Protein AF-0000000074479321 (afdb_homodimer)

Sequence (1054 aa):
MSKILKTPRFKGSGRSRSGCTNCKRRKKKCDEIKPICTGCYRRNLECKYLELERFESADKEDLTALISGVSSKELLGDDCSLLIGSWLDSDLSYMFPLHLETDIDEAVSQMELQVELQVDTLIRFPRDITRRDYKYLKYWVVEILPELSMLPSPTVANYYSNIYLRMALTEPAVLYCLICWGCRAKRGHSLDYQIRSEEYEALMSVIRDELTKMQADLTKKNFFSCFVCYMALVTMEISFGDTRMWSRYFNACFHMANKMPGCLKYLTNECYTEGWVLSQNFAYFDILASQTNENGTFYSISDYIDILSANNSDVAQLQSDPMQGCIRPMILLIGKIVSLLVEYNALKVSSDYLNPNCDRYSIVAEMLEKANNLDNEICFCKPDFTFLNNLTKEELEYHLTLFEAMQISTQLYLRQVIKNLPAVVPEVELLSMNLKEDMHVLIESQRFRKSLAFPMLQLGLCVSSAQDRKEVKEFFERLIKMCGYLSSYQSIWILIQKVWDLNSNGQVYVDWFRISKQMEWKLNLARMSKILKTPRFKGSGRSRSGCTNCKRRKKKCDEIKPICTGCYRRNLECKYLELERFESADKEDLTALISGVSSKELLGDDCSLLIGSWLDSDLSYMFPLHLETDIDEAVSQMELQVELQVDTLIRFPRDITRRDYKYLKYWVVEILPELSMLPSPTVANYYSNIYLRMALTEPAVLYCLICWGCRAKRGHSLDYQIRSEEYEALMSVIRDELTKMQADLTKKNFFSCFVCYMALVTMEISFGDTRMWSRYFNACFHMANKMPGCLKYLTNECYTEGWVLSQNFAYFDILASQTNENGTFYSISDYIDILSANNSDVAQLQSDPMQGCIRPMILLIGKIVSLLVEYNALKVSSDYLNPNCDRYSIVAEMLEKANNLDNEICFCKPDFTFLNNLTKEELEYHLTLFEAMQISTQLYLRQVIKNLPAVVPEVELLSMNLKEDMHVLIESQRFRKSLAFPMLQLGLCVSSAQDRKEVKEFFERLIKMCGYLSSYQSIWILIQKVWDLNSNGQVYVDWFRISKQMEWKLNLAR

Nearest PDB structures (foldseek):
  8fbj-assembly1_A  TM=2.030E-01  e=9.544E-01  synthetic construct
  6e9t-assembly1_B  TM=2.577E-01  e=6.392E+00  synthetic construct
  5v54-assembly1_A  TM=1.382E-01  e=5.863E+00  Homo sapiens
  8fbj-assembly1_A  TM=1.975E-01  e=9.518E-01  synthetic construct
  6e9t-assembly1_B  TM=2.576E-01  e=6.289E+00  synthetic construct

Secondary structure (DSSP, 8-state):
---------------BTTS-HHHHHTT--B---SSS-HHHHHTT-----GGGGGG-------TT-EEEEEEHHHHH-TTHHHHHHHHHHSGGGTTS---EE--HHHHHHHHHS--------EEEEEEEEEHHHHHHHHHIIIIIHHHH--SPSPGGG-HHIIIIIHHHTT-HHHHHHHHHHHHHHHHHTSGGGGS--HHHHHHHHHHHHHHHHHHHS--HHHHHHHHHHHHHHHHHHHHTT-SSHHHHHHHHHHHHHHTSTTTTHHHHHH-HHHHHHHHHHHHHHHHTBTTHHHH--SS-HHHHHHHH-SSS-HHHHH---TTTGGGHHHHHHHHHHHHHHHHHHHHHHHHHHS-HHHHHHHHHHHHHHHHHHHHHHHHT----GGGTTT--HHHHHHHHHHHHHHHHHHHHHHHHHTT---TTSHHHHHHHHHHHHHHHHHTT-TTTGGG-HHHHHHHHHT--SHHHHHHHHHHHHHHHHHH-TTSHHHHHHHHHHHHHHH-TTS-S---HHHHHHHTT---BTT-/---------------BTTS-HHHHHTTPPB---SSS-HHHHHTT-----GGGGGS-------TT-EEEEEEHHHHH-TTHHHHHHHHHHSGGGTTS---EE--HHHHHHHHHS-------PEEEEEEEEEHHHHHHHHHIIIIIHHHH--SPSPGGG-HHIIIIIHHHTT-HHHHHHHHHHHHHHHHHTSGGGGS--HHHHHHHHHHHHHHHHHHHS--HHHHHHHHHHHHHHHHHHHHTT-SSHHHHHHHHHHHHHHTSTTTTHHHHHHSHHHHHHHHHHHHHHHHTBTTHHHH--SS-HHHHHHHH-SSS-HHHHH---TTTGGGHHHHHHHHHHHHHHHHHHHHHHHHHHS-HHHHHHHHHHHHHHHHHHHHHHHHT----GGGTTT--HHHHHHHHHHHHHHHHHHHHHHHHHTT---TTSHHHHHHHHHHHHHHHHHTT-TTTGGG-HHHHHHHHHT--SHHHHHHHHHHHHHHHHHH-TTSHHHHHHHHHHHHHHH-TTS-S---HHHHHHHTT---BTT-

Solvent-accessible surface area (backbone atoms only — not comparable to full-atom values): 55881 Å² total; per-residue (Å²): 128,81,74,74,75,73,70,77,71,78,70,70,86,69,52,38,76,81,33,28,52,54,32,45,73,64,74,40,64,19,68,61,39,53,65,51,22,71,69,27,58,76,66,74,45,86,41,40,52,68,66,71,46,60,80,49,60,79,64,89,65,65,54,78,41,74,39,54,57,43,49,33,44,77,65,59,36,92,56,29,48,61,46,49,52,53,43,62,71,34,81,54,28,80,76,49,58,76,53,69,48,65,61,59,73,61,49,57,61,40,64,72,48,85,62,91,67,75,69,70,31,36,37,38,44,61,52,71,34,31,46,48,48,48,52,17,36,42,43,26,55,69,62,46,52,61,56,56,22,64,57,69,83,59,71,74,62,30,53,57,52,61,46,53,52,51,44,20,39,48,30,56,47,35,30,42,48,44,22,43,47,14,42,44,57,69,52,45,72,42,88,60,51,86,52,72,43,72,64,53,52,51,44,48,50,53,35,51,54,44,47,53,58,30,64,74,52,69,43,74,60,36,44,54,50,46,46,51,36,28,51,50,49,25,52,48,32,29,53,48,34,41,36,56,64,27,58,54,37,46,49,52,41,50,56,54,33,57,73,41,74,73,24,70,50,36,38,38,73,75,30,53,72,67,18,44,28,51,48,38,49,51,50,49,49,40,53,38,23,52,61,18,65,70,72,29,51,94,61,54,66,70,57,48,45,65,62,66,41,57,83,73,40,82,53,43,64,71,52,63,41,25,70,46,53,38,37,44,58,54,53,52,50,48,38,50,50,32,48,50,43,32,53,51,52,54,49,52,58,50,30,72,66,63,58,58,67,70,47,41,51,55,51,52,51,49,51,52,51,52,49,52,52,51,49,51,52,53,73,67,56,65,66,46,60,75,75,53,76,86,48,52,73,70,55,41,50,52,51,50,42,50,35,48,31,46,42,45,28,48,51,50,46,48,36,38,74,70,42,48,51,24,14,59,22,54,72,41,37,52,48,37,54,54,38,50,57,38,46,65,56,42,65,71,32,79,63,49,49,57,64,39,38,47,38,48,50,43,44,55,65,27,46,36,50,71,67,53,46,51,51,50,50,49,53,50,52,49,46,27,42,65,68,32,77,50,17,30,57,46,58,51,48,55,51,40,51,53,50,42,68,78,28,69,68,10,50,42,61,72,65,62,63,60,54,35,50,74,70,67,42,45,49,48,35,61,45,131,80,75,75,74,70,70,78,71,77,72,70,86,70,52,39,77,79,32,28,53,54,31,45,74,66,74,39,64,19,70,61,40,57,65,50,21,68,70,27,58,77,65,74,46,84,40,42,52,67,67,74,48,58,80,49,58,81,64,88,66,63,52,75,41,74,39,53,56,44,48,33,45,76,64,60,35,91,57,30,51,62,48,51,52,51,44,62,70,35,81,54,27,81,75,49,58,75,53,70,48,65,61,58,72,62,49,59,59,38,61,72,49,82,60,89,66,76,69,71,31,37,37,37,44,62,52,70,37,31,46,48,49,48,52,19,36,44,43,25,56,69,61,46,50,60,56,56,23,66,56,69,84,61,72,75,62,29,53,57,51,63,44,54,51,51,44,20,40,47,31,56,47,36,32,44,49,44,22,43,48,16,42,45,56,69,50,48,76,40,86,65,45,88,51,74,42,71,62,54,53,50,44,48,49,52,35,51,51,45,48,52,58,30,64,75,53,68,42,76,62,34,43,54,48,46,46,53,37,29,51,50,48,26,51,48,30,28,53,48,33,42,36,56,64,29,57,55,36,46,50,51,42,50,56,54,33,57,74,41,75,73,25,69,51,35,38,38,72,76,31,53,72,65,18,43,31,51,47,38,49,51,50,49,48,41,54,38,22,51,62,18,66,70,70,29,52,94,62,55,67,69,59,48,45,65,63,65,41,54,86,74,40,82,56,43,58,72,51,64,41,24,69,46,54,38,37,43,57,52,52,52,50,49,37,50,50,33,50,49,42,34,52,51,52,53,49,51,59,50,30,72,65,64,59,58,67,72,48,42,51,55,50,52,52,51,50,50,51,52,49,52,52,50,49,52,51,53,74,68,57,66,66,46,59,76,73,52,77,85,48,53,72,71,54,42,50,53,53,51,42,49,36,49,31,46,42,46,29,48,52,50,46,47,36,39,74,69,41,48,51,25,16,60,23,53,72,42,36,53,48,37,53,53,39,50,57,37,46,64,57,42,65,72,33,78,62,48,48,54,63,37,37,48,41,49,49,44,45,55,64,26,46,37,51,70,67,52,46,52,51,50,50,49,52,50,54,50,47,26,43,66,69,33,78,49,18,30,59,46,59,50,48,54,50,40,51,54,49,41,69,77,28,68,69,10,51,43,63,73,66,61,63,61,53,34,48,75,69,66,43,46,48,47,34,62,45

InterPro domains:
  IPR001138 Zn(2)Cys(6) fungal-type DNA-binding domain [PF00172] (19-51)
  IPR001138 Zn(2)Cys(6) fungal-type DNA-binding domain [PS00463] (19-47)
  IPR001138 Zn(2)Cys(6) fungal-type DNA-binding domain [PS50048] (19-49)
  IPR001138 Zn(2)Cys(6) fungal-type DNA-binding domain [SM00066] (14-58)
  IPR001138 Zn(2)Cys(6) fungal-type DNA-binding domain [cd00067] (15-49)
  IPR021858 Fungal transcription factor [PF11951] (136-526)
  IPR036864 Zn(2)-C6 fungal-type DNA-binding domain superfamily [G3DSA:4.10.240.10] (12-74)
  IPR036864 Zn(2)-C6 fungal-type DNA-binding domain superfamily [SSF57701] (14-53)

Foldseek 3Di:
DPDPPPDPDPPPLPQDCQAFPVCVVVSHGFSNQPPATPVCVVVVHRTHRPPVCVVVPVPPDDQQDWDFWDWQCVQQNDCSQVLVVLLCVFPCCVLFPWDKAQPPVVVVVVVVVPPPDPGTIITGALDIDGNLLVVLLSQCNPPVQLLLFLFDDDPSQRCCSNQLVSNLRRDVLSVLLSSLLSVCVVVVLGVVSVDCDPVSVVSVVVNVVLLVVLLVPPDVSSLSSLLSSLLSVLVSCQQLQHFPVSVVSLVVNQVSQCVDVPRLCSLCVSGNLSSLQSSLSNLLQQLQKLCLLAVNGPDDLVVVCVSLPCPPDPNSLVHYNSLCAFQSVLSSLSSVLSVLLNVLVVQVVVCVPDPPDPSVVVSLVVSVVVLVVSLVCLVPPGTSCSRLPPDDPLSNVLVVLVNLLSSLLSNLVSCCRRVVAWLVDVVLVVSLVSNLVSLVVNLPDSSCLLQCQSSLLSSLRNHFDPVSNVSSVVSLVSSCSSSHVSGSSVVSVVLSVVSCVVPVRRHGRDDSSVVCVVVVGIHGRRD/DPDPPPDPDPPPLPQDCQAFPVCVVVSHGFSNQPPATPVCVVVVHRTHRPPVCVVVPVPPDDQQDWDFKDWQCVQQNDCSQVLVVLLCVFPCCVLFPWDKAQPPVVVVVVVVVPPPDPRTIIGGALDIDGNLLSVLLSQLNPPVQLLLFLFDDDPSQRCCCNQLVSNLRRDVLSVLLSSLLSVCVVCVLPVCVVPCDPVSVVSVVVNVVLLVVLLVPPDVSSLSSLLSSLLSVLVSCQQLQHFPVSVVSLVVNQVSQCVDVPRLCSLCVSGNLSSLQSSLSNLLQQLQKLCLLAVNGPDDLVVVCVSLPCPPDPSSLVHYNSLCAFQSVLSSLSSVLSVLLNVLVVQVVVCVPDPPDPSVVVSLVVSVVVLVVSLVCLVPPGTSCSRLPPDDPLSNVLVVLVNLLSSLLSNLVSCCRRVVAWLVDVVLVVSLVSNLVSLVVNLPDSSCLLQCLSSLLSSLRNHFDPVSNVSSVVSLVSSCSSSHVSGSSVVSVVLSVVSCVVPVRRHGRDDSSVVCVVVVGIHGRRD

pLDDT: mean 83.27, std 17.85, range [22.06, 98.81]

Organism: Cyberlindnera jadinii (strain ATCC 18201 / CBS 1600 / BCRC 20928 / JCM 3617 / NBRC 0987 / NRRL Y-1542) (NCBI:txid983966)

Radius of gyration: 40.5 Å; Cα contacts (8 Å, |Δi|>4): 1443; chains: 2; bounding box: 79×137×90 Å

Structure (mmCIF, N/CA/C/O backbone):
data_AF-0000000074479321-model_v1
#
loop_
_entity.id
_entity.type
_entity.pdbx_description
1 polymer 'Zn(2)-C6 fungal-type domain-containing protein'
#
loop_
_atom_site.group_PDB
_atom_site.id
_atom_site.type_symbol
_atom_site.label_atom_id
_atom_site.label_alt_id
_atom_site.label_comp_id
_atom_site.label_asym_id
_atom_site.label_entity_id
_atom_site.label_seq_id
_atom_site.pdbx_PDB_ins_code
_atom_site.Cartn_x
_atom_site.Cartn_y
_atom_site.Cartn_z
_atom_site.occupancy
_atom_site.B_iso_or_equiv
_atom_site.auth_seq_id
_atom_site.auth_comp_id
_atom_site.auth_asym_id
_atom_site.auth_atom_id
_atom_site.pdbx_PDB_model_num
ATOM 1 N N . MET A 1 1 ? 38.156 16.578 -14.242 1 22.06 1 MET A N 1
ATOM 2 C CA . MET A 1 1 ? 38.5 15.977 -12.953 1 22.06 1 MET A CA 1
ATOM 3 C C . MET A 1 1 ? 38.156 16.922 -11.812 1 22.06 1 MET A C 1
ATOM 5 O O . MET A 1 1 ? 38.969 17.719 -11.383 1 22.06 1 MET A O 1
ATOM 9 N N . SER A 1 2 ? 37.094 17.562 -11.914 1 23.38 2 SER A N 1
ATOM 10 C CA . SER A 1 2 ? 36.875 18.75 -11.109 1 23.38 2 SER A CA 1
ATOM 11 C C . SER A 1 2 ? 36.906 18.438 -9.617 1 23.38 2 SER A C 1
ATOM 13 O O . SER A 1 2 ? 36.312 17.422 -9.195 1 23.38 2 SER A O 1
ATOM 15 N N . LYS A 1 3 ? 37.938 18.906 -8.953 1 26.03 3 LYS A N 1
ATOM 16 C CA . LYS A 1 3 ? 38.375 18.625 -7.586 1 26.03 3 LYS A CA 1
ATOM 17 C C . LYS A 1 3 ? 37.219 18.75 -6.605 1 26.03 3 LYS A C 1
ATOM 19 O O . LYS A 1 3 ? 36.406 19.656 -6.727 1 26.03 3 LYS A O 1
ATOM 24 N N . ILE A 1 4 ? 37 17.672 -5.945 1 25.2 4 ILE A N 1
ATOM 25 C CA . ILE A 1 4 ? 36.031 17.312 -4.93 1 25.2 4 ILE A CA 1
ATOM 26 C C . ILE A 1 4 ? 36.031 18.359 -3.809 1 25.2 4 ILE A C 1
ATOM 28 O O . ILE A 1 4 ? 37.031 18.531 -3.125 1 25.2 4 ILE A O 1
ATOM 32 N N . LEU A 1 5 ? 35.469 19.484 -4.113 1 26.95 5 LEU A N 1
ATOM 33 C CA . LEU A 1 5 ? 35.562 20.516 -3.086 1 26.95 5 LEU A CA 1
ATOM 34 C C . LEU A 1 5 ? 35.25 19.938 -1.71 1 26.95 5 LEU A C 1
ATOM 36 O O . LEU A 1 5 ? 34.188 19.312 -1.52 1 26.95 5 LEU A O 1
ATOM 40 N N . LYS A 1 6 ? 36.281 19.594 -1.015 1 29.56 6 LYS A N 1
ATOM 41 C CA . LYS A 1 6 ? 36.375 19.047 0.336 1 29.56 6 LYS A CA 1
ATOM 42 C C . LYS A 1 6 ? 35.375 19.734 1.279 1 29.56 6 LYS A C 1
ATOM 44 O O . LYS A 1 6 ? 35.312 20.969 1.322 1 29.56 6 LYS A O 1
ATOM 49 N N . THR A 1 7 ? 34.406 19.016 1.487 1 26.55 7 THR A N 1
ATOM 50 C CA . THR A 1 7 ? 33.281 19.406 2.33 1 26.55 7 THR A CA 1
ATOM 51 C C . THR A 1 7 ? 33.781 20 3.645 1 26.55 7 THR A C 1
ATOM 53 O O . THR A 1 7 ? 34.625 19.422 4.328 1 26.55 7 THR A O 1
ATOM 56 N N . PRO A 1 8 ? 33.781 21.266 3.738 1 28.19 8 PRO A N 1
ATOM 57 C CA . PRO A 1 8 ? 34.406 21.844 4.922 1 28.19 8 PRO A CA 1
ATOM 58 C C . PRO A 1 8 ? 34.031 21.125 6.215 1 28.19 8 PRO A C 1
ATOM 60 O O . PRO A 1 8 ? 32.938 20.578 6.316 1 28.19 8 PRO A O 1
ATOM 63 N N . ARG A 1 9 ? 34.875 20.547 6.906 1 29.72 9 ARG A N 1
ATOM 64 C CA . ARG A 1 9 ? 34.906 19.938 8.227 1 29.72 9 ARG A CA 1
ATOM 65 C C . ARG A 1 9 ? 34.125 20.766 9.242 1 29.72 9 ARG A C 1
ATOM 67 O O . ARG A 1 9 ? 34.281 21.984 9.289 1 29.72 9 ARG A O 1
ATOM 74 N N . PHE A 1 10 ? 33.031 20.234 9.508 1 29.61 10 PHE A N 1
ATOM 75 C CA . PHE A 1 10 ? 32.188 20.781 10.555 1 29.61 10 PHE A CA 1
ATOM 76 C C . PHE A 1 10 ? 33 21.234 11.75 1 29.61 10 PHE A C 1
ATOM 78 O O . PHE A 1 10 ? 33.75 20.453 12.328 1 29.61 10 PHE A O 1
ATOM 85 N N . LYS A 1 11 ? 33.344 22.391 11.711 1 33.5 11 LYS A N 1
ATOM 86 C CA . LYS A 1 11 ? 34.094 22.953 12.836 1 33.5 11 LYS A CA 1
ATOM 87 C C . LYS A 1 11 ? 33.5 22.516 14.172 1 33.5 11 LYS A C 1
ATOM 89 O O . LYS A 1 11 ? 32.281 22.266 14.258 1 33.5 11 LYS A O 1
ATOM 94 N N . GLY A 1 12 ? 34.281 21.984 15.086 1 36.22 12 GLY A N 1
ATOM 95 C CA . GLY A 1 12 ? 34.062 21.641 16.484 1 36.22 12 GLY A CA 1
ATOM 96 C C . GLY A 1 12 ? 33.031 22.531 17.172 1 36.22 12 GLY A C 1
ATOM 97 O O . GLY A 1 12 ? 32.75 23.641 16.703 1 36.22 12 GLY A O 1
ATOM 98 N N . SER A 1 13 ? 31.953 21.906 17.719 1 41.22 13 SER A N 1
ATOM 99 C CA . SER A 1 13 ? 31.016 22.562 18.625 1 41.22 13 SER A CA 1
ATOM 100 C C . SER A 1 13 ? 31.688 23.688 19.406 1 41.22 13 SER A C 1
ATOM 102 O O . SER A 1 13 ? 32.625 23.438 20.156 1 41.22 13 SER A O 1
ATOM 104 N N . GLY A 1 14 ? 32.031 24.688 18.844 1 46.97 14 GLY A N 1
ATOM 105 C CA . GLY A 1 14 ? 32.781 25.75 19.469 1 46.97 14 GLY A CA 1
ATOM 106 C C . GLY A 1 14 ? 32.125 26.25 20.75 1 46.97 14 GLY A C 1
ATOM 107 O O . GLY A 1 14 ? 31.047 26.844 20.734 1 46.97 14 GLY A O 1
ATOM 108 N N . ARG A 1 15 ? 32.156 25.672 21.906 1 61.44 15 ARG A N 1
ATOM 109 C CA . ARG A 1 15 ? 31.859 26.156 23.25 1 61.44 15 ARG A CA 1
ATOM 110 C C . ARG A 1 15 ? 32.5 27.516 23.484 1 61.44 15 ARG A C 1
ATOM 112 O O . ARG A 1 15 ? 33.625 27.766 23.016 1 61.44 15 ARG A O 1
ATOM 119 N N . SER A 1 16 ? 31.656 28.453 23.703 1 63.94 16 SER A N 1
ATOM 120 C CA . SER A 1 16 ? 32.156 29.797 23.922 1 63.94 16 SER A CA 1
ATOM 121 C C . SER A 1 16 ? 32.125 30.172 25.391 1 63.94 16 SER A C 1
ATOM 123 O O . SER A 1 16 ? 31.375 29.578 26.172 1 63.94 16 SER A O 1
ATOM 125 N N . ARG A 1 17 ? 32.875 31.156 25.938 1 66.62 17 ARG A N 1
ATOM 126 C CA . ARG A 1 17 ? 32.938 31.656 27.312 1 66.62 17 ARG A CA 1
ATOM 127 C C . ARG A 1 17 ? 31.828 32.656 27.578 1 66.62 17 ARG A C 1
ATOM 129 O O . ARG A 1 17 ? 31.625 33.062 28.719 1 66.62 17 ARG A O 1
ATOM 136 N N . SER A 1 18 ? 31.078 33.031 26.531 1 61 18 SER A N 1
ATOM 137 C CA . SER A 1 18 ? 30.078 34.094 26.641 1 61 18 SER A CA 1
ATOM 138 C C . SER A 1 18 ? 28.672 33.5 26.703 1 61 18 SER A C 1
ATOM 140 O O . SER A 1 18 ? 27.688 34.156 26.391 1 61 18 SER A O 1
ATOM 142 N N . GLY A 1 19 ? 28.406 32.344 27.094 1 61.62 19 GLY A N 1
ATOM 143 C CA . GLY A 1 19 ? 27.141 31.625 27.094 1 61.62 19 GLY A CA 1
ATOM 144 C C . GLY A 1 19 ? 26.234 32.031 28.234 1 61.62 19 GLY A C 1
ATOM 145 O O . GLY A 1 19 ? 26.266 33.188 28.703 1 61.62 19 GLY A O 1
ATOM 146 N N . CYS A 1 20 ? 25.438 31.062 28.859 1 66.69 20 CYS A N 1
ATOM 147 C CA . CYS A 1 20 ? 24.438 31.344 29.891 1 66.69 20 CYS A CA 1
ATOM 148 C C . CYS A 1 20 ? 25.125 31.688 31.219 1 66.69 20 CYS A C 1
ATOM 150 O O . CYS A 1 20 ? 26.297 31.375 31.422 1 66.69 20 CYS A O 1
ATOM 152 N N . THR A 1 21 ? 24.406 32.5 32.125 1 70.81 21 THR A N 1
ATOM 153 C CA . THR A 1 21 ? 24.953 32.938 33.375 1 70.81 21 THR A CA 1
ATOM 154 C C . THR A 1 21 ? 25.484 31.766 34.219 1 70.81 21 THR A C 1
ATOM 156 O O . THR A 1 21 ? 26.5 31.891 34.875 1 70.81 21 THR A O 1
ATOM 159 N N . ASN A 1 22 ? 24.922 30.641 34 1 72.75 22 ASN A N 1
ATOM 160 C CA . ASN A 1 22 ? 25.344 29.5 34.812 1 72.75 22 ASN A CA 1
ATOM 161 C C . ASN A 1 22 ? 26.641 28.891 34.281 1 72.75 22 ASN A C 1
ATOM 163 O O . ASN A 1 22 ? 27.516 28.531 35.094 1 72.75 22 ASN A O 1
ATOM 167 N N . CYS A 1 23 ? 26.766 28.812 33.094 1 71.38 23 CYS A N 1
ATOM 168 C CA . CYS A 1 23 ? 28.016 28.312 32.562 1 71.38 23 CYS A CA 1
ATOM 169 C C . CYS A 1 23 ? 29.156 29.281 32.812 1 71.38 23 CYS A C 1
ATOM 171 O O . CYS A 1 23 ? 30.281 28.859 33.125 1 71.38 23 CYS A O 1
ATOM 173 N N . LYS A 1 24 ? 28.859 30.531 32.844 1 71.62 24 LYS A N 1
ATOM 174 C CA . LYS A 1 24 ? 29.844 31.547 33.156 1 71.62 24 LYS A CA 1
ATOM 175 C C . LYS A 1 24 ? 30.281 31.438 34.625 1 71.62 24 LYS A C 1
ATOM 177 O O . LYS A 1 24 ? 31.469 31.547 34.938 1 71.62 24 LYS A O 1
ATOM 182 N N . ARG A 1 25 ? 29.391 31.266 35.438 1 70.38 25 ARG A N 1
ATOM 183 C CA . ARG A 1 25 ? 29.703 31.141 36.844 1 70.38 25 ARG A CA 1
ATOM 184 C C . ARG A 1 25 ? 30.562 29.906 37.125 1 70.38 25 ARG A C 1
ATOM 186 O O . ARG A 1 25 ? 31.438 29.938 37.969 1 70.38 25 ARG A O 1
ATOM 193 N N . ARG A 1 26 ? 30.422 29 36.344 1 73.69 26 ARG A N 1
ATOM 194 C CA . ARG A 1 26 ? 31.156 27.75 36.531 1 73.69 26 ARG A CA 1
ATOM 195 C C . ARG A 1 26 ? 32.438 27.703 35.719 1 73.69 26 ARG A C 1
ATOM 197 O O . ARG A 1 26 ? 33.156 26.719 35.719 1 73.69 26 ARG A O 1
ATOM 204 N N . LYS A 1 27 ? 32.688 28.812 35.062 1 68.88 27 LYS A N 1
ATOM 205 C CA . LYS A 1 27 ? 33.875 28.984 34.219 1 68.88 27 LYS A CA 1
ATOM 206 C C . LYS A 1 27 ? 34 27.844 33.219 1 68.88 27 LYS A C 1
ATOM 208 O O . LYS A 1 27 ? 35.094 27.344 33 1 68.88 27 LYS A O 1
ATOM 213 N N . LYS A 1 28 ? 32.844 27.266 32.812 1 71.69 28 LYS A N 1
ATOM 214 C CA . LYS A 1 28 ? 32.844 26.234 31.781 1 71.69 28 LYS A CA 1
ATOM 215 C C . LYS A 1 28 ? 32.344 26.812 30.438 1 71.69 28 LYS A C 1
ATOM 217 O O . LYS A 1 28 ? 31.562 27.766 30.422 1 71.69 28 LYS A O 1
ATOM 222 N N . LYS A 1 29 ? 32.812 26.359 29.391 1 72.81 29 LYS A N 1
ATOM 223 C CA . LYS A 1 29 ? 32.344 26.766 28.062 1 72.81 29 LYS A CA 1
ATOM 224 C C . LYS A 1 29 ? 30.938 26.266 27.781 1 72.81 29 LYS A C 1
ATOM 226 O O . LYS A 1 29 ? 30.625 25.109 28.062 1 72.81 29 LYS A O 1
ATOM 231 N N . CYS A 1 30 ? 29.984 27.203 27.484 1 68.31 30 CYS A N 1
ATOM 232 C CA . CYS A 1 30 ? 28.578 26.938 27.203 1 68.31 30 CYS A CA 1
ATOM 233 C C . CYS A 1 30 ? 28.391 26.531 25.75 1 68.31 30 CYS A C 1
ATOM 235 O O . CYS A 1 30 ? 29.062 27.031 24.859 1 68.31 30 CYS A O 1
ATOM 237 N N . ASP A 1 31 ? 27.75 25.594 25.547 1 69.81 31 ASP A N 1
ATOM 238 C CA . ASP A 1 31 ? 27.5 25.172 24.172 1 69.81 31 ASP A CA 1
ATOM 239 C C . ASP A 1 31 ? 26.516 26.125 23.484 1 69.81 31 ASP A C 1
ATOM 241 O O . ASP A 1 31 ? 26.188 25.953 22.312 1 69.81 31 ASP A O 1
ATOM 245 N N . GLU A 1 32 ? 26.031 27.25 24.125 1 62.84 32 GLU A N 1
ATOM 246 C CA . GLU A 1 32 ? 25.203 28.375 23.719 1 62.84 32 GLU A CA 1
ATOM 247 C C . GLU A 1 32 ? 23.906 27.906 23.062 1 62.84 32 GLU A C 1
ATOM 249 O O . GLU A 1 32 ? 23.328 28.625 22.25 1 62.84 32 GLU A O 1
ATOM 254 N N . ILE A 1 33 ? 23.609 26.766 23.531 1 63.31 33 ILE A N 1
ATOM 255 C CA . ILE A 1 33 ? 22.297 26.281 23.094 1 63.31 33 ILE A CA 1
ATOM 256 C C . ILE A 1 33 ? 21.203 26.969 23.906 1 63.31 33 ILE A C 1
ATOM 258 O O . ILE A 1 33 ? 21.25 26.984 25.141 1 63.31 33 ILE A O 1
ATOM 262 N N . LYS A 1 34 ? 20.375 27.953 23.312 1 60.75 34 LYS A N 1
ATOM 263 C CA . LYS A 1 34 ? 19.281 28.672 23.953 1 60.75 34 LYS A CA 1
ATOM 264 C C . LYS A 1 34 ? 17.953 27.938 23.75 1 60.75 34 LYS A C 1
ATOM 266 O O . LYS A 1 34 ? 17.797 27.188 22.781 1 60.75 34 LYS A O 1
ATOM 271 N N . PRO A 1 35 ? 17.062 28.094 24.906 1 54.5 35 PRO A N 1
ATOM 272 C CA . PRO A 1 35 ? 17.203 28.922 26.094 1 54.5 35 PRO A CA 1
ATOM 273 C C . PRO A 1 35 ? 18 28.234 27.203 1 54.5 35 PRO A C 1
ATOM 275 O O . PRO A 1 35 ? 18.453 28.891 28.141 1 54.5 35 PRO A O 1
ATOM 278 N N . ILE A 1 36 ? 18.125 27 27.156 1 64.5 36 ILE A N 1
ATOM 279 C CA . ILE A 1 36 ? 18.875 26.328 28.203 1 64.5 36 ILE A CA 1
ATOM 280 C C . ILE A 1 36 ? 20.047 25.562 27.594 1 64.5 36 ILE A C 1
ATOM 282 O O . ILE A 1 36 ? 19.859 24.75 26.688 1 64.5 36 ILE A O 1
ATOM 286 N N . CYS A 1 37 ? 21.125 25.875 28.016 1 63.94 37 CYS A N 1
ATOM 287 C CA . CYS A 1 37 ? 22.312 25.188 27.5 1 63.94 37 CYS A CA 1
ATOM 288 C C . CYS A 1 37 ? 22.391 23.766 28.047 1 63.94 37 CYS A C 1
ATOM 290 O O . CYS A 1 37 ? 21.75 23.438 29.047 1 63.94 37 CYS A O 1
ATOM 292 N N . THR A 1 38 ? 23.078 22.844 27.391 1 68.44 38 THR A N 1
ATOM 293 C CA . THR A 1 38 ? 23.203 21.438 27.797 1 68.44 38 THR A CA 1
ATOM 294 C C . THR A 1 38 ? 23.656 21.344 29.25 1 68.44 38 THR A C 1
ATOM 296 O O . THR A 1 38 ? 23.219 20.453 29.984 1 68.44 38 THR A O 1
ATOM 299 N N . GLY A 1 39 ? 24.469 22.281 29.688 1 66.31 39 GLY A N 1
ATOM 300 C CA . GLY A 1 39 ? 24.984 22.312 31.047 1 66.31 39 GLY A CA 1
ATOM 301 C C . GLY A 1 39 ? 23.938 22.625 32.094 1 66.31 39 GLY A C 1
ATOM 302 O O . GLY A 1 39 ? 23.844 21.938 33.094 1 66.31 39 GLY A O 1
ATOM 303 N N . CYS A 1 40 ? 23.234 23.594 31.734 1 63.81 40 CYS A N 1
ATOM 304 C CA . CYS A 1 40 ? 22.156 23.984 32.625 1 63.81 40 CYS A CA 1
ATOM 305 C C . CYS A 1 40 ? 21.047 22.938 32.625 1 63.81 40 CYS A C 1
ATOM 307 O O . CYS A 1 40 ? 20.469 22.641 33.656 1 63.81 40 CYS A O 1
ATOM 309 N N . TYR A 1 41 ? 20.766 22.266 31.578 1 65.62 41 TYR A N 1
ATOM 310 C CA . TYR A 1 41 ? 19.75 21.234 31.391 1 65.62 41 TYR A CA 1
ATOM 311 C C . TYR A 1 41 ? 20.062 20 32.188 1 65.62 41 TYR A C 1
ATOM 313 O O . TYR A 1 41 ? 19.203 19.469 32.906 1 65.62 41 TYR A O 1
ATOM 321 N N . ARG A 1 42 ? 21.266 19.562 32.219 1 62.94 42 ARG A N 1
ATOM 322 C CA . ARG A 1 42 ? 21.703 18.375 32.938 1 62.94 42 ARG A CA 1
ATOM 323 C C . ARG A 1 42 ? 21.672 18.594 34.438 1 62.94 42 ARG A C 1
ATOM 325 O O . ARG A 1 42 ? 21.422 17.656 35.188 1 62.94 42 ARG A O 1
ATOM 332 N N . ARG A 1 43 ? 21.875 19.844 34.844 1 65.12 43 ARG A N 1
ATOM 333 C CA . ARG A 1 43 ? 22 20.156 36.25 1 65.12 43 ARG A CA 1
ATOM 334 C C . ARG A 1 43 ? 20.719 20.781 36.812 1 65.12 43 ARG A C 1
ATOM 336 O O . ARG A 1 43 ? 20.688 21.234 37.938 1 65.12 43 ARG A O 1
ATOM 343 N N . ASN A 1 44 ? 19.734 20.766 36 1 55.44 44 ASN A N 1
ATOM 344 C CA . ASN A 1 44 ? 18.422 21.281 36.375 1 55.44 44 ASN A CA 1
ATOM 345 C C . ASN A 1 44 ? 18.516 22.719 36.906 1 55.44 44 ASN A C 1
ATOM 347 O O . ASN A 1 44 ? 17.953 23.016 37.969 1 55.44 44 ASN A O 1
ATOM 351 N N . LEU A 1 45 ? 19.375 23.562 36.281 1 61.84 45 LEU A N 1
ATOM 352 C CA . LEU A 1 45 ? 19.562 24.953 36.656 1 61.84 45 LEU A CA 1
ATOM 353 C C . LEU A 1 45 ? 18.828 25.875 35.688 1 61.84 45 LEU A C 1
ATOM 355 O O . LEU A 1 45 ? 18.609 25.531 34.531 1 61.84 45 LEU A O 1
ATOM 359 N N . GLU A 1 46 ? 18.297 26.984 36.219 1 58.34 46 GLU A N 1
ATOM 360 C CA . GLU A 1 46 ? 17.766 28.078 35.406 1 58.34 46 GLU A CA 1
ATOM 361 C C . GLU A 1 46 ? 18.844 28.672 34.5 1 58.34 46 GLU A C 1
ATOM 363 O O . GLU A 1 46 ? 19.844 29.188 35 1 58.34 46 GLU A O 1
ATOM 368 N N . CYS A 1 47 ? 18.703 28.531 33.094 1 61.22 47 CYS A N 1
ATOM 369 C CA . CYS A 1 47 ? 19.703 29 32.125 1 61.22 47 CYS A CA 1
ATOM 370 C C . CYS A 1 47 ? 19.422 30.453 31.734 1 61.22 47 CYS A C 1
ATOM 372 O O . CYS A 1 47 ? 18.359 30.766 31.172 1 61.22 47 CYS A O 1
ATOM 374 N N . LYS A 1 48 ? 20.047 31.422 32.25 1 58.69 48 LYS A N 1
ATOM 375 C CA . LYS A 1 48 ? 19.906 32.844 31.969 1 58.69 48 LYS A CA 1
ATOM 376 C C . LYS A 1 48 ? 21.016 33.344 31.047 1 58.69 48 LYS A C 1
ATOM 378 O O . LYS A 1 48 ? 22.188 33.062 31.297 1 58.69 48 LYS A O 1
ATOM 383 N N . TYR A 1 49 ? 20.562 33.688 29.859 1 57.03 49 TYR A N 1
ATOM 384 C CA . TYR A 1 49 ? 21.562 34.312 29.016 1 57.03 49 TYR A CA 1
ATOM 385 C C . TYR A 1 49 ? 21.562 35.812 29.234 1 57.03 49 TYR A C 1
ATOM 387 O O . TYR A 1 49 ? 20.516 36.438 29.5 1 57.03 49 TYR A O 1
ATOM 395 N N . LEU A 1 50 ? 22.5 36.5 29.547 1 47.47 50 LEU A N 1
ATOM 396 C CA . LEU A 1 50 ? 22.641 37.906 29.859 1 47.47 50 LEU A CA 1
ATOM 397 C C . LEU A 1 50 ? 21.984 38.781 28.781 1 47.47 50 LEU A C 1
ATOM 399 O O . LEU A 1 50 ? 21.625 39.938 29.031 1 47.47 50 LEU A O 1
ATOM 403 N N . GLU A 1 51 ? 21.75 38.375 27.578 1 43.66 51 GLU A N 1
ATOM 404 C CA . GLU A 1 51 ? 21.281 39.406 26.656 1 43.66 51 GLU A CA 1
ATOM 405 C C . GLU A 1 51 ? 19.828 39.781 26.938 1 43.66 51 GLU A C 1
ATOM 407 O O . GLU A 1 51 ? 19.406 40.906 26.656 1 43.66 51 GLU A O 1
ATOM 412 N N . LEU A 1 52 ? 18.984 38.969 27.281 1 40.34 52 LEU A N 1
ATOM 413 C CA . LEU A 1 52 ? 17.609 39.375 27.562 1 40.34 52 LEU A CA 1
ATOM 414 C C . LEU A 1 52 ? 17.562 40.375 28.688 1 40.34 52 LEU A C 1
ATOM 416 O O . LEU A 1 52 ? 16.5 40.938 28.984 1 40.34 52 LEU A O 1
ATOM 420 N N . GLU A 1 53 ? 18.484 40.438 29.469 1 39.03 53 GLU A N 1
ATOM 421 C CA . GLU A 1 53 ? 18.562 41.5 30.484 1 39.03 53 GLU A CA 1
ATOM 422 C C . GLU A 1 53 ? 18.656 42.875 29.844 1 39.03 53 GLU A C 1
ATOM 424 O O . GLU A 1 53 ? 18.594 43.875 30.547 1 39.03 53 GLU A O 1
ATOM 429 N N . ARG A 1 54 ? 19 42.844 28.656 1 40.38 54 ARG A N 1
ATOM 430 C CA . ARG A 1 54 ? 19.125 44.156 28.078 1 40.38 54 ARG A CA 1
ATOM 431 C C . ARG A 1 54 ? 17.797 44.906 28.141 1 40.38 54 ARG A C 1
ATOM 433 O O . ARG A 1 54 ? 17.766 46.125 28.047 1 40.38 54 ARG A O 1
ATOM 440 N N . PHE A 1 55 ? 16.734 44.125 27.922 1 39.75 55 PHE A N 1
ATOM 441 C CA . PHE A 1 55 ? 15.531 44.938 28.062 1 39.75 55 PHE A CA 1
ATOM 442 C C . PHE A 1 55 ? 15.367 45.406 29.5 1 39.75 55 PHE A C 1
ATOM 444 O O . PHE A 1 55 ? 14.477 46.219 29.781 1 39.75 55 PHE A O 1
ATOM 451 N N . GLU A 1 56 ? 16 44.656 30.406 1 40.16 56 GLU A N 1
ATOM 452 C CA . GLU A 1 56 ? 15.93 45.188 31.766 1 40.16 56 GLU A CA 1
ATOM 453 C C . GLU A 1 56 ? 16.891 46.344 31.969 1 40.16 56 GLU A C 1
ATOM 455 O O . GLU A 1 56 ? 18.062 46.156 32.312 1 40.16 56 GLU A O 1
ATOM 460 N N . SER A 1 57 ? 17.125 47.125 31.078 1 37.72 57 SER A N 1
ATOM 461 C CA . SER A 1 57 ? 17.812 48.25 31.703 1 37.72 57 SER A CA 1
ATOM 462 C C . SER A 1 57 ? 17.359 48.469 33.125 1 37.72 57 SER A C 1
ATOM 464 O O . SER A 1 57 ? 16.156 48.5 33.406 1 37.72 57 SER A O 1
ATOM 466 N N . ALA A 1 58 ? 18.047 48.031 34.156 1 41.03 58 ALA A N 1
ATOM 467 C CA . ALA A 1 58 ? 17.984 48.375 35.562 1 41.03 58 ALA A CA 1
ATOM 468 C C . ALA A 1 58 ? 17.344 49.75 35.75 1 41.03 58 ALA A C 1
ATOM 470 O O . ALA A 1 58 ? 17.562 50.406 36.781 1 41.03 58 ALA A O 1
ATOM 471 N N . ASP A 1 59 ? 17 50.438 34.75 1 42.69 59 ASP A N 1
ATOM 472 C CA . ASP A 1 59 ? 16.594 51.781 35.156 1 42.69 59 ASP A CA 1
ATOM 473 C C . ASP A 1 59 ? 15.477 51.719 36.219 1 42.69 59 ASP A C 1
ATOM 475 O O . ASP A 1 59 ? 14.602 50.875 36.156 1 42.69 59 ASP A O 1
ATOM 479 N N . LYS A 1 60 ? 15.578 52.219 37.312 1 55.53 60 LYS A N 1
ATOM 480 C CA . LYS A 1 60 ? 14.781 52.688 38.438 1 55.53 60 LYS A CA 1
ATOM 481 C C . LYS A 1 60 ? 13.383 53.094 38 1 55.53 60 LYS A C 1
ATOM 483 O O . LYS A 1 60 ? 12.75 53.969 38.594 1 55.53 60 LYS A O 1
ATOM 488 N N . GLU A 1 61 ? 12.906 52.562 36.781 1 64 61 GLU A N 1
ATOM 489 C CA . GLU A 1 61 ? 11.625 53.062 36.281 1 64 61 GLU A CA 1
ATOM 490 C C . GLU A 1 61 ? 10.469 52.406 37.031 1 64 61 GLU A C 1
ATOM 492 O O . GLU A 1 61 ? 10.547 51.25 37.438 1 64 61 GLU A O 1
ATOM 497 N N . ASP A 1 62 ? 9.586 53.031 37.375 1 79.12 62 ASP A N 1
ATOM 498 C CA . ASP A 1 62 ? 8.344 52.625 38.031 1 79.12 62 ASP A CA 1
ATOM 499 C C . ASP A 1 62 ? 7.484 51.781 37.062 1 79.12 62 ASP A C 1
ATOM 501 O O . ASP A 1 62 ? 6.746 52.344 36.25 1 79.12 62 ASP A O 1
ATOM 505 N N . LEU A 1 63 ? 7.523 50.406 37.094 1 85.56 63 LEU A N 1
ATOM 506 C CA . LEU A 1 63 ? 6.809 49.469 36.219 1 85.56 63 LEU A CA 1
ATOM 507 C C . LEU A 1 63 ? 5.301 49.594 36.406 1 85.56 63 LEU A C 1
ATOM 509 O O . LEU A 1 63 ? 4.523 49.125 35.562 1 85.56 63 LEU A O 1
ATOM 513 N N . THR A 1 64 ? 4.922 50.25 37.406 1 87.38 64 THR A N 1
ATOM 514 C CA . THR A 1 64 ? 3.496 50.375 37.719 1 87.38 64 THR A CA 1
ATOM 515 C C . THR A 1 64 ? 2.93 51.688 37.188 1 87.38 64 THR A C 1
ATOM 517 O O . THR A 1 64 ? 1.714 51.875 37.219 1 87.38 64 THR A O 1
ATOM 520 N N . ALA A 1 65 ? 3.822 52.438 36.562 1 91.69 65 ALA A N 1
ATOM 521 C CA . ALA A 1 65 ? 3.369 53.719 36.031 1 91.69 65 ALA A CA 1
ATOM 522 C C . ALA A 1 65 ? 2.471 53.5 34.812 1 91.69 65 ALA A C 1
ATOM 524 O O . ALA A 1 65 ? 2.725 52.625 34 1 91.69 65 ALA A O 1
ATOM 525 N N . LEU A 1 66 ? 1.414 54.344 34.719 1 93.56 66 LEU A N 1
ATOM 526 C CA . LEU A 1 66 ? 0.47 54.25 33.594 1 93.56 66 LEU A CA 1
ATOM 527 C C . LEU A 1 66 ? 0.936 55.062 32.406 1 93.56 66 LEU A C 1
ATOM 529 O O . LEU A 1 66 ? 1.458 56.188 32.594 1 93.56 66 LEU A O 1
ATOM 533 N N . ILE A 1 67 ? 0.821 54.469 31.281 1 92.81 67 ILE A N 1
ATOM 534 C CA . ILE A 1 67 ? 1.13 55.156 30.047 1 92.81 67 ILE A CA 1
ATOM 535 C C . ILE A 1 67 ? -0.102 55.188 29.141 1 92.81 67 ILE A C 1
ATOM 537 O O . ILE A 1 67 ? -0.806 54.188 29.016 1 92.81 67 ILE A O 1
ATOM 541 N N . SER A 1 68 ? -0.336 56.312 28.562 1 93 68 SER A N 1
ATOM 542 C CA . SER A 1 68 ? -1.523 56.5 27.734 1 93 68 SER A CA 1
ATOM 543 C C . SER A 1 68 ? -1.187 56.375 26.25 1 93 68 SER A C 1
ATOM 545 O O . SER A 1 68 ? -2.08 56.188 25.422 1 93 68 SER A O 1
ATOM 547 N N . GLY A 1 69 ? 0.116 56.469 25.922 1 91.88 69 GLY A N 1
ATOM 548 C CA . GLY A 1 69 ? 0.548 56.375 24.547 1 91.88 69 GLY A CA 1
ATOM 549 C C . GLY A 1 69 ? 2.049 56.219 24.391 1 91.88 69 GLY A C 1
ATOM 550 O O . GLY A 1 69 ? 2.787 56.312 25.375 1 91.88 69 GLY A O 1
ATOM 551 N N . VAL A 1 70 ? 2.393 55.906 23.188 1 91.12 70 VAL A N 1
ATOM 552 C CA . VAL A 1 70 ? 3.811 55.688 22.922 1 91.12 70 VAL A CA 1
ATOM 553 C C . VAL A 1 70 ? 4.148 56.188 21.516 1 91.12 70 VAL A C 1
ATOM 555 O O . VAL A 1 70 ? 3.27 56.312 20.656 1 91.12 70 VAL A O 1
ATOM 558 N N . SER A 1 71 ? 5.395 56.469 21.406 1 90.75 71 SER A N 1
ATOM 559 C CA . SER A 1 71 ? 5.871 56.875 20.094 1 90.75 71 SER A CA 1
ATOM 560 C C . SER A 1 71 ? 5.832 55.719 19.109 1 90.75 71 SER A C 1
ATOM 562 O O . SER A 1 71 ? 6.148 54.562 19.453 1 90.75 71 SER A O 1
ATOM 564 N N . SER A 1 72 ? 5.418 56 17.891 1 89.44 72 SER A N 1
ATOM 565 C CA . SER A 1 72 ? 5.328 54.969 16.859 1 89.44 72 SER A CA 1
ATOM 566 C C . SER A 1 72 ? 6.691 54.344 16.578 1 89.44 72 SER A C 1
ATOM 568 O O . SER A 1 72 ? 6.793 53.156 16.344 1 89.44 72 SER A O 1
ATOM 570 N N . LYS A 1 73 ? 7.695 55.094 16.625 1 88.06 73 LYS A N 1
ATOM 571 C CA . LYS A 1 73 ? 9.047 54.594 16.359 1 88.06 73 LYS A CA 1
ATOM 572 C C . LYS A 1 73 ? 9.508 53.656 17.469 1 88.06 73 LYS A C 1
ATOM 574 O O . LYS A 1 73 ? 10.211 52.656 17.219 1 88.06 73 LYS A O 1
ATOM 579 N N . GLU A 1 74 ? 9.062 53.938 18.641 1 89.62 74 GLU A N 1
ATOM 580 C CA . GLU A 1 74 ? 9.445 53.125 19.781 1 89.62 74 GLU A CA 1
ATOM 581 C C . GLU A 1 74 ? 8.773 51.75 19.703 1 89.62 74 GLU A C 1
ATOM 583 O O . GLU A 1 74 ? 9.398 50.719 20.016 1 89.62 74 GLU A O 1
ATOM 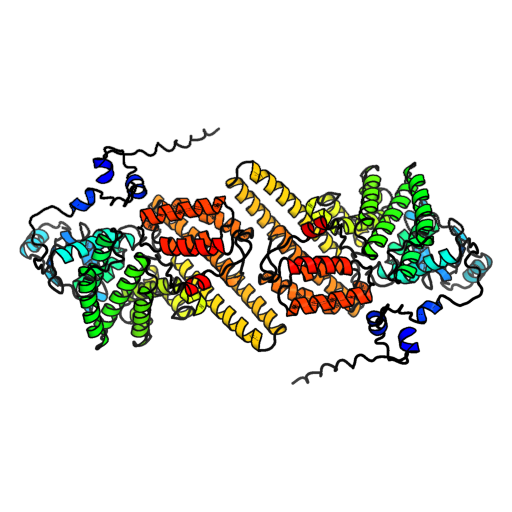588 N N . LEU A 1 75 ? 7.535 51.75 19.312 1 89.94 75 LEU A N 1
ATOM 589 C CA . LEU A 1 75 ? 6.77 50.5 19.312 1 89.94 75 LEU A CA 1
ATOM 590 C C . LEU A 1 75 ? 7.051 49.688 18.047 1 89.94 75 LEU A C 1
ATOM 592 O O . LEU A 1 75 ? 7.211 48.469 18.109 1 89.94 75 LEU A O 1
ATOM 596 N N . LEU A 1 76 ? 7.105 50.375 16.906 1 87.75 76 LEU A N 1
ATOM 597 C CA . LEU A 1 76 ? 7.07 49.688 15.625 1 87.75 76 LEU A CA 1
ATOM 598 C C . LEU A 1 76 ? 8.445 49.656 14.969 1 87.75 76 LEU A C 1
ATOM 600 O O . LEU A 1 76 ? 8.688 48.906 14.023 1 87.75 76 LEU A O 1
ATOM 604 N N . GLY A 1 77 ? 9.305 50.469 15.406 1 83.06 77 GLY A N 1
ATOM 605 C CA . GLY A 1 77 ? 10.625 50.531 14.797 1 83.06 77 GLY A CA 1
ATOM 606 C C . GLY A 1 77 ? 10.672 51.469 13.594 1 83.06 77 GLY A C 1
ATOM 607 O O . GLY A 1 77 ? 9.852 52.375 13.469 1 83.06 77 GLY A O 1
ATOM 608 N N . ASP A 1 78 ? 11.594 51.219 12.672 1 76.81 78 ASP A N 1
ATOM 609 C CA . ASP A 1 78 ? 11.93 52.125 11.602 1 76.81 78 ASP A CA 1
ATOM 610 C C . ASP A 1 78 ? 10.875 52.125 10.5 1 76.81 78 ASP A C 1
ATOM 612 O O . ASP A 1 78 ? 10.688 53.125 9.797 1 76.81 78 ASP A O 1
ATOM 616 N N . ASP A 1 79 ? 10.164 51.125 10.406 1 77.62 79 ASP A N 1
ATOM 617 C CA . ASP A 1 79 ? 9.172 51 9.352 1 77.62 79 ASP A CA 1
ATOM 618 C C . ASP A 1 79 ? 7.801 51.469 9.812 1 77.62 79 ASP A C 1
ATOM 620 O O . ASP A 1 79 ? 6.773 51.125 9.227 1 77.62 79 ASP A O 1
ATOM 624 N N . CYS A 1 80 ? 7.758 52.219 10.766 1 83.44 80 CYS A N 1
ATOM 625 C CA . CYS A 1 80 ? 6.504 52.594 11.406 1 83.44 80 CYS A CA 1
ATOM 626 C C . CYS A 1 80 ? 5.633 53.406 10.461 1 83.44 80 CYS A C 1
ATOM 628 O O . CYS A 1 80 ? 4.414 53.25 10.43 1 83.44 80 CYS A O 1
ATOM 630 N N . SER A 1 81 ? 6.23 54.25 9.617 1 80.81 81 SER A N 1
ATOM 631 C CA . SER A 1 81 ? 5.441 55.062 8.719 1 80.81 81 SER A CA 1
ATOM 632 C C . SER A 1 81 ? 4.723 54.25 7.664 1 80.81 81 SER A C 1
ATOM 634 O O . SER A 1 81 ? 3.562 54.5 7.344 1 80.81 81 SER A O 1
ATOM 636 N N . LEU A 1 82 ? 5.426 53.344 7.25 1 81.06 82 LEU A N 1
ATOM 637 C CA . LEU A 1 82 ? 4.84 52.438 6.246 1 81.06 82 LEU A CA 1
ATOM 638 C C . LEU A 1 82 ? 3.699 51.625 6.84 1 81.06 82 LEU A C 1
ATOM 640 O O . LEU A 1 82 ? 2.664 51.438 6.199 1 81.06 82 LEU A O 1
ATOM 644 N N . LEU A 1 83 ? 3.895 51.188 8.031 1 84.31 83 LEU A N 1
ATOM 645 C CA . LEU A 1 83 ? 2.887 50.375 8.703 1 84.31 83 LEU A CA 1
ATOM 646 C C . LEU A 1 83 ? 1.645 51.188 9.023 1 84.31 83 LEU A C 1
ATOM 648 O O . LEU A 1 83 ? 0.52 50.75 8.789 1 84.31 83 LEU A O 1
ATOM 652 N N . ILE A 1 84 ? 1.894 52.312 9.477 1 85.12 84 ILE A N 1
ATOM 653 C CA . ILE A 1 84 ? 0.777 53.156 9.828 1 85.12 84 ILE A CA 1
ATOM 654 C C . ILE A 1 84 ? -0.001 53.562 8.57 1 85.12 84 ILE A C 1
ATOM 656 O O . ILE A 1 84 ? -1.233 53.594 8.594 1 85.12 84 ILE A O 1
ATOM 660 N N . GLY A 1 85 ? 0.72 53.844 7.48 1 82.38 85 GLY A N 1
ATOM 661 C CA . GLY A 1 85 ? 0.057 54.094 6.211 1 82.38 85 GLY A CA 1
ATOM 662 C C . GLY A 1 85 ? -0.843 52.969 5.766 1 82.38 85 GLY A C 1
ATOM 663 O O . GLY A 1 85 ? -1.973 53.188 5.328 1 82.38 85 GLY A O 1
ATOM 664 N N . SER A 1 86 ? -0.345 51.812 5.945 1 82.94 86 SER A N 1
ATOM 665 C CA . SER A 1 86 ? -1.122 50.625 5.574 1 82.94 86 SER A CA 1
ATOM 666 C C . SER A 1 86 ? -2.344 50.469 6.469 1 82.94 86 SER A C 1
ATOM 668 O O . SER A 1 86 ? -3.396 50.031 6.02 1 82.94 86 SER A O 1
ATOM 670 N N . TRP A 1 87 ? -2.18 50.812 7.73 1 86.81 87 TRP A N 1
ATOM 671 C CA . TRP A 1 87 ? -3.273 50.719 8.695 1 86.81 87 TRP A CA 1
ATOM 672 C C . TRP A 1 87 ? -4.395 51.688 8.336 1 86.81 87 TRP A C 1
ATOM 674 O O . TRP A 1 87 ? -5.574 51.375 8.5 1 86.81 87 TRP A O 1
ATOM 684 N N . LEU A 1 88 ? -3.996 52.75 7.832 1 85.88 88 LEU A N 1
ATOM 685 C CA . LEU A 1 88 ? -4.977 53.781 7.508 1 85.88 88 LEU A CA 1
ATOM 686 C C . LEU A 1 88 ? -5.734 53.406 6.234 1 85.88 88 LEU A C 1
ATOM 688 O O . LEU A 1 88 ? -6.895 53.812 6.066 1 85.88 88 LEU A O 1
ATOM 692 N N . ASP A 1 89 ? -5.129 52.719 5.418 1 80.56 89 ASP A N 1
ATOM 693 C CA . ASP A 1 89 ? -5.742 52.312 4.148 1 80.56 89 ASP A CA 1
ATOM 694 C C . ASP A 1 89 ? -6.586 51.062 4.316 1 80.56 89 ASP A C 1
ATOM 696 O O . ASP A 1 89 ? -7.312 50.656 3.398 1 80.56 89 ASP A O 1
ATOM 700 N N . SER A 1 90 ? -6.562 50.531 5.445 1 83.25 90 SER A N 1
ATOM 701 C CA . SER A 1 90 ? -7.25 49.281 5.711 1 83.25 90 SER A CA 1
ATOM 702 C C . SER A 1 90 ? -8.758 49.5 5.805 1 83.25 90 SER A C 1
ATOM 704 O O . SER A 1 90 ? -9.219 50.562 6.199 1 83.25 90 SER A O 1
ATOM 706 N N . ASP A 1 91 ? -9.461 48.469 5.426 1 81.81 91 ASP A N 1
ATOM 707 C CA . ASP A 1 91 ? -10.922 48.5 5.543 1 81.81 91 ASP A CA 1
ATOM 708 C C . ASP A 1 91 ? -11.352 48.562 7.008 1 81.81 91 ASP A C 1
ATOM 710 O O . ASP A 1 91 ? -12.477 48.938 7.312 1 81.81 91 ASP A O 1
ATOM 714 N N . LEU A 1 92 ? -10.43 48.219 7.875 1 88 92 LEU A N 1
ATOM 715 C CA . LEU A 1 92 ? -10.727 48.219 9.305 1 88 92 LEU A CA 1
ATOM 716 C C . LEU A 1 92 ? -10.719 49.625 9.867 1 88 92 LEU A C 1
ATOM 718 O O . LEU A 1 92 ? -11.211 49.875 10.977 1 88 92 LEU A O 1
ATOM 722 N N . SER A 1 93 ? -10.164 50.531 9.172 1 87.5 93 SER A N 1
ATOM 723 C CA . SER A 1 93 ? -9.953 51.875 9.68 1 87.5 93 SER A CA 1
ATOM 724 C C . SER A 1 93 ? -11.273 52.562 10.047 1 87.5 93 SER A C 1
ATOM 726 O O . SER A 1 93 ? -11.336 53.344 10.984 1 87.5 93 SER A O 1
ATOM 728 N N . TYR A 1 94 ? -12.305 52.219 9.344 1 85.19 94 TYR A N 1
ATOM 729 C CA . TYR A 1 94 ? -13.602 52.812 9.625 1 85.19 94 TYR A CA 1
ATOM 730 C C . TYR A 1 94 ? -14.18 52.281 10.93 1 85.19 94 TYR A C 1
ATOM 732 O O . TYR A 1 94 ? -14.797 53.031 11.695 1 85.19 94 TYR A O 1
ATOM 740 N N . MET A 1 95 ? -13.922 51.062 11.188 1 88.94 95 MET A N 1
ATOM 741 C CA . MET A 1 95 ? -14.484 50.406 12.367 1 88.94 95 MET A CA 1
ATOM 742 C C . MET A 1 95 ? -13.602 50.656 13.586 1 88.94 95 MET A C 1
ATOM 744 O O . MET A 1 95 ? -14.109 50.719 14.711 1 88.94 95 MET A O 1
ATOM 748 N N . PHE A 1 96 ? -12.352 50.781 13.273 1 92.12 96 PHE A N 1
ATOM 749 C CA . PHE A 1 96 ? -11.375 50.906 14.344 1 92.12 96 PHE A CA 1
ATOM 750 C C . PHE A 1 96 ? -10.445 52.094 14.078 1 92.12 96 PHE A C 1
ATOM 752 O O . PHE A 1 96 ? -9.266 51.906 13.75 1 92.12 96 PHE A O 1
ATOM 759 N N . PRO A 1 97 ? -10.906 53.25 14.328 1 90.31 97 PRO A N 1
ATOM 760 C CA . PRO A 1 97 ? -10.078 54.406 14.047 1 90.31 97 PRO A CA 1
ATOM 761 C C . PRO A 1 97 ? -8.898 54.531 15.008 1 90.31 97 PRO A C 1
ATOM 763 O O . PRO A 1 97 ? -9.07 54.375 16.219 1 90.31 97 PRO A O 1
ATOM 766 N N . LEU A 1 98 ? -7.789 54.844 14.414 1 89.12 98 LEU A N 1
ATOM 767 C CA . LEU A 1 98 ? -6.586 55.031 15.219 1 89.12 98 LEU A CA 1
ATOM 768 C C . LEU A 1 98 ? -6.535 56.469 15.773 1 89.12 98 LEU A C 1
ATOM 770 O O . LEU A 1 98 ? -6.953 57.406 15.102 1 89.12 98 LEU A O 1
ATOM 774 N N . HIS A 1 99 ? -6.055 56.531 16.984 1 87.31 99 HIS A N 1
ATOM 775 C CA . HIS A 1 99 ? -5.824 57.844 17.594 1 87.31 99 HIS A CA 1
ATOM 776 C C . HIS A 1 99 ? -4.352 58.25 17.516 1 87.31 99 HIS A C 1
ATOM 778 O O . HIS A 1 99 ? -3.557 57.844 18.359 1 87.31 99 HIS A O 1
ATOM 784 N N . LEU A 1 100 ? -4.105 59.062 16.484 1 85.31 100 LEU A N 1
ATOM 785 C CA . LEU A 1 100 ? -2.732 59.469 16.234 1 85.31 100 LEU A CA 1
ATOM 786 C C . LEU A 1 100 ? -2.57 60.969 16.531 1 85.31 100 LEU A C 1
ATOM 788 O O . LEU A 1 100 ? -3.447 61.781 16.203 1 85.31 100 LEU A O 1
ATOM 792 N N . GLU A 1 101 ? -1.689 61.375 17.328 1 79.38 101 GLU A N 1
ATOM 793 C CA . GLU A 1 101 ? -1.38 62.781 17.609 1 79.38 101 GLU A CA 1
ATOM 794 C C . GLU A 1 101 ? -0.044 63.188 16.984 1 79.38 101 GLU A C 1
ATOM 796 O O . GLU A 1 101 ? 0.965 62.5 17.188 1 79.38 101 GLU A O 1
ATOM 801 N N . THR A 1 102 ? -0.141 63.812 15.867 1 66.56 102 THR A N 1
ATOM 802 C CA . THR A 1 102 ? 1.083 64.312 15.258 1 66.56 102 THR A CA 1
ATOM 803 C C . THR A 1 102 ? 1.505 65.625 15.914 1 66.56 102 THR A C 1
ATOM 805 O O . THR A 1 102 ? 0.659 66.438 16.281 1 66.56 102 THR A O 1
ATOM 808 N N . ASP A 1 103 ? 2.574 65.75 16.484 1 51.47 103 ASP A N 1
ATOM 809 C CA . ASP A 1 103 ? 3.064 67.062 16.891 1 51.47 103 ASP A CA 1
ATOM 810 C C . ASP A 1 103 ? 3.086 68 15.703 1 51.47 103 ASP A C 1
ATOM 812 O O . ASP A 1 103 ? 3.773 67.75 14.711 1 51.47 103 ASP A O 1
ATOM 816 N N . ILE A 1 104 ? 2.148 68.812 15.492 1 48.94 104 ILE A N 1
ATOM 817 C CA . ILE A 1 104 ? 1.963 69.812 14.453 1 48.94 104 ILE A CA 1
ATOM 818 C C . ILE A 1 104 ? 3.279 70.562 14.211 1 48.94 104 ILE A C 1
ATOM 820 O O . ILE A 1 104 ? 3.615 70.875 13.062 1 48.94 104 ILE A O 1
ATOM 824 N N . ASP A 1 105 ? 3.973 71 15.195 1 47.25 105 ASP A N 1
ATOM 825 C CA . ASP A 1 105 ? 5.18 71.812 15.008 1 47.25 105 ASP A CA 1
ATOM 826 C C . ASP A 1 105 ? 6.23 71 14.211 1 47.25 105 ASP A C 1
ATOM 828 O O . ASP A 1 105 ? 6.891 71.562 13.336 1 47.25 105 ASP A O 1
ATOM 832 N N . GLU A 1 106 ? 6.355 69.812 14.391 1 47.19 106 GLU A N 1
ATOM 833 C CA . GLU A 1 106 ? 7.336 69 13.664 1 47.19 106 GLU A CA 1
ATOM 834 C C . GLU A 1 106 ? 6.824 68.625 12.281 1 47.19 106 GLU A C 1
ATOM 836 O O . GLU A 1 106 ? 7.602 68.562 11.328 1 47.19 106 GLU A O 1
ATOM 841 N N . ALA A 1 107 ? 5.543 68.5 12.039 1 46.78 107 ALA A N 1
ATOM 842 C CA . ALA A 1 107 ? 4.938 68.188 10.734 1 46.78 107 ALA A CA 1
ATOM 843 C C . ALA A 1 107 ? 5.047 69.438 9.805 1 46.78 107 ALA A C 1
ATOM 845 O O . ALA A 1 107 ? 5.363 69.25 8.625 1 46.78 107 ALA A O 1
ATOM 846 N N . VAL A 1 108 ? 4.652 70.625 10.289 1 48.16 108 VAL A N 1
ATOM 847 C CA . VAL A 1 108 ? 4.789 71.812 9.523 1 48.16 108 VAL A CA 1
ATOM 848 C C . VAL A 1 108 ? 6.258 72.062 9.172 1 48.16 108 VAL A C 1
ATOM 850 O O . VAL A 1 108 ? 6.582 72.438 8.039 1 48.16 108 VAL A O 1
ATOM 853 N N . SER A 1 109 ? 7.176 71.938 10.094 1 45.56 109 SER A N 1
ATOM 854 C CA . SER A 1 109 ? 8.586 72.125 9.766 1 45.56 109 SER A CA 1
ATOM 855 C C . SER A 1 109 ? 9.062 71.125 8.734 1 45.56 109 SER A C 1
ATOM 857 O O . SER A 1 109 ? 9.891 71.438 7.879 1 45.56 109 SER A O 1
ATOM 859 N N . GLN A 1 110 ? 8.594 70 8.75 1 44.38 110 GLN A N 1
ATOM 860 C CA . GLN A 1 110 ? 9 68.875 7.852 1 44.38 110 GLN A CA 1
ATOM 861 C C . GLN A 1 110 ? 8.234 69 6.531 1 44.38 110 GLN A C 1
ATOM 863 O O . GLN A 1 110 ? 8.711 68.5 5.508 1 44.38 110 GLN A O 1
ATOM 868 N N . MET A 1 111 ? 7.039 69.312 6.422 1 43.5 111 MET A N 1
ATOM 869 C CA . MET A 1 111 ? 6.391 69.625 5.148 1 43.5 111 MET A CA 1
ATOM 870 C C . MET A 1 111 ? 7.199 70.688 4.352 1 43.5 111 MET A C 1
ATOM 872 O O . MET A 1 111 ? 7.168 70.688 3.119 1 43.5 111 MET A O 1
ATOM 876 N N . GLU A 1 112 ? 7.629 71.688 4.922 1 44.53 112 GLU A N 1
ATOM 877 C CA . GLU A 1 112 ? 8.461 72.625 4.148 1 44.53 112 GLU A CA 1
ATOM 878 C C . GLU A 1 112 ? 9.672 71.875 3.561 1 44.53 112 GLU A C 1
ATOM 880 O O . GLU A 1 112 ? 10.219 72.312 2.547 1 44.53 112 GLU A O 1
ATOM 885 N N . LEU A 1 113 ? 10.375 71 4.32 1 40.47 113 LEU A N 1
ATOM 886 C CA . LEU A 1 113 ? 11.539 70.312 3.756 1 40.47 113 LEU A CA 1
ATOM 887 C C . LEU A 1 113 ? 11.125 69.062 3.033 1 40.47 113 LEU A C 1
ATOM 889 O O . LEU A 1 113 ? 10.289 68.25 3.533 1 40.47 113 LEU A O 1
ATOM 893 N N . GLN A 1 114 ? 10.648 68.938 1.751 1 39.97 114 GLN A N 1
ATOM 894 C CA . GLN A 1 114 ? 10.305 67.938 0.744 1 39.97 114 GLN A CA 1
ATOM 895 C C . GLN A 1 114 ? 10.656 66.5 1.219 1 39.97 114 GLN A C 1
ATOM 897 O O . GLN A 1 114 ? 10.727 65.562 0.416 1 39.97 114 GLN A O 1
ATOM 902 N N . VAL A 1 115 ? 11.422 66.25 2.314 1 38.19 115 VAL A N 1
ATOM 903 C CA . VAL A 1 115 ? 11.984 64.938 2.604 1 38.19 115 VAL A CA 1
ATOM 904 C C . VAL A 1 115 ? 10.875 63.969 3.051 1 38.19 115 VAL A C 1
ATOM 906 O O . VAL A 1 115 ? 9.969 64.375 3.779 1 38.19 115 VAL A O 1
ATOM 909 N N . GLU A 1 116 ? 10.531 62.875 2.41 1 42.81 116 GLU A N 1
ATOM 910 C CA . GLU A 1 116 ? 9.75 61.688 2.74 1 42.81 116 GLU A CA 1
ATOM 911 C C . GLU A 1 116 ? 9.898 61.344 4.215 1 42.81 116 GLU A C 1
ATOM 913 O O . GLU A 1 116 ? 10.82 60.625 4.598 1 42.81 116 GLU A O 1
ATOM 918 N N . LEU A 1 117 ? 10.039 62.219 5.223 1 44.19 117 LEU A N 1
ATOM 919 C CA . LEU A 1 117 ? 10.438 62.031 6.613 1 44.19 117 LEU A CA 1
ATOM 920 C C . LEU A 1 117 ? 9.5 61.062 7.332 1 44.19 117 LEU A C 1
ATOM 922 O O . LEU A 1 117 ? 8.289 61.094 7.117 1 44.19 117 LEU A O 1
ATOM 926 N N . GLN A 1 118 ? 9.906 59.938 7.855 1 54.66 118 GLN A N 1
ATOM 927 C CA . GLN A 1 118 ? 9.367 58.969 8.797 1 54.66 118 GLN A CA 1
ATOM 928 C C . GLN A 1 118 ? 8.789 59.656 10.031 1 54.66 118 GLN A C 1
ATOM 930 O O . GLN A 1 118 ? 9.539 60.125 10.883 1 54.66 118 GLN A O 1
ATOM 935 N N . VAL A 1 119 ? 7.695 60.406 10.055 1 60.25 119 VAL A N 1
ATOM 936 C CA . VAL A 1 119 ? 7.035 61.156 11.117 1 60.25 119 VAL A CA 1
ATOM 937 C C . VAL A 1 119 ? 6.742 60.25 12.297 1 60.25 119 VAL A C 1
ATOM 939 O O . VAL A 1 119 ? 6.066 59.219 12.133 1 60.25 119 VAL A O 1
ATOM 942 N N . ASP A 1 120 ? 7.527 60.406 13.328 1 73.31 120 ASP A N 1
ATOM 943 C CA . ASP A 1 120 ? 7.223 59.781 14.602 1 73.31 120 ASP A CA 1
ATOM 944 C C . ASP A 1 120 ? 5.922 60.312 15.195 1 73.31 120 ASP A C 1
ATOM 946 O O . ASP A 1 120 ? 5.809 61.5 15.469 1 73.31 120 ASP A O 1
ATOM 950 N N . THR A 1 121 ? 4.898 59.531 15.148 1 84.06 121 THR A N 1
ATOM 951 C CA . THR A 1 121 ? 3.572 59.906 15.648 1 84.06 121 THR A CA 1
ATOM 952 C C . THR A 1 121 ? 3.295 59.219 16.984 1 84.06 121 THR A C 1
ATOM 954 O O . THR A 1 121 ? 3.834 58.156 17.266 1 84.06 121 THR A O 1
ATOM 957 N N . LEU A 1 122 ? 2.633 60 17.797 1 89.56 122 LEU A N 1
ATOM 958 C CA . LEU A 1 122 ? 2.223 59.438 19.078 1 89.56 122 LEU A CA 1
ATOM 959 C C . LEU A 1 122 ? 0.958 58.594 18.922 1 89.56 122 LEU A C 1
ATOM 961 O O . LEU A 1 122 ? -0.057 59.094 18.422 1 89.56 122 LEU A O 1
ATOM 965 N N . ILE A 1 123 ? 1.111 57.344 19.312 1 90.69 123 ILE A N 1
ATOM 966 C CA . ILE A 1 123 ? -0.029 56.438 19.266 1 90.69 123 ILE A CA 1
ATOM 967 C C . ILE A 1 123 ? -0.669 56.312 20.656 1 90.69 123 ILE A C 1
ATOM 969 O O . ILE A 1 123 ? -0.007 55.938 21.625 1 90.69 123 ILE A O 1
ATOM 973 N N . ARG A 1 124 ? -1.887 56.625 20.719 1 93.25 124 ARG A N 1
ATOM 974 C CA . ARG A 1 124 ? -2.602 56.531 21.984 1 93.25 124 ARG A CA 1
ATOM 975 C C . ARG A 1 124 ? -3.234 55.125 22.156 1 93.25 124 ARG A C 1
ATOM 977 O O . ARG A 1 124 ? -3.781 54.594 21.203 1 93.25 124 ARG A O 1
ATOM 984 N N . PHE A 1 125 ? -3.17 54.625 23.359 1 94.38 125 PHE A N 1
ATOM 985 C CA . PHE A 1 125 ? -3.791 53.344 23.656 1 94.38 125 PHE A CA 1
ATOM 986 C C . PHE A 1 125 ? -5.273 53.5 23.969 1 94.38 125 PHE A C 1
ATOM 988 O O . PHE A 1 125 ? -5.703 54.594 24.391 1 94.38 125 PHE A O 1
ATOM 995 N N . PRO A 1 126 ? -6.047 52.5 23.719 1 93.81 126 PRO A N 1
ATOM 996 C CA . PRO A 1 126 ? -7.469 52.594 24.047 1 93.81 126 PRO A CA 1
ATOM 997 C C . PRO A 1 126 ? -7.723 52.656 25.562 1 93.81 126 PRO A C 1
ATOM 999 O O . PRO A 1 126 ? -8.781 53.125 26 1 93.81 126 PRO A O 1
ATOM 1002 N N . ARG A 1 127 ? -6.781 52.094 26.266 1 92.81 127 ARG A N 1
ATOM 1003 C CA . ARG A 1 127 ? -6.77 52.156 27.734 1 92.81 127 ARG A CA 1
ATOM 1004 C C . ARG A 1 127 ? -5.352 52.344 28.266 1 92.81 127 ARG A C 1
ATOM 1006 O O . ARG A 1 127 ? -4.398 51.781 27.703 1 92.81 127 ARG A O 1
ATOM 1013 N N . ASP A 1 128 ? -5.297 53.062 29.312 1 94.75 128 ASP A N 1
ATOM 1014 C CA . ASP A 1 128 ? -3.977 53.188 29.938 1 94.75 128 ASP A CA 1
ATOM 1015 C C . ASP A 1 128 ? -3.441 51.844 30.406 1 94.75 128 ASP A C 1
ATOM 1017 O O . ASP A 1 128 ? -4.188 51.031 30.969 1 94.75 128 ASP A O 1
ATOM 1021 N N . ILE A 1 129 ? -2.217 51.719 30.078 1 94.44 129 ILE A N 1
ATOM 1022 C CA . ILE A 1 129 ? -1.6 50.469 30.5 1 94.44 129 ILE A CA 1
ATOM 1023 C C . ILE A 1 129 ? -0.345 50.75 31.312 1 94.44 129 ILE A C 1
ATOM 1025 O O . ILE A 1 129 ? 0.181 51.875 31.281 1 94.44 129 ILE A O 1
ATOM 1029 N N . THR A 1 130 ? 0.058 49.781 32.031 1 94.31 130 THR A N 1
ATOM 1030 C CA . THR A 1 130 ? 1.262 49.938 32.844 1 94.31 130 THR A CA 1
ATOM 1031 C C . THR A 1 130 ? 2.514 49.812 31.969 1 94.31 130 THR A C 1
ATOM 1033 O O . THR A 1 130 ? 2.465 49.25 30.891 1 94.31 130 THR A O 1
ATOM 1036 N N . ARG A 1 131 ? 3.572 50.344 32.469 1 93.62 131 ARG A N 1
ATOM 1037 C CA . ARG A 1 131 ? 4.848 50.188 31.75 1 93.62 131 ARG A CA 1
ATOM 1038 C C . ARG A 1 131 ? 5.227 48.719 31.609 1 93.62 131 ARG A C 1
ATOM 1040 O O . ARG A 1 131 ? 5.84 48.344 30.625 1 93.62 131 ARG A O 1
ATOM 1047 N N . ARG A 1 132 ? 4.824 48 32.562 1 91.75 132 ARG A N 1
ATOM 1048 C CA . ARG A 1 132 ? 5.035 46.562 32.469 1 91.75 132 ARG A CA 1
ATOM 1049 C C . ARG A 1 132 ? 4.262 45.969 31.297 1 91.75 132 ARG A C 1
ATOM 1051 O O . ARG A 1 132 ? 4.812 45.188 30.516 1 91.75 132 ARG A O 1
ATOM 1058 N N . ASP A 1 133 ? 3.053 46.312 31.266 1 94.56 133 ASP A N 1
ATOM 1059 C CA . ASP A 1 133 ? 2.217 45.844 30.156 1 94.56 133 ASP A CA 1
ATOM 1060 C C . ASP A 1 133 ? 2.805 46.25 28.812 1 94.56 133 ASP A C 1
ATOM 1062 O O . ASP A 1 133 ? 2.773 45.469 27.859 1 94.56 133 ASP A O 1
ATOM 1066 N N . TYR A 1 134 ? 3.326 47.375 28.797 1 95 134 TYR A N 1
ATOM 1067 C CA . TYR A 1 134 ? 3.926 47.875 27.562 1 95 134 TYR A CA 1
ATOM 1068 C C . TYR A 1 134 ? 5.137 47.031 27.172 1 95 134 TYR A C 1
ATOM 1070 O O . TYR A 1 134 ? 5.352 46.75 25.984 1 95 134 TYR A O 1
ATOM 1078 N N . LYS A 1 135 ? 5.883 46.656 28.109 1 93.25 135 LYS A N 1
ATOM 1079 C CA . LYS A 1 135 ? 7.039 45.812 27.828 1 93.25 135 LYS A CA 1
ATOM 1080 C C . LYS A 1 135 ? 6.609 44.469 27.234 1 93.25 135 LYS A C 1
ATOM 1082 O O . LYS A 1 135 ? 7.281 43.938 26.344 1 93.25 135 LYS A O 1
ATOM 1087 N N . TYR A 1 136 ? 5.516 44 27.75 1 93.81 136 TYR A N 1
ATOM 1088 C CA . TYR A 1 136 ? 4.984 42.75 27.203 1 93.81 136 TYR A CA 1
ATOM 1089 C C . TYR A 1 136 ? 4.492 42.938 25.766 1 93.81 136 TYR A C 1
ATOM 1091 O O . TYR A 1 136 ? 4.727 42.094 24.891 1 93.81 136 TYR A O 1
ATOM 1099 N N . LEU A 1 137 ? 3.811 44.031 25.547 1 95.94 137 LEU A N 1
ATOM 1100 C CA . LEU A 1 137 ? 3.352 44.344 24.203 1 95.94 137 LEU A CA 1
ATOM 1101 C C . LEU A 1 137 ? 4.531 44.5 23.25 1 95.94 137 LEU A C 1
ATOM 1103 O O . LEU A 1 137 ? 4.5 43.969 22.125 1 95.94 137 LEU A O 1
ATOM 1107 N N . LYS A 1 138 ? 5.512 45.156 23.672 1 94.12 138 LYS A N 1
ATOM 1108 C CA . LYS A 1 138 ? 6.707 45.344 22.859 1 94.12 138 LYS A CA 1
ATOM 1109 C C . LYS A 1 138 ? 7.387 44.031 22.562 1 94.12 138 LYS A C 1
ATOM 1111 O O . LYS A 1 138 ? 7.871 43.812 21.438 1 94.12 138 LYS A O 1
ATOM 1116 N N . TYR A 1 139 ? 7.395 43.188 23.516 1 91.69 139 TYR A N 1
ATOM 1117 C CA . TYR A 1 139 ? 7.953 41.875 23.297 1 91.69 139 TYR A CA 1
ATOM 1118 C C . TYR A 1 139 ? 7.176 41.125 22.219 1 91.69 139 TYR A C 1
ATOM 1120 O O . TYR A 1 139 ? 7.77 40.438 21.375 1 91.69 139 TYR A O 1
ATOM 1128 N N . TRP A 1 140 ? 5.91 41.188 22.297 1 94 140 TRP A N 1
ATOM 1129 C CA . TRP A 1 140 ? 5.086 40.531 21.266 1 94 140 TRP A CA 1
ATOM 1130 C C . TRP A 1 140 ? 5.406 41.094 19.891 1 94 140 TRP A C 1
ATOM 1132 O O . TRP A 1 140 ? 5.5 40.344 18.906 1 94 140 TRP A O 1
ATOM 1142 N N . VAL A 1 141 ? 5.637 42.375 19.75 1 92.81 141 VAL A N 1
ATOM 1143 C CA . VAL A 1 141 ? 5.852 43.062 18.469 1 92.81 141 VAL A CA 1
ATOM 1144 C C . VAL A 1 141 ? 7.23 42.719 17.922 1 92.81 141 VAL A C 1
ATOM 1146 O O . VAL A 1 141 ? 7.387 42.469 16.719 1 92.81 141 VAL A O 1
ATOM 1149 N N . VAL A 1 142 ? 8.156 42.531 18.781 1 89.38 142 VAL A N 1
ATOM 1150 C CA . VAL A 1 142 ? 9.539 42.438 18.328 1 89.38 142 VAL A CA 1
ATOM 1151 C C . VAL A 1 142 ? 9.914 40.969 18.172 1 89.38 142 VAL A C 1
ATOM 1153 O O . VAL A 1 142 ? 10.633 40.594 17.25 1 89.38 142 VAL A O 1
ATOM 1156 N N . GLU A 1 143 ? 9.367 40.156 19.047 1 86.81 143 GLU A N 1
ATOM 1157 C CA . GLU A 1 143 ? 9.852 38.781 19.078 1 86.81 143 GLU A CA 1
ATOM 1158 C C . GLU A 1 143 ? 8.828 37.812 18.5 1 86.81 143 GLU A C 1
ATOM 1160 O O . GLU A 1 143 ? 9.188 36.844 17.828 1 86.81 143 GLU A O 1
ATOM 1165 N N . ILE A 1 144 ? 7.574 38 18.719 1 88.94 144 ILE A N 1
ATOM 1166 C CA . ILE A 1 144 ? 6.559 37 18.375 1 88.94 144 ILE A CA 1
ATOM 1167 C C . ILE A 1 144 ? 6.02 37.312 16.969 1 88.94 144 ILE A C 1
ATOM 1169 O O . ILE A 1 144 ? 5.922 36.406 16.141 1 88.94 144 ILE A O 1
ATOM 1173 N N . LEU A 1 145 ? 5.715 38.531 16.719 1 89.75 145 LEU A N 1
ATOM 1174 C CA . LEU A 1 145 ? 5.062 38.938 15.477 1 89.75 145 LEU A CA 1
ATOM 1175 C C . LEU A 1 145 ? 5.879 38.5 14.258 1 89.75 145 LEU A C 1
ATOM 1177 O O . LEU A 1 145 ? 5.332 37.938 13.312 1 89.75 145 LEU A O 1
ATOM 1181 N N . PRO A 1 146 ? 7.184 38.656 14.273 1 83.81 146 PRO A N 1
ATOM 1182 C CA . PRO A 1 146 ? 7.949 38.219 13.094 1 83.81 146 PRO A CA 1
ATOM 1183 C C . PRO A 1 146 ? 7.934 36.719 12.883 1 83.81 146 PRO A C 1
ATOM 1185 O O . PRO A 1 146 ? 8.055 36.25 11.742 1 83.81 146 PRO A O 1
ATOM 1188 N N . GLU A 1 147 ? 7.715 36.031 13.914 1 83 147 GLU A N 1
ATOM 1189 C CA . GLU A 1 147 ? 7.738 34.562 13.828 1 83 147 GLU A CA 1
ATOM 1190 C C . GLU A 1 147 ? 6.398 34.031 13.344 1 83 147 GLU A C 1
ATOM 1192 O O . GLU A 1 147 ? 6.312 32.875 12.914 1 83 147 GLU A O 1
ATOM 1197 N N . LEU A 1 148 ? 5.426 34.812 13.406 1 87.12 148 LEU A N 1
ATOM 1198 C CA . LEU A 1 148 ? 4.098 34.375 13.008 1 87.12 148 LEU A CA 1
ATOM 1199 C C . LEU A 1 148 ? 3.969 34.344 11.492 1 87.12 148 LEU A C 1
ATOM 1201 O O . LEU A 1 148 ? 3.111 33.625 10.953 1 87.12 148 LEU A O 1
ATOM 1205 N N . SER A 1 149 ? 4.82 35.062 10.828 1 83.56 149 SER A N 1
ATOM 1206 C CA . SER A 1 149 ? 4.758 35.125 9.367 1 83.56 149 SER A CA 1
ATOM 1207 C C . SER A 1 149 ? 5.953 34.438 8.734 1 83.56 149 SER A C 1
ATOM 1209 O O . SER A 1 149 ? 7.098 34.656 9.141 1 83.56 149 SER A O 1
ATOM 1211 N N . MET A 1 150 ? 5.645 33.594 7.789 1 79.5 150 MET A N 1
ATOM 1212 C CA . MET A 1 150 ? 6.715 32.969 7.035 1 79.5 150 MET A CA 1
ATOM 1213 C C . MET A 1 150 ? 7.246 33.875 5.941 1 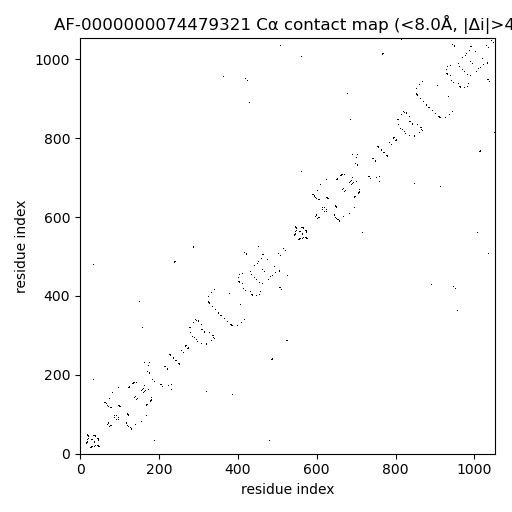79.5 150 MET A C 1
ATOM 1215 O O . MET A 1 150 ? 8.289 33.625 5.348 1 79.5 150 MET A O 1
ATOM 1219 N N . LEU A 1 151 ? 6.469 34.875 5.699 1 74.12 151 LEU A N 1
ATOM 1220 C CA . LEU A 1 151 ? 6.848 35.781 4.617 1 74.12 151 LEU A CA 1
ATOM 1221 C C . LEU A 1 151 ? 7.848 36.812 5.105 1 74.12 151 LEU A C 1
ATOM 1223 O O . LEU A 1 151 ? 7.789 37.25 6.258 1 74.12 151 LEU A O 1
ATOM 1227 N N . PRO A 1 152 ? 8.906 36.844 4.121 1 62.72 152 PRO A N 1
ATOM 1228 C CA . PRO A 1 152 ? 9.922 37.812 4.531 1 62.72 152 PRO A CA 1
ATOM 1229 C C . PRO A 1 152 ? 9.344 39.188 4.785 1 62.72 152 PRO A C 1
ATOM 1231 O O . PRO A 1 152 ? 8.234 39.5 4.34 1 62.72 152 PRO A O 1
ATOM 1234 N N . SER A 1 153 ? 10.188 40.062 5.32 1 55.97 153 SER A N 1
ATOM 1235 C CA . SER A 1 153 ? 9.984 41.5 5.512 1 55.97 153 SER A CA 1
ATOM 1236 C C . SER A 1 153 ? 9.859 42.219 4.176 1 55.97 153 SER A C 1
ATOM 1238 O O . SER A 1 153 ? 10.461 41.812 3.182 1 55.97 153 SER A O 1
ATOM 1240 N N . PRO A 1 154 ? 8.727 43.281 3.713 1 55.25 154 PRO A N 1
ATOM 1241 C CA . PRO A 1 154 ? 8.359 44.25 4.734 1 55.25 154 PRO A CA 1
ATOM 1242 C C . PRO A 1 154 ? 7.195 43.812 5.605 1 55.25 154 PRO A C 1
ATOM 1244 O O . PRO A 1 154 ? 6.422 42.938 5.203 1 55.25 154 PRO A O 1
ATOM 1247 N N . THR A 1 155 ? 7.344 44.281 6.773 1 55.09 155 THR A N 1
ATOM 1248 C CA . THR A 1 155 ? 6.379 44.188 7.867 1 55.09 155 THR A CA 1
ATOM 1249 C C . THR A 1 155 ? 4.953 44.344 7.348 1 55.09 155 THR A C 1
ATOM 1251 O O . THR A 1 155 ? 4.012 43.812 7.934 1 55.09 155 THR A O 1
ATOM 1254 N N . VAL A 1 156 ? 4.949 44.812 6.062 1 53.31 156 VAL A N 1
ATOM 1255 C CA . VAL A 1 156 ? 3.623 45.156 5.551 1 53.31 156 VAL A CA 1
ATOM 1256 C C . VAL A 1 156 ? 2.916 43.875 5.07 1 53.31 156 VAL A C 1
ATOM 1258 O O . VAL A 1 156 ? 1.687 43.781 5.117 1 53.31 156 VAL A O 1
ATOM 1261 N N . ALA A 1 157 ? 3.666 42.906 4.848 1 62.22 157 ALA A N 1
ATOM 1262 C CA . ALA A 1 157 ? 3.082 41.688 4.324 1 62.22 157 ALA A CA 1
ATOM 1263 C C . ALA A 1 157 ? 2.637 40.75 5.453 1 62.22 157 ALA A C 1
ATOM 1265 O O . ALA A 1 157 ? 1.941 39.781 5.219 1 62.22 157 ALA A O 1
ATOM 1266 N N . ASN A 1 158 ? 2.916 41.188 6.629 1 75.06 158 ASN A N 1
ATOM 1267 C CA . ASN A 1 158 ? 2.49 40.438 7.797 1 75.06 158 ASN A CA 1
ATOM 1268 C C . ASN A 1 158 ? 1.109 40.875 8.281 1 75.06 158 ASN A C 1
ATOM 1270 O O . ASN A 1 158 ? 0.988 41.844 9.031 1 75.06 158 ASN A O 1
ATOM 1274 N N . TYR A 1 159 ? 0.199 40.219 7.926 1 76.31 159 TYR A N 1
ATOM 1275 C CA . TYR A 1 159 ? -1.176 40.656 8.172 1 76.31 159 TYR A CA 1
ATOM 1276 C C . TYR A 1 159 ? -1.5 40.594 9.664 1 76.31 159 TYR A C 1
ATOM 1278 O O . TYR A 1 159 ? -2.492 41.156 10.109 1 76.31 159 TYR A O 1
ATOM 1286 N N . TYR A 1 160 ? -0.66 40.062 10.453 1 83.81 160 TYR A N 1
ATOM 1287 C CA . TYR A 1 160 ? -0.894 40.062 11.891 1 83.81 160 TYR A CA 1
ATOM 1288 C C . TYR A 1 160 ? -0.583 41.438 12.477 1 83.81 160 TYR A C 1
ATOM 1290 O O . TYR A 1 160 ? -1.186 41.844 13.469 1 83.81 160 TYR A O 1
ATOM 1298 N N . SER A 1 161 ? 0.303 42.062 11.766 1 86.62 161 SER A N 1
ATOM 1299 C CA . SER A 1 161 ? 0.542 43.438 12.141 1 86.62 161 SER A CA 1
ATOM 1300 C C . SER A 1 161 ? -0.611 44.344 11.703 1 86.62 161 SER A C 1
ATOM 1302 O O . SER A 1 161 ? -1.027 45.219 12.445 1 86.62 161 SER A O 1
ATOM 1304 N N . ASN A 1 162 ? -1.123 43.969 10.625 1 84.81 162 ASN A N 1
ATOM 1305 C CA . ASN A 1 162 ? -2.148 44.844 10.023 1 84.81 162 ASN A CA 1
ATOM 1306 C C . ASN A 1 162 ? -3.516 44.594 10.656 1 84.81 162 ASN A C 1
ATOM 1308 O O . ASN A 1 162 ? -4.402 45.438 10.57 1 84.81 162 ASN A O 1
ATOM 1312 N N . ILE A 1 163 ? -3.613 43.469 11.273 1 90.88 163 ILE A N 1
ATOM 1313 C CA . ILE A 1 163 ? -4.926 43.156 11.828 1 90.88 163 ILE A CA 1
ATOM 1314 C C . ILE A 1 163 ? -4.855 43.156 13.352 1 90.88 163 ILE A C 1
ATOM 1316 O O . ILE A 1 163 ? -5.457 44 14.016 1 90.88 163 ILE A O 1
ATOM 1320 N N . TYR A 1 164 ? -3.99 42.344 13.906 1 93 164 TYR A N 1
ATOM 1321 C CA . TYR A 1 164 ? -3.971 42.125 15.352 1 93 164 TYR A CA 1
ATOM 1322 C C . TYR A 1 164 ? -3.402 43.375 16.062 1 93 164 TYR A C 1
ATOM 1324 O O . TYR A 1 164 ? -4.008 43.875 17 1 93 164 TYR A O 1
ATOM 1332 N N . LEU A 1 165 ? -2.285 43.781 15.547 1 92.69 165 LEU A N 1
ATOM 1333 C CA . LEU A 1 165 ? -1.643 44.906 16.219 1 92.69 165 LEU A CA 1
ATOM 1334 C C . LEU A 1 165 ? -2.451 46.188 16.016 1 92.69 165 LEU A C 1
ATOM 1336 O O . LEU A 1 165 ? -2.643 46.969 16.953 1 92.69 165 LEU A O 1
ATOM 1340 N N . ARG A 1 166 ? -2.857 46.375 14.883 1 91.88 166 ARG A N 1
ATOM 1341 C CA . ARG A 1 166 ? -3.662 47.562 14.594 1 91.88 166 ARG A CA 1
ATOM 1342 C C . ARG A 1 166 ? -4.906 47.625 15.477 1 91.88 166 ARG A C 1
ATOM 1344 O O . ARG A 1 166 ? -5.211 48.656 16.062 1 91.88 166 ARG A O 1
ATOM 1351 N N . MET A 1 167 ? -5.594 46.562 15.539 1 94.81 167 MET A N 1
ATOM 1352 C CA . MET A 1 167 ? -6.816 46.5 16.344 1 94.81 167 MET A CA 1
ATOM 1353 C C . MET A 1 167 ? -6.504 46.625 17.828 1 94.81 167 MET A C 1
ATOM 1355 O O . MET A 1 167 ? -7.312 47.188 18.594 1 94.81 167 MET A O 1
ATOM 1359 N N . ALA A 1 168 ? -5.344 46.125 18.219 1 95.81 168 ALA A N 1
ATOM 1360 C CA . ALA A 1 168 ? -4.938 46.219 19.625 1 95.81 168 ALA A CA 1
ATOM 1361 C C . ALA A 1 168 ? -4.793 47.656 20.062 1 95.81 168 ALA A C 1
ATOM 1363 O O . ALA A 1 168 ? -4.969 47.969 21.25 1 95.81 168 ALA A O 1
ATOM 1364 N N . LEU A 1 169 ? -4.527 48.5 19.156 1 94.25 169 LEU A N 1
ATOM 1365 C CA . LEU A 1 169 ? -4.297 49.906 19.469 1 94.25 169 LEU A CA 1
ATOM 1366 C C . LEU A 1 169 ? -5.613 50.656 19.578 1 94.25 169 LEU A C 1
ATOM 1368 O O . LEU A 1 169 ? -5.637 51.812 19.984 1 94.25 169 LEU A O 1
ATOM 1372 N N . THR A 1 170 ? -6.723 50.031 19.281 1 94.25 170 THR A N 1
ATOM 1373 C CA . THR A 1 170 ? -8.023 50.688 19.344 1 94.25 170 THR A CA 1
ATOM 1374 C C . THR A 1 170 ? -8.977 49.906 20.25 1 94.25 170 THR A C 1
ATOM 1376 O O . THR A 1 170 ? -9.953 50.469 20.75 1 94.25 170 THR A O 1
ATOM 1379 N N . GLU A 1 171 ? -8.719 48.688 20.422 1 95 171 GLU A N 1
ATOM 1380 C CA . GLU A 1 171 ? -9.617 47.812 21.188 1 95 171 GLU A CA 1
ATOM 1381 C C . GLU A 1 171 ? -8.906 47.219 22.406 1 95 171 GLU A C 1
ATOM 1383 O O . GLU A 1 171 ? -8.023 46.375 22.25 1 95 171 GLU A O 1
ATOM 1388 N N . PRO A 1 172 ? -9.406 47.5 23.594 1 95.06 172 PRO A N 1
ATOM 1389 C CA . PRO A 1 172 ? -8.727 47.031 24.797 1 95.06 172 PRO A CA 1
ATOM 1390 C C . PRO A 1 172 ? -8.625 45.5 24.875 1 95.06 172 PRO A C 1
ATOM 1392 O O . PRO A 1 172 ? -7.602 44.969 25.312 1 95.06 172 PRO A O 1
ATOM 1395 N N . ALA A 1 173 ? -9.641 44.844 24.453 1 95.88 173 ALA A N 1
ATOM 1396 C CA . ALA A 1 173 ? -9.625 43.406 24.547 1 95.88 173 ALA A CA 1
ATOM 1397 C C . ALA A 1 173 ? -8.469 42.812 23.734 1 95.88 173 ALA A C 1
ATOM 1399 O O . ALA A 1 173 ? -7.754 41.938 24.219 1 95.88 173 ALA A O 1
ATOM 1400 N N . VAL A 1 174 ? -8.312 43.281 22.531 1 97.44 174 VAL A N 1
ATOM 1401 C CA . VAL A 1 174 ? -7.246 42.781 21.656 1 97.44 174 VAL A CA 1
ATOM 1402 C C . VAL A 1 174 ? -5.887 43.188 22.234 1 97.44 174 VAL A C 1
ATOM 1404 O O . VAL A 1 174 ? -4.938 42.406 22.188 1 97.44 174 VAL A O 1
ATOM 1407 N N . LEU A 1 175 ? -5.848 44.375 22.734 1 97.38 175 LEU A N 1
ATOM 1408 C CA . LEU A 1 175 ? -4.617 44.875 23.359 1 97.38 175 LEU A CA 1
ATOM 1409 C C . LEU A 1 175 ? -4.176 43.906 24.484 1 97.38 175 LEU A C 1
ATOM 1411 O O . LEU A 1 175 ? -3.018 43.5 24.516 1 97.38 175 LEU A O 1
ATOM 1415 N N . TYR A 1 176 ? -5.062 43.594 25.312 1 97.12 176 TYR A N 1
ATOM 1416 C CA . TYR A 1 176 ? -4.727 42.75 26.453 1 97.12 176 TYR A CA 1
ATOM 1417 C C . TYR A 1 176 ? -4.398 41.344 26 1 97.12 176 TYR A C 1
ATOM 1419 O O . TYR A 1 176 ? -3.594 40.656 26.641 1 97.12 176 TYR A O 1
ATOM 1427 N N . CYS A 1 177 ? -4.977 40.844 24.922 1 97.31 177 CYS A N 1
ATOM 1428 C CA . CYS A 1 177 ? -4.605 39.562 24.375 1 97.31 177 CYS A CA 1
ATOM 1429 C C . CYS A 1 177 ? -3.137 39.531 23.969 1 97.31 177 CYS A C 1
ATOM 1431 O O . CYS A 1 177 ? -2.416 38.594 24.281 1 97.31 177 CYS A O 1
ATOM 1433 N N . LEU A 1 178 ? -2.723 40.531 23.281 1 97.19 178 LEU A N 1
ATOM 1434 C CA . LEU A 1 178 ? -1.337 40.594 22.828 1 97.19 178 LEU A CA 1
ATOM 1435 C C . LEU A 1 178 ? -0.384 40.781 24 1 97.19 178 LEU A C 1
ATOM 1437 O O . LEU A 1 178 ? 0.703 40.188 24.016 1 97.19 178 LEU A O 1
ATOM 1441 N N . ILE A 1 179 ? -0.822 41.562 24.953 1 96.44 179 ILE A N 1
ATOM 1442 C CA . ILE A 1 179 ? -0.024 41.75 26.172 1 96.44 179 ILE A CA 1
ATOM 1443 C C . ILE A 1 179 ? 0.099 40.406 26.906 1 96.44 179 ILE A C 1
ATOM 1445 O O . ILE A 1 179 ? 1.188 40.031 27.344 1 96.44 179 ILE A O 1
ATOM 1449 N N . CYS A 1 180 ? -0.987 39.75 26.984 1 94.56 180 CYS A N 1
ATOM 1450 C CA . CYS A 1 180 ? -1 38.438 27.641 1 94.56 180 CYS A CA 1
ATOM 1451 C C . CYS A 1 180 ? -0.07 37.469 26.922 1 94.56 180 CYS A C 1
ATOM 1453 O O . CYS A 1 180 ? 0.671 36.719 27.562 1 94.56 180 CYS A O 1
ATOM 1455 N N . TRP A 1 181 ? -0.142 37.469 25.641 1 93.5 181 TRP A N 1
ATOM 1456 C CA . TRP A 1 181 ? 0.736 36.656 24.828 1 93.5 181 TRP A CA 1
ATOM 1457 C C . TRP A 1 181 ? 2.199 37 25.078 1 93.5 181 TRP A C 1
ATOM 1459 O O . TRP A 1 181 ? 3.033 36.094 25.266 1 93.5 181 TRP A O 1
ATOM 1469 N N . GLY A 1 182 ? 2.508 38.219 25.094 1 91.81 182 GLY A N 1
ATOM 1470 C CA . GLY A 1 182 ? 3.859 38.656 25.406 1 91.81 182 GLY A CA 1
ATOM 1471 C C . GLY A 1 182 ? 4.32 38.281 26.797 1 91.81 182 GLY A C 1
ATOM 1472 O O . GLY A 1 182 ? 5.473 37.875 26.984 1 91.81 182 GLY A O 1
ATOM 1473 N N . CYS A 1 183 ? 3.412 38.406 27.672 1 90.56 183 CYS A N 1
ATOM 1474 C CA . CYS A 1 183 ? 3.703 38.031 29.047 1 90.56 183 CYS A CA 1
ATOM 1475 C C . CYS A 1 183 ? 4.047 36.531 29.156 1 90.56 183 CYS A C 1
ATOM 1477 O O . CYS A 1 183 ? 5.07 36.188 29.734 1 90.56 183 CYS A O 1
ATOM 1479 N N . ARG A 1 184 ? 3.225 35.812 28.578 1 86.19 184 ARG A N 1
ATOM 1480 C CA . ARG A 1 184 ? 3.432 34.375 28.609 1 86.19 184 ARG A CA 1
ATOM 1481 C C . ARG A 1 184 ? 4.734 33.969 27.938 1 86.19 184 ARG A C 1
ATOM 1483 O O . ARG A 1 184 ? 5.453 33.094 28.406 1 86.19 184 ARG A O 1
ATOM 1490 N N . ALA A 1 185 ? 5.004 34.562 26.828 1 85.88 185 ALA A N 1
ATOM 1491 C CA . ALA A 1 185 ? 6.211 34.25 26.062 1 85.88 185 ALA A CA 1
ATOM 1492 C C . ALA A 1 185 ? 7.465 34.688 26.828 1 85.88 185 ALA A C 1
ATOM 1494 O O . ALA A 1 185 ? 8.477 33.969 26.812 1 85.88 185 ALA A O 1
ATOM 1495 N N . LYS A 1 186 ? 7.352 35.781 27.312 1 81.62 186 LYS A N 1
ATOM 1496 C CA . LYS A 1 186 ? 8.508 36.312 28.016 1 81.62 186 LYS A CA 1
ATOM 1497 C C . LYS A 1 186 ? 8.781 35.5 29.297 1 81.62 186 LYS A C 1
ATOM 1499 O O . LYS A 1 186 ? 9.938 35.25 29.641 1 81.62 186 LYS A O 1
ATOM 1504 N N . ARG A 1 187 ? 7.664 35.188 29.906 1 71.06 187 ARG A N 1
ATOM 1505 C CA . ARG A 1 187 ? 7.824 34.438 31.156 1 71.06 187 ARG A CA 1
ATOM 1506 C C . ARG A 1 187 ? 8.023 32.938 30.875 1 71.06 187 ARG A C 1
ATOM 1508 O O . ARG A 1 187 ? 8.594 32.219 31.688 1 71.06 187 ARG A O 1
ATOM 1515 N N . GLY A 1 188 ? 7 32.281 30.016 1 60.5 188 GLY A N 1
ATOM 1516 C CA . GLY A 1 188 ? 6.996 30.859 29.672 1 60.5 188 GLY A CA 1
ATOM 1517 C C . GLY A 1 188 ? 8.367 30.328 29.297 1 60.5 188 GLY A C 1
ATOM 1518 O O . GLY A 1 188 ? 8.547 29.125 29.125 1 60.5 188 GLY A O 1
ATOM 1519 N N . HIS A 1 189 ? 9.148 31.203 28.797 1 50.31 189 HIS A N 1
ATOM 1520 C CA . HIS A 1 189 ? 10.461 30.609 28.594 1 50.31 189 HIS A CA 1
ATOM 1521 C C . HIS A 1 189 ? 10.922 29.859 29.828 1 50.31 189 HIS A C 1
ATOM 1523 O O . HIS A 1 189 ? 11.836 29.031 29.766 1 50.31 189 HIS A O 1
ATOM 1529 N N . SER A 1 190 ? 10.266 30.219 30.984 1 41.09 190 SER A N 1
ATOM 1530 C CA . SER A 1 190 ? 10.695 29.547 32.219 1 41.09 190 SER A CA 1
ATOM 1531 C C . SER A 1 190 ? 9.797 28.344 32.5 1 41.09 190 SER A C 1
ATOM 1533 O O . SER A 1 190 ? 8.617 28.328 32.125 1 41.09 190 SER A O 1
ATOM 1535 N N . LEU A 1 191 ? 10.188 27.062 32.375 1 44.56 191 LEU A N 1
ATOM 1536 C CA . LEU A 1 191 ? 9.641 25.719 32.594 1 44.56 191 LEU A CA 1
ATOM 1537 C C . LEU A 1 191 ? 8.398 25.766 33.469 1 44.56 191 LEU A C 1
ATOM 1539 O O . LEU A 1 191 ? 7.695 24.766 33.594 1 44.56 191 LEU A O 1
ATOM 1543 N N . ASP A 1 192 ? 8.266 26.766 34.312 1 39.12 192 ASP A N 1
ATOM 1544 C CA . ASP A 1 192 ? 7.27 26.812 35.375 1 39.12 192 ASP A CA 1
ATOM 1545 C C . ASP A 1 192 ? 5.883 27.141 34.812 1 39.12 192 ASP A C 1
ATOM 1547 O O . ASP A 1 192 ? 5.008 27.594 35.562 1 39.12 192 ASP A O 1
ATOM 1551 N N . TYR A 1 193 ? 5.707 27.266 33.688 1 45.06 193 TYR A N 1
ATOM 1552 C CA . TYR A 1 193 ? 4.539 27.766 32.969 1 45.06 193 TYR A CA 1
ATOM 1553 C C . TYR A 1 193 ? 3.271 27.062 33.438 1 45.06 193 TYR A C 1
ATOM 1555 O O . TYR A 1 193 ? 2.164 27.453 33.031 1 45.06 193 TYR A O 1
ATOM 1563 N N . GLN A 1 194 ? 3.461 25.734 33.781 1 45.97 194 GLN A N 1
ATOM 1564 C CA . GLN A 1 194 ? 2.209 25.25 34.375 1 45.97 194 GLN A CA 1
ATOM 1565 C C . GLN A 1 194 ? 1.667 26.25 35.375 1 45.97 194 GLN A C 1
ATOM 1567 O O . GLN A 1 194 ? 0.499 26.188 35.781 1 45.97 194 GLN A O 1
ATOM 1572 N N . ILE A 1 195 ? 2.605 27.141 35.875 1 45.5 195 ILE A N 1
ATOM 1573 C CA . ILE A 1 195 ? 2.104 27.922 37 1 45.5 195 ILE A CA 1
ATOM 1574 C C . ILE A 1 195 ? 1.573 29.266 36.5 1 45.5 195 ILE A C 1
ATOM 1576 O O . ILE A 1 195 ? 2.348 30.125 36.094 1 45.5 195 ILE A O 1
ATOM 1580 N N . ARG A 1 196 ? 0.428 29.234 35.938 1 56.75 196 ARG A N 1
ATOM 1581 C CA . ARG A 1 196 ? -0.31 30.469 35.688 1 56.75 196 ARG A CA 1
ATOM 1582 C C . ARG A 1 196 ? 0.014 31.531 36.719 1 56.75 196 ARG A C 1
ATOM 1584 O O . ARG A 1 196 ? -0.258 31.328 37.906 1 56.75 196 ARG A O 1
ATOM 1591 N N . SER A 1 197 ? 0.907 32.406 36.25 1 69.5 197 SER A N 1
ATOM 1592 C CA . SER A 1 197 ? 1.275 33.5 37.156 1 69.5 197 SER A CA 1
ATOM 1593 C C . SER A 1 197 ? 0.07 34.375 37.5 1 69.5 197 SER A C 1
ATOM 1595 O O . SER A 1 197 ? -0.931 34.375 36.781 1 69.5 197 SER A O 1
ATOM 1597 N N . GLU A 1 198 ? 0.123 34.844 38.594 1 78.56 198 GLU A N 1
ATOM 1598 C CA . GLU A 1 198 ? -0.925 35.75 39.031 1 78.56 198 GLU A CA 1
ATOM 1599 C C . GLU A 1 198 ? -1.151 36.844 37.969 1 78.56 198 GLU A C 1
ATOM 1601 O O . GLU A 1 198 ? -2.289 37.281 37.75 1 78.56 198 GLU A O 1
ATOM 1606 N N . GLU A 1 199 ? -0.077 37.156 37.344 1 83.19 199 GLU A N 1
ATOM 1607 C CA . GLU A 1 199 ? -0.177 38.219 36.312 1 83.19 199 GLU A CA 1
ATOM 1608 C C . GLU A 1 199 ? -0.942 37.719 35.094 1 83.19 199 GLU A C 1
ATOM 1610 O O . GLU A 1 199 ? -1.781 38.438 34.562 1 83.19 199 GLU A O 1
ATOM 1615 N N . TYR A 1 200 ? -0.62 36.594 34.719 1 86.62 200 TYR A N 1
ATOM 1616 C CA . TYR A 1 200 ? -1.31 36 33.594 1 86.62 200 TYR A CA 1
ATOM 1617 C C . TYR A 1 200 ? -2.805 35.875 33.875 1 86.62 200 TYR A C 1
ATOM 1619 O O . TYR A 1 200 ? -3.627 36.219 33 1 86.62 200 TYR A O 1
ATOM 1627 N N . GLU A 1 201 ? -3.111 35.469 35.062 1 87.94 201 GLU A N 1
ATOM 1628 C CA . GLU A 1 201 ? -4.516 35.281 35.406 1 87.94 201 GLU A CA 1
ATOM 1629 C C . GLU A 1 201 ? -5.246 36.625 35.5 1 87.94 201 GLU A C 1
ATOM 1631 O O . GLU A 1 201 ? -6.434 36.688 35.156 1 87.94 201 GLU A O 1
ATOM 1636 N N . ALA A 1 202 ? -4.531 37.531 35.875 1 89.88 202 ALA A N 1
ATOM 1637 C CA . ALA A 1 202 ? -5.133 38.875 35.938 1 89.88 202 ALA A CA 1
ATOM 1638 C C . ALA A 1 202 ? -5.438 39.406 34.562 1 89.88 202 ALA A C 1
ATOM 1640 O O . ALA A 1 202 ? -6.504 39.969 34.312 1 89.88 202 ALA A O 1
ATOM 1641 N N . LEU A 1 203 ? -4.504 39.219 33.719 1 92.75 203 LEU A N 1
ATOM 1642 C CA . LEU A 1 203 ? -4.703 39.656 32.344 1 92.75 203 LEU A CA 1
ATOM 1643 C C . LEU A 1 203 ? -5.832 38.875 31.672 1 92.75 203 LEU A C 1
ATOM 1645 O O . LEU A 1 203 ? -6.68 39.469 31 1 92.75 203 LEU A O 1
ATOM 1649 N N . MET A 1 204 ? -5.887 37.594 31.953 1 93.19 204 MET A N 1
ATOM 1650 C CA . MET A 1 204 ? -6.91 36.75 31.359 1 93.19 204 MET A CA 1
ATOM 1651 C C . MET A 1 204 ? -8.297 37.125 31.891 1 93.19 204 MET A C 1
ATOM 1653 O O . MET A 1 204 ? -9.281 37.031 31.156 1 93.19 204 MET A O 1
ATOM 1657 N N . SER A 1 205 ? -8.328 37.5 33.062 1 94.12 205 SER A N 1
ATOM 1658 C CA . SER A 1 205 ? -9.594 37.938 33.656 1 94.12 205 SER A CA 1
ATOM 1659 C C . SER A 1 205 ? -10.133 39.188 32.938 1 94.12 205 SER A C 1
ATOM 1661 O O . SER A 1 205 ? -11.328 39.281 32.656 1 94.12 205 SER A O 1
ATOM 1663 N N . VAL A 1 206 ? -9.25 40.094 32.656 1 94.81 206 VAL A N 1
ATOM 1664 C CA . VAL A 1 206 ? -9.641 41.312 31.953 1 94.81 206 VAL A CA 1
ATOM 1665 C C . VAL A 1 206 ? -10.172 40.938 30.562 1 94.81 206 VAL A C 1
ATOM 1667 O O . VAL A 1 206 ? -11.188 41.469 30.125 1 94.81 206 VAL A O 1
ATOM 1670 N N . ILE A 1 207 ? -9.508 40.031 29.906 1 96.31 207 ILE A N 1
ATOM 1671 C CA . ILE A 1 207 ? -9.891 39.594 28.578 1 96.31 207 ILE A CA 1
ATOM 1672 C C . ILE A 1 207 ? -11.273 38.938 28.625 1 96.31 207 ILE A C 1
ATOM 1674 O O . ILE A 1 207 ? -12.141 39.25 27.797 1 96.31 207 ILE A O 1
ATOM 1678 N N . ARG A 1 208 ? -11.461 38.125 29.594 1 95.25 208 ARG A N 1
ATOM 1679 C CA . ARG A 1 208 ? -12.734 37.406 29.719 1 95.25 208 ARG A CA 1
ATOM 1680 C C . ARG A 1 208 ? -13.883 38.406 29.969 1 95.25 208 ARG A C 1
ATOM 1682 O O . ARG A 1 208 ? -14.969 38.25 29.406 1 95.25 208 ARG A O 1
ATOM 1689 N N . ASP A 1 209 ? -13.617 39.344 30.766 1 95.5 209 ASP A N 1
ATOM 1690 C CA . ASP A 1 209 ? -14.633 40.344 31.062 1 95.5 209 ASP A CA 1
ATOM 1691 C C . ASP A 1 209 ? -15 41.125 29.812 1 95.5 209 ASP A C 1
ATOM 1693 O O . ASP A 1 209 ? -16.172 41.375 29.547 1 95.5 209 ASP A O 1
ATOM 1697 N N . GLU A 1 210 ? -13.984 41.531 29.125 1 95.12 210 GLU A N 1
ATOM 1698 C CA . GLU A 1 210 ? -14.219 42.281 27.906 1 95.12 210 GLU A CA 1
ATOM 1699 C C . GLU A 1 210 ? -14.961 41.469 26.859 1 95.12 210 GLU A C 1
ATOM 1701 O O . GLU A 1 210 ? -15.852 41.969 26.172 1 95.12 210 GLU A O 1
ATOM 1706 N N . LEU A 1 211 ? -14.57 40.219 26.703 1 95.88 211 LEU A N 1
ATOM 1707 C CA . LEU A 1 211 ? -15.203 39.344 25.734 1 95.88 211 LEU A CA 1
ATOM 1708 C C . LEU A 1 211 ? -16.672 39.125 26.078 1 95.88 211 LEU A C 1
ATOM 1710 O O . LEU A 1 211 ? -17.531 39.094 25.188 1 95.88 211 LEU A O 1
ATOM 1714 N N . THR A 1 212 ? -16.953 38.969 27.328 1 94.62 212 THR A N 1
ATOM 1715 C CA . THR A 1 212 ? -18.328 38.781 27.766 1 94.62 212 THR A CA 1
ATOM 1716 C C . THR A 1 212 ? -19.188 40 27.438 1 94.62 212 THR A C 1
ATOM 1718 O O . THR A 1 212 ? -20.312 39.844 26.969 1 94.62 212 THR A O 1
ATOM 1721 N N . LYS A 1 213 ? -18.625 41.094 27.641 1 94.44 213 LYS A N 1
ATOM 1722 C CA . LYS A 1 213 ? -19.344 42.344 27.344 1 94.44 213 LYS A CA 1
ATOM 1723 C C . LYS A 1 213 ? -19.625 42.469 25.844 1 94.44 213 LYS A C 1
ATOM 1725 O O . LYS A 1 213 ? -20.734 42.844 25.453 1 94.44 213 LYS A O 1
ATOM 1730 N N . MET A 1 214 ? -18.688 42.156 25.078 1 94.31 214 MET A N 1
ATOM 1731 C CA . MET A 1 214 ? -18.812 42.312 23.625 1 94.31 214 MET A CA 1
ATOM 1732 C C . MET A 1 214 ? -19.766 41.25 23.062 1 94.31 214 MET A C 1
ATOM 1734 O O . MET A 1 214 ? -20.516 41.531 22.109 1 94.31 214 MET A O 1
ATOM 1738 N N . GLN A 1 215 ? -19.781 40.125 23.594 1 92.5 215 GLN A N 1
ATOM 1739 C CA . GLN A 1 215 ? -20.625 39.031 23.109 1 92.5 215 GLN A CA 1
ATOM 1740 C C . GLN A 1 215 ? -22.094 39.312 23.438 1 92.5 215 GLN A C 1
ATOM 1742 O O . GLN A 1 215 ? -23 38.812 22.75 1 92.5 215 GLN A O 1
ATOM 1747 N N . ALA A 1 216 ? -22.297 40.031 24.516 1 91.81 216 ALA A N 1
ATOM 1748 C CA . ALA A 1 216 ? -23.672 40.375 24.891 1 91.81 216 ALA A CA 1
ATOM 1749 C C . ALA A 1 216 ? -24.312 41.281 23.828 1 91.81 216 ALA A C 1
ATOM 1751 O O . ALA A 1 216 ? -25.516 41.219 23.625 1 91.81 216 ALA A O 1
ATOM 1752 N N . ASP A 1 217 ? -23.562 42.125 23.188 1 92.38 217 ASP A N 1
ATOM 1753 C CA . ASP A 1 217 ? -23.984 42.969 22.094 1 92.38 217 ASP A CA 1
ATOM 1754 C C . ASP A 1 217 ? -23.078 42.812 20.875 1 92.38 217 ASP A C 1
ATOM 1756 O O . ASP A 1 217 ? -22.125 43.562 20.688 1 92.38 217 ASP A O 1
ATOM 1760 N N . LEU A 1 218 ? -23.484 41.969 19.969 1 92.88 218 LEU A N 1
ATOM 1761 C CA . LEU A 1 218 ? -22.609 41.594 18.859 1 92.88 218 LEU A CA 1
ATOM 1762 C C . LEU A 1 218 ? -22.812 42.5 17.656 1 92.88 218 LEU A C 1
ATOM 1764 O O . LEU A 1 218 ? -23.25 42.031 16.609 1 92.88 218 LEU A O 1
ATOM 1768 N N . THR A 1 219 ? -22.359 43.719 17.875 1 94.06 219 THR A N 1
ATOM 1769 C CA . THR A 1 219 ? -22.266 44.625 16.719 1 94.06 219 THR A CA 1
ATOM 1770 C C . THR A 1 219 ? -21.156 44.188 15.781 1 94.06 219 THR A C 1
ATOM 1772 O O . THR A 1 219 ? -20.359 43.312 16.125 1 94.06 219 THR A O 1
ATOM 1775 N N . LYS A 1 220 ? -21.141 44.75 14.648 1 93.94 220 LYS A N 1
ATOM 1776 C CA . LYS A 1 220 ? -20.078 44.438 13.68 1 93.94 220 LYS A CA 1
ATOM 1777 C C . LYS A 1 220 ? -18.703 44.625 14.305 1 93.94 220 LYS A C 1
ATOM 1779 O O . LYS A 1 220 ? -17.844 43.75 14.172 1 93.94 220 LYS A O 1
ATOM 1784 N N . LYS A 1 221 ? -18.5 45.688 14.945 1 94.38 221 LYS A N 1
ATOM 1785 C CA . LYS A 1 221 ? -17.234 46 15.594 1 94.38 221 LYS A CA 1
ATOM 1786 C C . LYS A 1 221 ? -16.891 44.969 16.672 1 94.38 221 LYS A C 1
ATOM 1788 O O . LYS A 1 221 ? -15.766 44.469 16.719 1 94.38 221 LYS A O 1
ATOM 1793 N N . ASN A 1 222 ? -17.891 44.688 17.484 1 96.06 222 ASN A N 1
ATOM 1794 C CA . ASN A 1 222 ? -17.672 43.719 18.578 1 96.06 222 ASN A CA 1
ATOM 1795 C C . ASN A 1 222 ? -17.391 42.344 18.062 1 96.06 222 ASN A C 1
ATOM 1797 O O . ASN A 1 222 ? -16.594 41.594 18.641 1 96.06 222 ASN A O 1
ATOM 1801 N N . PHE A 1 223 ? -18.031 42 16.953 1 96.62 223 PHE A N 1
ATOM 1802 C CA . PHE A 1 223 ? -17.797 40.688 16.359 1 96.62 223 PHE A CA 1
ATOM 1803 C C . PHE A 1 223 ? -16.344 40.531 15.922 1 96.62 223 PHE A C 1
ATOM 1805 O O . PHE A 1 223 ? -15.688 39.531 16.25 1 96.62 223 PHE A O 1
ATOM 1812 N N . PHE A 1 224 ? -15.859 41.5 15.195 1 96.44 224 PHE A N 1
ATOM 1813 C CA . PHE A 1 224 ? -14.484 41.438 14.703 1 96.44 224 PHE A CA 1
ATOM 1814 C C . PHE A 1 224 ? -13.5 41.438 15.867 1 96.44 224 PHE A C 1
ATOM 1816 O O . PHE A 1 224 ? -12.508 40.688 15.836 1 96.44 224 PHE A O 1
ATOM 1823 N N . SER A 1 225 ? -13.758 42.219 16.875 1 96.44 225 SER A N 1
ATOM 1824 C CA . SER A 1 225 ? -12.883 42.25 18.031 1 96.44 225 SER A CA 1
ATOM 1825 C C . SER A 1 225 ? -12.852 40.906 18.75 1 96.44 225 SER A C 1
ATOM 1827 O O . SER A 1 225 ? -11.781 40.406 19.094 1 96.44 225 SER A O 1
ATOM 1829 N N . CYS A 1 226 ? -14.023 40.344 18.906 1 97.44 226 CYS A N 1
ATOM 1830 C CA . CYS A 1 226 ? -14.109 39.062 19.562 1 97.44 226 CYS A CA 1
ATOM 1831 C C . CYS A 1 226 ? -13.414 37.969 18.734 1 97.44 226 CYS A C 1
ATOM 1833 O O . CYS A 1 226 ? -12.703 37.125 19.281 1 97.44 226 CYS A O 1
ATOM 1835 N N . PHE A 1 227 ? -13.664 38 17.453 1 97.62 227 PHE A N 1
ATOM 1836 C CA . PHE A 1 227 ? -13.07 37 16.562 1 97.62 227 PHE A CA 1
ATOM 1837 C C . PHE A 1 227 ? -11.547 37.062 16.656 1 97.62 227 PHE A C 1
ATOM 1839 O O . PHE A 1 227 ? -10.906 36 16.797 1 97.62 227 PHE A O 1
ATOM 1846 N N . VAL A 1 228 ? -10.992 38.188 16.562 1 97.25 228 VAL A N 1
ATOM 1847 C CA . VAL A 1 228 ? -9.547 38.375 16.594 1 97.25 228 VAL A CA 1
ATOM 1848 C C . VAL A 1 228 ? -9.008 37.969 17.953 1 97.25 228 VAL A C 1
ATOM 1850 O O . VAL A 1 228 ? -7.941 37.344 18.047 1 97.25 228 VAL A O 1
ATOM 1853 N N . CYS A 1 229 ? -9.711 38.281 19 1 97.69 229 CYS A N 1
ATOM 1854 C CA . CYS A 1 229 ? -9.297 37.875 20.344 1 97.69 229 CYS A CA 1
ATOM 1855 C C . CYS A 1 229 ? -9.242 36.375 20.453 1 97.69 229 CYS A C 1
ATOM 1857 O O . CYS A 1 229 ? -8.25 35.812 20.938 1 97.69 229 CYS A O 1
ATOM 1859 N N . TYR A 1 230 ? -10.289 35.719 20 1 97.94 230 TYR A N 1
ATOM 1860 C CA . TYR A 1 230 ? -10.328 34.25 20.062 1 97.94 230 TYR A CA 1
ATOM 1861 C C . TYR A 1 230 ? -9.203 33.656 19.25 1 97.94 230 TYR A C 1
ATOM 1863 O O . TYR A 1 230 ? -8.5 32.75 19.719 1 97.94 230 TYR A O 1
ATOM 1871 N N . MET A 1 231 ? -9.016 34.125 18.078 1 97 231 MET A N 1
ATOM 1872 C CA . MET A 1 231 ? -7.977 33.562 17.219 1 97 231 MET A CA 1
ATOM 1873 C C . MET A 1 231 ? -6.59 33.812 17.797 1 97 231 MET A C 1
ATOM 1875 O O . MET A 1 231 ? -5.691 33 17.656 1 97 231 MET A O 1
ATOM 1879 N N . ALA A 1 232 ? -6.387 34.969 18.391 1 96.56 232 ALA A N 1
ATOM 1880 C CA . ALA A 1 232 ? -5.121 35.281 19.062 1 96.56 232 ALA A CA 1
ATOM 1881 C C . ALA A 1 232 ? -4.875 34.281 20.219 1 96.56 232 ALA A C 1
ATOM 1883 O O . ALA A 1 232 ? -3.762 33.781 20.375 1 96.56 232 ALA A O 1
ATOM 1884 N N . LEU A 1 233 ? -5.902 34.062 20.953 1 96.31 233 LEU A N 1
ATOM 1885 C CA . LEU A 1 233 ? -5.785 33.125 22.078 1 96.31 233 LEU A CA 1
ATOM 1886 C C . LEU A 1 233 ? -5.531 31.719 21.594 1 96.31 233 LEU A C 1
ATOM 1888 O O . LEU A 1 233 ? -4.723 30.984 22.172 1 96.31 233 LEU A O 1
ATOM 1892 N N . VAL A 1 234 ? -6.234 31.344 20.562 1 96.62 234 VAL A N 1
ATOM 1893 C CA . VAL A 1 234 ? -6.039 30.031 19.969 1 96.62 234 VAL A CA 1
ATOM 1894 C C . VAL A 1 234 ? -4.59 29.875 19.516 1 96.62 234 VAL A C 1
ATOM 1896 O O . VAL A 1 234 ? -3.928 28.891 19.859 1 96.62 234 VAL A O 1
ATOM 1899 N N . THR A 1 235 ? -4.102 30.828 18.797 1 94.75 235 THR A N 1
ATOM 1900 C CA . THR A 1 235 ? -2.74 30.766 18.281 1 94.75 235 THR A CA 1
ATOM 1901 C C . THR A 1 235 ? -1.725 30.75 19.422 1 94.75 235 THR A C 1
ATOM 1903 O O . THR A 1 235 ? -0.732 30.016 19.359 1 94.75 235 THR A O 1
ATOM 1906 N N . MET A 1 236 ? -1.995 31.562 20.391 1 92.81 236 MET A N 1
ATOM 1907 C CA . MET A 1 236 ? -1.105 31.609 21.547 1 92.81 236 MET A CA 1
ATOM 1908 C C . MET A 1 236 ? -1.045 30.266 22.25 1 92.81 236 MET A C 1
ATOM 1910 O O . MET A 1 236 ? 0.041 29.734 22.484 1 92.81 236 MET A O 1
ATOM 1914 N N . GLU A 1 237 ? -2.205 29.703 22.547 1 92.62 237 GLU A N 1
ATOM 1915 C CA . GLU A 1 237 ? -2.26 28.438 23.266 1 92.62 237 GLU A CA 1
ATOM 1916 C C . GLU A 1 237 ? -1.571 27.328 22.469 1 92.62 237 GLU A C 1
ATOM 1918 O O . GLU A 1 237 ? -0.806 26.531 23.031 1 92.62 237 GLU A O 1
ATOM 1923 N N . ILE A 1 238 ? -1.776 27.297 21.219 1 92.81 238 ILE A N 1
ATOM 1924 C CA . ILE A 1 238 ? -1.186 26.266 20.359 1 92.81 238 ILE A CA 1
ATOM 1925 C C . ILE A 1 238 ? 0.331 26.453 20.328 1 92.81 238 ILE A C 1
ATOM 1927 O O . ILE A 1 238 ? 1.077 25.469 20.344 1 92.81 238 ILE A O 1
ATOM 1931 N N . SER A 1 239 ? 0.773 27.656 20.266 1 89.75 239 SER A N 1
ATOM 1932 C CA . SER A 1 239 ? 2.203 27.938 20.203 1 89.75 239 SER A CA 1
ATOM 1933 C C . SER A 1 239 ? 2.918 27.422 21.453 1 89.75 239 SER A C 1
ATOM 1935 O O . SER A 1 239 ? 4.109 27.109 21.406 1 89.75 239 SER A O 1
ATOM 1937 N N . PHE A 1 240 ? 2.137 27.344 22.484 1 87.69 240 PHE A N 1
ATOM 1938 C CA . PHE A 1 240 ? 2.744 26.875 23.719 1 87.69 240 PHE A CA 1
ATOM 1939 C C . PHE A 1 240 ? 2.379 25.422 24 1 87.69 240 PHE A C 1
ATOM 1941 O O . PHE A 1 240 ? 2.451 24.953 25.141 1 87.69 240 PHE A O 1
ATOM 1948 N N . GLY A 1 241 ? 1.878 24.719 23.062 1 88.38 241 GLY A N 1
ATOM 1949 C CA . GLY A 1 241 ? 1.678 23.281 23.125 1 88.38 241 GLY A CA 1
ATOM 1950 C C . GLY A 1 241 ? 0.445 22.891 23.906 1 88.38 241 GLY A C 1
ATOM 1951 O O . GLY A 1 241 ? 0.353 21.766 24.406 1 88.38 241 GLY A O 1
ATOM 1952 N N . ASP A 1 242 ? -0.41 23.75 24.047 1 89.5 242 ASP A N 1
ATOM 1953 C CA . ASP A 1 242 ? -1.644 23.438 24.75 1 89.5 242 ASP A CA 1
ATOM 1954 C C . ASP A 1 242 ? -2.457 22.391 24 1 89.5 242 ASP A C 1
ATOM 1956 O O . ASP A 1 242 ? -2.508 22.406 22.766 1 89.5 242 ASP A O 1
ATOM 1960 N N . THR A 1 243 ? -3.123 21.531 24.797 1 91.75 243 THR A N 1
ATOM 1961 C CA . THR A 1 243 ? -3.898 20.469 24.172 1 91.75 243 THR A CA 1
ATOM 1962 C C . THR A 1 243 ? -5.355 20.531 24.625 1 91.75 243 THR A C 1
ATOM 1964 O O . THR A 1 243 ? -6.125 19.594 24.359 1 91.75 243 THR A O 1
ATOM 1967 N N . ARG A 1 244 ? -5.746 21.578 25.297 1 90.5 244 ARG A N 1
ATOM 1968 C CA . ARG A 1 244 ? -7.113 21.609 25.797 1 90.5 244 ARG A CA 1
ATOM 1969 C C . ARG A 1 244 ? -7.758 22.969 25.578 1 90.5 244 ARG A C 1
ATOM 1971 O O . ARG A 1 244 ? -8.773 23.078 24.875 1 90.5 244 ARG A O 1
ATOM 1978 N N . MET A 1 245 ? -7.113 24.016 26.031 1 91.5 245 MET A N 1
ATOM 1979 C CA . MET A 1 245 ? -7.727 25.328 26.109 1 91.5 245 MET A CA 1
ATOM 1980 C C . MET A 1 245 ? -7.922 25.922 24.719 1 91.5 245 MET A C 1
ATOM 1982 O O . MET A 1 245 ? -8.883 26.641 24.469 1 91.5 245 MET A O 1
ATOM 1986 N N . TRP A 1 246 ? -7.012 25.641 23.844 1 95.75 246 TRP A N 1
ATOM 1987 C CA . TRP A 1 246 ? -7.137 26.219 22.516 1 95.75 246 TRP A CA 1
ATOM 1988 C C . TRP A 1 246 ? -8.461 25.828 21.859 1 95.75 246 TRP A C 1
ATOM 1990 O O . TRP A 1 246 ? -9.102 26.625 21.188 1 95.75 246 TRP A O 1
ATOM 2000 N N . SER A 1 247 ? -8.852 24.562 22.109 1 95.75 247 SER A N 1
ATOM 2001 C CA . SER A 1 247 ? -10.07 24.047 21.484 1 95.75 247 SER A CA 1
ATOM 2002 C C . SER A 1 247 ? -11.312 24.734 22.062 1 95.75 247 SER A C 1
ATOM 2004 O O . SER A 1 247 ? -12.297 24.938 21.344 1 95.75 247 SER A O 1
ATOM 2006 N N . ARG A 1 248 ? -11.258 25.062 23.281 1 95.56 248 ARG A N 1
ATOM 2007 C CA . ARG A 1 248 ? -12.367 25.781 23.891 1 95.56 248 ARG A CA 1
ATOM 2008 C C . ARG A 1 248 ? -12.555 27.156 23.266 1 95.56 248 ARG A C 1
ATOM 2010 O O . ARG A 1 248 ? -13.68 27.547 22.938 1 95.56 248 ARG A O 1
ATOM 2017 N N . TYR A 1 249 ? -11.461 27.844 23.125 1 97.25 249 TYR A N 1
ATOM 2018 C CA . TYR A 1 249 ? -11.516 29.156 22.5 1 97.25 249 TYR A CA 1
ATOM 2019 C C . TYR A 1 249 ? -11.953 29.047 21.047 1 97.25 249 TYR A C 1
ATOM 2021 O O . TYR A 1 249 ? -12.719 29.891 20.562 1 97.25 249 TYR A O 1
ATOM 2029 N N . PHE A 1 250 ? -11.461 28.062 20.422 1 97.94 250 PHE A N 1
ATOM 2030 C CA . PHE A 1 250 ? -11.789 27.859 19.016 1 97.94 250 PHE A CA 1
ATOM 2031 C C . PHE A 1 250 ? -13.273 27.562 18.844 1 97.94 250 PHE A C 1
ATOM 2033 O O . PHE A 1 250 ? -13.914 28.094 17.922 1 97.94 250 PHE A O 1
ATOM 2040 N N . ASN A 1 251 ? -13.773 26.75 19.688 1 96.88 251 ASN A N 1
ATOM 2041 C CA . ASN A 1 251 ? -15.195 26.438 19.672 1 96.88 251 ASN A CA 1
ATOM 2042 C C . ASN A 1 251 ? -16.047 27.672 19.953 1 96.88 251 ASN A C 1
ATOM 2044 O O . ASN A 1 251 ? -17.094 27.859 19.328 1 96.88 251 ASN A O 1
ATOM 2048 N N . ALA A 1 252 ? -15.586 28.422 20.875 1 96.88 252 ALA A N 1
ATOM 2049 C CA . ALA A 1 252 ? -16.297 29.672 21.172 1 96.88 252 ALA A CA 1
ATOM 2050 C C . ALA A 1 252 ? -16.328 30.594 19.938 1 96.88 252 ALA A C 1
ATOM 2052 O O . ALA A 1 252 ? -17.359 31.203 19.656 1 96.88 252 ALA A O 1
ATOM 2053 N N . CYS A 1 253 ? -15.211 30.641 19.281 1 97.81 253 CYS A N 1
ATOM 2054 C CA . CYS A 1 253 ? -15.117 31.438 18.078 1 97.81 253 CYS A CA 1
ATOM 2055 C C . CYS A 1 253 ? -16.094 30.922 17.016 1 97.81 253 CYS A C 1
ATOM 2057 O O . CYS A 1 253 ? -16.797 31.719 16.391 1 97.81 253 CYS A O 1
ATOM 2059 N N . PHE A 1 254 ? -16.156 29.703 16.828 1 97.19 254 PHE A N 1
ATOM 2060 C CA . PHE A 1 254 ? -17.031 29.062 15.859 1 97.19 254 PHE A CA 1
ATOM 2061 C C . PHE A 1 254 ? -18.5 29.344 16.172 1 97.19 254 PHE A C 1
ATOM 2063 O O . PHE A 1 254 ? -19.266 29.719 15.281 1 97.19 254 PHE A O 1
ATOM 2070 N N . HIS A 1 255 ? -18.844 29.141 17.422 1 96.81 255 HIS A N 1
ATOM 2071 C CA . HIS A 1 255 ? -20.219 29.375 17.828 1 96.81 255 HIS A CA 1
ATOM 2072 C C . HIS A 1 255 ? -20.625 30.828 17.625 1 96.81 255 HIS A C 1
ATOM 2074 O O . HIS A 1 255 ? -21.75 31.109 17.203 1 96.81 255 HIS A O 1
ATOM 2080 N N . MET A 1 256 ? -19.734 31.641 17.906 1 96.62 256 MET A N 1
ATOM 2081 C CA . MET A 1 256 ? -20 33.062 17.719 1 96.62 256 MET A CA 1
ATOM 2082 C C . MET A 1 256 ? -20.188 33.375 16.234 1 96.62 256 MET A C 1
ATOM 2084 O O . MET A 1 256 ? -21.109 34.125 15.875 1 96.62 256 MET A O 1
ATOM 2088 N N . ALA A 1 257 ? -19.312 32.875 15.422 1 96.75 257 ALA A N 1
ATOM 2089 C CA . ALA A 1 257 ? -19.406 33.125 13.984 1 96.75 257 ALA A CA 1
ATOM 2090 C C . ALA A 1 257 ? -20.734 32.625 13.422 1 96.75 257 ALA A C 1
ATOM 2092 O O . ALA A 1 257 ? -21.297 33.219 12.516 1 96.75 257 ALA A O 1
ATOM 2093 N N . ASN A 1 258 ? -21.203 31.625 13.977 1 96.06 258 ASN A N 1
ATOM 2094 C CA . ASN A 1 258 ? -22.422 31 13.469 1 96.06 258 ASN A CA 1
ATOM 2095 C C . ASN A 1 258 ? -23.656 31.812 13.852 1 96.06 258 ASN A C 1
ATOM 2097 O O . ASN A 1 258 ? -24.75 31.578 13.305 1 96.06 258 ASN A O 1
ATOM 2101 N N . LYS A 1 259 ? -23.578 32.656 14.758 1 94.75 259 LYS A N 1
ATOM 2102 C CA . LYS A 1 259 ? -24.688 33.531 15.125 1 94.75 259 LYS A CA 1
ATOM 2103 C C . LYS A 1 259 ? -24.891 34.656 14.102 1 94.75 259 LYS A C 1
ATOM 2105 O O . LYS A 1 259 ? -25.938 35.312 14.07 1 94.75 259 LYS A O 1
ATOM 2110 N N . MET A 1 260 ? -23.906 34.906 13.336 1 95.88 260 MET A N 1
ATOM 2111 C CA . MET A 1 260 ? -23.969 36 12.359 1 95.88 260 MET A CA 1
ATOM 2112 C C . MET A 1 260 ? -24.531 35.531 11.031 1 95.88 260 MET A C 1
ATOM 2114 O O . MET A 1 260 ? -24.438 34.344 10.703 1 95.88 260 MET A O 1
ATOM 2118 N N . PRO A 1 261 ? -25.062 36.406 10.258 1 93.81 261 PRO A N 1
ATOM 2119 C CA . PRO A 1 261 ? -25.562 36 8.945 1 93.81 261 PRO A CA 1
ATOM 2120 C C . PRO A 1 261 ? -24.453 35.5 8.023 1 93.81 261 PRO A C 1
ATOM 2122 O O . PRO A 1 261 ? -23.453 36.188 7.828 1 93.81 261 PRO A O 1
ATOM 2125 N N . GLY A 1 262 ? -24.625 34.281 7.496 1 92.88 262 GLY A N 1
ATOM 2126 C CA . GLY A 1 262 ? -23.641 33.688 6.598 1 92.88 262 GLY A CA 1
ATOM 2127 C C . GLY A 1 262 ? -22.516 33 7.324 1 92.88 262 GLY A C 1
ATOM 2128 O O . GLY A 1 262 ? -21.562 32.531 6.691 1 92.88 262 GLY A O 1
ATOM 2129 N N . CYS A 1 263 ? -22.516 33.062 8.633 1 94.62 263 CYS A N 1
ATOM 2130 C CA . CYS A 1 263 ? -21.547 32.375 9.469 1 94.62 263 CYS A CA 1
ATOM 2131 C C . CYS A 1 263 ? -20.141 32.906 9.25 1 94.62 263 CYS A C 1
ATOM 2133 O O . CYS A 1 263 ? -19.922 34.125 9.352 1 94.62 263 CYS A O 1
ATOM 2135 N N . LEU A 1 264 ? -19.219 32.094 8.773 1 94.12 264 LEU A N 1
ATOM 2136 C CA . LEU A 1 264 ? -17.844 32.5 8.594 1 94.12 264 LEU A CA 1
ATOM 2137 C C . LEU A 1 264 ? -17.719 33.531 7.473 1 94.12 264 LEU A C 1
ATOM 2139 O O . LEU A 1 264 ? -16.828 34.375 7.492 1 94.12 264 LEU A O 1
ATOM 2143 N N . LYS A 1 265 ? -18.625 33.5 6.582 1 91.44 265 LYS A N 1
ATOM 2144 C CA . LYS A 1 265 ? -18.594 34.406 5.426 1 91.44 265 LYS A CA 1
ATOM 2145 C C . LYS A 1 265 ? -18.922 35.844 5.832 1 91.44 265 LYS A C 1
ATOM 2147 O O . LYS A 1 265 ? -18.703 36.781 5.062 1 91.44 265 LYS A O 1
ATOM 2152 N N . TYR A 1 266 ? -19.453 35.969 7.02 1 94.62 266 TYR A N 1
ATOM 2153 C CA . TYR A 1 266 ? -19.688 37.312 7.543 1 94.62 266 TYR A CA 1
ATOM 2154 C C . TYR A 1 266 ? -18.406 38.156 7.531 1 94.62 266 TYR A C 1
ATOM 2156 O O . TYR A 1 266 ? -18.438 39.344 7.277 1 94.62 266 TYR A O 1
ATOM 2164 N N . LEU A 1 267 ? -17.297 37.531 7.777 1 93.31 267 LEU A N 1
ATOM 2165 C CA . LEU A 1 267 ? -16 38.188 7.793 1 93.31 267 LEU A CA 1
ATOM 2166 C C . LEU A 1 267 ? -15.703 38.812 6.434 1 93.31 267 LEU A C 1
ATOM 2168 O O . LEU A 1 267 ? -15.375 40 6.348 1 93.31 267 LEU A O 1
ATOM 2172 N N . THR A 1 268 ? -15.891 38.062 5.426 1 88.44 268 THR A N 1
ATOM 2173 C CA . THR A 1 268 ? -15.539 38.531 4.082 1 88.44 268 THR A CA 1
ATOM 2174 C C . THR A 1 268 ? -16.594 39.469 3.547 1 88.44 268 THR A C 1
ATOM 2176 O O . THR A 1 268 ? -16.281 40.375 2.764 1 88.44 268 THR A O 1
ATOM 2179 N N . ASN A 1 269 ? -17.75 39.344 3.975 1 89.31 269 ASN A N 1
ATOM 2180 C CA . ASN A 1 269 ? -18.844 40.219 3.518 1 89.31 269 ASN A CA 1
ATOM 2181 C C . ASN A 1 269 ? -18.703 41.625 4.094 1 89.31 269 ASN A C 1
ATOM 2183 O O . ASN A 1 269 ? -19.016 42.594 3.42 1 89.31 269 ASN A O 1
ATOM 2187 N N . GLU A 1 270 ? -18.25 41.719 5.305 1 89.62 270 GLU A N 1
ATOM 2188 C CA . GLU A 1 270 ? -18.203 43 5.996 1 89.62 270 GLU A CA 1
ATOM 2189 C C . GLU A 1 270 ? -16.859 43.688 5.766 1 89.62 270 GLU A C 1
ATOM 2191 O O . GLU A 1 270 ? -16.812 44.938 5.711 1 89.62 270 GLU A O 1
ATOM 2196 N N . CYS A 1 271 ? -15.82 42.938 5.848 1 87.56 271 CYS A N 1
ATOM 2197 C CA . CYS A 1 271 ? -14.477 43.406 5.586 1 87.56 271 CYS A CA 1
ATOM 2198 C C . CYS A 1 271 ? -13.734 42.5 4.629 1 87.56 271 CYS A C 1
ATOM 2200 O O . CYS A 1 271 ? -13.219 41.438 5.043 1 87.56 271 CYS A O 1
ATOM 2202 N N . TYR A 1 272 ? -13.516 43.031 3.572 1 81.31 272 TYR A N 1
ATOM 2203 C CA . TYR A 1 272 ? -13.133 42.094 2.504 1 81.31 272 TYR A CA 1
ATOM 2204 C C . TYR A 1 272 ? -11.711 41.594 2.715 1 81.31 272 TYR A C 1
ATOM 2206 O O . TYR A 1 272 ? -11.508 40.375 2.914 1 81.31 272 TYR A O 1
ATOM 2214 N N . THR A 1 273 ? -10.664 42.406 2.723 1 81.5 273 THR A N 1
ATOM 2215 C CA . THR A 1 273 ? -9.273 41.969 2.766 1 81.5 273 THR A CA 1
ATOM 2216 C C . THR A 1 273 ? -8.953 41.312 4.105 1 81.5 273 THR A C 1
ATOM 2218 O O . THR A 1 273 ? -8.445 40.188 4.148 1 81.5 273 THR A O 1
ATOM 2221 N N . GLU A 1 274 ? -9.273 42 5.129 1 87.25 274 GLU A N 1
ATOM 2222 C CA . GLU A 1 274 ? -8.969 41.469 6.457 1 87.25 274 GLU A CA 1
ATOM 2223 C C . GLU A 1 274 ? -9.852 40.281 6.805 1 87.25 274 GLU A C 1
ATOM 2225 O O . GLU A 1 274 ? -9.406 39.344 7.48 1 87.25 274 GLU A O 1
ATOM 2230 N N . GLY A 1 275 ? -11.078 40.344 6.293 1 89.12 275 GLY A N 1
ATOM 2231 C CA . GLY A 1 275 ? -11.977 39.219 6.52 1 89.12 275 GLY A CA 1
ATOM 2232 C C . GLY A 1 275 ? -11.516 37.938 5.852 1 89.12 275 GLY A C 1
ATOM 2233 O O . GLY A 1 275 ? -11.68 36.875 6.41 1 89.12 275 GLY A O 1
ATOM 2234 N N . TRP A 1 276 ? -10.969 38.156 4.738 1 88.06 276 TRP A N 1
ATOM 2235 C CA . TRP A 1 276 ? -10.453 37 4 1 88.06 276 TRP A CA 1
ATOM 2236 C C . TRP A 1 276 ? -9.273 36.375 4.734 1 88.06 276 TRP A C 1
ATOM 2238 O O . TRP A 1 276 ? -9.203 35.125 4.867 1 88.06 276 TRP A O 1
ATOM 2248 N N . VAL A 1 277 ? -8.398 37.125 5.23 1 88.44 277 VAL A N 1
ATOM 2249 C CA . VAL A 1 277 ? -7.227 36.625 5.949 1 88.44 277 VAL A CA 1
ATOM 2250 C C . VAL A 1 277 ? -7.66 35.906 7.227 1 88.44 277 VAL A C 1
ATOM 2252 O O . VAL A 1 277 ? -7.133 34.844 7.555 1 88.44 277 VAL A O 1
ATOM 2255 N N . LEU A 1 278 ? -8.609 36.5 7.859 1 92.88 278 LEU A N 1
ATOM 2256 C CA . LEU A 1 278 ? -9.102 35.938 9.102 1 92.88 278 LEU A CA 1
ATOM 2257 C C . LEU A 1 278 ? -9.805 34.594 8.836 1 92.88 278 LEU A C 1
ATOM 2259 O O . LEU A 1 278 ? -9.664 33.656 9.617 1 92.88 278 LEU A O 1
ATOM 2263 N N . SER A 1 279 ? -10.562 34.562 7.75 1 93.62 279 SER A N 1
ATOM 2264 C CA . SER A 1 279 ? -11.242 33.344 7.395 1 93.62 279 SER A CA 1
ATOM 2265 C C . SER A 1 279 ? -10.242 32.25 7.039 1 93.62 279 SER A C 1
ATOM 2267 O O . SER A 1 279 ? -10.438 31.078 7.391 1 93.62 279 SER A O 1
ATOM 2269 N N . GLN A 1 280 ? -9.188 32.594 6.355 1 92.56 280 GLN A N 1
ATOM 2270 C CA . GLN A 1 280 ? -8.141 31.641 6.02 1 92.56 280 GLN A CA 1
ATOM 2271 C C . GLN A 1 280 ? -7.438 31.125 7.273 1 92.56 280 GLN A C 1
ATOM 2273 O O . GLN A 1 280 ? -7.102 29.938 7.367 1 92.56 280 GLN A O 1
ATOM 2278 N N . ASN A 1 281 ? -7.207 32.031 8.133 1 93.38 281 ASN A N 1
ATOM 2279 C CA . ASN A 1 281 ? -6.578 31.672 9.391 1 93.38 281 ASN A CA 1
ATOM 2280 C C . ASN A 1 281 ? -7.422 30.672 10.172 1 93.38 281 ASN A C 1
ATOM 2282 O O . ASN A 1 281 ? -6.895 29.688 10.711 1 93.38 281 ASN A O 1
ATOM 2286 N N . PHE A 1 282 ? -8.695 30.906 10.188 1 96.31 282 PHE A N 1
ATOM 2287 C CA . PHE A 1 282 ? -9.609 30 10.852 1 96.31 282 PHE A CA 1
ATOM 2288 C C . PHE A 1 282 ? -9.57 28.609 10.195 1 96.31 282 PHE A C 1
ATOM 2290 O O . PHE A 1 282 ? -9.469 27.594 10.891 1 96.31 282 PHE A O 1
ATOM 2297 N N . ALA A 1 283 ? -9.641 28.609 8.938 1 96.06 283 ALA A N 1
ATOM 2298 C CA . ALA A 1 283 ? -9.617 27.359 8.195 1 96.06 283 ALA A CA 1
ATOM 2299 C C . ALA A 1 283 ? -8.32 26.594 8.445 1 96.06 283 ALA A C 1
ATOM 2301 O O . ALA A 1 283 ? -8.328 25.375 8.602 1 96.06 283 ALA A O 1
ATOM 2302 N N . TYR A 1 284 ? -7.258 27.312 8.508 1 95.62 284 TYR A N 1
ATOM 2303 C CA . TYR A 1 284 ? -5.934 26.734 8.711 1 95.62 284 TYR A CA 1
ATOM 2304 C C . TYR A 1 284 ? -5.875 25.969 10.023 1 95.62 284 TYR A C 1
ATOM 2306 O O . TYR A 1 284 ? -5.465 24.797 10.047 1 95.62 284 TYR A O 1
ATOM 2314 N N . PHE A 1 285 ? -6.332 26.516 11.062 1 96.75 285 PHE A N 1
ATOM 2315 C CA . PHE A 1 285 ? -6.281 25.891 12.375 1 96.75 285 PHE A CA 1
ATOM 2316 C C . PHE A 1 285 ? -7.32 24.781 12.484 1 96.75 285 PHE A C 1
ATOM 2318 O O . PHE A 1 285 ? -7.105 23.781 13.18 1 96.75 285 PHE A O 1
ATOM 2325 N N . ASP A 1 286 ? -8.383 24.922 11.773 1 97.44 286 ASP A N 1
ATOM 2326 C CA . ASP A 1 286 ? -9.414 23.891 11.781 1 97.44 286 ASP A CA 1
ATOM 2327 C C . ASP A 1 286 ? -8.93 22.625 11.086 1 97.44 286 ASP A C 1
ATOM 2329 O O . ASP A 1 286 ? -9.016 21.531 11.648 1 97.44 286 ASP A O 1
ATOM 2333 N N . ILE A 1 287 ? -8.367 22.781 9.977 1 97.56 287 ILE A N 1
ATOM 2334 C CA . ILE A 1 287 ? -7.957 21.656 9.148 1 97.56 287 ILE A CA 1
ATOM 2335 C C . ILE A 1 287 ? -6.855 20.875 9.859 1 97.56 287 ILE A C 1
ATOM 2337 O O . ILE A 1 287 ? -6.82 19.641 9.797 1 97.56 287 ILE A O 1
ATOM 2341 N N . LEU A 1 288 ? -5.992 21.547 10.547 1 97.44 288 LEU A N 1
ATOM 2342 C CA . LEU A 1 288 ? -4.816 20.906 11.125 1 97.44 288 LEU A CA 1
ATOM 2343 C C . LEU A 1 288 ? -5.082 20.469 12.555 1 97.44 288 LEU A C 1
ATOM 2345 O O . LEU A 1 288 ? -4.164 20.031 13.258 1 97.44 288 LEU A O 1
ATOM 2349 N N . ALA A 1 289 ? -6.344 20.578 12.953 1 96.94 289 ALA A N 1
ATOM 2350 C CA . ALA A 1 289 ? -6.734 20.078 14.266 1 96.94 289 ALA A CA 1
ATOM 2351 C C . ALA A 1 289 ? -6.879 18.547 14.258 1 96.94 289 ALA A C 1
ATOM 2353 O O . ALA A 1 289 ? -7.418 17.984 13.312 1 96.94 289 ALA A O 1
ATOM 2354 N N . SER A 1 290 ? -6.449 17.922 15.297 1 94.75 290 SER A N 1
ATOM 2355 C CA . SER A 1 290 ? -6.496 16.453 15.375 1 94.75 290 SER A CA 1
ATOM 2356 C C . SER A 1 290 ? -7.934 15.953 15.375 1 94.75 290 SER A C 1
ATOM 2358 O O . SER A 1 290 ? -8.227 14.914 14.781 1 94.75 290 SER A O 1
ATOM 2360 N N . GLN A 1 291 ? -8.82 16.656 15.914 1 92.44 291 GLN A N 1
ATOM 2361 C CA . GLN A 1 291 ? -10.203 16.219 16.078 1 92.44 291 GLN A CA 1
ATOM 2362 C C . GLN A 1 291 ? -10.914 16.109 14.742 1 92.44 291 GLN A C 1
ATOM 2364 O O . GLN A 1 291 ? -11.961 15.469 14.633 1 92.44 291 GLN A O 1
ATOM 2369 N N . THR A 1 292 ? -10.344 16.766 13.766 1 94.06 292 THR A N 1
ATOM 2370 C CA . THR A 1 292 ? -10.984 16.734 12.453 1 94.06 292 THR A CA 1
ATOM 2371 C C . THR A 1 292 ? -10.953 15.328 11.867 1 94.06 292 THR A C 1
ATOM 2373 O O . THR A 1 292 ? -11.758 14.992 10.992 1 94.06 292 THR A O 1
ATOM 2376 N N . ASN A 1 293 ? -10.062 14.531 12.336 1 92.75 293 ASN A N 1
ATOM 2377 C CA . ASN A 1 293 ? -9.969 13.148 11.867 1 92.75 293 ASN A CA 1
ATOM 2378 C C . ASN A 1 293 ? -11.227 12.359 12.203 1 92.75 293 ASN A C 1
ATOM 2380 O O . ASN A 1 293 ? -11.523 11.352 11.555 1 92.75 293 ASN A O 1
ATOM 2384 N N . GLU A 1 294 ? -11.906 12.758 13.164 1 90.75 294 GLU A N 1
ATOM 2385 C CA . GLU A 1 294 ? -13.094 12.031 13.609 1 90.75 294 GLU A CA 1
ATOM 2386 C C . GLU A 1 294 ? -14.375 12.734 13.148 1 90.75 294 GLU A C 1
ATOM 2388 O O . GLU A 1 294 ? -15.273 12.094 12.602 1 90.75 294 GLU A O 1
ATOM 2393 N N . ASN A 1 295 ? -14.375 14.047 13.336 1 90.44 295 ASN A N 1
ATOM 2394 C CA . ASN A 1 295 ? -15.617 14.781 13.164 1 90.44 295 ASN A CA 1
ATOM 2395 C C . ASN A 1 295 ? -15.617 15.594 11.867 1 90.44 295 ASN A C 1
ATOM 2397 O O . ASN A 1 295 ? -16.641 16.156 11.484 1 90.44 295 ASN A O 1
ATOM 2401 N N . GLY A 1 296 ? -14.508 15.617 11.242 1 94.38 296 GLY A N 1
ATOM 2402 C CA . GLY A 1 296 ? -14.398 16.516 10.109 1 94.38 296 GLY A CA 1
ATOM 2403 C C . GLY A 1 296 ? -14.18 17.969 10.508 1 94.38 296 GLY A C 1
ATOM 2404 O O . GLY A 1 296 ? -14.031 18.266 11.695 1 94.38 296 GLY A O 1
ATOM 2405 N N . THR A 1 297 ? -14.109 18.797 9.539 1 96.06 297 THR A N 1
ATOM 2406 C CA . THR A 1 297 ? -13.906 20.219 9.797 1 96.06 297 THR A CA 1
ATOM 2407 C C . THR A 1 297 ? -15.219 20.875 10.203 1 96.06 297 THR A C 1
ATOM 2409 O O . THR A 1 297 ? -16.297 20.312 10.008 1 96.06 297 THR A O 1
ATOM 2412 N N . PHE A 1 298 ? -15.109 22.031 10.797 1 96.12 298 PHE A N 1
ATOM 2413 C CA . PHE A 1 298 ? -16.281 22.75 11.281 1 96.12 298 PHE A CA 1
ATOM 2414 C C . PHE A 1 298 ? -17.172 23.172 10.117 1 96.12 298 PHE A C 1
ATOM 2416 O O . PHE A 1 298 ? -18.391 23.109 10.203 1 96.12 298 PHE A O 1
ATOM 2423 N N . TYR A 1 299 ? -16.547 23.625 9.078 1 95.94 299 TYR A N 1
ATOM 2424 C CA . TYR A 1 299 ? -17.281 23.969 7.863 1 95.94 299 TYR A CA 1
ATOM 2425 C C . TYR A 1 299 ? -16.969 23 6.73 1 95.94 299 TYR A C 1
ATOM 2427 O O . TYR A 1 299 ? -15.969 22.281 6.785 1 95.94 299 TYR A O 1
ATOM 2435 N N . SER A 1 300 ? -17.797 23.016 5.723 1 94.25 300 SER A N 1
ATOM 2436 C CA . SER A 1 300 ? -17.656 22.062 4.633 1 94.25 300 SER A CA 1
ATOM 2437 C C . SER A 1 300 ? -16.406 22.359 3.805 1 94.25 300 SER A C 1
ATOM 2439 O O . SER A 1 300 ? -15.922 23.484 3.783 1 94.25 300 SER A O 1
ATOM 2441 N N . ILE A 1 301 ? -16.031 21.297 3.178 1 93.31 301 ILE A N 1
ATOM 2442 C CA . ILE A 1 301 ? -14.828 21.453 2.354 1 93.31 301 ILE A CA 1
ATOM 2443 C C . ILE A 1 301 ? -15.109 22.422 1.205 1 93.31 301 ILE A C 1
ATOM 2445 O O . ILE A 1 301 ? -14.211 23.125 0.755 1 93.31 301 ILE A O 1
ATOM 2449 N N . SER A 1 302 ? -16.312 22.469 0.759 1 92.19 302 SER A N 1
ATOM 2450 C CA . SER A 1 302 ? -16.672 23.422 -0.282 1 92.19 302 SER A CA 1
ATOM 2451 C C . SER A 1 302 ? -16.484 24.859 0.191 1 92.19 302 SER A C 1
ATOM 2453 O O . SER A 1 302 ? -16.016 25.719 -0.562 1 92.19 302 SER A O 1
ATOM 2455 N N . ASP A 1 303 ? -16.797 25.125 1.421 1 92.75 303 ASP A N 1
ATOM 2456 C CA . ASP A 1 303 ? -16.578 26.438 2.004 1 92.75 303 ASP A CA 1
ATOM 2457 C C . ASP A 1 303 ? -15.094 26.781 2.043 1 92.75 303 ASP A C 1
ATOM 2459 O O . ASP A 1 303 ? -14.695 27.906 1.719 1 92.75 303 ASP A O 1
ATOM 2463 N N . TYR A 1 304 ? -14.375 25.812 2.4 1 93.56 304 TYR A N 1
ATOM 2464 C CA . TYR A 1 304 ? -12.945 26.062 2.545 1 93.56 304 TYR A CA 1
ATOM 2465 C C . TYR A 1 304 ? -12.273 26.188 1.184 1 93.56 304 TYR A C 1
ATOM 2467 O O . TYR A 1 304 ? -11.289 26.922 1.037 1 93.56 304 TYR A O 1
ATOM 2475 N N . ILE A 1 305 ? -12.836 25.562 0.171 1 91.5 305 ILE A N 1
ATOM 2476 C CA . ILE A 1 305 ? -12.336 25.734 -1.188 1 91.5 305 ILE A CA 1
ATOM 2477 C C . ILE A 1 305 ? -12.555 27.188 -1.633 1 91.5 305 ILE A C 1
ATOM 2479 O O . ILE A 1 305 ? -11.664 27.797 -2.221 1 91.5 305 ILE A O 1
ATOM 2483 N N . ASP A 1 306 ? -13.602 27.719 -1.265 1 88.38 306 ASP A N 1
ATOM 2484 C CA . ASP A 1 306 ? -13.914 29.109 -1.61 1 88.38 306 ASP A CA 1
ATOM 2485 C C . ASP A 1 306 ? -12.969 30.078 -0.908 1 88.38 306 ASP A C 1
ATOM 2487 O O . ASP A 1 306 ? -12.586 31.094 -1.479 1 88.38 306 ASP A O 1
ATOM 2491 N N . ILE A 1 307 ? -12.578 29.719 0.285 1 87.12 307 ILE A N 1
ATOM 2492 C CA . ILE A 1 307 ? -11.766 30.594 1.128 1 87.12 307 ILE A CA 1
ATOM 2493 C C . ILE A 1 307 ? -10.297 30.469 0.755 1 87.12 307 ILE A C 1
ATOM 2495 O O . ILE A 1 307 ? -9.562 31.453 0.704 1 87.12 307 ILE A O 1
ATOM 2499 N N . LEU A 1 308 ? -9.906 29.234 0.395 1 85.69 308 LEU A N 1
ATOM 2500 C CA . LEU A 1 308 ? -8.484 28.969 0.248 1 85.69 308 LEU A CA 1
ATOM 2501 C C . LEU A 1 308 ? -8.078 28.953 -1.223 1 85.69 308 LEU A C 1
ATOM 2503 O O . LEU A 1 308 ? -6.895 29.031 -1.548 1 85.69 308 LEU A O 1
ATOM 2507 N N . SER A 1 309 ? -9.055 28.828 -2.15 1 78.88 309 SER A N 1
ATOM 2508 C CA . SER A 1 309 ? -8.703 28.75 -3.564 1 78.88 309 SER A CA 1
ATOM 2509 C C . SER A 1 309 ? -8.344 30.125 -4.117 1 78.88 309 SER A C 1
ATOM 2511 O O . SER A 1 309 ? -8.922 31.141 -3.709 1 78.88 309 SER A O 1
ATOM 2513 N N . ALA A 1 310 ? -7.266 30.219 -4.867 1 61.22 310 ALA A N 1
ATOM 2514 C CA . ALA A 1 310 ? -6.699 31.422 -5.461 1 61.22 310 ALA A CA 1
ATOM 2515 C C . ALA A 1 310 ? -7.672 32.062 -6.449 1 61.22 310 ALA A C 1
ATOM 2517 O O . ALA A 1 310 ? -7.613 33.25 -6.699 1 61.22 310 ALA A O 1
ATOM 2518 N N . ASN A 1 311 ? -8.383 31.188 -7.277 1 54.09 311 ASN A N 1
ATOM 2519 C CA . ASN A 1 311 ? -9.086 31.625 -8.477 1 54.09 311 ASN A CA 1
ATOM 2520 C C . ASN A 1 311 ? -10.18 32.625 -8.156 1 54.09 311 ASN A C 1
ATOM 2522 O O . ASN A 1 311 ? -10.766 33.219 -9.055 1 54.09 311 ASN A O 1
ATOM 2526 N N . ASN A 1 312 ? -10.648 32.469 -7.059 1 51.94 312 ASN A N 1
ATOM 2527 C CA . ASN A 1 312 ? -11.859 33.281 -6.996 1 51.94 312 ASN A CA 1
ATOM 2528 C C . ASN A 1 312 ? -11.539 34.781 -6.996 1 51.94 312 ASN A C 1
ATOM 2530 O O . ASN A 1 312 ? -12.32 35.594 -7.504 1 51.94 312 ASN A O 1
ATOM 2534 N N . SER A 1 313 ? -10.828 35.406 -5.871 1 51.31 313 SER A N 1
ATOM 2535 C CA . SER A 1 313 ? -10.945 36.875 -5.773 1 51.31 313 SER A CA 1
ATOM 2536 C C . SER A 1 313 ? -9.602 37.531 -6.039 1 51.31 313 SER A C 1
ATOM 2538 O O . SER A 1 313 ? -8.547 36.938 -5.801 1 51.31 313 SER A O 1
ATOM 2540 N N . ASP A 1 314 ? -9.625 38.5 -6.914 1 51.59 314 ASP A N 1
ATOM 2541 C CA . ASP A 1 314 ? -8.578 39.5 -7.043 1 51.59 314 ASP A CA 1
ATOM 2542 C C . ASP A 1 314 ? -7.844 39.719 -5.723 1 51.59 314 ASP A C 1
ATOM 2544 O O . ASP A 1 314 ? -6.633 39.938 -5.711 1 51.59 314 ASP A O 1
ATOM 2548 N N . VAL A 1 315 ? -8.586 39.531 -4.73 1 52.09 315 VAL A N 1
ATOM 2549 C CA . VAL A 1 315 ? -8.07 39.812 -3.393 1 52.09 315 VAL A CA 1
ATOM 2550 C C . VAL A 1 315 ? -7.223 38.656 -2.908 1 52.09 315 VAL A C 1
ATOM 2552 O O . VAL A 1 315 ? -6.203 38.844 -2.238 1 52.09 315 VAL A O 1
ATOM 2555 N N . ALA A 1 316 ? -7.707 37.375 -3.27 1 52.44 316 ALA A N 1
ATOM 2556 C CA . ALA A 1 316 ? -6.965 36.188 -2.82 1 52.44 316 ALA A CA 1
ATOM 2557 C C . ALA A 1 316 ? -5.516 36.25 -3.297 1 52.44 316 ALA A C 1
ATOM 2559 O O . ALA A 1 316 ? -4.609 35.812 -2.586 1 52.44 316 ALA A O 1
ATOM 2560 N N . GLN A 1 317 ? -5.379 36.75 -4.473 1 52.88 317 GLN A N 1
ATOM 2561 C CA . GLN A 1 317 ? -4.047 36.875 -5.051 1 52.88 317 GLN A CA 1
ATOM 2562 C C . GLN A 1 317 ? -3.219 37.906 -4.277 1 52.88 317 GLN A C 1
ATOM 2564 O O . GLN A 1 317 ? -1.988 37.812 -4.254 1 52.88 317 GLN A O 1
ATOM 2569 N N . LEU A 1 318 ? -3.969 38.812 -3.67 1 54.28 318 LEU A N 1
ATOM 2570 C CA . LEU A 1 318 ? -3.217 39.938 -3.098 1 54.28 318 LEU A CA 1
ATOM 2571 C C . LEU A 1 318 ? -2.963 39.688 -1.61 1 54.28 318 LEU A C 1
ATOM 2573 O O . LEU A 1 318 ? -2.016 40.25 -1.048 1 54.28 318 LEU A O 1
ATOM 2577 N N . GLN A 1 319 ? -3.926 38.844 -0.958 1 62.06 319 GLN A N 1
ATOM 2578 C CA . GLN A 1 319 ? -3.783 38.844 0.494 1 62.06 319 GLN A CA 1
ATOM 2579 C C . GLN A 1 319 ? -3.928 37.438 1.068 1 62.06 319 GLN A C 1
ATOM 2581 O O . GLN A 1 319 ? -4.988 36.812 0.954 1 62.06 319 GLN A O 1
ATOM 2586 N N . SER A 1 320 ? -2.795 36.75 1.266 1 65.12 320 SER A N 1
ATOM 2587 C CA . SER A 1 320 ? -2.811 35.406 1.869 1 65.12 320 SER A CA 1
ATOM 2588 C C . SER A 1 320 ? -2.305 35.438 3.309 1 65.12 320 SER A C 1
ATOM 2590 O O . SER A 1 320 ? -1.548 36.344 3.68 1 65.12 320 SER A O 1
ATOM 2592 N N . ASP A 1 321 ? -2.967 34.594 4.148 1 74.62 321 ASP A N 1
ATOM 2593 C CA . ASP A 1 321 ? -2.48 34.438 5.512 1 74.62 321 ASP A CA 1
ATOM 2594 C C . ASP A 1 321 ? -0.99 34.094 5.527 1 74.62 321 ASP A C 1
ATOM 2596 O O . ASP A 1 321 ? -0.57 33.062 4.984 1 74.62 321 ASP A O 1
ATOM 2600 N N . PRO A 1 322 ? -0.338 34.938 6.129 1 80.62 322 PRO A N 1
ATOM 2601 C CA . PRO A 1 322 ? 1.116 34.781 6.086 1 80.62 322 PRO A CA 1
ATOM 2602 C C . PRO A 1 322 ? 1.581 33.5 6.793 1 80.62 322 PRO A C 1
ATOM 2604 O O . PRO A 1 322 ? 2.73 33.094 6.633 1 80.62 322 PRO A O 1
ATOM 2607 N N . MET A 1 323 ? 0.741 32.875 7.547 1 83.5 323 MET A N 1
ATOM 2608 C CA . MET A 1 323 ? 1.104 31.641 8.219 1 83.5 323 MET A CA 1
ATOM 2609 C C . MET A 1 323 ? 1.176 30.484 7.219 1 83.5 323 MET A C 1
ATOM 2611 O O . MET A 1 323 ? 1.906 29.516 7.438 1 83.5 323 MET A O 1
ATOM 2615 N N . GLN A 1 324 ? 0.508 30.641 6.176 1 86.44 324 GLN A N 1
ATOM 2616 C CA . GLN A 1 324 ? 0.449 29.562 5.199 1 86.44 324 GLN A CA 1
ATOM 2617 C C . GLN A 1 324 ? 1.47 29.766 4.086 1 86.44 324 GLN A C 1
ATOM 2619 O O . GLN A 1 324 ? 2.139 28.828 3.666 1 86.44 324 GLN A O 1
ATOM 2624 N N . GLY A 1 325 ? 1.56 30.969 3.682 1 82.94 325 GLY A N 1
ATOM 2625 C CA . GLY A 1 325 ? 2.492 31.281 2.609 1 82.94 325 GLY A CA 1
ATOM 2626 C C . GLY A 1 325 ? 2.283 30.438 1.37 1 82.94 325 GLY A C 1
ATOM 2627 O O . GLY A 1 325 ? 1.168 30.344 0.85 1 82.94 325 GLY A O 1
ATOM 2628 N N . CYS A 1 326 ? 3.297 29.719 1.022 1 88.31 326 CYS A N 1
ATOM 2629 C CA . CYS A 1 326 ? 3.256 28.984 -0.237 1 88.31 326 CYS A CA 1
ATOM 2630 C C . CYS A 1 326 ? 2.609 27.625 -0.052 1 88.31 326 CYS A C 1
ATOM 2632 O O . CYS A 1 326 ? 2.277 26.953 -1.03 1 88.31 326 CYS A O 1
ATOM 2634 N N . ILE A 1 327 ? 2.283 27.234 1.16 1 93.19 327 ILE A N 1
ATOM 2635 C CA . ILE A 1 327 ? 1.793 25.891 1.396 1 93.19 327 ILE A CA 1
ATOM 2636 C C . ILE A 1 327 ? 0.266 25.875 1.407 1 93.19 327 ILE A C 1
ATOM 2638 O O . ILE A 1 327 ? -0.359 24.844 1.646 1 93.19 327 ILE A O 1
ATOM 2642 N N . ARG A 1 328 ? -0.369 26.969 1.108 1 92.06 328 ARG A N 1
ATOM 2643 C CA . ARG A 1 328 ? -1.819 27.125 1.168 1 92.06 328 ARG A CA 1
ATOM 2644 C C . ARG A 1 328 ? -2.516 26.031 0.355 1 92.06 328 ARG A C 1
ATOM 2646 O O . ARG A 1 328 ? -3.469 25.406 0.829 1 92.06 328 ARG A O 1
ATOM 2653 N N . PRO A 1 329 ? -2.074 25.688 -0.826 1 93.12 329 PRO A N 1
ATOM 2654 C CA . PRO A 1 329 ? -2.744 24.641 -1.582 1 93.12 329 PRO A CA 1
ATOM 2655 C C . PRO A 1 329 ? -2.678 23.281 -0.882 1 93.12 329 PRO A C 1
ATOM 2657 O O . PRO A 1 329 ? -3.605 22.469 -0.999 1 93.12 329 PRO A O 1
ATOM 2660 N N . MET A 1 330 ? -1.626 23.078 -0.191 1 95.81 330 MET A N 1
ATOM 2661 C CA . MET A 1 330 ? -1.479 21.797 0.517 1 95.81 330 MET A CA 1
ATOM 2662 C C . MET A 1 330 ? -2.463 21.703 1.678 1 95.81 330 MET A C 1
ATOM 2664 O O . MET A 1 330 ? -2.973 20.625 1.979 1 95.81 330 MET A O 1
ATOM 2668 N N . ILE A 1 331 ? -2.689 22.844 2.293 1 96.06 331 ILE A N 1
ATOM 2669 C CA . ILE A 1 331 ? -3.633 22.875 3.406 1 96.06 331 ILE A CA 1
ATOM 2670 C C . ILE A 1 331 ? -5.023 22.469 2.914 1 96.06 331 ILE A C 1
ATOM 2672 O O . ILE A 1 331 ? -5.727 21.719 3.58 1 96.06 331 ILE A O 1
ATOM 2676 N N . LEU A 1 332 ? -5.32 22.938 1.807 1 95.5 332 LEU A N 1
ATOM 2677 C CA . LEU A 1 332 ? -6.605 22.594 1.214 1 95.5 332 LEU A CA 1
ATOM 2678 C C . LEU A 1 332 ? -6.68 21.094 0.931 1 95.5 332 LEU A C 1
ATOM 2680 O O . LEU A 1 332 ? -7.707 20.469 1.183 1 95.5 332 LEU A O 1
ATOM 2684 N N . LEU A 1 333 ? -5.609 20.594 0.445 1 97.88 333 LEU A N 1
ATOM 2685 C CA . LEU A 1 333 ? -5.586 19.172 0.119 1 97.88 333 LEU A CA 1
ATOM 2686 C C . LEU A 1 333 ? -5.664 18.328 1.384 1 97.88 333 LEU A C 1
ATOM 2688 O O . LEU A 1 333 ? -6.273 17.25 1.383 1 97.88 333 LEU A O 1
ATOM 2692 N N . ILE A 1 334 ? -5.098 18.766 2.434 1 98.19 334 ILE A N 1
ATOM 2693 C CA . ILE A 1 334 ? -5.246 18.078 3.715 1 98.19 334 ILE A CA 1
ATOM 2694 C C . ILE A 1 334 ? -6.715 18.078 4.133 1 98.19 334 ILE A C 1
ATOM 2696 O O . ILE A 1 334 ? -7.238 17.078 4.605 1 98.19 334 ILE A O 1
ATOM 2700 N N . GLY A 1 335 ? -7.32 19.234 3.91 1 97.69 335 GLY A N 1
ATOM 2701 C CA . GLY A 1 335 ? -8.742 19.312 4.184 1 97.69 335 GLY A CA 1
ATOM 2702 C C . GLY A 1 335 ? -9.562 18.312 3.381 1 97.69 335 GLY A C 1
ATOM 2703 O O . GLY A 1 335 ? -10.508 17.719 3.9 1 97.69 335 GLY A O 1
ATOM 2704 N N . LYS A 1 336 ? -9.203 18.125 2.172 1 97.69 336 LYS A N 1
ATOM 2705 C CA . LYS A 1 336 ? -9.891 17.172 1.322 1 97.69 336 LYS A CA 1
ATOM 2706 C C . LYS A 1 336 ? -9.703 15.742 1.841 1 97.69 336 LYS A C 1
ATOM 2708 O O . LYS A 1 336 ? -10.617 14.922 1.773 1 97.69 336 LYS A O 1
ATOM 2713 N N . ILE A 1 337 ? -8.516 15.414 2.289 1 98.25 337 ILE A N 1
ATOM 2714 C CA . ILE A 1 337 ? -8.258 14.086 2.848 1 98.25 337 ILE A CA 1
ATOM 2715 C C . ILE A 1 337 ? -9.133 13.867 4.078 1 98.25 337 ILE A C 1
ATOM 2717 O O . ILE A 1 337 ? -9.719 12.797 4.242 1 98.25 337 ILE A O 1
ATOM 2721 N N . VAL A 1 338 ? -9.219 14.898 4.887 1 97.44 338 VAL A N 1
ATOM 2722 C CA . VAL A 1 338 ? -10.031 14.812 6.098 1 97.44 338 VAL A CA 1
ATOM 2723 C C . VAL A 1 338 ? -11.484 14.539 5.719 1 97.44 338 VAL A C 1
ATOM 2725 O O . VAL A 1 338 ? -12.141 13.688 6.328 1 97.44 338 VAL A O 1
ATOM 2728 N N . SER A 1 339 ? -11.922 15.25 4.789 1 96.88 339 SER A N 1
ATOM 2729 C CA . SER A 1 339 ? -13.297 15.062 4.332 1 96.88 339 SER A CA 1
ATOM 2730 C C . SER A 1 339 ? -13.516 13.641 3.811 1 96.88 339 SER A C 1
ATOM 2732 O O . SER A 1 339 ? -14.539 13.023 4.094 1 96.88 339 SER A O 1
ATOM 2734 N N . LEU A 1 340 ? -12.625 13.188 3.062 1 97 340 LEU A N 1
ATOM 2735 C CA . LEU A 1 340 ? -12.695 11.828 2.533 1 97 340 LEU A CA 1
ATOM 2736 C C . LEU A 1 340 ? -12.68 10.805 3.662 1 97 340 LEU A C 1
ATOM 2738 O O . LEU A 1 340 ? -13.414 9.812 3.617 1 97 340 LEU A O 1
ATOM 2742 N N . LEU A 1 341 ? -11.891 10.984 4.648 1 96.5 341 LEU A N 1
ATOM 2743 C CA . LEU A 1 341 ? -11.766 10.086 5.789 1 96.5 341 LEU A CA 1
ATOM 2744 C C . LEU A 1 341 ? -13.094 9.977 6.535 1 96.5 341 LEU A C 1
ATOM 2746 O O . LEU A 1 341 ? -13.531 8.875 6.867 1 96.5 341 LEU A O 1
ATOM 2750 N N . VAL A 1 342 ? -13.656 11.055 6.754 1 94.81 342 VAL A N 1
ATOM 2751 C CA . VAL A 1 342 ? -14.914 11.07 7.492 1 94.81 342 VAL A CA 1
ATOM 2752 C C . VAL A 1 342 ? -16 10.383 6.672 1 94.81 342 VAL A C 1
ATOM 2754 O O . VAL A 1 342 ? -16.812 9.617 7.211 1 94.81 342 VAL A O 1
ATOM 2757 N N . GLU A 1 343 ? -16.062 10.688 5.418 1 93.12 343 GLU A N 1
ATOM 2758 C CA . GLU A 1 343 ? -17 10.023 4.527 1 93.12 343 GLU A CA 1
ATOM 2759 C C . GLU A 1 343 ? -16.797 8.508 4.543 1 93.12 343 GLU A C 1
ATOM 2761 O O . GLU A 1 343 ? -17.766 7.75 4.637 1 93.12 343 GLU A O 1
ATOM 2766 N N . TYR A 1 344 ? -15.625 8.062 4.449 1 92.38 344 TYR A N 1
ATOM 2767 C CA . TYR A 1 344 ? -15.281 6.648 4.438 1 92.38 344 TYR A CA 1
ATOM 2768 C C . TYR A 1 344 ? -15.719 5.969 5.727 1 92.38 344 TYR A C 1
ATOM 2770 O O . TYR A 1 344 ? -16.297 4.879 5.695 1 92.38 344 TYR A O 1
ATOM 2778 N N . ASN A 1 345 ? -15.422 6.598 6.816 1 89.44 34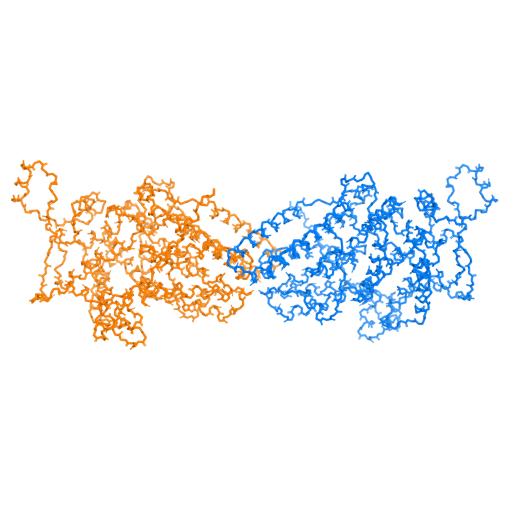5 ASN A N 1
ATOM 2779 C CA . ASN A 1 345 ? -15.789 6.043 8.109 1 89.44 345 ASN A CA 1
ATOM 2780 C C . ASN A 1 345 ? -17.297 5.934 8.266 1 89.44 345 ASN A C 1
ATOM 2782 O O . ASN A 1 345 ? -17.812 4.957 8.82 1 89.44 345 ASN A O 1
ATOM 2786 N N . ALA A 1 346 ? -17.969 6.91 7.793 1 88.44 346 ALA A N 1
ATOM 2787 C CA . ALA A 1 346 ? -19.422 6.891 7.859 1 88.44 346 ALA A CA 1
ATOM 2788 C C . ALA A 1 346 ? -20 5.754 7.016 1 88.44 346 ALA A C 1
ATOM 2790 O O . ALA A 1 346 ? -20.922 5.062 7.445 1 88.44 346 ALA A O 1
ATOM 2791 N N . LEU A 1 347 ? -19.438 5.578 5.887 1 86.81 347 LEU A N 1
ATOM 2792 C CA . LEU A 1 347 ? -19.906 4.527 4.988 1 86.81 347 LEU A CA 1
ATOM 2793 C C . LEU A 1 347 ? -19.578 3.146 5.543 1 86.81 347 LEU A C 1
ATOM 2795 O O . LEU A 1 347 ? -20.375 2.215 5.402 1 86.81 347 LEU A O 1
ATOM 2799 N N . LYS A 1 348 ? -18.484 2.965 6.109 1 82.88 348 LYS A N 1
ATOM 2800 C CA . LYS A 1 348 ? -18.094 1.688 6.691 1 82.88 348 LYS A CA 1
ATOM 2801 C C . LYS A 1 348 ? -19.031 1.283 7.824 1 82.88 348 LYS A C 1
ATOM 2803 O O . LYS A 1 348 ? -19.406 0.114 7.938 1 82.88 348 LYS A O 1
ATOM 2808 N N . VAL A 1 349 ? -19.344 2.188 8.625 1 79.5 349 VAL A N 1
ATOM 2809 C CA . VAL A 1 349 ? -20.25 1.923 9.742 1 79.5 349 VAL A CA 1
ATOM 2810 C C . VAL A 1 349 ? -21.625 1.541 9.219 1 79.5 349 VAL A C 1
ATOM 2812 O O . VAL A 1 349 ? -22.266 0.622 9.742 1 79.5 349 VAL A O 1
ATOM 2815 N N . SER A 1 350 ? -22.062 2.127 8.234 1 76.31 350 SER A N 1
ATOM 2816 C CA . SER A 1 350 ? -23.375 1.85 7.66 1 76.31 350 SER A CA 1
ATOM 2817 C C . SER A 1 350 ? -23.406 0.482 6.984 1 76.31 350 SER A C 1
ATOM 2819 O O . SER A 1 350 ? -24.406 -0.225 7.047 1 76.31 350 SER A O 1
ATOM 2821 N N . SER A 1 351 ? -22.359 0.166 6.227 1 70.62 351 SER A N 1
ATOM 2822 C CA . SER A 1 351 ? -22.281 -1.108 5.52 1 70.62 351 SER A CA 1
ATOM 2823 C C . SER A 1 351 ? -22.297 -2.281 6.496 1 70.62 351 SER A C 1
ATOM 2825 O O . SER A 1 351 ? -22.875 -3.33 6.207 1 70.62 351 SER A O 1
ATOM 2827 N N . ASP A 1 352 ? -21.594 -2.15 7.547 1 62.47 352 ASP A N 1
ATOM 2828 C CA . ASP A 1 352 ? -21.562 -3.211 8.555 1 62.47 352 ASP A CA 1
ATOM 2829 C C . ASP A 1 352 ? -22.969 -3.533 9.047 1 62.47 352 ASP A C 1
ATOM 2831 O O . ASP A 1 352 ? -23.266 -4.668 9.43 1 62.47 352 ASP A O 1
ATOM 2835 N N . TYR A 1 353 ? -23.797 -2.59 8.93 1 54.94 353 TYR A N 1
ATOM 2836 C CA . TYR A 1 353 ? -25.156 -2.756 9.422 1 54.94 353 TYR A CA 1
ATOM 2837 C C . TYR A 1 353 ? -26.078 -3.307 8.336 1 54.94 353 TYR A C 1
ATOM 2839 O O . TYR A 1 353 ? -27.062 -3.975 8.625 1 54.94 353 TYR A O 1
ATOM 2847 N N . LEU A 1 354 ? -25.891 -2.885 7.211 1 56.28 354 LEU A N 1
ATOM 2848 C CA . LEU A 1 354 ? -26.891 -3.262 6.223 1 56.28 354 LEU A CA 1
ATOM 2849 C C . LEU A 1 354 ? -26.531 -4.586 5.559 1 56.28 354 LEU A C 1
ATOM 2851 O O . LEU A 1 354 ? -26.516 -5.629 6.215 1 56.28 354 LEU A O 1
ATOM 2855 N N . ASN A 1 355 ? -26.094 -4.605 4.164 1 53.5 355 ASN A N 1
ATOM 2856 C CA . ASN A 1 355 ? -25.781 -5.785 3.365 1 53.5 355 ASN A CA 1
ATOM 2857 C C . ASN A 1 355 ? -24.281 -5.93 3.135 1 53.5 355 ASN A C 1
ATOM 2859 O O . ASN A 1 355 ? -23.703 -5.211 2.32 1 53.5 355 ASN A O 1
ATOM 2863 N N . PRO A 1 356 ? -23.641 -6.77 3.889 1 57.59 356 PRO A N 1
ATOM 2864 C CA . PRO A 1 356 ? -22.203 -6.797 4.191 1 57.59 356 PRO A CA 1
ATOM 2865 C C . PRO A 1 356 ? -21.344 -6.824 2.938 1 57.59 356 PRO A C 1
ATOM 2867 O O . PRO A 1 356 ? -20.344 -6.094 2.85 1 57.59 356 PRO A O 1
ATOM 2870 N N . ASN A 1 357 ? -21.594 -7.762 1.892 1 56.88 357 ASN A N 1
ATOM 2871 C CA . ASN A 1 357 ? -20.531 -8.023 0.929 1 56.88 357 ASN A CA 1
ATOM 2872 C C . ASN A 1 357 ? -20.547 -7.004 -0.21 1 56.88 357 ASN A C 1
ATOM 2874 O O . ASN A 1 357 ? -19.5 -6.488 -0.603 1 56.88 357 ASN A O 1
ATOM 2878 N N . CYS A 1 358 ? -21.688 -6.887 -0.945 1 55.28 358 CYS A N 1
ATOM 2879 C CA . CYS A 1 358 ? -21.75 -6.066 -2.15 1 55.28 358 CYS A CA 1
ATOM 2880 C C . CYS A 1 358 ? -21.469 -4.605 -1.828 1 55.28 358 CYS A C 1
ATOM 2882 O O . CYS A 1 358 ? -20.75 -3.932 -2.564 1 55.28 358 CYS A O 1
ATOM 2884 N N . ASP A 1 359 ? -21.938 -4.27 -0.728 1 77.19 359 ASP A N 1
ATOM 2885 C CA . ASP A 1 359 ? -21.844 -2.863 -0.355 1 77.19 359 ASP A CA 1
ATOM 2886 C C . ASP A 1 359 ? -20.422 -2.504 0.067 1 77.19 359 ASP A C 1
ATOM 2888 O O . ASP A 1 359 ? -19.906 -1.438 -0.284 1 77.19 359 ASP A O 1
ATOM 2892 N N . ARG A 1 360 ? -19.797 -3.471 0.365 1 83.44 360 ARG A N 1
ATOM 2893 C CA . ARG A 1 360 ? -18.438 -3.223 0.84 1 83.44 360 ARG A CA 1
ATOM 2894 C C . ARG A 1 360 ? -17.484 -2.992 -0.326 1 83.44 360 ARG A C 1
ATOM 2896 O O . ARG A 1 360 ? -16.641 -2.088 -0.28 1 83.44 360 ARG A O 1
ATOM 2903 N N . TYR A 1 361 ? -17.672 -3.809 -1.339 1 85.12 361 TYR A N 1
ATOM 2904 C CA . TYR A 1 361 ? -16.828 -3.662 -2.518 1 85.12 361 TYR A CA 1
ATOM 2905 C C . TYR A 1 361 ? -16.969 -2.268 -3.117 1 85.12 361 TYR A C 1
ATOM 2907 O O . TYR A 1 361 ? -15.961 -1.604 -3.396 1 85.12 361 TYR A O 1
ATOM 2915 N N . SER A 1 362 ? -18.156 -1.924 -3.291 1 87.94 362 SER A N 1
ATOM 2916 C CA . SER A 1 362 ? -18.406 -0.636 -3.932 1 87.94 362 SER A CA 1
ATOM 2917 C C . SER A 1 362 ? -17.844 0.513 -3.1 1 87.94 362 SER A C 1
ATOM 2919 O O . SER A 1 362 ? -17.266 1.459 -3.645 1 87.94 362 SER A O 1
ATOM 2921 N N . ILE A 1 363 ? -18 0.4 -1.846 1 89.75 363 ILE A N 1
ATOM 2922 C CA . ILE A 1 363 ? -17.531 1.446 -0.941 1 89.75 363 ILE A CA 1
ATOM 2923 C C . ILE A 1 363 ? -16 1.542 -1.002 1 89.75 363 ILE A C 1
ATOM 2925 O O . ILE A 1 363 ? -15.453 2.629 -1.179 1 89.75 363 ILE A O 1
ATOM 2929 N N . VAL A 1 364 ? -15.367 0.412 -0.899 1 91.5 364 VAL A N 1
ATOM 2930 C CA . VAL A 1 364 ? -13.906 0.389 -0.887 1 91.5 364 VAL A CA 1
ATOM 2931 C C . VAL A 1 364 ? -13.367 0.815 -2.252 1 91.5 364 VAL A C 1
ATOM 2933 O O . VAL A 1 364 ? -12.406 1.58 -2.338 1 91.5 364 VAL A O 1
ATOM 2936 N N . ALA A 1 365 ? -14.023 0.338 -3.24 1 91.69 365 ALA A N 1
ATOM 2937 C CA . ALA A 1 365 ? -13.594 0.685 -4.594 1 91.69 365 ALA A CA 1
ATOM 2938 C C . ALA A 1 365 ? -13.727 2.186 -4.84 1 91.69 365 ALA A C 1
ATOM 2940 O O . ALA A 1 365 ? -12.812 2.809 -5.387 1 91.69 365 ALA A O 1
ATOM 2941 N N . GLU A 1 366 ? -14.766 2.719 -4.438 1 92.31 366 GLU A N 1
ATOM 2942 C CA . GLU A 1 366 ? -14.984 4.152 -4.609 1 92.31 366 GLU A CA 1
ATOM 2943 C C . GLU A 1 366 ? -13.984 4.965 -3.799 1 92.31 366 GLU A C 1
ATOM 2945 O O . GLU A 1 366 ? -13.445 5.961 -4.289 1 92.31 366 GLU A O 1
ATOM 2950 N N . MET A 1 367 ? -13.812 4.594 -2.607 1 93.81 367 MET A N 1
ATOM 2951 C CA . MET A 1 367 ? -12.883 5.305 -1.734 1 93.81 367 MET A CA 1
ATOM 2952 C C . MET A 1 367 ? -11.469 5.254 -2.291 1 93.81 367 MET A C 1
ATOM 2954 O O . MET A 1 367 ? -10.742 6.25 -2.24 1 93.81 367 MET A O 1
ATOM 2958 N N . LEU A 1 368 ? -11.086 4.105 -2.801 1 94.69 368 LEU A N 1
ATOM 2959 C CA . LEU A 1 368 ? -9.742 3.967 -3.357 1 94.69 368 LEU A CA 1
ATOM 2960 C C . LEU A 1 368 ? -9.586 4.82 -4.613 1 94.69 368 LEU A C 1
ATOM 2962 O O . LEU A 1 368 ? -8.523 5.391 -4.852 1 94.69 368 LEU A O 1
ATOM 2966 N N . GLU A 1 369 ? -10.609 4.871 -5.359 1 95 369 GLU A N 1
ATOM 2967 C CA . GLU A 1 369 ? -10.57 5.723 -6.547 1 95 369 GLU A CA 1
ATOM 2968 C C . GLU A 1 369 ? -10.406 7.191 -6.164 1 95 369 GLU A C 1
ATOM 2970 O O . GLU A 1 369 ? -9.57 7.895 -6.734 1 95 369 GLU A O 1
ATOM 2975 N N . LYS A 1 370 ? -11.172 7.613 -5.23 1 96.5 370 LYS A N 1
ATOM 2976 C CA . LYS A 1 370 ? -11.07 8.984 -4.75 1 96.5 370 LYS A CA 1
ATOM 2977 C C . LYS A 1 370 ? -9.688 9.25 -4.148 1 96.5 370 LYS A C 1
ATOM 2979 O O . LYS A 1 370 ? -9.109 10.32 -4.359 1 96.5 370 LYS A O 1
ATOM 2984 N N . ALA A 1 371 ? -9.227 8.312 -3.385 1 97.19 371 ALA A N 1
ATOM 2985 C CA . ALA A 1 371 ? -7.914 8.445 -2.758 1 97.19 371 ALA A CA 1
ATOM 2986 C C . ALA A 1 371 ? -6.816 8.562 -3.811 1 97.19 371 ALA A C 1
ATOM 2988 O O . ALA A 1 371 ? -5.898 9.375 -3.674 1 97.19 371 ALA A O 1
ATOM 2989 N N . ASN A 1 372 ? -6.891 7.75 -4.844 1 95.12 372 ASN A N 1
ATOM 2990 C CA . ASN A 1 372 ? -5.898 7.797 -5.914 1 95.12 372 ASN A CA 1
ATOM 2991 C C . ASN A 1 372 ? -5.945 9.125 -6.66 1 95.12 372 ASN A C 1
ATOM 2993 O O . ASN A 1 372 ? -4.902 9.672 -7.031 1 95.12 372 ASN A O 1
ATOM 2997 N N . ASN A 1 373 ? -7.086 9.609 -6.875 1 96.69 373 ASN A N 1
ATOM 2998 C CA . ASN A 1 373 ? -7.223 10.922 -7.5 1 96.69 373 ASN A CA 1
ATOM 2999 C C . ASN A 1 373 ? -6.617 12.023 -6.637 1 96.69 373 ASN A C 1
ATOM 3001 O O . ASN A 1 373 ? -5.926 12.906 -7.145 1 96.69 373 ASN A O 1
ATOM 3005 N N . LEU A 1 374 ? -6.883 11.961 -5.379 1 97.75 374 LEU A N 1
ATOM 3006 C CA . LEU A 1 374 ? -6.332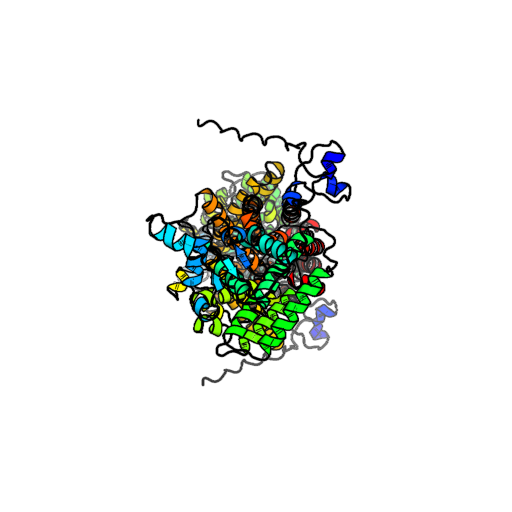 12.938 -4.445 1 97.75 374 LEU A CA 1
ATOM 3007 C C . LEU A 1 374 ? -4.812 12.844 -4.391 1 97.75 374 LEU A C 1
ATOM 3009 O O . LEU A 1 374 ? -4.125 13.859 -4.309 1 97.75 374 LEU A O 1
ATOM 3013 N N . ASP A 1 375 ? -4.336 11.633 -4.465 1 96.69 375 ASP A N 1
ATOM 3014 C CA . ASP A 1 375 ? -2.893 11.43 -4.48 1 96.69 375 ASP A CA 1
ATOM 3015 C C . ASP A 1 375 ? -2.256 12.102 -5.695 1 96.69 375 ASP A C 1
ATOM 3017 O O . ASP A 1 375 ? -1.189 12.711 -5.59 1 96.69 375 ASP A O 1
ATOM 3021 N N . ASN A 1 376 ? -2.9 11.984 -6.77 1 95.69 376 ASN A N 1
ATOM 3022 C CA . ASN A 1 376 ? -2.422 12.641 -7.984 1 95.69 376 ASN A CA 1
ATOM 3023 C C . ASN A 1 376 ? -2.447 14.156 -7.848 1 95.69 376 ASN A C 1
ATOM 3025 O O . ASN A 1 376 ? -1.508 14.844 -8.266 1 95.69 376 ASN A O 1
ATOM 3029 N N . GLU A 1 377 ? -3.473 14.672 -7.273 1 96.94 377 GLU A N 1
ATOM 3030 C CA . GLU A 1 377 ? -3.566 16.109 -7.039 1 96.94 377 GLU A CA 1
ATOM 3031 C C . GLU A 1 377 ? -2.438 16.594 -6.133 1 96.94 377 GLU A C 1
ATOM 3033 O O . GLU A 1 377 ? -1.87 17.672 -6.359 1 96.94 377 GLU A O 1
ATOM 3038 N N . ILE A 1 378 ? -2.121 15.844 -5.129 1 98.12 378 ILE A N 1
ATOM 3039 C CA . ILE A 1 378 ? -1.074 16.203 -4.18 1 98.12 378 ILE A CA 1
ATOM 3040 C C . ILE A 1 378 ? 0.282 16.203 -4.883 1 98.12 378 ILE A C 1
ATOM 3042 O O . ILE A 1 378 ? 1.059 17.156 -4.75 1 98.12 378 ILE A O 1
ATOM 3046 N N . CYS A 1 379 ? 0.531 15.195 -5.66 1 95.06 379 CYS A N 1
ATOM 3047 C CA . CYS A 1 379 ? 1.819 15.016 -6.316 1 95.06 379 CYS A CA 1
ATOM 3048 C C . CYS A 1 379 ? 2.092 16.141 -7.309 1 95.06 379 CYS A C 1
ATOM 3050 O O . CYS A 1 379 ? 3.232 16.578 -7.453 1 95.06 379 CYS A O 1
ATOM 3052 N N . PHE A 1 380 ? 1.058 16.672 -7.871 1 93.69 380 PHE A N 1
ATOM 3053 C CA . PHE A 1 380 ? 1.261 17.656 -8.93 1 93.69 380 PHE A CA 1
ATOM 3054 C C . PHE A 1 380 ? 0.877 19.047 -8.453 1 93.69 380 PHE A C 1
ATOM 3056 O O . PHE A 1 380 ? 0.848 19.984 -9.25 1 93.69 380 PHE A O 1
ATOM 3063 N N . CYS A 1 381 ? 0.659 19.125 -7.23 1 94.81 381 CYS A N 1
ATOM 3064 C CA . CYS A 1 381 ? 0.303 20.422 -6.672 1 94.81 381 CYS A CA 1
ATOM 3065 C C . CYS A 1 381 ? 1.481 21.375 -6.738 1 94.81 381 CYS A C 1
ATOM 3067 O O . CYS A 1 381 ? 2.625 20.984 -6.496 1 94.81 381 CYS A O 1
ATOM 3069 N N . LYS A 1 382 ? 1.198 22.656 -7.082 1 92.38 382 LYS A N 1
ATOM 3070 C CA . LYS A 1 382 ? 2.223 23.688 -7.137 1 92.38 382 LYS A CA 1
ATOM 3071 C C . LYS A 1 382 ? 2.082 24.672 -5.977 1 92.38 382 LYS A C 1
ATOM 3073 O O . LYS A 1 382 ? 0.981 24.859 -5.457 1 92.38 382 LYS A O 1
ATOM 3078 N N . PRO A 1 383 ? 3.207 25.188 -5.555 1 91 383 PRO A N 1
ATOM 3079 C CA . PRO A 1 383 ? 3.119 26.172 -4.484 1 91 383 PRO A CA 1
ATOM 3080 C C . PRO A 1 383 ? 2.41 27.453 -4.922 1 91 383 PRO A C 1
ATOM 3082 O O . PRO A 1 383 ? 2.291 27.719 -6.121 1 91 383 PRO A O 1
ATOM 3085 N N . ASP A 1 384 ? 1.877 28.094 -3.936 1 85.38 384 ASP A N 1
ATOM 3086 C CA . ASP A 1 384 ? 1.359 29.438 -4.207 1 85.38 384 ASP A CA 1
ATOM 3087 C C . ASP A 1 384 ? 2.494 30.406 -4.512 1 85.38 384 ASP A C 1
ATOM 3089 O O . ASP A 1 384 ? 3.277 30.75 -3.625 1 85.38 384 ASP A O 1
ATOM 3093 N N . PHE A 1 385 ? 2.531 30.969 -5.648 1 80.94 385 PHE A N 1
ATOM 3094 C CA . PHE A 1 385 ? 3.666 31.75 -6.113 1 80.94 385 PHE A CA 1
ATOM 3095 C C . PHE A 1 385 ? 3.48 33.219 -5.762 1 80.94 385 PHE A C 1
ATOM 3097 O O . PHE A 1 385 ? 4.387 34.031 -5.961 1 80.94 385 PHE A O 1
ATOM 3104 N N . THR A 1 386 ? 2.4 33.594 -5.23 1 74.19 386 THR A N 1
ATOM 3105 C CA . THR A 1 386 ? 2.059 35 -4.996 1 74.19 386 THR A CA 1
ATOM 3106 C C . THR A 1 386 ? 3.148 35.688 -4.188 1 74.19 386 THR A C 1
ATOM 3108 O O . THR A 1 386 ? 3.473 36.844 -4.445 1 74.19 386 THR A O 1
ATOM 3111 N N . PHE A 1 387 ? 3.771 35 -3.299 1 70.81 387 PHE A N 1
ATOM 3112 C CA . PHE A 1 387 ? 4.699 35.688 -2.418 1 70.81 387 PHE A CA 1
ATOM 3113 C C . PHE A 1 387 ? 6.129 35.219 -2.65 1 70.81 387 PHE A C 1
ATOM 3115 O O . PHE A 1 387 ? 7.043 35.594 -1.919 1 70.81 387 PHE A O 1
ATOM 3122 N N . LEU A 1 388 ? 6.328 34.469 -3.662 1 78.75 388 LEU A N 1
ATOM 3123 C CA . LEU A 1 388 ? 7.648 33.875 -3.846 1 78.75 388 LEU A CA 1
ATOM 3124 C C . LEU A 1 388 ? 8.508 34.719 -4.77 1 78.75 388 LEU A C 1
ATOM 3126 O O . LEU A 1 388 ? 9.734 34.594 -4.801 1 78.75 388 LEU A O 1
ATOM 3130 N N . ASN A 1 389 ? 7.953 35.656 -5.469 1 75.19 389 ASN A N 1
ATOM 3131 C CA . ASN A 1 389 ? 8.68 36.406 -6.492 1 75.19 389 ASN A CA 1
ATOM 3132 C C . ASN A 1 389 ? 9.68 37.375 -5.871 1 75.19 389 ASN A C 1
ATOM 3134 O O . ASN A 1 389 ? 10.711 37.656 -6.477 1 75.19 389 ASN A O 1
ATOM 3138 N N . ASN A 1 390 ? 9.516 37.906 -4.699 1 74.62 390 ASN A N 1
ATOM 3139 C CA . ASN A 1 390 ? 10.398 38.938 -4.152 1 74.62 390 ASN A CA 1
ATOM 3140 C C . ASN A 1 390 ? 11.328 38.375 -3.088 1 74.62 390 ASN A C 1
ATOM 3142 O O . ASN A 1 390 ? 11.93 39.125 -2.318 1 74.62 390 ASN A O 1
ATOM 3146 N N . LEU A 1 391 ? 11.633 37.094 -3.203 1 81.25 391 LEU A N 1
ATOM 3147 C CA . LEU A 1 391 ? 12.469 36.469 -2.18 1 81.25 391 LEU A CA 1
ATOM 3148 C C . LEU A 1 391 ? 13.883 36.25 -2.695 1 81.25 391 LEU A C 1
ATOM 3150 O O . LEU A 1 391 ? 14.102 36.156 -3.904 1 81.25 391 LEU A O 1
ATOM 3154 N N . THR A 1 392 ? 14.812 36.312 -1.748 1 83.75 392 THR A N 1
ATOM 3155 C CA . THR A 1 392 ? 16.172 35.938 -2.088 1 83.75 392 THR A CA 1
ATOM 3156 C C . THR A 1 392 ? 16.25 34.469 -2.453 1 83.75 392 THR A C 1
ATOM 3158 O O . THR A 1 392 ? 15.312 33.719 -2.184 1 83.75 392 THR A O 1
ATOM 3161 N N . LYS A 1 393 ? 17.344 34.125 -3.045 1 85.62 393 LYS A N 1
ATOM 3162 C CA . LYS A 1 393 ? 17.516 32.719 -3.447 1 85.62 393 LYS A CA 1
ATOM 3163 C C . LYS A 1 393 ? 17.469 31.797 -2.238 1 85.62 393 LYS A C 1
ATOM 3165 O O . LYS A 1 393 ? 16.875 30.719 -2.301 1 85.62 393 LYS A O 1
ATOM 3170 N N . GLU A 1 394 ? 18.109 32.188 -1.222 1 86.31 394 GLU A N 1
ATOM 3171 C CA . GLU A 1 394 ? 18.141 31.391 -0.008 1 86.31 394 GLU A CA 1
ATOM 3172 C C . GLU A 1 394 ? 16.75 31.266 0.605 1 86.31 394 GLU A C 1
ATOM 3174 O O . GLU A 1 394 ? 16.344 30.172 1.017 1 86.31 394 GLU A O 1
ATOM 3179 N N . GLU A 1 395 ? 16.062 32.344 0.619 1 85.88 395 GLU A N 1
ATOM 3180 C CA . GLU A 1 395 ? 14.695 32.344 1.152 1 85.88 395 GLU A CA 1
ATOM 3181 C C . GLU A 1 395 ? 13.773 31.484 0.289 1 85.88 395 GLU A C 1
ATOM 3183 O O . GLU A 1 395 ? 12.93 30.75 0.811 1 85.88 395 GLU A O 1
ATOM 3188 N N . LEU A 1 396 ? 14.008 31.641 -0.965 1 87.75 396 LEU A N 1
ATOM 3189 C CA . LEU A 1 396 ? 13.203 30.875 -1.902 1 87.75 396 LEU A CA 1
ATOM 3190 C C . LEU A 1 396 ? 13.414 29.375 -1.693 1 87.75 396 LEU A C 1
ATOM 3192 O O . LEU A 1 396 ? 12.461 28.594 -1.756 1 87.75 396 LEU A O 1
ATOM 3196 N N . GLU A 1 397 ? 14.586 29 -1.443 1 90.81 397 GLU A N 1
ATOM 3197 C CA . GLU A 1 397 ? 14.906 27.594 -1.214 1 90.81 397 GLU A CA 1
ATOM 3198 C C . GLU A 1 397 ? 14.188 27.062 0.021 1 90.81 397 GLU A C 1
ATOM 3200 O O . GLU A 1 397 ? 13.664 25.953 0.006 1 90.81 397 GLU A O 1
ATOM 3205 N N . TYR A 1 398 ? 14.125 27.828 1.048 1 91.31 398 TYR A N 1
ATOM 3206 C CA . TYR A 1 398 ? 13.445 27.406 2.268 1 91.31 398 TYR A CA 1
ATOM 3207 C C . TYR A 1 398 ? 11.953 27.266 2.035 1 91.31 398 TYR A C 1
ATOM 3209 O O . TYR A 1 398 ? 11.336 26.297 2.498 1 91.31 398 TYR A O 1
ATOM 3217 N N . HIS A 1 399 ? 11.43 28.219 1.312 1 91.88 399 HIS A N 1
ATOM 3218 C CA . HIS A 1 399 ? 10 28.156 1.04 1 91.88 399 HIS A CA 1
ATOM 3219 C C . HIS A 1 399 ? 9.641 26.953 0.181 1 91.88 399 HIS A C 1
ATOM 3221 O O . HIS A 1 399 ? 8.656 26.266 0.453 1 91.88 399 HIS A O 1
ATOM 3227 N N . LEU A 1 400 ? 10.43 26.719 -0.757 1 94.25 400 LEU A N 1
ATOM 3228 C CA . LEU A 1 400 ? 10.164 25.594 -1.646 1 94.25 400 LEU A CA 1
ATOM 3229 C C . LEU A 1 400 ? 10.391 24.281 -0.927 1 94.25 400 LEU A C 1
ATOM 3231 O O . LEU A 1 400 ? 9.664 23.297 -1.167 1 94.25 400 LEU A O 1
ATOM 3235 N N . THR A 1 401 ? 11.375 24.203 -0.069 1 96.81 401 THR A N 1
ATOM 3236 C CA . THR A 1 401 ? 11.609 23 0.721 1 96.81 401 THR A CA 1
ATOM 3237 C C . THR A 1 401 ? 10.453 22.734 1.682 1 96.81 401 THR A C 1
ATOM 3239 O O . THR A 1 401 ? 10.055 21.594 1.896 1 96.81 401 THR A O 1
ATOM 3242 N N . LEU A 1 402 ? 9.961 23.812 2.205 1 96.19 402 LEU A N 1
ATOM 3243 C CA . LEU A 1 402 ? 8.797 23.672 3.072 1 96.19 402 LEU A CA 1
ATOM 3244 C C . LEU A 1 402 ? 7.602 23.141 2.293 1 96.19 402 LEU A C 1
ATOM 3246 O O . LEU A 1 402 ? 6.875 22.266 2.787 1 96.19 402 LEU A O 1
ATOM 3250 N N . PHE A 1 403 ? 7.414 23.656 1.134 1 95.62 403 PHE A N 1
ATOM 3251 C CA . PHE A 1 403 ? 6.316 23.172 0.305 1 95.62 403 PHE A CA 1
ATOM 3252 C C . PHE A 1 403 ? 6.48 21.688 0.009 1 95.62 403 PHE A C 1
ATOM 3254 O O . PHE A 1 403 ? 5.52 20.922 0.105 1 95.62 403 PHE A O 1
ATOM 3261 N N . GLU A 1 404 ? 7.605 21.312 -0.323 1 97.75 404 GLU A N 1
ATOM 3262 C CA . GLU A 1 404 ? 7.875 19.891 -0.603 1 97.75 404 GLU A CA 1
ATOM 3263 C C . GLU A 1 404 ? 7.625 19.031 0.629 1 97.75 404 GLU A C 1
ATOM 3265 O O . GLU A 1 404 ? 7.031 17.953 0.529 1 97.75 404 GLU A O 1
ATOM 3270 N N . ALA A 1 405 ? 8.102 19.484 1.734 1 98.19 405 ALA A N 1
ATOM 3271 C CA . ALA A 1 405 ? 7.891 18.75 2.98 1 98.19 405 ALA A CA 1
ATOM 3272 C C . ALA A 1 405 ? 6.402 18.578 3.268 1 98.19 405 ALA A C 1
ATOM 3274 O O . ALA A 1 405 ? 5.973 17.5 3.678 1 98.19 405 ALA A O 1
ATOM 3275 N N . MET A 1 406 ? 5.672 19.609 3.033 1 98.19 406 MET A N 1
ATOM 3276 C CA . MET A 1 406 ? 4.23 19.531 3.246 1 98.19 406 MET A CA 1
ATOM 3277 C C . MET A 1 406 ? 3.578 18.594 2.242 1 98.19 406 MET A C 1
ATOM 3279 O O . MET A 1 406 ? 2.637 17.875 2.58 1 98.19 406 MET A O 1
ATOM 3283 N N . GLN A 1 407 ? 4.062 18.656 1.093 1 98.38 407 GLN A N 1
ATOM 3284 C CA . GLN A 1 407 ? 3.545 17.781 0.051 1 98.38 407 GLN A CA 1
ATOM 3285 C C . GLN A 1 407 ? 3.779 16.312 0.405 1 98.38 407 GLN A C 1
ATOM 3287 O O . GLN A 1 407 ? 2.85 15.508 0.362 1 98.38 407 GLN A O 1
ATOM 3292 N N . ILE A 1 408 ? 4.973 15.984 0.803 1 98.56 408 ILE A N 1
ATOM 3293 C CA . ILE A 1 408 ? 5.32 14.617 1.175 1 98.56 408 ILE A CA 1
ATOM 3294 C C . ILE A 1 408 ? 4.535 14.203 2.416 1 98.56 408 ILE A C 1
ATOM 3296 O O . ILE A 1 408 ? 4.016 13.086 2.486 1 98.56 408 ILE A O 1
ATOM 3300 N N . SER A 1 409 ? 4.457 15.102 3.342 1 98.75 409 SER A N 1
ATOM 3301 C CA . SER A 1 409 ? 3.707 14.805 4.559 1 98.75 409 SER A CA 1
ATOM 3302 C C . SER A 1 409 ? 2.238 14.539 4.254 1 98.75 409 SER A C 1
ATOM 3304 O O . SER A 1 409 ? 1.615 13.68 4.883 1 98.75 409 SER A O 1
ATOM 3306 N N . THR A 1 410 ? 1.693 15.305 3.354 1 98.81 410 THR A N 1
ATOM 3307 C CA . THR A 1 410 ? 0.302 15.109 2.963 1 98.81 410 THR A CA 1
ATOM 3308 C C . THR A 1 410 ? 0.117 13.766 2.277 1 98.81 410 THR A C 1
ATOM 3310 O O . THR A 1 410 ? -0.893 13.086 2.484 1 98.81 410 THR A O 1
ATOM 3313 N N . GLN A 1 411 ? 1.081 13.391 1.501 1 98.56 411 GLN A N 1
ATOM 3314 C CA . GLN A 1 411 ? 1.057 12.062 0.89 1 98.56 411 GLN A CA 1
ATOM 3315 C C . GLN A 1 411 ? 1.073 10.969 1.951 1 98.56 411 GLN A C 1
ATOM 3317 O O . GLN A 1 411 ? 0.323 9.992 1.857 1 98.56 411 GLN A O 1
ATOM 3322 N N . LEU A 1 412 ? 1.925 11.133 2.883 1 98.5 412 LEU A N 1
ATOM 3323 C CA . LEU A 1 412 ? 2.021 10.164 3.967 1 98.5 412 LEU A CA 1
ATOM 3324 C C . LEU A 1 412 ? 0.715 10.094 4.754 1 98.5 412 LEU A C 1
ATOM 3326 O O . LEU A 1 412 ? 0.252 9.008 5.102 1 98.5 412 LEU A O 1
ATOM 3330 N N . TYR A 1 413 ? 0.162 11.25 4.961 1 98.44 413 TYR A N 1
ATOM 3331 C CA . TYR A 1 413 ? -1.103 11.32 5.684 1 98.44 413 TYR A CA 1
ATOM 3332 C C . TYR A 1 413 ? -2.193 10.547 4.961 1 98.44 413 TYR A C 1
ATOM 3334 O O . TYR A 1 413 ? -2.922 9.766 5.578 1 98.44 413 TYR A O 1
ATOM 3342 N N . LEU A 1 414 ? -2.268 10.742 3.723 1 98.31 414 LEU A N 1
ATOM 3343 C CA . LEU A 1 414 ? -3.24 10.016 2.914 1 98.31 414 LEU A CA 1
ATOM 3344 C C . LEU A 1 414 ? -3.01 8.508 3.01 1 98.31 414 LEU A C 1
ATOM 3346 O O . LEU A 1 414 ? -3.961 7.742 3.158 1 98.31 414 LEU A O 1
ATOM 3350 N N . ARG A 1 415 ? -1.757 8.094 2.949 1 97.25 415 ARG A N 1
ATOM 3351 C CA . ARG A 1 415 ? -1.401 6.684 3.012 1 97.25 415 ARG A CA 1
ATOM 3352 C C . ARG A 1 415 ? -1.74 6.094 4.375 1 97.25 415 ARG A C 1
ATOM 3354 O O . ARG A 1 415 ? -2.104 4.918 4.477 1 97.25 415 ARG A O 1
ATOM 3361 N N . GLN A 1 416 ? -1.651 6.883 5.352 1 95.5 416 GLN A N 1
ATOM 3362 C CA . GLN A 1 416 ? -1.924 6.402 6.703 1 95.5 416 GLN A CA 1
ATOM 3363 C C . GLN A 1 416 ? -3.426 6.34 6.973 1 95.5 416 GLN A C 1
ATOM 3365 O O . GLN A 1 416 ? -3.965 5.273 7.27 1 95.5 416 GLN A O 1
ATOM 3370 N N . VAL A 1 417 ? -4.094 7.371 6.723 1 95.12 417 VAL A N 1
ATOM 3371 C CA . VAL A 1 417 ? -5.441 7.484 7.273 1 95.12 417 VAL A CA 1
ATOM 3372 C C . VAL A 1 417 ? -6.441 6.84 6.32 1 95.12 417 VAL A C 1
ATOM 3374 O O . VAL A 1 417 ? -7.488 6.344 6.754 1 95.12 417 VAL A O 1
ATOM 3377 N N . ILE A 1 418 ? -6.133 6.801 5.047 1 95.81 418 ILE A N 1
ATOM 3378 C CA . ILE A 1 418 ? -7.086 6.242 4.094 1 95.81 418 ILE A CA 1
ATOM 3379 C C . ILE A 1 418 ? -6.641 4.844 3.68 1 95.81 418 ILE A C 1
ATOM 3381 O O . ILE A 1 418 ? -7.43 3.895 3.725 1 95.81 418 ILE A O 1
ATOM 3385 N N . LYS A 1 419 ? -5.379 4.715 3.365 1 94.44 419 LYS A N 1
ATOM 3386 C CA . LYS A 1 419 ? -4.895 3.453 2.816 1 94.44 419 LYS A CA 1
ATOM 3387 C C . LYS A 1 419 ? -4.395 2.527 3.922 1 94.44 419 LYS A C 1
ATOM 3389 O O . LYS A 1 419 ? -4.156 1.342 3.688 1 94.44 419 LYS A O 1
ATOM 3394 N N . ASN A 1 420 ? -4.188 2.996 5.121 1 93.62 420 ASN A N 1
ATOM 3395 C CA . ASN A 1 420 ? -3.777 2.236 6.297 1 93.62 420 ASN A CA 1
ATOM 3396 C C . ASN A 1 420 ? -2.449 1.521 6.066 1 93.62 420 ASN A C 1
ATOM 3398 O O . ASN A 1 420 ? -2.307 0.342 6.398 1 93.62 420 ASN A O 1
ATOM 3402 N N . LEU A 1 421 ? -1.507 2.221 5.477 1 96.06 421 LEU A N 1
ATOM 3403 C CA . LEU A 1 421 ? -0.21 1.615 5.195 1 96.06 421 LEU A CA 1
ATOM 3404 C C . LEU A 1 421 ? 0.724 1.745 6.391 1 96.06 421 LEU A C 1
ATOM 3406 O O . LEU A 1 421 ? 0.9 2.84 6.934 1 96.06 421 LEU A O 1
ATOM 3410 N N . PRO A 1 422 ? 1.368 0.667 6.773 1 95.06 422 PRO A N 1
ATOM 3411 C CA . PRO A 1 422 ? 2.344 0.74 7.863 1 95.06 422 PRO A CA 1
ATOM 3412 C C . PRO A 1 422 ? 3.654 1.4 7.438 1 95.06 422 PRO A C 1
ATOM 3414 O O . PRO A 1 422 ? 3.887 1.608 6.242 1 95.06 422 PRO A O 1
ATOM 3417 N N . ALA A 1 423 ? 4.445 1.642 8.398 1 95.19 423 ALA A N 1
ATOM 3418 C CA . ALA A 1 423 ? 5.68 2.391 8.18 1 95.19 423 ALA A CA 1
ATOM 3419 C C . ALA A 1 423 ? 6.695 1.562 7.398 1 95.19 423 ALA A C 1
ATOM 3421 O O . ALA A 1 423 ? 7.523 2.111 6.668 1 95.19 423 ALA A O 1
ATOM 3422 N N . VAL A 1 424 ? 6.594 0.276 7.461 1 93.06 424 VAL A N 1
ATOM 3423 C CA . VAL A 1 424 ? 7.617 -0.603 6.906 1 93.06 424 VAL A CA 1
ATOM 3424 C C . VAL A 1 424 ? 7.434 -0.723 5.395 1 93.06 424 VAL A C 1
ATOM 3426 O O . VAL A 1 424 ? 8.336 -1.163 4.684 1 93.06 424 VAL A O 1
ATOM 3429 N N . VAL A 1 425 ? 6.305 -0.397 4.875 1 94.62 425 VAL A N 1
ATOM 3430 C CA . VAL A 1 425 ? 6.008 -0.503 3.449 1 94.62 425 VAL A CA 1
ATOM 3431 C C . VAL A 1 425 ? 6.98 0.363 2.652 1 94.62 425 VAL A C 1
ATOM 3433 O O . VAL A 1 425 ? 7.191 1.533 2.979 1 94.62 425 VAL A O 1
ATOM 3436 N N . PRO A 1 426 ? 7.516 -0.09 1.589 1 93.19 426 PRO A N 1
ATOM 3437 C CA . PRO A 1 426 ? 8.562 0.606 0.843 1 93.19 426 PRO A CA 1
ATOM 3438 C C . PRO A 1 426 ? 8.125 1.985 0.355 1 93.19 426 PRO A C 1
ATOM 3440 O O . PRO A 1 426 ? 8.914 2.932 0.378 1 93.19 426 PRO A O 1
ATOM 3443 N N . GLU A 1 427 ? 6.945 2.088 -0.057 1 94.81 427 GLU A N 1
ATOM 3444 C CA . GLU A 1 427 ? 6.445 3.379 -0.52 1 94.81 427 GLU A CA 1
ATOM 3445 C C . GLU A 1 427 ? 6.48 4.418 0.599 1 94.81 427 GLU A C 1
ATOM 3447 O O . GLU A 1 427 ? 6.848 5.57 0.37 1 94.81 427 GLU A O 1
ATOM 3452 N N . VAL A 1 428 ? 6.109 4.047 1.768 1 97.06 428 VAL A N 1
ATOM 3453 C CA . VAL A 1 428 ? 6.117 4.922 2.936 1 97.06 428 VAL A CA 1
ATOM 3454 C C . VAL A 1 428 ? 7.555 5.227 3.344 1 97.06 428 VAL A C 1
ATOM 3456 O O . VAL A 1 428 ? 7.887 6.367 3.676 1 97.06 428 VAL A O 1
ATOM 3459 N N . GLU A 1 429 ? 8.367 4.234 3.223 1 94.44 429 GLU A N 1
ATOM 3460 C CA . GLU A 1 429 ? 9.781 4.398 3.561 1 94.44 429 GLU A CA 1
ATOM 3461 C C . GLU A 1 429 ? 10.445 5.426 2.65 1 94.44 429 GLU A C 1
ATOM 3463 O O . GLU A 1 429 ? 11.203 6.281 3.119 1 94.44 429 GLU A O 1
ATOM 3468 N N . LEU A 1 430 ? 10.164 5.328 1.432 1 94.38 430 LEU A N 1
ATOM 3469 C CA . LEU A 1 430 ? 10.758 6.246 0.466 1 94.38 430 LEU A CA 1
ATOM 3470 C C . LEU A 1 430 ? 10.344 7.684 0.755 1 94.38 430 LEU A C 1
ATOM 3472 O O . LEU A 1 430 ? 11.18 8.586 0.747 1 94.38 430 LEU A O 1
ATOM 3476 N N . LEU A 1 431 ? 9.094 7.875 0.996 1 97.19 431 LEU A N 1
ATOM 3477 C CA . LEU A 1 431 ? 8.578 9.203 1.304 1 97.19 431 LEU A CA 1
ATOM 3478 C C . LEU A 1 431 ? 9.188 9.734 2.596 1 97.19 431 LEU A C 1
ATOM 3480 O O . LEU A 1 431 ? 9.555 10.914 2.674 1 97.19 431 LEU A O 1
ATOM 3484 N N . SER A 1 432 ? 9.297 8.875 3.578 1 97.38 432 SER A N 1
ATOM 3485 C CA . SER A 1 432 ? 9.852 9.297 4.863 1 97.38 432 SER A CA 1
ATOM 3486 C C . SER A 1 432 ? 11.312 9.688 4.73 1 97.38 432 SER A C 1
ATOM 3488 O O . SER A 1 432 ? 11.781 10.609 5.402 1 97.38 432 SER A O 1
ATOM 3490 N N . MET A 1 433 ? 12.031 9.023 3.883 1 94.88 433 MET A N 1
ATOM 3491 C CA . MET A 1 433 ? 13.438 9.359 3.662 1 94.88 433 MET A CA 1
ATOM 3492 C C . MET A 1 433 ? 13.57 10.734 3.021 1 94.88 433 MET A C 1
ATOM 3494 O O . MET A 1 433 ? 14.438 11.523 3.408 1 94.88 433 MET A O 1
ATOM 3498 N N . ASN A 1 434 ? 12.711 10.984 2.076 1 95.94 434 ASN A N 1
ATOM 3499 C CA . ASN A 1 434 ? 12.719 12.297 1.44 1 95.94 434 ASN A CA 1
ATOM 3500 C C . ASN A 1 434 ? 12.336 13.398 2.426 1 95.94 434 ASN A C 1
ATOM 3502 O O . ASN A 1 434 ? 12.953 14.469 2.432 1 95.94 434 ASN A O 1
ATOM 3506 N N . LEU A 1 435 ? 11.383 13.125 3.225 1 98.19 435 LEU A N 1
ATOM 3507 C CA . LEU A 1 435 ? 10.945 14.102 4.215 1 98.19 435 LEU A CA 1
ATOM 3508 C C . LEU A 1 435 ? 12.055 14.383 5.227 1 98.19 435 LEU A C 1
ATOM 3510 O O . LEU A 1 435 ? 12.242 15.523 5.648 1 98.19 435 LEU A O 1
ATOM 3514 N N . LYS A 1 436 ? 12.742 13.359 5.59 1 96.62 436 LYS A N 1
ATOM 3515 C CA . LYS A 1 436 ? 13.859 13.523 6.516 1 96.62 436 LYS A CA 1
ATOM 3516 C C . LYS A 1 436 ? 14.906 14.477 5.953 1 96.62 436 LYS A C 1
ATOM 3518 O O . LYS A 1 436 ? 15.445 15.32 6.68 1 96.62 436 LYS A O 1
ATOM 3523 N N . GLU A 1 437 ? 15.18 14.367 4.699 1 94.5 437 GLU A N 1
ATOM 3524 C CA . GLU A 1 437 ? 16.141 15.258 4.055 1 94.5 437 GLU A CA 1
ATOM 3525 C C . GLU A 1 437 ? 15.656 16.703 4.102 1 94.5 437 GLU A C 1
ATOM 3527 O O . GLU A 1 437 ? 16.438 17.625 4.352 1 94.5 437 GLU A O 1
ATOM 3532 N N . ASP A 1 438 ? 14.406 16.875 3.842 1 97.38 438 ASP A N 1
ATOM 3533 C CA . ASP A 1 438 ? 13.836 18.219 3.928 1 97.38 438 ASP A CA 1
ATOM 3534 C C . ASP A 1 438 ? 13.93 18.75 5.352 1 97.38 438 ASP A C 1
ATOM 3536 O O . ASP A 1 438 ? 14.188 19.938 5.551 1 97.38 438 ASP A O 1
ATOM 3540 N N . MET A 1 439 ? 13.68 17.906 6.332 1 97.69 439 MET A N 1
ATOM 3541 C CA . MET A 1 439 ? 13.703 18.344 7.727 1 97.69 439 MET A CA 1
ATOM 3542 C C . MET A 1 439 ? 15.102 18.781 8.133 1 97.69 439 MET A C 1
ATOM 3544 O O . MET A 1 439 ? 15.25 19.719 8.93 1 97.69 439 MET A O 1
ATOM 3548 N N . HIS A 1 440 ? 16.109 18.188 7.562 1 95.38 440 HIS A N 1
ATOM 3549 C CA . HIS A 1 440 ? 17.469 18.594 7.84 1 95.38 440 HIS A CA 1
ATOM 3550 C C . HIS A 1 440 ? 17.688 20.062 7.465 1 95.38 440 HIS A C 1
ATOM 3552 O O . HIS A 1 440 ? 18.391 20.797 8.172 1 95.38 440 HIS A O 1
ATOM 3558 N N . VAL A 1 441 ? 17.031 20.438 6.465 1 94.81 441 VAL A N 1
ATOM 3559 C CA . VAL A 1 441 ? 17.188 21.797 5.961 1 94.81 441 VAL A CA 1
ATOM 3560 C C . VAL A 1 441 ? 16.281 22.75 6.746 1 94.81 441 VAL A C 1
ATOM 3562 O O . VAL A 1 441 ? 16.734 23.797 7.207 1 94.81 441 VAL A O 1
ATOM 3565 N N . LEU A 1 442 ? 15.133 22.359 7.027 1 96.56 442 LEU A N 1
ATOM 3566 C CA . LEU A 1 442 ? 14.109 23.25 7.559 1 96.56 442 LEU A CA 1
ATOM 3567 C C . LEU A 1 442 ? 14.336 23.516 9.047 1 96.56 442 LEU A C 1
ATOM 3569 O O . LEU A 1 442 ? 14.047 24.609 9.539 1 96.56 442 LEU A O 1
ATOM 3573 N N . ILE A 1 443 ? 14.875 22.609 9.719 1 95.31 443 ILE A N 1
ATOM 3574 C CA . ILE A 1 443 ? 15.078 22.75 11.156 1 95.31 443 ILE A CA 1
ATOM 3575 C C . ILE A 1 443 ? 16.156 23.797 11.422 1 95.31 443 ILE A C 1
ATOM 3577 O O . ILE A 1 443 ? 16.156 24.453 12.461 1 95.31 443 ILE A O 1
ATOM 3581 N N . GLU A 1 444 ? 16.922 24.047 10.422 1 89.62 444 GLU A N 1
ATOM 3582 C CA . GLU A 1 444 ? 18 25.016 10.57 1 89.62 444 GLU A CA 1
ATOM 3583 C C . GLU A 1 444 ? 17.484 26.438 10.398 1 89.62 444 GLU A C 1
ATOM 3585 O O . GLU A 1 444 ? 18.125 27.391 10.828 1 89.62 444 GLU A O 1
ATOM 3590 N N . SER A 1 445 ? 16.297 26.5 9.859 1 88.62 445 SER A N 1
ATOM 3591 C CA . SER A 1 445 ? 15.742 27.828 9.625 1 88.62 445 SER A CA 1
ATOM 3592 C C . SER A 1 445 ? 14.859 28.266 10.789 1 88.62 445 SER A C 1
ATOM 3594 O O . SER A 1 445 ? 13.844 27.641 11.07 1 88.62 445 SER A O 1
ATOM 3596 N N . GLN A 1 446 ? 15.211 29.328 11.344 1 85.19 446 GLN A N 1
ATOM 3597 C CA . GLN A 1 446 ? 14.461 29.875 12.477 1 85.19 446 GLN A CA 1
ATOM 3598 C C . GLN A 1 446 ? 13.039 30.234 12.062 1 85.19 446 GLN A C 1
ATOM 3600 O O . GLN A 1 446 ? 12.086 30.031 12.82 1 85.19 446 GLN A O 1
ATOM 3605 N N . ARG A 1 447 ? 12.875 30.688 10.961 1 84.56 447 ARG A N 1
ATOM 3606 C CA . ARG A 1 447 ? 11.602 31.203 10.477 1 84.56 447 ARG A CA 1
ATOM 3607 C C . ARG A 1 447 ? 10.594 30.062 10.281 1 84.56 447 ARG A C 1
ATOM 3609 O O . ARG A 1 447 ? 9.391 30.266 10.461 1 84.56 447 ARG A O 1
ATOM 3616 N N . PHE A 1 448 ? 11.094 28.969 10.008 1 90.81 448 PHE A N 1
ATOM 3617 C CA . PHE A 1 448 ? 10.18 27.922 9.562 1 90.81 448 PHE A CA 1
ATOM 3618 C C . PHE A 1 448 ? 10.031 26.844 10.633 1 90.81 448 PHE A C 1
ATOM 3620 O O . PHE A 1 448 ? 9.188 25.953 10.516 1 90.81 448 PHE A O 1
ATOM 3627 N N . ARG A 1 449 ? 10.672 26.953 11.711 1 90.88 449 ARG A N 1
ATOM 3628 C CA . ARG A 1 449 ? 10.703 25.906 12.742 1 90.88 449 ARG A CA 1
ATOM 3629 C C . ARG A 1 449 ? 9.32 25.703 13.352 1 90.88 449 ARG A C 1
ATOM 3631 O O . ARG A 1 449 ? 8.938 24.578 13.68 1 90.88 449 ARG A O 1
ATOM 3638 N N . LYS A 1 450 ? 8.609 26.688 13.445 1 89.38 450 LYS A N 1
ATOM 3639 C CA . LYS A 1 450 ? 7.336 26.594 14.156 1 89.38 450 LYS A CA 1
ATOM 3640 C C . LYS A 1 450 ? 6.223 26.109 13.234 1 89.38 450 LYS A C 1
ATOM 3642 O O . LYS A 1 450 ? 5.094 25.891 13.672 1 89.38 450 LYS A O 1
ATOM 3647 N N . SER A 1 451 ? 6.523 25.891 11.984 1 91.44 451 SER A N 1
ATOM 3648 C CA . SER A 1 451 ? 5.523 25.438 11.016 1 91.44 451 SER A CA 1
ATOM 3649 C C . SER A 1 451 ? 5.73 23.969 10.648 1 91.44 451 SER A C 1
ATOM 3651 O O . SER A 1 451 ? 5.16 23.484 9.672 1 91.44 451 SER A O 1
ATOM 3653 N N . LEU A 1 452 ? 6.438 23.234 11.469 1 96.19 452 LEU A N 1
ATOM 3654 C CA . LEU A 1 452 ? 6.832 21.891 11.062 1 96.19 452 LEU A CA 1
ATOM 3655 C C . LEU A 1 452 ? 6.078 20.828 11.859 1 96.19 452 LEU A C 1
ATOM 3657 O O . LEU A 1 452 ? 6.398 19.641 11.789 1 96.19 452 LEU A O 1
ATOM 3661 N N . ALA A 1 453 ? 5.086 21.234 12.562 1 96.69 453 ALA A N 1
ATOM 3662 C CA . ALA A 1 453 ? 4.398 20.297 13.445 1 96.69 453 ALA A CA 1
ATOM 3663 C C . ALA A 1 453 ? 3.789 19.141 12.656 1 96.69 453 ALA A C 1
ATOM 3665 O O . ALA A 1 453 ? 3.982 17.969 13 1 96.69 453 ALA A O 1
ATOM 3666 N N . PHE A 1 454 ? 3.098 19.469 11.562 1 97.69 454 PHE A N 1
ATOM 3667 C CA . PHE A 1 454 ? 2.43 18.453 10.758 1 97.69 454 PHE A CA 1
ATOM 3668 C C . PHE A 1 454 ? 3.449 17.547 10.07 1 97.69 454 PHE A C 1
ATOM 3670 O O . PHE A 1 454 ? 3.371 16.328 10.164 1 97.69 454 PHE A O 1
ATOM 3677 N N . PRO A 1 455 ? 4.414 18.109 9.422 1 98.38 455 PRO A N 1
ATOM 3678 C CA . PRO A 1 455 ? 5.434 17.25 8.805 1 98.38 455 PRO A CA 1
ATOM 3679 C C . PRO A 1 455 ? 6.18 16.391 9.828 1 98.38 455 PRO A C 1
ATOM 3681 O O . PRO A 1 455 ? 6.473 15.227 9.555 1 98.38 455 PRO A O 1
ATOM 3684 N N . MET A 1 456 ? 6.422 16.922 10.961 1 98.31 456 MET A N 1
ATOM 3685 C CA . MET A 1 456 ? 7.164 16.188 11.977 1 98.31 456 MET A CA 1
ATOM 3686 C C . MET A 1 456 ? 6.336 15.031 12.531 1 98.31 456 MET A C 1
ATOM 3688 O O . MET A 1 456 ? 6.867 13.953 12.805 1 98.31 456 MET A O 1
ATOM 3692 N N . LEU A 1 457 ? 5.117 15.297 12.727 1 98.44 457 LEU A N 1
ATOM 3693 C CA . LEU A 1 457 ? 4.25 14.211 13.172 1 98.44 457 LEU A CA 1
ATOM 3694 C C . LEU A 1 457 ? 4.234 13.078 12.156 1 98.44 457 LEU A C 1
ATOM 3696 O O . LEU A 1 457 ? 4.41 11.906 12.516 1 98.44 457 LEU A O 1
ATOM 3700 N N . GLN A 1 458 ? 4.047 13.477 10.93 1 98.44 458 GLN A N 1
ATOM 3701 C CA . GLN A 1 458 ? 3.988 12.453 9.891 1 98.44 458 GLN A CA 1
ATOM 3702 C C . GLN A 1 458 ? 5.309 11.695 9.789 1 98.44 458 GLN A C 1
ATOM 3704 O O . GLN A 1 458 ? 5.312 10.477 9.625 1 98.44 458 GLN A O 1
ATOM 3709 N N . LEU A 1 459 ? 6.355 12.445 9.875 1 98.56 459 LEU A N 1
ATOM 3710 C CA . LEU A 1 459 ? 7.668 11.812 9.82 1 98.56 459 LEU A CA 1
ATOM 3711 C C . LEU A 1 459 ? 7.84 10.82 10.969 1 98.56 459 LEU A C 1
ATOM 3713 O O . LEU A 1 459 ? 8.258 9.68 10.758 1 98.56 459 LEU A O 1
ATOM 3717 N N . GLY A 1 460 ? 7.5 11.219 12.117 1 98.31 460 GLY A N 1
ATOM 3718 C CA . GLY A 1 460 ? 7.629 10.352 13.273 1 98.31 460 GLY A CA 1
ATOM 3719 C C . GLY A 1 460 ? 6.797 9.086 13.172 1 98.31 460 GLY A C 1
ATOM 3720 O O . GLY A 1 460 ? 7.23 8.016 13.602 1 98.31 460 GLY A O 1
ATOM 3721 N N . LEU A 1 461 ? 5.66 9.164 12.586 1 97.75 461 LEU A N 1
ATOM 3722 C CA . LEU A 1 461 ? 4.738 8.039 12.492 1 97.75 461 LEU A CA 1
ATOM 3723 C C . LEU A 1 461 ? 5.195 7.055 11.422 1 97.75 461 LEU A C 1
ATOM 3725 O O . LEU A 1 461 ? 4.828 5.879 11.453 1 97.75 461 LEU A O 1
ATOM 3729 N N . CYS A 1 462 ? 6.008 7.523 10.453 1 97.38 462 CYS A N 1
ATOM 3730 C CA . CYS A 1 462 ? 6.219 6.746 9.242 1 97.38 462 CYS A CA 1
ATOM 3731 C C . CYS A 1 462 ? 7.648 6.223 9.164 1 97.38 462 CYS A C 1
ATOM 3733 O O . CYS A 1 462 ? 8.109 5.809 8.102 1 97.38 462 CYS A O 1
ATOM 3735 N N . VAL A 1 463 ? 8.367 6.309 10.273 1 95.81 463 VAL A N 1
ATOM 3736 C CA . VAL A 1 463 ? 9.695 5.711 10.305 1 95.81 463 VAL A CA 1
ATOM 3737 C C . VAL A 1 463 ? 9.656 4.406 11.094 1 95.81 463 VAL A C 1
ATOM 3739 O O . VAL A 1 463 ? 8.914 4.289 12.078 1 95.81 463 VAL A O 1
ATOM 3742 N N . SER A 1 464 ? 10.477 3.471 10.633 1 90.88 464 SER A N 1
ATOM 3743 C CA . SER A 1 464 ? 10.414 2.164 11.281 1 90.88 464 SER A CA 1
ATOM 3744 C C . SER A 1 464 ? 11.805 1.686 11.68 1 90.88 464 SER A C 1
ATOM 3746 O O . SER A 1 464 ? 11.961 0.978 12.68 1 90.88 464 SER A O 1
ATOM 3748 N N . SER A 1 465 ? 12.828 2.006 10.969 1 89.44 465 SER A N 1
ATOM 3749 C CA . SER A 1 465 ? 14.172 1.535 11.289 1 89.44 465 SER A CA 1
ATOM 3750 C C . SER A 1 465 ? 14.719 2.223 12.531 1 89.44 465 SER A C 1
ATOM 3752 O O . SER A 1 465 ? 14.375 3.373 12.812 1 89.44 465 SER A O 1
ATOM 3754 N N . ALA A 1 466 ? 15.586 1.532 13.219 1 90 466 ALA A N 1
ATOM 3755 C CA . ALA A 1 466 ? 16.188 2.08 14.422 1 90 466 ALA A CA 1
ATOM 3756 C C . ALA A 1 466 ? 17.016 3.332 14.109 1 90 466 ALA A C 1
ATOM 3758 O O . ALA A 1 466 ? 16.984 4.301 14.875 1 90 466 ALA A O 1
ATOM 3759 N N . GLN A 1 467 ? 17.641 3.279 13.039 1 89.12 467 GLN A N 1
ATOM 3760 C CA . GLN A 1 467 ? 18.453 4.422 12.641 1 89.12 467 GLN A CA 1
ATOM 3761 C C . GLN A 1 467 ? 17.594 5.641 12.344 1 89.12 467 GLN A C 1
ATOM 3763 O O . GLN A 1 467 ? 17.906 6.754 12.766 1 89.12 467 GLN A O 1
ATOM 3768 N N . ASP A 1 468 ? 16.594 5.379 11.641 1 93.19 468 ASP A N 1
ATOM 3769 C CA . ASP A 1 468 ? 15.695 6.488 11.305 1 93.19 468 ASP A CA 1
ATOM 3770 C C . ASP A 1 468 ? 15.023 7.047 12.555 1 93.19 468 ASP A C 1
ATOM 3772 O O . ASP A 1 468 ? 14.859 8.266 12.688 1 93.19 468 ASP A O 1
ATOM 3776 N N . ARG A 1 469 ? 14.617 6.238 13.43 1 95.94 469 ARG A N 1
ATOM 3777 C CA . ARG A 1 469 ? 13.969 6.672 14.656 1 95.94 469 ARG A CA 1
ATOM 3778 C C . ARG A 1 469 ? 14.93 7.477 15.531 1 95.94 469 ARG A C 1
ATOM 3780 O O . ARG A 1 469 ? 14.531 8.445 16.188 1 95.94 469 ARG A O 1
ATOM 3787 N N . LYS A 1 470 ? 16.188 7.066 15.484 1 96.38 470 LYS A N 1
ATOM 3788 C CA . LYS A 1 470 ? 17.188 7.84 16.219 1 96.38 470 LYS A CA 1
ATOM 3789 C C . LYS A 1 470 ? 17.328 9.242 15.633 1 96.38 470 LYS A C 1
ATOM 3791 O O . LYS A 1 470 ? 17.422 10.219 16.375 1 96.38 470 LYS A O 1
ATOM 3796 N N . GLU A 1 471 ? 17.297 9.305 14.398 1 96.19 471 GLU A N 1
ATOM 3797 C CA . GLU A 1 471 ? 17.406 10.602 13.742 1 96.19 471 GLU A CA 1
ATOM 3798 C C . GLU A 1 471 ? 16.188 11.469 14.047 1 96.19 471 GLU A C 1
ATOM 3800 O O . GLU A 1 471 ? 16.328 12.672 14.297 1 96.19 471 GLU A O 1
ATOM 3805 N N . VAL A 1 472 ? 15.055 10.898 13.984 1 97.88 472 VAL A N 1
ATOM 3806 C CA . VAL A 1 472 ? 13.836 11.633 14.273 1 97.88 472 VAL A CA 1
ATOM 3807 C C . VAL A 1 472 ? 13.852 12.117 15.719 1 97.88 472 VAL A C 1
ATOM 3809 O O . VAL A 1 472 ? 13.445 13.25 16.016 1 97.88 472 VAL A O 1
ATOM 3812 N N . LYS A 1 473 ? 14.336 11.297 16.547 1 97.81 473 LYS A N 1
ATOM 3813 C CA . LYS A 1 473 ? 14.508 11.711 17.938 1 97.81 473 LYS A CA 1
ATOM 3814 C C . LYS A 1 473 ? 15.398 12.938 18.047 1 97.81 473 LYS A C 1
ATOM 3816 O O . LYS A 1 473 ? 15.086 13.883 18.766 1 97.81 473 LYS A O 1
ATOM 3821 N N . GLU A 1 474 ? 16.391 12.945 17.328 1 97.31 474 GLU A N 1
ATOM 3822 C CA . GLU A 1 474 ? 17.312 14.078 17.344 1 97.31 474 GLU A CA 1
ATOM 3823 C C . GLU A 1 474 ? 16.641 15.336 16.797 1 97.31 474 GLU A C 1
ATOM 3825 O O . GLU A 1 474 ? 16.891 16.438 17.281 1 97.31 474 GLU A O 1
ATOM 3830 N N . PHE A 1 475 ? 15.859 15.148 15.766 1 97.69 475 PHE A N 1
ATOM 3831 C CA . PHE A 1 475 ? 15.117 16.281 15.227 1 97.69 475 PHE A CA 1
ATOM 3832 C C . PHE A 1 475 ? 14.234 16.906 16.297 1 97.69 475 PHE A C 1
ATOM 3834 O O . PHE A 1 475 ? 14.234 18.125 16.469 1 97.69 475 PHE A O 1
ATOM 3841 N N . PHE A 1 476 ? 13.516 16.078 17.047 1 96.94 476 PHE A N 1
ATOM 3842 C CA . PHE A 1 476 ? 12.609 16.578 18.078 1 96.94 476 PHE A CA 1
ATOM 3843 C C . PHE A 1 476 ? 13.383 17.234 19.219 1 96.94 476 PHE A C 1
ATOM 3845 O O . PHE A 1 476 ? 12.984 18.281 19.719 1 96.94 476 PHE A O 1
ATOM 3852 N N . GLU A 1 477 ? 14.469 16.656 19.531 1 94.69 477 GLU A N 1
ATOM 3853 C CA . GLU A 1 477 ? 15.289 17.25 20.594 1 94.69 477 GLU A CA 1
ATOM 3854 C C . GLU A 1 477 ? 15.789 18.625 20.188 1 94.69 477 GLU A C 1
ATOM 3856 O O . GLU A 1 477 ? 15.766 19.562 21 1 94.69 477 GLU A O 1
ATOM 3861 N N . ARG A 1 478 ? 16.141 18.75 19.016 1 93.38 478 ARG A N 1
ATOM 3862 C CA . ARG A 1 478 ? 16.609 20.047 18.516 1 93.38 478 ARG A CA 1
ATOM 3863 C C . ARG A 1 478 ? 15.477 21.062 18.469 1 93.38 478 ARG A C 1
ATOM 3865 O O . ARG A 1 478 ? 15.641 22.203 18.891 1 93.38 478 ARG A O 1
ATOM 3872 N N . LEU A 1 479 ? 14.352 20.641 18.016 1 94.12 479 LEU A N 1
ATOM 3873 C CA . LEU A 1 479 ? 13.211 21.547 17.906 1 94.12 479 LEU A CA 1
ATOM 3874 C C . LEU A 1 479 ? 12.719 21.969 19.281 1 94.12 479 LEU A C 1
ATOM 3876 O O . LEU A 1 479 ? 12.383 23.125 19.5 1 94.12 479 LEU A O 1
ATOM 3880 N N . ILE A 1 480 ? 12.68 21.031 20.156 1 89.56 480 ILE A N 1
ATOM 3881 C CA . ILE A 1 480 ? 12.234 21.328 21.516 1 89.56 480 ILE A CA 1
ATOM 3882 C C . ILE A 1 480 ? 13.211 22.281 22.188 1 89.56 480 ILE A C 1
ATOM 3884 O O . ILE A 1 480 ? 12.805 23.219 22.875 1 89.56 480 ILE A O 1
ATOM 3888 N N . LYS A 1 481 ? 14.383 22.078 21.828 1 84.94 481 LYS A N 1
ATOM 3889 C CA . LYS A 1 481 ? 15.414 22.953 22.375 1 84.94 481 LYS A CA 1
ATOM 3890 C C . LYS A 1 481 ? 15.312 24.359 21.797 1 84.94 481 LYS A C 1
ATOM 3892 O O . LYS A 1 481 ? 15.438 25.359 22.531 1 84.94 481 LYS A O 1
ATOM 3897 N N . MET A 1 482 ? 15.031 24.422 20.609 1 85.19 482 MET A N 1
ATOM 3898 C CA . MET A 1 482 ? 15.055 25.703 19.906 1 85.19 482 MET A CA 1
ATOM 3899 C C . MET A 1 482 ? 13.734 26.438 20.094 1 85.19 482 MET A C 1
ATOM 3901 O O . MET A 1 482 ? 13.719 27.672 20.141 1 85.19 482 MET A O 1
ATOM 3905 N N . CYS A 1 483 ? 12.648 25.766 20.188 1 85 483 CYS A N 1
ATOM 3906 C CA . CYS A 1 483 ? 11.336 26.406 20.25 1 85 483 CYS A CA 1
ATOM 3907 C C . CYS A 1 483 ? 10.82 26.438 21.688 1 85 483 CYS A C 1
ATOM 3909 O O . CYS A 1 483 ? 9.852 27.141 21.984 1 85 483 CYS A O 1
ATOM 3911 N N . GLY A 1 484 ? 11.414 25.75 22.516 1 77.62 484 GLY A N 1
ATOM 3912 C CA . GLY A 1 484 ? 11.008 25.75 23.906 1 77.62 484 GLY A CA 1
ATOM 3913 C C . GLY A 1 484 ? 10.352 24.453 24.344 1 77.62 484 GLY A C 1
ATOM 3914 O O . GLY A 1 484 ? 9.68 23.797 23.531 1 77.62 484 GLY A O 1
ATOM 3915 N N . TYR A 1 485 ? 10.344 24.172 25.578 1 69.19 485 TYR A N 1
ATOM 3916 C CA . TYR A 1 485 ? 9.875 22.891 26.125 1 69.19 485 TYR A CA 1
ATOM 3917 C C . TYR A 1 485 ? 8.352 22.859 26.172 1 69.19 485 TYR A C 1
ATOM 3919 O O . TYR A 1 485 ? 7.75 21.781 26.25 1 69.19 485 TYR A O 1
ATOM 3927 N N . LEU A 1 486 ? 7.855 24.047 26.094 1 69.88 486 LEU A N 1
ATOM 3928 C CA . LEU A 1 486 ? 6.398 24.078 26.141 1 69.88 486 LEU A CA 1
ATOM 3929 C C . LEU A 1 486 ? 5.809 24.141 24.734 1 69.88 486 LEU A C 1
ATOM 3931 O O . LEU A 1 486 ? 4.602 24.312 24.578 1 69.88 486 LEU A O 1
ATOM 3935 N N . SER A 1 487 ? 6.59 23.812 23.828 1 81.5 487 SER A N 1
ATOM 3936 C CA . SER A 1 487 ? 6.113 23.875 22.453 1 81.5 487 SER A CA 1
ATOM 3937 C C . SER A 1 487 ? 5.301 22.641 22.094 1 81.5 487 SER A C 1
ATOM 3939 O O . SER A 1 487 ? 5.273 21.672 22.844 1 81.5 487 SER A O 1
ATOM 3941 N N . SER A 1 488 ? 4.629 22.703 21.047 1 89.19 488 SER A N 1
ATOM 3942 C CA . SER A 1 488 ? 3.803 21.609 20.531 1 89.19 488 SER A 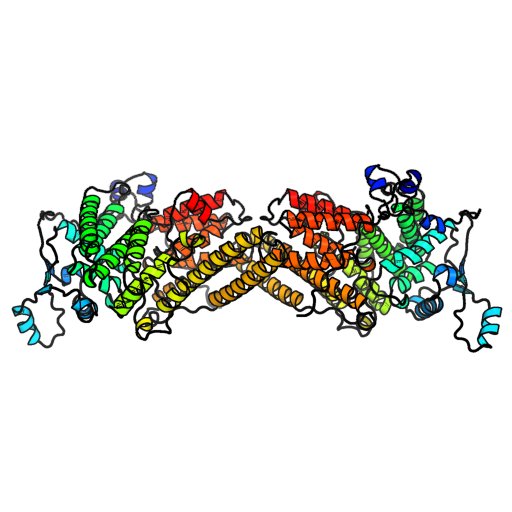CA 1
ATOM 3943 C C . SER A 1 488 ? 4.645 20.391 20.203 1 89.19 488 SER A C 1
ATOM 3945 O O . SER A 1 488 ? 4.152 19.25 20.25 1 89.19 488 SER A O 1
ATOM 3947 N N . TYR A 1 489 ? 5.918 20.594 20.016 1 94.06 489 TYR A N 1
ATOM 3948 C CA . TYR A 1 489 ? 6.793 19.5 19.625 1 94.06 489 TYR A CA 1
ATOM 3949 C C . TYR A 1 489 ? 6.953 18.484 20.75 1 94.06 489 TYR A C 1
ATOM 3951 O O . TYR A 1 489 ? 7.113 17.297 20.516 1 94.06 489 TYR A O 1
ATOM 3959 N N . GLN A 1 490 ? 6.852 18.969 21.938 1 91.88 490 GLN A N 1
ATOM 3960 C CA . GLN A 1 490 ? 6.953 18.062 23.062 1 91.88 490 GLN A CA 1
ATOM 3961 C C . GLN A 1 490 ? 5.766 17.094 23.109 1 91.88 490 GLN A C 1
ATOM 3963 O O . GLN A 1 490 ? 5.941 15.891 23.297 1 91.88 490 GLN A O 1
ATOM 3968 N N . SER A 1 491 ? 4.602 17.656 23 1 92.81 491 SER A N 1
ATOM 3969 C CA . SER A 1 491 ? 3.404 16.812 22.984 1 92.81 491 SER A CA 1
ATOM 3970 C C . SER A 1 491 ? 3.416 15.844 21.812 1 92.81 491 SER A C 1
ATOM 3972 O O . SER A 1 491 ? 3.055 14.672 21.969 1 92.81 491 SER A O 1
ATOM 3974 N N . ILE A 1 492 ? 3.852 16.312 20.641 1 96.5 492 ILE A N 1
ATOM 3975 C CA . ILE A 1 492 ? 3.914 15.461 19.453 1 96.5 492 ILE A CA 1
ATOM 3976 C C . ILE A 1 492 ? 4.918 14.328 19.672 1 96.5 492 ILE A C 1
ATOM 3978 O O . ILE A 1 492 ? 4.66 13.18 19.312 1 96.5 492 ILE A O 1
ATOM 3982 N N . TRP A 1 493 ? 5.973 14.734 20.312 1 96.56 493 TRP A N 1
ATOM 3983 C CA . TRP A 1 493 ? 7.016 13.75 20.562 1 96.56 493 TRP A CA 1
ATOM 3984 C C . TRP A 1 493 ? 6.523 12.664 21.516 1 96.56 493 TRP A C 1
ATOM 3986 O O . TRP A 1 493 ? 6.773 11.477 21.312 1 96.56 493 TRP A O 1
ATOM 3996 N N . ILE A 1 494 ? 5.832 13.023 22.516 1 95.5 494 ILE A N 1
ATOM 3997 C CA . ILE A 1 494 ? 5.266 12.07 23.469 1 95.5 494 ILE A CA 1
ATOM 3998 C C . ILE A 1 494 ? 4.309 11.133 22.734 1 95.5 494 ILE A C 1
ATOM 4000 O O . ILE A 1 494 ? 4.336 9.914 22.953 1 95.5 494 ILE A O 1
ATOM 4004 N N . LEU A 1 495 ? 3.535 11.664 21.891 1 96.94 495 LEU A N 1
ATOM 4005 C CA . LEU A 1 495 ? 2.586 10.867 21.125 1 96.94 495 LEU A CA 1
ATOM 4006 C C . LEU A 1 495 ? 3.311 9.859 20.234 1 96.94 495 LEU A C 1
ATOM 4008 O O . LEU A 1 495 ? 2.934 8.688 20.188 1 96.94 495 LEU A O 1
ATOM 4012 N N . ILE A 1 496 ? 4.34 10.297 19.594 1 97.75 496 ILE A N 1
ATOM 4013 C CA . ILE A 1 496 ? 5.102 9.445 18.688 1 97.75 496 ILE A CA 1
ATOM 4014 C C . ILE A 1 496 ? 5.754 8.312 19.469 1 97.75 496 ILE A C 1
ATOM 4016 O O . ILE A 1 496 ? 5.781 7.164 19.016 1 97.75 496 ILE A O 1
ATOM 4020 N N . GLN A 1 497 ? 6.215 8.648 20.609 1 96.94 497 GLN A N 1
ATOM 4021 C CA . GLN A 1 497 ? 6.824 7.621 21.453 1 96.94 497 GLN A CA 1
ATOM 4022 C C . GLN A 1 497 ? 5.812 6.547 21.828 1 96.94 497 GLN A C 1
ATOM 4024 O O . GLN A 1 497 ? 6.137 5.359 21.844 1 96.94 497 GLN A O 1
ATOM 4029 N N . LYS A 1 498 ? 4.645 6.938 22.094 1 96.75 498 LYS A N 1
ATOM 4030 C CA . LYS A 1 498 ? 3.594 5.973 22.406 1 96.75 498 LYS A CA 1
ATOM 4031 C C . LYS A 1 498 ? 3.271 5.102 21.188 1 96.75 498 LYS A C 1
ATOM 4033 O O . LYS A 1 498 ? 3.041 3.898 21.328 1 96.75 498 LYS A O 1
ATOM 4038 N N . VAL A 1 499 ? 3.277 5.691 20.047 1 96.94 499 VAL A N 1
ATOM 4039 C CA . VAL A 1 499 ? 3.025 4.945 18.812 1 96.94 499 VAL A CA 1
ATOM 4040 C C . VAL A 1 499 ? 4.152 3.943 18.578 1 96.94 499 VAL A C 1
ATOM 4042 O O . VAL A 1 499 ? 3.906 2.797 18.203 1 96.94 499 VAL A O 1
ATOM 4045 N N . TRP A 1 500 ? 5.395 4.438 18.844 1 96.69 500 TRP A N 1
ATOM 4046 C CA . TRP A 1 500 ? 6.551 3.568 18.672 1 96.69 500 TRP A CA 1
ATOM 4047 C C . TRP A 1 500 ? 6.492 2.379 19.625 1 96.69 500 TRP A C 1
ATOM 4049 O O . TRP A 1 500 ? 6.902 1.271 19.266 1 96.69 500 TRP A O 1
ATOM 4059 N N . ASP A 1 501 ? 5.93 2.551 20.766 1 95.25 501 ASP A N 1
ATOM 4060 C CA . ASP A 1 501 ? 5.789 1.472 21.734 1 95.25 501 ASP A CA 1
ATOM 4061 C C . ASP A 1 501 ? 4.785 0.426 21.266 1 95.25 501 ASP A C 1
ATOM 4063 O O . ASP A 1 501 ? 4.992 -0.774 21.453 1 95.25 501 ASP A O 1
ATOM 4067 N N . LEU A 1 502 ? 3.754 0.855 20.656 1 92.81 502 LEU A N 1
ATOM 4068 C CA . LEU A 1 502 ? 2.703 -0.034 20.172 1 92.81 502 LEU A CA 1
ATOM 4069 C C . LEU A 1 502 ? 3.105 -0.686 18.859 1 92.81 502 LEU A C 1
ATOM 4071 O O . LEU A 1 502 ? 2.562 -1.729 18.484 1 92.81 502 LEU A O 1
ATOM 4075 N N . ASN A 1 503 ? 3.984 -0.038 18.172 1 91.69 503 ASN A N 1
ATOM 4076 C CA . ASN A 1 503 ? 4.465 -0.501 16.875 1 91.69 503 ASN A CA 1
ATOM 4077 C C . ASN A 1 503 ? 5.992 -0.503 16.812 1 91.69 503 ASN A C 1
ATOM 4079 O O . ASN A 1 503 ? 6.586 0.281 16.062 1 91.69 503 ASN A O 1
ATOM 4083 N N . SER A 1 504 ? 6.535 -1.456 17.391 1 87.06 504 SER A N 1
ATOM 4084 C CA . SER A 1 504 ? 7.984 -1.461 17.578 1 87.06 504 SER A CA 1
ATOM 4085 C C . SER A 1 504 ? 8.719 -1.739 16.281 1 87.06 504 SER A C 1
ATOM 4087 O O . SER A 1 504 ? 9.805 -1.206 16.047 1 87.06 504 SER A O 1
ATOM 4089 N N . ASN A 1 505 ? 8.055 -2.451 15.438 1 87.62 505 ASN A N 1
ATOM 4090 C CA . ASN A 1 505 ? 8.781 -2.828 14.227 1 87.62 505 ASN A CA 1
ATOM 4091 C C . ASN A 1 505 ? 8.195 -2.148 12.992 1 87.62 505 ASN A C 1
ATOM 4093 O O . ASN A 1 505 ? 8.617 -2.424 11.867 1 87.62 505 ASN A O 1
ATOM 4097 N N . GLY A 1 506 ? 7.227 -1.288 13.18 1 91 506 GLY A N 1
ATOM 4098 C CA . GLY A 1 506 ? 6.652 -0.514 12.086 1 91 506 GLY A CA 1
ATOM 4099 C C . GLY A 1 506 ? 5.75 -1.331 11.188 1 91 506 GLY A C 1
ATOM 4100 O O . GLY A 1 506 ? 5.367 -0.877 10.102 1 91 506 GLY A O 1
ATOM 4101 N N . GLN A 1 507 ? 5.312 -2.516 11.609 1 90.94 507 GLN A N 1
ATOM 4102 C CA . GLN A 1 507 ? 4.594 -3.447 10.742 1 90.94 507 GLN A CA 1
ATOM 4103 C C . GLN A 1 507 ? 3.09 -3.203 10.805 1 90.94 507 GLN A C 1
ATOM 4105 O O . GLN A 1 507 ? 2.34 -3.705 9.969 1 90.94 507 GLN A O 1
ATOM 4110 N N . VAL A 1 508 ? 2.742 -2.479 11.797 1 91.75 508 VAL A N 1
ATOM 4111 C CA . VAL A 1 508 ? 1.311 -2.26 11.984 1 91.75 508 VAL A CA 1
ATOM 4112 C C . VAL A 1 508 ? 0.992 -0.772 11.844 1 91.75 508 VAL A C 1
ATOM 4114 O O . VAL A 1 508 ? 1.811 0.081 12.195 1 91.75 508 VAL A O 1
ATOM 4117 N N . TYR A 1 509 ? -0.135 -0.593 11.266 1 91.44 509 TYR A N 1
ATOM 4118 C CA . TYR A 1 509 ? -0.631 0.779 11.273 1 91.44 509 TYR A CA 1
ATOM 4119 C C . TYR A 1 509 ? -1.296 1.11 12.602 1 91.44 509 TYR A C 1
ATOM 4121 O O . TYR A 1 509 ? -2.219 0.415 13.031 1 91.44 509 TYR A O 1
ATOM 4129 N N . VAL A 1 510 ? -0.812 2.174 13.195 1 92.94 510 VAL A N 1
ATOM 4130 C CA . VAL A 1 510 ? -1.385 2.625 14.461 1 92.94 510 VAL A CA 1
ATOM 4131 C C . VAL A 1 510 ? -2.09 3.963 14.258 1 92.94 510 VAL A C 1
ATOM 4133 O O . VAL A 1 510 ? -1.496 4.914 13.75 1 92.94 510 VAL A O 1
ATOM 4136 N N . ASP A 1 511 ? -3.312 4 14.633 1 92.94 511 ASP A N 1
ATOM 4137 C CA . ASP A 1 511 ? -4.078 5.242 14.57 1 92.94 511 ASP A CA 1
ATOM 4138 C C . ASP A 1 511 ? -3.656 6.199 15.688 1 92.94 511 ASP A C 1
ATOM 4140 O O . ASP A 1 511 ? -4.121 6.082 16.828 1 92.94 511 ASP A O 1
ATOM 4144 N N . TRP A 1 512 ? -2.957 7.16 15.312 1 95.38 512 TRP A N 1
ATOM 4145 C CA . TRP A 1 512 ? -2.412 8.086 16.297 1 95.38 512 TRP A CA 1
ATOM 4146 C C . TRP A 1 512 ? -3.52 8.922 16.938 1 95.38 512 TRP A C 1
ATOM 4148 O O . TRP A 1 512 ? -3.402 9.344 18.094 1 95.38 512 TRP A O 1
ATOM 4158 N N . PHE A 1 513 ? -4.586 9.211 16.219 1 94.62 513 PHE A N 1
ATOM 4159 C CA . PHE A 1 513 ? -5.668 10.008 16.781 1 94.62 513 PHE A CA 1
ATOM 4160 C C . PHE A 1 513 ? -6.348 9.281 17.938 1 94.62 513 PHE A C 1
ATOM 4162 O O . PHE A 1 513 ? -6.73 9.898 18.922 1 94.62 513 PHE A O 1
ATOM 4169 N N . ARG A 1 514 ? -6.477 8.047 17.797 1 93.12 514 ARG A N 1
ATOM 4170 C CA . ARG A 1 514 ? -7.059 7.258 18.875 1 93.12 514 ARG A CA 1
ATOM 4171 C C . ARG A 1 514 ? -6.215 7.352 20.141 1 93.12 514 ARG A C 1
ATOM 4173 O O . ARG A 1 514 ? -6.75 7.43 21.25 1 93.12 514 ARG A O 1
ATOM 4180 N N . ILE A 1 515 ? -4.988 7.359 19.984 1 94.62 515 ILE A N 1
ATOM 4181 C CA . ILE A 1 515 ? -4.074 7.469 21.125 1 94.62 515 ILE A CA 1
ATOM 4182 C C . ILE A 1 515 ? -4.203 8.852 21.766 1 94.62 515 ILE A C 1
ATOM 4184 O O . ILE A 1 515 ? -4.273 8.969 22.984 1 94.62 515 ILE A O 1
ATOM 4188 N N . SER A 1 516 ? -4.223 9.844 20.922 1 95.38 516 SER A N 1
ATOM 4189 C CA . SER A 1 516 ? -4.383 11.203 21.438 1 95.38 516 SER A CA 1
ATOM 4190 C C . SER A 1 516 ? -5.695 11.352 22.203 1 95.38 516 SER A C 1
ATOM 4192 O O . SER A 1 516 ? -5.75 12.031 23.234 1 95.38 516 SER A O 1
ATOM 4194 N N . LYS A 1 517 ? -6.672 10.719 21.734 1 93.56 517 LYS A N 1
ATOM 4195 C CA . LYS A 1 517 ? -7.977 10.758 22.391 1 93.56 517 LYS A CA 1
ATOM 4196 C C . LYS A 1 517 ? -7.934 10.055 23.75 1 93.56 517 LYS A C 1
ATOM 4198 O O . LYS A 1 517 ? -8.523 10.531 24.719 1 93.56 517 LYS A O 1
ATOM 4203 N N . GLN A 1 518 ? -7.293 9 23.766 1 93.69 518 GLN A N 1
ATOM 4204 C CA . GLN A 1 518 ? -7.152 8.258 25.016 1 93.69 518 GLN A CA 1
ATOM 4205 C C . GLN A 1 518 ? -6.41 9.094 26.062 1 93.69 518 GLN A C 1
ATOM 4207 O O . GLN A 1 518 ? -6.691 8.984 27.266 1 93.69 518 GLN A O 1
ATOM 4212 N N . MET A 1 519 ? -5.566 9.906 25.594 1 93.94 519 MET A N 1
ATOM 4213 C CA . MET A 1 519 ? -4.828 10.797 26.484 1 93.94 519 MET A CA 1
ATOM 4214 C C . MET A 1 519 ? -5.629 12.07 26.766 1 93.94 519 MET A C 1
ATOM 4216 O O . MET A 1 519 ? -5.176 12.938 27.516 1 93.94 519 MET A O 1
ATOM 4220 N N . GLU A 1 520 ? -6.746 12.227 26.125 1 93.31 520 GLU A N 1
ATOM 4221 C CA . GLU A 1 520 ? -7.633 13.391 26.219 1 93.31 520 GLU A CA 1
ATOM 4222 C C . GLU A 1 520 ? -6.957 14.641 25.688 1 93.31 520 GLU A C 1
ATOM 4224 O O . GLU A 1 520 ? -7.113 15.727 26.25 1 93.31 520 GLU A O 1
ATOM 4229 N N . TRP A 1 521 ? -6.098 14.422 24.703 1 94.62 521 TRP A N 1
ATOM 4230 C CA . TRP A 1 521 ? -5.391 15.531 24.062 1 94.62 521 TRP A CA 1
ATOM 4231 C C . TRP A 1 521 ? -6.078 15.953 22.766 1 94.62 521 TRP A C 1
ATOM 4233 O O . TRP A 1 521 ? -6.48 15.102 21.969 1 94.62 521 TRP A O 1
ATOM 4243 N N . LYS A 1 522 ? -6.242 17.172 22.641 1 94.69 522 LYS A N 1
ATOM 4244 C CA . LYS A 1 522 ? -6.582 17.766 21.344 1 94.69 522 LYS A CA 1
ATOM 4245 C C . LYS A 1 522 ? -5.395 18.531 20.766 1 94.69 522 LYS A C 1
ATOM 4247 O O . LYS A 1 522 ? -5.152 19.688 21.109 1 94.69 522 LYS A O 1
ATOM 4252 N N . LEU A 1 523 ? -4.773 17.906 19.828 1 95.31 523 LEU A N 1
ATOM 4253 C CA . LEU A 1 523 ? -3.582 18.516 19.234 1 95.31 523 LEU A CA 1
ATOM 4254 C C . LEU A 1 523 ? -3.953 19.391 18.047 1 95.31 523 LEU A C 1
ATOM 4256 O O . LEU A 1 523 ? -4.934 19.125 17.344 1 95.31 523 LEU A O 1
ATOM 4260 N N . ASN A 1 524 ? -3.262 20.422 17.953 1 96.62 524 ASN A N 1
ATOM 4261 C CA . ASN A 1 524 ? -3.33 21.25 16.75 1 96.62 524 ASN A CA 1
ATOM 4262 C C . ASN A 1 524 ? -1.966 21.375 16.062 1 96.62 524 ASN A C 1
ATOM 4264 O O . ASN A 1 524 ? -1.004 21.828 16.688 1 96.62 524 ASN A O 1
ATOM 4268 N N . LEU A 1 525 ? -1.873 20.969 14.852 1 96.38 525 LEU A N 1
ATOM 4269 C CA . LEU A 1 525 ? -0.596 20.812 14.164 1 96.38 525 LEU A CA 1
ATOM 4270 C C . LEU A 1 525 ? -0.268 22.031 13.32 1 96.38 525 LEU A C 1
ATOM 4272 O O . LEU A 1 525 ? 0.623 21.984 12.469 1 96.38 525 LEU A O 1
ATOM 4276 N N . ALA A 1 526 ? -0.968 23.125 13.531 1 94.31 526 ALA A N 1
ATOM 4277 C CA . ALA A 1 526 ? -0.757 24.344 12.742 1 94.31 526 ALA A CA 1
ATOM 4278 C C . ALA A 1 526 ? 0.514 25.062 13.18 1 94.31 526 ALA A C 1
ATOM 4280 O O . ALA A 1 526 ? 1.036 25.906 12.445 1 94.31 526 ALA A O 1
ATOM 4281 N N . ARG A 1 527 ? 0.979 24.75 14.492 1 89.5 527 ARG A N 1
ATOM 4282 C CA . ARG A 1 527 ? 2.189 25.391 14.992 1 89.5 527 ARG A CA 1
ATOM 4283 C C . ARG A 1 527 ? 2.967 24.453 15.906 1 89.5 527 ARG A C 1
ATOM 4285 O O . ARG A 1 527 ? 2.379 23.594 16.562 1 89.5 527 ARG A O 1
ATOM 4292 N N . MET B 1 1 ? -40.25 -2.344 -16.938 1 22.3 1 MET B N 1
ATOM 4293 C CA . MET B 1 1 ? -40.531 -2.926 -15.617 1 22.3 1 MET B CA 1
ATOM 4294 C C . MET B 1 1 ? -40.031 -4.367 -15.555 1 22.3 1 MET B C 1
ATOM 4296 O O . MET B 1 1 ? -40.781 -5.301 -15.812 1 22.3 1 MET B O 1
ATOM 4300 N N . SER B 1 2 ? -38.969 -4.637 -16.188 1 23.23 2 SER B N 1
ATOM 4301 C CA . SER B 1 2 ? -38.656 -6.004 -16.594 1 23.23 2 SER B CA 1
ATOM 4302 C C . SER B 1 2 ? -38.5 -6.922 -15.391 1 23.23 2 SER B C 1
ATOM 4304 O O . SER B 1 2 ? -37.875 -6.539 -14.391 1 23.23 2 SER B O 1
ATOM 4306 N N . LYS B 1 3 ? -39.531 -7.785 -15.242 1 26.19 3 LYS B N 1
ATOM 4307 C CA . LYS B 1 3 ? -39.781 -8.695 -14.133 1 26.19 3 LYS B CA 1
ATOM 4308 C C . LYS B 1 3 ? -38.5 -9.414 -13.695 1 26.19 3 LYS B C 1
ATOM 4310 O O . LYS B 1 3 ? -37.688 -9.82 -14.539 1 26.19 3 LYS B O 1
ATOM 4315 N N . ILE B 1 4 ? -38.188 -9.227 -12.477 1 25.58 4 ILE B N 1
ATOM 4316 C CA . ILE B 1 4 ? -37.094 -9.688 -11.617 1 25.58 4 ILE B CA 1
ATOM 4317 C C . ILE B 1 4 ? -36.969 -11.211 -11.727 1 25.58 4 ILE B C 1
ATOM 4319 O O . ILE B 1 4 ? -37.906 -11.938 -11.375 1 25.58 4 ILE B O 1
ATOM 4323 N N . LEU B 1 5 ? -36.406 -11.625 -12.859 1 26.78 5 LEU B N 1
ATOM 4324 C CA . LEU B 1 5 ? -36.375 -13.07 -13.039 1 26.78 5 LEU B CA 1
ATOM 4325 C C . LEU B 1 5 ? -35.969 -13.766 -11.742 1 26.78 5 LEU B C 1
ATOM 4327 O O . LEU B 1 5 ? -34.906 -13.461 -11.188 1 26.78 5 LEU B O 1
ATOM 4331 N N . LYS B 1 6 ? -36.969 -14.109 -11 1 29.36 6 LYS B N 1
ATOM 4332 C CA . LYS B 1 6 ? -36.906 -14.805 -9.719 1 29.36 6 LYS B CA 1
ATOM 4333 C C . LYS B 1 6 ? -35.812 -15.891 -9.727 1 29.36 6 LYS B C 1
ATOM 4335 O O . LYS B 1 6 ? -35.75 -16.688 -10.656 1 29.36 6 LYS B O 1
ATOM 4340 N N . THR B 1 7 ? -34.812 -15.523 -9.094 1 26.44 7 THR B N 1
ATOM 4341 C CA . THR B 1 7 ? -33.625 -16.328 -8.914 1 26.44 7 THR B CA 1
ATOM 4342 C C . THR B 1 7 ? -34 -17.766 -8.547 1 26.44 7 THR B C 1
ATOM 4344 O O . THR B 1 7 ? -34.781 -18 -7.621 1 26.44 7 THR B O 1
ATOM 4347 N N . PRO B 1 8 ? -33.969 -18.609 -9.508 1 28.03 8 PRO B N 1
ATOM 4348 C CA . PRO B 1 8 ? -34.5 -19.938 -9.188 1 28.03 8 PRO B CA 1
ATOM 4349 C C . PRO B 1 8 ? -34 -20.453 -7.844 1 28.03 8 PRO B C 1
ATOM 4351 O O . PRO B 1 8 ? -32.844 -20.156 -7.441 1 28.03 8 PRO B O 1
ATOM 4354 N N . ARG B 1 9 ? -34.75 -20.641 -6.898 1 30.66 9 ARG B N 1
ATOM 4355 C CA . ARG B 1 9 ? -34.656 -21.281 -5.594 1 30.66 9 ARG B CA 1
ATOM 4356 C C . ARG B 1 9 ? -33.812 -22.547 -5.676 1 30.66 9 ARG B C 1
ATOM 4358 O O . ARG B 1 9 ? -34 -23.375 -6.562 1 30.66 9 ARG B O 1
ATOM 4365 N N . PHE B 1 10 ? -32.625 -22.375 -5.18 1 29.42 10 PHE B N 1
ATOM 4366 C CA . PHE B 1 10 ? -31.688 -23.469 -5 1 29.42 10 PHE B CA 1
ATOM 4367 C C . PHE B 1 10 ? -32.406 -24.75 -4.582 1 29.42 10 PHE B C 1
ATOM 4369 O O . PHE B 1 10 ? -33.125 -24.766 -3.576 1 29.42 10 PHE B O 1
ATOM 4376 N N . LYS B 1 11 ? -32.75 -25.453 -5.488 1 34.19 11 LYS B N 1
ATOM 4377 C CA . LYS B 1 11 ? -33.375 -26.734 -5.188 1 34.19 11 LYS B CA 1
ATOM 4378 C C . LYS B 1 11 ? -32.625 -27.453 -4.051 1 34.19 11 LYS B C 1
ATOM 4380 O O . LYS B 1 11 ? -31.422 -27.266 -3.863 1 34.19 11 LYS B O 1
ATOM 4385 N N . GLY B 1 12 ? -33.281 -27.859 -2.986 1 36.5 12 GLY B N 1
ATOM 4386 C CA . GLY B 1 12 ? -32.938 -28.688 -1.844 1 36.5 12 GLY B CA 1
ATOM 4387 C C . GLY B 1 12 ? -31.859 -29.719 -2.162 1 36.5 12 GLY B C 1
ATOM 4388 O O . GLY B 1 12 ? -31.625 -30.031 -3.33 1 36.5 12 GLY B O 1
ATOM 4389 N N . SER B 1 13 ? -30.734 -29.688 -1.401 1 41.5 13 SER B N 1
ATOM 4390 C CA . SER B 1 13 ? -29.703 -30.703 -1.362 1 41.5 13 SER B CA 1
ATOM 4391 C C . SER B 1 13 ? -30.266 -32.094 -1.661 1 41.5 13 SER B C 1
ATOM 4393 O O . SER B 1 13 ? -31.172 -32.562 -0.962 1 41.5 13 SER B O 1
ATOM 4395 N N . GLY B 1 14 ? -30.625 -32.375 -2.787 1 47.62 14 GLY B N 1
ATOM 4396 C CA . GLY B 1 14 ? -31.281 -33.625 -3.131 1 47.62 14 GLY B CA 1
ATOM 4397 C C . GLY B 1 14 ? -30.5 -34.844 -2.709 1 47.62 14 GLY B C 1
ATOM 4398 O O . GLY B 1 14 ? -29.438 -35.156 -3.27 1 47.62 14 GLY B O 1
ATOM 4399 N N . ARG B 1 15 ? -30.344 -35.312 -1.535 1 62.12 15 ARG B N 1
ATOM 4400 C CA . ARG B 1 15 ? -29.922 -36.625 -1.041 1 62.12 15 ARG B CA 1
ATOM 4401 C C . ARG B 1 15 ? -30.594 -37.75 -1.819 1 62.12 15 ARG B C 1
ATOM 4403 O O . ARG B 1 15 ? -31.766 -37.656 -2.195 1 62.12 15 ARG B O 1
ATOM 4410 N N . SER B 1 16 ? -29.75 -38.5 -2.463 1 64.56 16 SER B N 1
ATOM 4411 C CA . SER B 1 16 ? -30.266 -39.625 -3.268 1 64.56 16 SER B CA 1
ATOM 4412 C C . SER B 1 16 ? -30.062 -40.938 -2.568 1 64.56 16 SER B C 1
ATOM 4414 O O . SER B 1 16 ? -29.203 -41.062 -1.694 1 64.56 16 SER B O 1
ATOM 4416 N N . ARG B 1 17 ? -30.766 -42.062 -2.846 1 66.75 17 ARG B N 1
ATOM 4417 C CA . ARG B 1 17 ? -30.672 -43.406 -2.299 1 66.75 17 ARG B CA 1
ATOM 4418 C C . ARG B 1 17 ? -29.562 -44.188 -2.973 1 66.75 17 ARG B C 1
ATOM 4420 O O . ARG B 1 17 ? -29.219 -45.281 -2.523 1 66.75 17 ARG B O 1
ATOM 4427 N N . SER B 1 18 ? -28.969 -43.625 -4.027 1 61.5 18 SER B N 1
ATOM 4428 C CA . SER B 1 18 ? -27.984 -44.344 -4.832 1 61.5 18 SER B CA 1
ATOM 4429 C C . SER B 1 18 ? -26.562 -43.875 -4.508 1 61.5 18 SER B C 1
ATOM 4431 O O . SER B 1 18 ? -25.656 -44.031 -5.316 1 61.5 18 SER B O 1
ATOM 4433 N N . GLY B 1 19 ? -26.234 -43.406 -3.42 1 62.69 19 GLY B N 1
ATOM 4434 C CA . GLY B 1 19 ? -24.953 -42.812 -3.021 1 62.69 19 GLY B CA 1
ATOM 4435 C C . GLY B 1 19 ? -23.922 -43.875 -2.668 1 62.69 19 GLY B C 1
ATOM 4436 O O . GLY B 1 19 ? -23.938 -44.969 -3.199 1 62.69 19 GLY B O 1
ATOM 4437 N N . CYS B 1 20 ? -23.031 -43.625 -1.617 1 67.25 20 CYS B N 1
ATOM 4438 C CA . CYS B 1 20 ? -21.922 -44.5 -1.242 1 67.25 20 CYS B CA 1
ATOM 4439 C C . CYS B 1 20 ? -22.438 -45.75 -0.546 1 67.25 20 CYS B C 1
ATOM 4441 O O . CYS B 1 20 ? -23.562 -45.781 -0.054 1 67.25 20 CYS B O 1
ATOM 4443 N N . THR B 1 21 ? -21.656 -46.906 -0.634 1 71.38 21 THR B N 1
ATOM 4444 C CA . THR B 1 21 ? -22.047 -48.188 -0.067 1 71.38 21 THR B CA 1
ATOM 4445 C C . THR B 1 21 ? -22.438 -48.031 1.403 1 71.38 21 THR B C 1
ATOM 4447 O O . THR B 1 21 ? -23.359 -48.688 1.878 1 71.38 21 THR B O 1
ATOM 4450 N N . ASN B 1 22 ? -21.875 -47.094 2.053 1 73.44 22 ASN B N 1
ATOM 4451 C CA . ASN B 1 22 ? -22.141 -46.938 3.479 1 73.44 22 ASN B CA 1
ATOM 4452 C C . ASN B 1 22 ? -23.469 -46.25 3.73 1 73.44 22 ASN B C 1
ATOM 4454 O O . ASN B 1 22 ? -24.234 -46.656 4.617 1 73.44 22 ASN B O 1
ATOM 4458 N N . CYS B 1 23 ? -23.75 -45.344 3.023 1 71.75 23 CYS B N 1
ATOM 4459 C CA . CYS B 1 23 ? -25.047 -44.688 3.166 1 71.75 23 CYS B CA 1
ATOM 4460 C C . CYS B 1 23 ? -26.188 -45.594 2.752 1 71.75 23 CYS B C 1
ATOM 4462 O O . CYS B 1 23 ? -27.234 -45.625 3.389 1 71.75 23 CYS B O 1
ATOM 4464 N N . LYS B 1 24 ? -25.938 -46.438 1.806 1 72.25 24 LYS B N 1
ATOM 4465 C CA . LYS B 1 24 ? -26.906 -47.438 1.372 1 72.25 24 LYS B CA 1
ATOM 4466 C C . LYS B 1 24 ? -27.141 -48.469 2.467 1 72.25 24 LYS B C 1
ATOM 4468 O O . LYS B 1 24 ? -28.297 -48.875 2.715 1 72.25 24 LYS B O 1
ATOM 4473 N N . ARG B 1 25 ? -26.156 -48.875 3.033 1 71.44 25 ARG B N 1
ATOM 4474 C CA . ARG B 1 25 ? -26.266 -49.875 4.109 1 71.44 25 ARG B CA 1
ATOM 4475 C C . ARG B 1 25 ? -27.047 -49.281 5.285 1 71.44 25 ARG B C 1
ATOM 4477 O O . ARG B 1 25 ? -27.812 -50 5.938 1 71.44 25 ARG B O 1
ATOM 4484 N N . ARG B 1 26 ? -26.984 -48.062 5.434 1 74.44 26 ARG B N 1
ATOM 4485 C CA . ARG B 1 26 ? -27.641 -47.438 6.574 1 74.44 26 ARG B CA 1
ATOM 4486 C C . ARG B 1 26 ? -29 -46.906 6.188 1 74.44 26 ARG B C 1
ATOM 4488 O O . ARG B 1 26 ? -29.688 -46.281 7.012 1 74.44 26 ARG B O 1
ATOM 4495 N N . LYS B 1 27 ? -29.375 -47.188 4.961 1 70.5 27 LYS B N 1
ATOM 4496 C CA . LYS B 1 27 ? -30.656 -46.781 4.402 1 70.5 27 LYS B CA 1
ATOM 4497 C C . LYS B 1 27 ? -30.875 -45.281 4.605 1 70.5 27 LYS B C 1
ATOM 4499 O O . LYS B 1 27 ? -31.984 -44.844 4.949 1 70.5 27 LYS B O 1
ATOM 4504 N N . LYS B 1 28 ? -29.766 -44.5 4.637 1 72.31 28 LYS B N 1
ATOM 4505 C CA . LYS B 1 28 ? -29.859 -43.031 4.695 1 72.31 28 LYS B CA 1
ATOM 4506 C C . LYS B 1 28 ? -29.578 -42.406 3.332 1 72.31 28 LYS B C 1
ATOM 4508 O O . LYS B 1 28 ? -28.828 -42.969 2.527 1 72.31 28 LYS B O 1
ATOM 4513 N N . LYS B 1 29 ? -30.125 -41.375 3.006 1 72.62 29 LYS B N 1
ATOM 4514 C CA . LYS B 1 29 ? -29.844 -40.625 1.774 1 72.62 29 LYS B CA 1
ATOM 4515 C C . LYS B 1 29 ? -28.453 -40 1.815 1 72.62 29 LYS B C 1
ATOM 4517 O O . LYS B 1 29 ? -28.078 -39.375 2.822 1 72.62 29 LYS B O 1
ATOM 4522 N N . CYS B 1 30 ? -27.594 -40.312 0.826 1 68.5 30 CYS B N 1
ATOM 4523 C CA . CYS B 1 30 ? -26.234 -39.844 0.686 1 68.5 30 CYS B CA 1
ATOM 4524 C C . CYS B 1 30 ? -26.203 -38.469 0.006 1 68.5 30 CYS B C 1
ATOM 4526 O O . CYS B 1 30 ? -27 -38.219 -0.892 1 68.5 30 CYS B O 1
ATOM 4528 N N . ASP B 1 31 ? -25.578 -37.656 0.493 1 69.81 31 ASP B N 1
ATOM 4529 C CA . ASP B 1 31 ? -25.469 -36.344 -0.137 1 69.81 31 ASP B CA 1
ATOM 4530 C C . ASP B 1 31 ? -24.609 -36.406 -1.399 1 69.81 31 ASP B C 1
ATOM 4532 O O . ASP B 1 31 ? -24.422 -35.406 -2.074 1 69.81 31 ASP B O 1
ATOM 4536 N N . GLU B 1 32 ? -24.078 -37.594 -1.832 1 62.88 32 GLU B N 1
ATOM 4537 C CA . GLU B 1 32 ? -23.328 -38 -3.027 1 62.88 32 GLU B CA 1
ATOM 4538 C C . GLU B 1 32 ? -22.109 -37.094 -3.24 1 62.88 32 GLU B C 1
ATOM 4540 O O . GLU B 1 32 ? -21.672 -36.906 -4.375 1 62.88 32 GLU B O 1
ATOM 4545 N N . ILE B 1 33 ? -21.734 -36.656 -2.102 1 63.78 33 ILE B N 1
ATOM 4546 C CA . ILE B 1 33 ? -20.469 -35.938 -2.16 1 63.78 33 ILE B CA 1
ATOM 4547 C C . ILE B 1 33 ? -19.312 -36.906 -2.25 1 63.78 33 ILE B C 1
ATOM 4549 O O . ILE B 1 33 ? -19.188 -37.844 -1.437 1 63.78 33 ILE B O 1
ATOM 4553 N N . LYS B 1 34 ? -18.547 -37.031 -3.498 1 61.78 34 LYS B N 1
ATOM 4554 C CA . LYS B 1 34 ? -17.391 -37.906 -3.711 1 61.78 34 LYS B CA 1
ATOM 4555 C C . LYS B 1 34 ? -16.078 -37.188 -3.393 1 61.78 34 LYS B C 1
ATOM 4557 O O . LYS B 1 34 ? -16.016 -35.938 -3.492 1 61.78 34 LYS B O 1
ATOM 4562 N N . PRO B 1 35 ? -15.109 -38.094 -2.848 1 55 35 PRO B N 1
ATOM 4563 C CA . PRO B 1 35 ? -15.125 -39.531 -2.658 1 55 35 PRO B CA 1
ATOM 4564 C C . PRO B 1 35 ? -15.766 -39.969 -1.333 1 55 35 PRO B C 1
ATOM 4566 O O . PRO B 1 35 ? -16.125 -41.125 -1.155 1 55 35 PRO B O 1
ATOM 4569 N N . ILE B 1 36 ? -15.852 -39.094 -0.453 1 64.94 36 ILE B N 1
ATOM 4570 C CA . ILE B 1 36 ? -16.438 -39.469 0.83 1 64.94 36 ILE B CA 1
ATOM 4571 C C . ILE B 1 36 ? -17.656 -38.594 1.115 1 64.94 36 ILE B C 1
ATOM 4573 O O . ILE B 1 36 ? -17.547 -37.375 1.104 1 64.94 36 ILE B O 1
ATOM 4577 N N . CYS B 1 37 ? -18.703 -39.156 1.243 1 64.25 37 CYS B N 1
ATOM 4578 C CA . CYS B 1 37 ? -19.922 -38.406 1.538 1 64.25 37 CYS B CA 1
ATOM 4579 C C . CYS B 1 37 ? -19.891 -37.844 2.957 1 64.25 37 CYS B C 1
ATOM 4581 O O . CYS B 1 37 ? -19.125 -38.312 3.795 1 64.25 37 CYS B O 1
ATOM 4583 N N . THR B 1 38 ? -20.625 -36.812 3.277 1 68.81 38 THR B N 1
ATOM 4584 C CA . THR B 1 38 ? -20.656 -36.188 4.594 1 68.81 38 THR B CA 1
ATOM 4585 C C . THR B 1 38 ? -20.938 -37.219 5.68 1 68.81 38 THR B C 1
ATOM 4587 O O . THR B 1 38 ? -20.391 -37.125 6.785 1 68.81 38 THR B O 1
ATOM 4590 N N . GLY B 1 39 ? -21.719 -38.219 5.336 1 66.62 39 GLY B N 1
ATOM 4591 C CA . GLY B 1 39 ? -22.078 -39.281 6.27 1 66.62 39 GLY B CA 1
ATOM 4592 C C . GLY B 1 39 ? -20.906 -40.188 6.625 1 66.62 39 GLY B C 1
ATOM 4593 O O . GLY B 1 39 ? -20.672 -40.469 7.801 1 66.62 39 GLY B O 1
ATOM 4594 N N . CYS B 1 40 ? -20.281 -40.531 5.609 1 64.19 40 CYS B N 1
ATOM 4595 C CA . CYS B 1 40 ? -19.109 -41.375 5.82 1 64.19 40 CYS B CA 1
ATOM 4596 C C . CYS B 1 40 ? -17.969 -40.594 6.465 1 64.19 40 CYS B C 1
ATOM 4598 O O . CYS B 1 40 ? -17.266 -41.125 7.324 1 64.19 40 CYS B O 1
ATOM 4600 N N . TYR B 1 41 ? -17.797 -39.375 6.25 1 66.38 41 TYR B N 1
ATOM 4601 C CA . TYR B 1 41 ? -16.781 -38.469 6.77 1 66.38 41 TYR B CA 1
ATOM 4602 C C . TYR B 1 41 ? -16.969 -38.219 8.266 1 66.38 41 TYR B C 1
ATOM 4604 O O . TYR B 1 41 ? -16.016 -38.344 9.039 1 66.38 41 TYR B O 1
ATOM 4612 N N . ARG B 1 42 ? -18.156 -38.031 8.719 1 63.59 42 ARG B N 1
ATOM 4613 C CA . ARG B 1 42 ? -18.469 -37.781 10.117 1 63.59 42 ARG B CA 1
ATOM 4614 C C . ARG B 1 42 ? -18.266 -39.062 10.961 1 63.59 42 ARG B C 1
ATOM 4616 O O . ARG B 1 42 ? -17.906 -38.969 12.133 1 63.59 42 ARG B O 1
ATOM 4623 N N . ARG B 1 43 ? -18.469 -40.219 10.32 1 65.88 43 ARG B N 1
ATOM 4624 C CA . ARG B 1 43 ? -18.438 -41.469 11.055 1 65.88 43 ARG B CA 1
ATOM 4625 C C . ARG B 1 43 ? -17.109 -42.188 10.828 1 65.88 43 ARG B C 1
ATOM 4627 O O . ARG B 1 43 ? -16.953 -43.344 11.258 1 65.88 43 ARG B O 1
ATOM 4634 N N . ASN B 1 44 ? -16.234 -41.531 10.195 1 56.78 44 ASN B N 1
ATOM 4635 C CA . ASN B 1 44 ? -14.898 -42.062 9.922 1 56.78 44 ASN B CA 1
ATOM 4636 C C . ASN B 1 44 ? -14.961 -43.438 9.234 1 56.78 44 ASN B C 1
ATOM 4638 O O . ASN B 1 44 ? -14.273 -44.375 9.648 1 56.78 44 ASN B O 1
ATOM 4642 N N . LEU B 1 45 ? -15.906 -43.562 8.25 1 63.06 45 LEU B N 1
ATOM 4643 C CA . LEU B 1 45 ? -16.078 -44.812 7.496 1 63.06 45 LEU B CA 1
ATOM 4644 C C . LEU B 1 45 ? -15.484 -44.688 6.098 1 63.06 45 LEU B C 1
ATOM 4646 O O . LEU B 1 45 ? -15.398 -43.562 5.559 1 63.06 45 LEU B O 1
ATOM 4650 N N . GLU B 1 46 ? -14.961 -45.781 5.555 1 59.47 46 GLU B N 1
ATOM 4651 C CA . GLU B 1 46 ? -14.555 -45.844 4.156 1 59.47 46 GLU B CA 1
ATOM 4652 C C . GLU B 1 46 ? -15.75 -45.656 3.225 1 59.47 46 GLU B C 1
ATOM 4654 O O . GLU B 1 46 ? -16.703 -46.438 3.258 1 59.47 46 GLU B O 1
ATOM 4659 N N . CYS B 1 47 ? -15.789 -44.5 2.391 1 61.69 47 CYS B N 1
ATOM 4660 C CA . CYS B 1 47 ? -16.891 -44.188 1.495 1 61.69 47 CYS B CA 1
ATOM 4661 C C . CYS B 1 47 ? -16.703 -44.875 0.139 1 61.69 47 CYS B C 1
ATOM 4663 O O . CYS B 1 47 ? -15.734 -44.594 -0.567 1 61.69 47 CYS B O 1
ATOM 4665 N N . LYS B 1 48 ? -17.297 -45.969 -0.188 1 59.16 48 LYS B N 1
ATOM 4666 C CA . LYS B 1 48 ? -17.219 -46.688 -1.445 1 59.16 48 LYS B CA 1
ATOM 4667 C C . LYS B 1 48 ? -18.453 -46.438 -2.305 1 59.16 48 LYS B C 1
ATOM 4669 O O . LYS B 1 48 ? -19.578 -46.531 -1.822 1 59.16 48 LYS B O 1
ATOM 4674 N N . TYR B 1 49 ? -18.172 -45.75 -3.395 1 57.59 49 TYR B N 1
ATOM 4675 C CA . TYR B 1 49 ? -19.281 -45.656 -4.324 1 57.59 49 TYR B CA 1
ATOM 4676 C C . TYR B 1 49 ? -19.297 -46.812 -5.297 1 57.59 49 TYR B C 1
ATOM 4678 O O . TYR B 1 49 ? -18.25 -47.344 -5.684 1 57.59 49 TYR B O 1
ATOM 4686 N N . LEU B 1 50 ? -20.219 -47.594 -5.5 1 47.69 50 LEU B N 1
ATOM 4687 C CA . LEU B 1 50 ? -20.359 -48.781 -6.344 1 47.69 50 LEU B CA 1
ATOM 4688 C C . LEU B 1 50 ? -19.922 -48.469 -7.773 1 47.69 50 LEU B C 1
ATOM 4690 O O . LEU B 1 50 ? -19.547 -49.406 -8.508 1 47.69 50 LEU B O 1
ATOM 4694 N N . GLU B 1 51 ? -19.859 -47.312 -8.289 1 43.47 51 GLU B N 1
ATOM 4695 C CA . GLU B 1 51 ? -19.594 -47.25 -9.727 1 43.47 51 GLU B CA 1
ATOM 4696 C C . GLU B 1 51 ? -18.141 -47.594 -10.031 1 43.47 51 GLU B C 1
ATOM 4698 O O . GLU B 1 51 ? -17.828 -48.094 -11.125 1 43.47 51 GLU B O 1
ATOM 4703 N N . LEU B 1 52 ? -17.188 -47.188 -9.312 1 39.88 52 LEU B N 1
ATOM 4704 C CA . LEU B 1 52 ? -15.82 -47.531 -9.68 1 39.88 52 LEU B CA 1
ATOM 4705 C C . LEU B 1 52 ? -15.633 -49.031 -9.719 1 39.88 52 LEU B C 1
ATOM 4707 O O . LEU B 1 52 ? -14.57 -49.531 -10.109 1 39.88 52 LEU B O 1
ATOM 4711 N N . GLU B 1 53 ? -16.391 -49.75 -9.094 1 38.44 53 GLU B N 1
ATOM 4712 C CA . GLU B 1 53 ? -16.344 -51.219 -9.203 1 38.44 53 GLU B CA 1
ATOM 4713 C C . GLU B 1 53 ? -16.641 -51.656 -10.625 1 38.44 53 GLU B C 1
ATOM 4715 O O . GLU B 1 53 ? -16.578 -52.875 -10.93 1 38.44 53 GLU B O 1
ATOM 4720 N N . ARG B 1 54 ? -17.156 -50.781 -11.328 1 40.16 54 ARG B N 1
ATOM 4721 C CA . ARG B 1 54 ? -17.484 -51.219 -12.68 1 40.16 54 ARG B CA 1
ATOM 4722 C C . ARG B 1 54 ? -16.219 -51.656 -13.422 1 40.16 54 ARG B C 1
ATOM 4724 O O . ARG B 1 54 ? -16.297 -52.406 -14.391 1 40.16 54 ARG B O 1
ATOM 4731 N N . PHE B 1 55 ? -15.156 -50.906 -13.148 1 39.19 55 PHE B N 1
ATOM 4732 C CA . PHE B 1 55 ? -14.016 -51.469 -13.867 1 39.19 55 PHE B CA 1
ATOM 4733 C C . PHE B 1 55 ? -13.664 -52.844 -13.336 1 39.19 55 PHE B C 1
ATOM 4735 O O . PHE B 1 55 ? -12.797 -53.531 -13.891 1 39.19 55 PHE B O 1
ATOM 4742 N N . GLU B 1 56 ? -14.094 -53.094 -12.062 1 39.66 56 GLU B N 1
ATOM 4743 C CA . GLU B 1 56 ? -13.859 -54.438 -11.609 1 39.66 56 GLU B CA 1
ATOM 4744 C C . GLU B 1 56 ? -14.875 -55.406 -12.211 1 39.66 56 GLU B C 1
ATOM 4746 O O . GLU B 1 56 ? -15.961 -55.594 -11.656 1 39.66 56 GLU B O 1
ATOM 4751 N N . SER B 1 57 ? -15.281 -55.25 -13.328 1 38.03 57 SER B N 1
ATOM 4752 C CA . SER B 1 57 ? -15.945 -56.5 -13.688 1 38.03 57 SER B CA 1
ATOM 4753 C C . SER B 1 57 ? -15.289 -57.688 -12.992 1 38.03 57 SER B C 1
ATOM 4755 O O . SER B 1 57 ? -14.062 -57.844 -13.023 1 38.03 57 SER B O 1
ATOM 4757 N N . ALA B 1 58 ? -15.773 -58.219 -11.922 1 41.38 58 ALA B N 1
ATOM 4758 C CA . ALA B 1 58 ? -15.531 -59.531 -11.297 1 41.38 58 ALA B CA 1
ATOM 4759 C C . ALA B 1 58 ? -14.961 -60.5 -12.297 1 41.38 58 ALA B C 1
ATOM 4761 O O . ALA B 1 58 ? -15.086 -61.719 -12.125 1 41.38 58 ALA B O 1
ATOM 4762 N N . ASP B 1 59 ? -14.781 -60.156 -13.508 1 42.84 59 ASP B N 1
ATOM 4763 C CA . ASP B 1 59 ? -14.406 -61.312 -14.336 1 42.84 59 ASP B CA 1
ATOM 4764 C C . ASP B 1 59 ? -13.156 -62 -13.789 1 42.84 59 ASP B C 1
ATOM 4766 O O . ASP B 1 59 ? -12.234 -61.312 -13.305 1 42.84 59 ASP B O 1
ATOM 4770 N N . LYS B 1 60 ? -13.133 -63.156 -13.461 1 55.47 60 LYS B N 1
ATOM 4771 C CA . LYS B 1 60 ? -12.227 -64.25 -13.211 1 55.47 60 LYS B CA 1
ATOM 4772 C C . LYS B 1 60 ? -10.922 -64.125 -13.984 1 55.47 60 LYS B C 1
ATOM 4774 O O . LYS B 1 60 ? -10.242 -65.062 -14.289 1 55.47 60 LYS B O 1
ATOM 4779 N N . GLU B 1 61 ? -10.602 -62.781 -14.438 1 63.94 61 GLU B N 1
ATOM 4780 C CA . GLU B 1 61 ? -9.422 -62.656 -15.297 1 63.94 61 GLU B CA 1
ATOM 4781 C C . GLU B 1 61 ? -8.141 -62.719 -14.484 1 63.94 61 GLU B C 1
ATOM 4783 O O . GLU B 1 61 ? -8.094 -62.219 -13.352 1 63.94 61 GLU B O 1
ATOM 4788 N N . ASP B 1 62 ? -7.266 -63.344 -14.828 1 79.94 62 ASP B N 1
ATOM 4789 C CA . ASP B 1 62 ? -5.922 -63.469 -14.266 1 79.94 62 ASP B CA 1
ATOM 4790 C C . ASP B 1 62 ? -5.145 -62.156 -14.375 1 79.94 62 ASP B C 1
ATOM 4792 O O . ASP B 1 62 ? -4.566 -61.844 -15.422 1 79.94 62 ASP B O 1
ATOM 4796 N N . LEU B 1 63 ? -5.098 -61.25 -13.328 1 85.75 63 LEU B N 1
ATOM 4797 C CA . LEU B 1 63 ? -4.453 -59.938 -13.289 1 85.75 63 LEU B CA 1
ATOM 4798 C C . LEU B 1 63 ? -2.943 -60.094 -13.469 1 85.75 63 LEU B C 1
ATOM 4800 O O . LEU B 1 63 ? -2.262 -59.094 -13.781 1 85.75 63 LEU B O 1
ATOM 4804 N N . THR B 1 64 ? -2.479 -61.25 -13.367 1 87.56 64 THR B N 1
ATOM 4805 C CA . THR B 1 64 ? -1.036 -61.438 -13.461 1 87.56 64 THR B CA 1
ATOM 4806 C C . THR B 1 64 ? -0.639 -61.875 -14.867 1 87.56 64 THR B C 1
ATOM 4808 O O . THR B 1 64 ? 0.549 -61.969 -15.18 1 87.56 64 THR B O 1
ATOM 4811 N N . ALA B 1 65 ? -1.67 -61.969 -15.695 1 91.88 65 ALA B N 1
ATOM 4812 C CA . ALA B 1 65 ? -1.383 -62.375 -17.062 1 91.88 65 ALA B CA 1
ATOM 4813 C C . ALA B 1 65 ? -0.649 -61.281 -17.812 1 91.88 65 ALA B C 1
ATOM 4815 O O . ALA B 1 65 ? -0.952 -60.094 -17.656 1 91.88 65 ALA B O 1
ATOM 4816 N N . LEU B 1 66 ? 0.322 -61.688 -18.672 1 93.69 66 LEU B N 1
ATOM 4817 C CA . LEU B 1 66 ? 1.111 -60.719 -19.438 1 93.69 66 LEU B CA 1
ATOM 4818 C C . LEU B 1 66 ? 0.429 -60.406 -20.766 1 93.69 66 LEU B C 1
ATOM 4820 O O . LEU B 1 66 ? -0.138 -61.281 -21.406 1 93.69 66 LEU B O 1
ATOM 4824 N N . ILE B 1 67 ? 0.433 -59.156 -21.062 1 92.81 67 ILE B N 1
ATOM 4825 C CA . ILE B 1 67 ? -0.093 -58.688 -22.344 1 92.81 67 ILE B CA 1
ATOM 4826 C C . ILE B 1 67 ? 0.998 -57.938 -23.109 1 92.81 67 ILE B C 1
ATOM 4828 O O . ILE B 1 67 ? 1.733 -57.125 -22.531 1 92.81 67 ILE B O 1
ATOM 4832 N N . SER B 1 68 ? 1.081 -58.219 -24.359 1 92.94 68 SER B N 1
ATOM 4833 C CA . SER B 1 68 ? 2.129 -57.625 -25.188 1 92.94 68 SER B CA 1
ATOM 4834 C C . SER B 1 68 ? 1.604 -56.438 -25.984 1 92.94 68 SER B C 1
ATOM 4836 O O . SER B 1 68 ? 2.385 -55.625 -26.5 1 92.94 68 SER B O 1
ATOM 4838 N N . GLY B 1 69 ? 0.253 -56.344 -26.094 1 91.88 69 GLY B N 1
ATOM 4839 C CA . GLY B 1 69 ? -0.357 -55.281 -26.844 1 91.88 69 GLY B CA 1
ATOM 4840 C C . GLY B 1 69 ? -1.853 -55.156 -26.609 1 91.88 69 GLY B C 1
ATOM 4841 O O . GLY B 1 69 ? -2.451 -56 -25.953 1 91.88 69 GLY B O 1
ATOM 4842 N N . VAL B 1 70 ? -2.342 -54.062 -27.078 1 91 70 VAL B N 1
ATOM 4843 C CA . VAL B 1 70 ? -3.768 -53.812 -26.906 1 91 70 VAL B CA 1
ATOM 4844 C C . VAL B 1 70 ? -4.328 -53.094 -28.141 1 91 70 VAL B C 1
ATOM 4846 O O . VAL B 1 70 ? -3.58 -52.469 -28.891 1 91 70 VAL B O 1
ATOM 4849 N N . SER B 1 71 ? -5.594 -53.25 -28.234 1 90.75 71 SER B N 1
ATOM 4850 C CA . SER B 1 71 ? -6.273 -52.562 -29.328 1 90.75 71 SER B CA 1
ATOM 4851 C C . SER B 1 71 ? -6.289 -51.062 -29.094 1 90.75 71 SER B C 1
ATOM 4853 O O . SER B 1 71 ? -6.48 -50.594 -27.953 1 90.75 71 SER B O 1
ATOM 4855 N N . SER B 1 72 ? -6.066 -50.312 -30.141 1 89.19 72 SER B N 1
ATOM 4856 C CA . SER B 1 72 ? -6.051 -48.875 -30.047 1 89.19 72 SER B CA 1
ATOM 4857 C C . SER B 1 72 ? -7.395 -48.312 -29.578 1 89.19 72 SER B C 1
ATOM 4859 O O . SER B 1 72 ? -7.441 -47.375 -28.797 1 89.19 72 SER B O 1
ATOM 4861 N N . LYS B 1 73 ? -8.438 -48.906 -29.953 1 87.94 73 LYS B N 1
ATOM 4862 C CA . LYS B 1 73 ? -9.773 -48.469 -29.562 1 87.94 73 LYS B CA 1
ATOM 4863 C C . LYS B 1 73 ? -10.016 -48.719 -28.062 1 87.94 73 LYS B C 1
ATOM 4865 O O . LYS B 1 73 ? -10.68 -47.906 -27.406 1 87.94 73 LYS B O 1
ATOM 4870 N N . GLU B 1 74 ? -9.414 -49.75 -27.625 1 89.5 74 GLU B N 1
ATOM 4871 C CA . GLU B 1 74 ? -9.586 -50.094 -26.219 1 89.5 74 GLU B CA 1
ATOM 4872 C C . GLU B 1 74 ? -8.844 -49.094 -25.312 1 89.5 74 GLU B C 1
ATOM 4874 O O . GLU B 1 74 ? -9.352 -48.719 -24.266 1 89.5 74 GLU B O 1
ATOM 4879 N N . LEU B 1 75 ? -7.684 -48.719 -25.734 1 89.94 75 LEU B N 1
ATOM 4880 C CA . LEU B 1 75 ? -6.852 -47.875 -24.906 1 89.94 75 LEU B CA 1
ATOM 4881 C C . LEU B 1 75 ? -7.254 -46.406 -25.062 1 89.94 75 LEU B C 1
ATOM 4883 O O . LEU B 1 75 ? -7.336 -45.656 -24.078 1 89.94 75 LEU B O 1
ATOM 4887 N N . LEU B 1 76 ? -7.508 -45.969 -26.297 1 87.5 76 LEU B N 1
ATOM 4888 C CA . LEU B 1 76 ? -7.605 -44.562 -26.609 1 87.5 76 LEU B CA 1
ATOM 4889 C C . LEU B 1 76 ? -9.055 -44.125 -26.828 1 87.5 76 LEU B C 1
ATOM 4891 O O . LEU B 1 76 ? -9.375 -42.938 -26.828 1 87.5 76 LEU B O 1
ATOM 4895 N N . GLY B 1 77 ? -9.883 -45.062 -27.016 1 82.81 77 GLY B N 1
ATOM 4896 C CA . GLY B 1 77 ? -11.273 -44.719 -27.281 1 82.81 77 GLY B CA 1
ATOM 4897 C C . GLY B 1 77 ? -11.555 -44.438 -28.75 1 82.81 77 GLY B C 1
ATOM 4898 O O . GLY B 1 77 ? -10.812 -44.875 -29.625 1 82.81 77 GLY B O 1
ATOM 4899 N N . ASP B 1 78 ? -12.586 -43.625 -29.016 1 76.5 78 ASP B N 1
ATOM 4900 C CA . ASP B 1 78 ? -13.133 -43.469 -30.359 1 76.5 78 ASP B CA 1
ATOM 4901 C C . ASP B 1 78 ? -12.25 -42.562 -31.203 1 76.5 78 ASP B C 1
ATOM 4903 O O . ASP B 1 78 ? -12.227 -42.656 -32.438 1 76.5 78 ASP B O 1
ATOM 4907 N N . ASP B 1 79 ? -11.477 -41.781 -30.641 1 77.44 79 ASP B N 1
ATOM 4908 C CA . ASP B 1 79 ? -10.641 -40.844 -31.375 1 77.44 79 ASP B CA 1
ATOM 4909 C C . ASP B 1 79 ? -9.258 -41.406 -31.625 1 77.44 79 ASP B C 1
ATOM 4911 O O . ASP B 1 79 ? -8.305 -40.656 -31.875 1 77.44 79 ASP B O 1
ATOM 4915 N N . CYS B 1 80 ? -9.125 -42.594 -31.562 1 83 80 CYS B N 1
ATOM 4916 C CA . CYS B 1 80 ? -7.816 -43.25 -31.609 1 83 80 CYS B CA 1
ATOM 4917 C C . CYS B 1 80 ? -7.141 -43 -32.969 1 83 80 CYS B C 1
ATOM 4919 O O . CYS B 1 80 ? -5.93 -42.781 -33.031 1 83 80 CYS B O 1
ATOM 4921 N N . SER B 1 81 ? -7.895 -42.938 -34.031 1 80.62 81 SER B N 1
ATOM 4922 C CA . SER B 1 81 ? -7.293 -42.75 -35.375 1 80.62 81 SER B CA 1
ATOM 4923 C C . SER B 1 81 ? -6.676 -41.375 -35.5 1 80.62 81 SER B C 1
ATOM 4925 O O . SER B 1 81 ? -5.586 -41.219 -36.062 1 80.62 81 SER B O 1
ATOM 4927 N N . LEU B 1 82 ? -7.359 -40.5 -35 1 81 82 LEU B N 1
ATOM 4928 C CA . LEU B 1 82 ? -6.863 -39.125 -35.062 1 81 82 LEU B CA 1
ATOM 4929 C C . LEU B 1 82 ? -5.605 -38.969 -34.219 1 81 82 LEU B C 1
ATOM 4931 O O . LEU B 1 82 ? -4.656 -38.312 -34.625 1 81 82 LEU B O 1
ATOM 4935 N N . LEU B 1 83 ? -5.613 -39.625 -33.094 1 84.06 83 LEU B N 1
ATOM 4936 C CA . LEU B 1 83 ? -4.477 -39.531 -32.188 1 84.06 83 LEU B CA 1
ATOM 4937 C C . LEU B 1 83 ? -3.254 -40.219 -32.781 1 84.06 83 LEU B C 1
ATOM 4939 O O . LEU B 1 83 ? -2.148 -39.688 -32.75 1 84.06 83 LEU B O 1
ATOM 4943 N N . ILE B 1 84 ? -3.51 -41.281 -33.25 1 85.19 84 ILE B N 1
ATOM 4944 C CA . ILE B 1 84 ? -2.41 -42.062 -33.844 1 85.19 84 ILE B CA 1
ATOM 4945 C C . ILE B 1 84 ? -1.839 -41.312 -35.031 1 85.19 84 ILE B C 1
ATOM 4947 O O . ILE B 1 84 ? -0.622 -41.281 -35.25 1 85.19 84 ILE B O 1
ATOM 4951 N N . GLY B 1 85 ? -2.723 -40.75 -35.875 1 82.25 85 GLY B N 1
ATOM 4952 C CA . GLY B 1 85 ? -2.258 -39.906 -36.969 1 82.25 85 GLY B CA 1
ATOM 4953 C C . GLY B 1 85 ? -1.361 -38.781 -36.531 1 82.25 85 GLY B C 1
ATOM 4954 O O . GLY B 1 85 ? -0.315 -38.531 -37.125 1 82.25 85 GLY B O 1
ATOM 4955 N N . SER B 1 86 ? -1.756 -38.188 -35.469 1 83 86 SER B N 1
ATOM 4956 C CA . SER B 1 86 ? -0.968 -37.094 -34.938 1 83 86 SER B CA 1
ATOM 4957 C C . SER B 1 86 ? 0.375 -37.562 -34.406 1 83 86 SER B C 1
ATOM 4959 O O . SER B 1 86 ? 1.38 -36.875 -34.5 1 83 86 SER B O 1
ATOM 4961 N N . TRP B 1 87 ? 0.357 -38.75 -33.812 1 86.88 87 TRP B N 1
ATOM 4962 C CA . TRP B 1 87 ? 1.576 -39.344 -33.281 1 86.88 87 TRP B CA 1
ATOM 4963 C C . TRP B 1 87 ? 2.578 -39.625 -34.406 1 86.88 87 TRP B C 1
ATOM 4965 O O . TRP B 1 87 ? 3.785 -39.469 -34.219 1 86.88 87 TRP B O 1
ATOM 4975 N N . LEU B 1 88 ? 2.059 -39.969 -35.469 1 85.88 88 LEU B N 1
ATOM 4976 C CA . LEU B 1 88 ? 2.922 -40.344 -36.594 1 85.88 88 LEU B CA 1
ATOM 4977 C C . LEU B 1 88 ? 3.514 -39.094 -37.25 1 85.88 88 LEU B C 1
ATOM 4979 O O . LEU B 1 88 ? 4.613 -39.156 -37.781 1 85.88 88 LEU B O 1
ATOM 4983 N N . ASP B 1 89 ? 2.846 -38.062 -37.156 1 80.75 89 ASP B N 1
ATOM 4984 C CA . ASP B 1 89 ? 3.297 -36.812 -37.781 1 80.75 89 ASP B CA 1
ATOM 4985 C C . ASP B 1 89 ? 4.234 -36.031 -36.844 1 80.75 89 ASP B C 1
ATOM 4987 O O . ASP B 1 89 ? 4.84 -35.031 -37.219 1 80.75 89 ASP B O 1
ATOM 4991 N N . SER B 1 90 ? 4.383 -36.562 -35.719 1 83.25 90 SER B N 1
ATOM 4992 C CA . SER B 1 90 ? 5.18 -35.906 -34.688 1 83.25 90 SER B CA 1
ATOM 4993 C C . SER B 1 90 ? 6.672 -36.031 -35 1 83.25 90 SER B C 1
ATOM 4995 O O . SER B 1 90 ? 7.113 -37 -35.594 1 83.25 90 SER B O 1
ATOM 4997 N N . ASP B 1 91 ? 7.395 -35.031 -34.562 1 82.06 91 ASP B N 1
ATOM 4998 C CA . ASP B 1 91 ? 8.852 -35.031 -34.688 1 82.06 91 ASP B CA 1
ATOM 4999 C C . ASP B 1 91 ? 9.469 -36.156 -33.844 1 82.06 91 ASP B C 1
ATOM 5001 O O . ASP B 1 91 ? 10.602 -36.562 -34.094 1 82.06 91 ASP B O 1
ATOM 5005 N N . LEU B 1 92 ? 8.703 -36.656 -32.938 1 88.12 92 LEU B N 1
ATOM 5006 C CA . LEU B 1 92 ? 9.188 -37.688 -32.031 1 88.12 92 LEU B CA 1
ATOM 5007 C C . LEU B 1 92 ? 9.164 -39.062 -32.75 1 88.12 92 LEU B C 1
ATOM 5009 O O . LEU B 1 92 ? 9.789 -40 -32.281 1 88.12 92 LEU B O 1
ATOM 5013 N N . SER B 1 93 ? 8.469 -39.156 -33.781 1 87.44 93 SER B N 1
ATOM 5014 C CA . SER B 1 93 ? 8.242 -40.438 -34.438 1 87.44 93 SER B CA 1
ATOM 5015 C C . SER B 1 93 ? 9.555 -41.062 -34.906 1 87.44 93 SER B C 1
ATOM 5017 O O . SER B 1 93 ? 9.695 -42.281 -34.906 1 87.44 93 SER B O 1
ATOM 5019 N N . TYR B 1 94 ? 10.477 -40.219 -35.25 1 85.19 94 TYR B N 1
ATOM 5020 C CA . TYR B 1 94 ? 11.758 -40.75 -35.719 1 85.19 94 TYR B CA 1
ATOM 5021 C C . TYR B 1 94 ? 12.555 -41.344 -34.562 1 85.19 94 TYR B C 1
ATOM 5023 O O . TYR B 1 94 ? 13.227 -42.344 -34.719 1 85.19 94 TYR B O 1
ATOM 5031 N N . MET B 1 95 ? 12.414 -40.75 -33.469 1 89.06 95 MET B N 1
ATOM 5032 C CA . MET B 1 95 ? 13.18 -41.188 -32.281 1 89.06 95 MET B CA 1
ATOM 5033 C C . MET B 1 95 ? 12.469 -42.312 -31.547 1 89.06 95 MET B C 1
ATOM 5035 O O . MET B 1 95 ? 13.117 -43.188 -30.969 1 89.06 95 MET B O 1
ATOM 5039 N N . PHE B 1 96 ? 11.18 -42.25 -31.656 1 92.25 96 PHE B N 1
ATOM 5040 C CA . PHE B 1 96 ? 10.352 -43.188 -30.938 1 92.25 96 PHE B CA 1
ATOM 5041 C C . PHE B 1 96 ? 9.32 -43.844 -31.859 1 92.25 96 PHE B C 1
ATOM 5043 O O . PHE B 1 96 ? 8.125 -43.531 -31.766 1 92.25 96 PHE B O 1
ATOM 5050 N N . PRO B 1 97 ? 9.742 -44.75 -32.656 1 90.25 97 PRO B N 1
ATOM 5051 C CA . PRO B 1 97 ? 8.797 -45.344 -33.594 1 90.25 97 PRO B CA 1
ATOM 5052 C C . PRO B 1 97 ? 7.766 -46.25 -32.906 1 90.25 97 PRO B C 1
ATOM 5054 O O . PRO B 1 97 ? 8.109 -47.031 -32.031 1 90.25 97 PRO B O 1
ATOM 5057 N N . LEU B 1 98 ? 6.566 -46.062 -33.344 1 88.94 98 LEU B N 1
ATOM 5058 C CA . LEU B 1 98 ? 5.48 -46.875 -32.812 1 88.94 98 LEU B CA 1
ATOM 5059 C C . LEU B 1 98 ? 5.418 -48.219 -33.531 1 88.94 98 LEU B C 1
ATOM 5061 O O . LEU B 1 98 ? 5.664 -48.312 -34.719 1 88.94 98 LEU B O 1
ATOM 5065 N N . HIS B 1 99 ? 5.105 -49.219 -32.75 1 86.62 99 HIS B N 1
ATOM 5066 C CA . HIS B 1 99 ? 4.883 -50.531 -33.312 1 86.62 99 HIS B CA 1
ATOM 5067 C C . HIS B 1 99 ? 3.393 -50.844 -33.438 1 86.62 99 HIS B C 1
ATOM 5069 O O . HIS B 1 99 ? 2.752 -51.25 -32.469 1 86.62 99 HIS B O 1
ATOM 5075 N N . LEU B 1 100 ? 2.959 -50.594 -34.688 1 84.94 100 LEU B N 1
ATOM 5076 C CA . LEU B 1 100 ? 1.54 -50.781 -34.969 1 84.94 100 LEU B CA 1
ATOM 5077 C C . LEU B 1 100 ? 1.322 -51.969 -35.875 1 84.94 100 LEU B C 1
ATOM 5079 O O . LEU B 1 100 ? 2.082 -52.188 -36.844 1 84.94 100 LEU B O 1
ATOM 5083 N N . GLU B 1 101 ? 0.561 -52.906 -35.562 1 79.38 101 GLU B N 1
ATOM 5084 C CA . GLU B 1 101 ? 0.203 -54.062 -36.406 1 79.38 101 GLU B CA 1
ATOM 5085 C C . GLU B 1 101 ? -1.227 -53.938 -36.906 1 79.38 101 GLU B C 1
ATOM 5087 O O . GLU B 1 101 ? -2.156 -53.688 -36.156 1 79.38 101 GLU B O 1
ATOM 5092 N N . THR B 1 102 ? -1.323 -53.5 -38.125 1 66.31 102 THR B N 1
ATOM 5093 C CA . THR B 1 102 ? -2.65 -53.438 -38.75 1 66.31 102 THR B CA 1
ATOM 5094 C C . THR B 1 102 ? -3.066 -54.812 -39.25 1 66.31 102 THR B C 1
ATOM 5096 O O . THR B 1 102 ? -2.238 -55.594 -39.75 1 66.31 102 THR B O 1
ATOM 5099 N N . ASP B 1 103 ? -4.059 -55.344 -38.781 1 51.44 103 ASP B N 1
ATOM 5100 C CA . ASP B 1 103 ? -4.578 -56.531 -39.469 1 51.44 103 ASP B CA 1
ATOM 5101 C C . ASP B 1 103 ? -4.816 -56.281 -40.938 1 51.44 103 ASP B C 1
ATOM 5103 O O . ASP B 1 103 ? -5.637 -55.438 -41.312 1 51.44 103 ASP B O 1
ATOM 5107 N N . ILE B 1 104 ? -3.959 -56.594 -41.844 1 49.12 104 ILE B N 1
ATOM 5108 C CA . ILE B 1 104 ? -3.973 -56.438 -43.281 1 49.12 104 ILE B CA 1
ATOM 5109 C C . ILE B 1 104 ? -5.344 -56.844 -43.844 1 49.12 104 ILE B C 1
ATOM 5111 O O . ILE B 1 104 ? -5.855 -56.219 -44.75 1 49.12 104 ILE B O 1
ATOM 5115 N N . ASP B 1 105 ? -5.926 -57.906 -43.438 1 47.41 105 ASP B N 1
ATOM 5116 C CA . ASP B 1 105 ? -7.184 -58.375 -44 1 47.41 105 ASP B CA 1
ATOM 5117 C C . ASP B 1 105 ? -8.297 -57.375 -43.781 1 47.41 105 ASP B C 1
ATOM 5119 O O . ASP B 1 105 ? -9.117 -57.125 -44.656 1 47.41 105 ASP B O 1
ATOM 5123 N N . GLU B 1 106 ? -8.336 -56.719 -42.719 1 47.22 106 GLU B N 1
ATOM 5124 C CA . GLU B 1 106 ? -9.375 -55.719 -42.469 1 47.22 106 GLU B CA 1
ATOM 5125 C C . GLU B 1 106 ? -9.055 -54.375 -43.125 1 47.22 106 GLU B C 1
ATOM 5127 O O . GLU B 1 106 ? -9.961 -53.688 -43.562 1 47.22 106 GLU B O 1
ATOM 5132 N N . ALA B 1 107 ? -7.82 -54.031 -43.375 1 46.91 107 ALA B N 1
ATOM 5133 C CA . ALA B 1 107 ? -7.398 -52.812 -44.062 1 46.91 107 ALA B CA 1
ATOM 5134 C C . ALA B 1 107 ? -7.715 -52.938 -45.562 1 46.91 107 ALA B C 1
ATOM 5136 O O . ALA B 1 107 ? -8.195 -51.969 -46.156 1 46.91 107 ALA B O 1
ATOM 5137 N N . VAL B 1 108 ? -7.309 -54.031 -46.188 1 48.25 108 VAL B N 1
ATOM 5138 C CA . VAL B 1 108 ? -7.629 -54.281 -47.594 1 48.25 108 VAL B CA 1
ATOM 5139 C C . VAL B 1 108 ? -9.141 -54.281 -47.781 1 48.25 108 VAL B C 1
ATOM 5141 O O . VAL B 1 108 ? -9.648 -53.688 -48.75 1 48.25 108 VAL B O 1
ATOM 5144 N N . SER B 1 109 ? -9.898 -54.938 -46.938 1 46.12 109 SER B N 1
ATOM 5145 C CA . SER B 1 109 ? -11.352 -54.938 -47.125 1 46.12 109 SER B CA 1
ATOM 5146 C C . SER B 1 109 ? -11.914 -53.531 -46.969 1 46.12 109 SER B C 1
ATOM 5148 O O . SER B 1 109 ? -12.867 -53.156 -47.656 1 46.12 109 SER B O 1
ATOM 5150 N N . GLN B 1 110 ? -11.383 -52.75 -46.156 1 44.22 110 GLN B N 1
ATOM 5151 C CA . GLN B 1 110 ? -11.859 -51.406 -45.875 1 44.22 110 GLN B CA 1
ATOM 5152 C C . GLN B 1 110 ? -11.297 -50.406 -46.875 1 44.22 110 GLN B C 1
ATOM 5154 O O . GLN B 1 110 ? -11.906 -49.375 -47.125 1 44.22 110 GLN B O 1
ATOM 5159 N N . M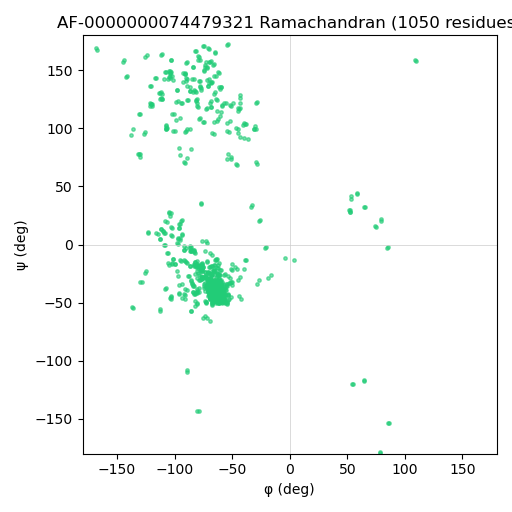ET B 1 111 ? -10.156 -50.5 -47.375 1 43.88 111 MET B N 1
ATOM 5160 C CA . MET B 1 111 ? -9.711 -49.688 -48.531 1 43.88 111 MET B CA 1
ATOM 5161 C C . MET B 1 111 ? -10.688 -49.812 -49.688 1 43.88 111 MET B C 1
ATOM 5163 O O . MET B 1 111 ? -10.82 -48.875 -50.469 1 43.88 111 MET B O 1
ATOM 5167 N N . GLU B 1 112 ? -11.078 -50.938 -50 1 44.78 112 GLU B N 1
ATOM 5168 C CA . GLU B 1 112 ? -12.055 -51 -51.094 1 44.78 112 GLU B CA 1
ATOM 5169 C C . GLU B 1 112 ? -13.297 -50.156 -50.781 1 44.78 112 GLU B C 1
ATOM 5171 O O . GLU B 1 112 ? -13.984 -49.688 -51.688 1 44.78 112 GLU B O 1
ATOM 5176 N N . LEU B 1 113 ? -13.828 -50.188 -49.531 1 40.38 113 LEU B N 1
ATOM 5177 C CA . LEU B 1 113 ? -15.031 -49.438 -49.219 1 40.38 113 LEU B CA 1
ATOM 5178 C C . LEU B 1 113 ? -14.68 -48.031 -48.75 1 40.38 113 LEU B C 1
ATOM 5180 O O . LEU B 1 113 ? -13.852 -47.844 -47.844 1 40.38 113 LEU B O 1
ATOM 5184 N N . GLN B 1 114 ? -14.234 -46.969 -49.562 1 40.47 114 GLN B N 1
ATOM 5185 C CA . GLN B 1 114 ? -13.969 -45.531 -49.5 1 40.47 114 GLN B CA 1
ATOM 5186 C C . GLN B 1 114 ? -14.18 -45 -48.094 1 40.47 114 GLN B C 1
ATOM 5188 O O . GLN B 1 114 ? -14.273 -43.781 -47.875 1 40.47 114 GLN B O 1
ATOM 5193 N N . VAL B 1 115 ? -14.789 -45.656 -47.094 1 37.97 115 VAL B N 1
ATOM 5194 C CA . VAL B 1 115 ? -15.234 -45.062 -45.844 1 37.97 115 VAL B CA 1
ATOM 5195 C C . VAL B 1 115 ? -14.031 -44.75 -44.969 1 37.97 115 VAL B C 1
ATOM 5197 O O . VAL B 1 115 ? -13.07 -45.5 -44.906 1 37.97 115 VAL B O 1
ATOM 5200 N N . GLU B 1 116 ? -13.672 -43.562 -44.594 1 42.34 116 GLU B N 1
ATOM 5201 C CA . GLU B 1 116 ? -12.781 -43 -43.594 1 42.34 116 GLU B CA 1
ATOM 5202 C C . GLU B 1 116 ? -12.75 -43.875 -42.344 1 42.34 116 GLU B C 1
ATOM 5204 O O . GLU B 1 116 ? -13.555 -43.688 -41.438 1 42.34 116 GLU B O 1
ATOM 5209 N N . LEU B 1 117 ? -12.891 -45.188 -42.344 1 44.22 117 LEU B N 1
ATOM 5210 C CA . LEU B 1 117 ? -13.117 -46.125 -41.219 1 44.22 117 LEU B CA 1
ATOM 5211 C C . LEU B 1 117 ? -11.992 -46.031 -40.219 1 44.22 117 LEU B C 1
ATOM 5213 O O . LEU B 1 117 ? -10.828 -45.875 -40.562 1 44.22 117 LEU B O 1
ATOM 5217 N N . GLN B 1 118 ? -12.188 -45.688 -38.938 1 54.53 118 GLN B N 1
ATOM 5218 C CA . GLN B 1 118 ? -11.422 -45.719 -37.688 1 54.53 118 GLN B CA 1
ATOM 5219 C C . GLN B 1 118 ? -10.727 -47.062 -37.5 1 54.53 118 GLN B C 1
ATOM 5221 O O . GLN B 1 118 ? -11.383 -48.062 -37.219 1 54.53 118 GLN B O 1
ATOM 5226 N N . VAL B 1 119 ? -9.711 -47.5 -38.25 1 59.62 119 VAL B N 1
ATOM 5227 C CA . VAL B 1 119 ? -8.945 -48.75 -38.219 1 59.62 119 VAL B CA 1
ATOM 5228 C C . VAL B 1 119 ? -8.438 -49 -36.781 1 59.62 119 VAL B C 1
ATOM 5230 O O . VAL B 1 119 ? -7.738 -48.156 -36.219 1 59.62 119 VAL B O 1
ATOM 5233 N N . ASP B 1 120 ? -9.062 -49.938 -36.156 1 73 120 ASP B N 1
ATOM 5234 C CA . ASP B 1 120 ? -8.555 -50.438 -34.875 1 73 120 ASP B CA 1
ATOM 5235 C C . ASP B 1 120 ? -7.211 -51.125 -35.062 1 73 120 ASP B C 1
ATOM 5237 O O . ASP B 1 120 ? -7.121 -52.125 -35.812 1 73 120 ASP B O 1
ATOM 5241 N N . THR B 1 121 ? -6.141 -50.531 -34.688 1 83.88 121 THR B N 1
ATOM 5242 C CA . THR B 1 121 ? -4.777 -51.031 -34.812 1 83.88 121 THR B CA 1
ATOM 5243 C C . THR B 1 121 ? -4.285 -51.594 -33.469 1 83.88 121 THR B C 1
ATOM 5245 O O . THR B 1 121 ? -4.723 -51.125 -32.406 1 83.88 121 THR B O 1
ATOM 5248 N N . LEU B 1 122 ? -3.572 -52.656 -33.625 1 89.12 122 LEU B N 1
ATOM 5249 C CA . LEU B 1 122 ? -2.959 -53.219 -32.406 1 89.12 122 LEU B CA 1
ATOM 5250 C C . LEU B 1 122 ? -1.681 -52.469 -32.062 1 89.12 122 LEU B C 1
ATOM 5252 O O . LEU B 1 122 ? -0.776 -52.344 -32.875 1 89.12 122 LEU B O 1
ATOM 5256 N N . ILE B 1 123 ? -1.702 -51.969 -30.844 1 90.56 123 ILE B N 1
ATOM 5257 C CA . ILE B 1 123 ? -0.529 -51.281 -30.328 1 90.56 123 ILE B CA 1
ATOM 5258 C C . ILE B 1 123 ? 0.304 -52.219 -29.469 1 90.56 123 ILE B C 1
ATOM 5260 O O . ILE B 1 123 ? -0.194 -52.75 -28.484 1 90.56 123 ILE B O 1
ATOM 5264 N N . ARG B 1 124 ? 1.499 -52.375 -29.797 1 93.06 124 ARG B N 1
ATOM 5265 C CA . ARG B 1 124 ? 2.391 -53.219 -29.016 1 93.06 124 ARG B CA 1
ATOM 5266 C C . ARG B 1 124 ? 3.133 -52.406 -27.969 1 93.06 124 ARG B C 1
ATOM 5268 O O . ARG B 1 124 ? 3.58 -51.312 -28.234 1 93.06 124 ARG B O 1
ATOM 5275 N N . PHE B 1 125 ? 3.271 -53 -26.797 1 94.38 125 PHE B N 1
ATOM 5276 C CA . PHE B 1 125 ? 4.012 -52.344 -25.719 1 94.38 125 PHE B CA 1
ATOM 5277 C C . PHE B 1 125 ? 5.508 -52.594 -25.859 1 94.38 125 PHE B C 1
ATOM 5279 O O . PHE B 1 125 ? 5.922 -53.594 -26.453 1 94.38 125 PHE B O 1
ATOM 5286 N N . PRO B 1 126 ? 6.301 -51.719 -25.375 1 93.81 126 PRO B N 1
ATOM 5287 C CA . PRO B 1 126 ? 7.746 -51.938 -25.438 1 93.81 126 PRO B CA 1
ATOM 5288 C C . PRO B 1 126 ? 8.203 -53.094 -24.547 1 93.81 126 PRO B C 1
ATOM 5290 O O . PRO B 1 126 ? 9.289 -53.625 -24.766 1 93.81 126 PRO B O 1
ATOM 5293 N N . ARG B 1 127 ? 7.402 -53.344 -23.531 1 92.88 127 ARG B N 1
ATOM 5294 C CA . ARG B 1 127 ? 7.594 -54.469 -22.641 1 92.88 127 ARG B CA 1
ATOM 5295 C C . ARG B 1 127 ? 6.258 -55.094 -22.234 1 92.88 127 ARG B C 1
ATOM 5297 O O . ARG B 1 127 ? 5.273 -54.344 -22.047 1 92.88 127 ARG B O 1
ATOM 5304 N N . ASP B 1 128 ? 6.301 -56.344 -22.109 1 94.81 128 ASP B N 1
ATOM 5305 C CA . ASP B 1 128 ? 5.078 -57 -21.625 1 94.81 128 ASP B CA 1
ATOM 5306 C C . ASP B 1 128 ? 4.703 -56.5 -20.234 1 94.81 128 ASP B C 1
ATOM 5308 O O . ASP B 1 128 ? 5.566 -56.344 -19.375 1 94.81 128 ASP B O 1
ATOM 5312 N N . ILE B 1 129 ? 3.459 -56.219 -20.172 1 94.56 129 ILE B N 1
ATOM 5313 C CA . ILE B 1 129 ? 2.99 -55.781 -18.859 1 94.56 129 ILE B CA 1
ATOM 5314 C C . ILE B 1 129 ? 1.845 -56.656 -18.391 1 94.56 129 ILE B C 1
ATOM 5316 O O . ILE B 1 129 ? 1.248 -57.406 -19.172 1 94.56 129 ILE B O 1
ATOM 5320 N N . THR B 1 130 ? 1.608 -56.562 -17.125 1 94.31 130 THR B N 1
ATOM 5321 C CA . THR B 1 130 ? 0.521 -57.375 -16.578 1 94.31 130 THR B CA 1
ATOM 5322 C C . THR B 1 130 ? -0.829 -56.719 -16.859 1 94.31 130 THR B C 1
ATOM 5324 O O . THR B 1 130 ? -0.898 -55.531 -17.141 1 94.31 130 THR B O 1
ATOM 5327 N N . ARG B 1 131 ? -1.834 -57.5 -16.812 1 93.62 131 ARG B N 1
ATOM 5328 C CA . ARG B 1 131 ? -3.182 -56.938 -16.969 1 93.62 131 ARG B CA 1
ATOM 5329 C C . ARG B 1 131 ? -3.484 -55.906 -15.898 1 93.62 131 ARG B C 1
ATOM 5331 O O . ARG B 1 131 ? -4.203 -54.938 -16.156 1 93.62 131 ARG B O 1
ATOM 5338 N N . ARG B 1 132 ? -2.908 -56.094 -14.797 1 92.06 132 ARG B N 1
ATOM 5339 C CA . ARG B 1 132 ? -3.035 -55.125 -13.734 1 92.06 132 ARG B CA 1
ATOM 5340 C C . ARG B 1 132 ? -2.396 -53.781 -14.141 1 92.06 132 ARG B C 1
ATOM 5342 O O . ARG B 1 132 ? -3.002 -52.719 -13.977 1 92.06 132 ARG B O 1
ATOM 5349 N N . ASP B 1 133 ? -1.238 -53.906 -14.586 1 94.62 133 ASP B N 1
ATOM 5350 C CA . ASP B 1 133 ? -0.536 -52.719 -15.055 1 94.62 133 ASP B CA 1
ATOM 5351 C C . ASP B 1 133 ? -1.331 -52 -16.141 1 94.62 133 ASP B C 1
ATOM 5353 O O . ASP B 1 133 ? -1.391 -50.781 -16.172 1 94.62 133 ASP B O 1
ATOM 5357 N N . TYR B 1 134 ? -1.913 -52.781 -16.953 1 95 134 TYR B N 1
ATOM 5358 C CA . TYR B 1 134 ? -2.711 -52.188 -18.031 1 95 134 TYR B CA 1
ATOM 5359 C C . TYR B 1 134 ? -3.904 -51.438 -17.469 1 95 134 TYR B C 1
ATOM 5361 O O . TYR B 1 134 ? -4.262 -50.375 -17.984 1 95 134 TYR B O 1
ATOM 5369 N N . LYS B 1 135 ? -4.504 -51.938 -16.5 1 93.5 135 LYS B N 1
ATOM 5370 C CA . LYS B 1 135 ? -5.629 -51.25 -15.883 1 93.5 135 LYS B CA 1
ATOM 5371 C C . LYS B 1 135 ? -5.207 -49.906 -15.312 1 93.5 135 LYS B C 1
ATOM 5373 O O . LYS B 1 135 ? -5.953 -48.938 -15.391 1 93.5 135 LYS B O 1
ATOM 5378 N N . TYR B 1 136 ? -4.023 -49.906 -14.742 1 93.88 136 TYR B N 1
ATOM 5379 C CA . TYR B 1 136 ? -3.494 -48.656 -14.227 1 93.88 136 TYR B CA 1
ATOM 5380 C C . TYR B 1 136 ? -3.217 -47.688 -15.367 1 93.88 136 TYR B C 1
ATOM 5382 O O . TYR B 1 136 ? -3.52 -46.5 -15.258 1 93.88 136 TYR B O 1
ATOM 5390 N N . LEU B 1 137 ? -2.637 -48.156 -16.422 1 95.94 137 LEU B N 1
ATOM 5391 C CA . LEU B 1 137 ? -2.391 -47.312 -17.578 1 95.94 137 LEU B CA 1
ATOM 5392 C C . LEU B 1 137 ? -3.699 -46.781 -18.141 1 95.94 137 LEU B C 1
ATOM 5394 O O . LEU B 1 137 ? -3.791 -45.594 -18.469 1 95.94 137 LEU B O 1
ATOM 5398 N N . LYS B 1 138 ? -4.645 -47.594 -18.234 1 94.25 138 LYS B N 1
ATOM 5399 C CA . LYS B 1 138 ? -5.953 -47.188 -18.75 1 94.25 138 LYS B CA 1
ATOM 5400 C C . LYS B 1 138 ? -6.586 -46.125 -17.844 1 94.25 138 LYS B C 1
ATOM 5402 O O . LYS B 1 138 ? -7.203 -45.188 -18.328 1 94.25 138 LYS B O 1
ATOM 5407 N N . TYR B 1 139 ? -6.426 -46.312 -16.609 1 91.75 139 TYR B N 1
ATOM 5408 C CA . TYR B 1 139 ? -6.926 -45.344 -15.664 1 91.75 139 TYR B CA 1
ATOM 5409 C C . TYR B 1 139 ? -6.262 -43.969 -15.906 1 91.75 139 TYR B C 1
ATOM 5411 O O . TYR B 1 139 ? -6.922 -42.938 -15.852 1 91.75 139 TYR B O 1
ATOM 5419 N N . TRP B 1 140 ? -4.988 -44 -16.062 1 94.06 140 TRP B N 1
ATOM 5420 C CA . TRP B 1 140 ? -4.277 -42.75 -16.344 1 94.06 140 TRP B CA 1
ATOM 5421 C C . TRP B 1 140 ? -4.816 -42.094 -17.609 1 94.06 140 TRP B C 1
ATOM 5423 O O . TRP B 1 140 ? -5 -40.875 -17.656 1 94.06 140 TRP B O 1
ATOM 5433 N N . VAL B 1 141 ? -5.148 -42.812 -18.641 1 92.62 141 VAL B N 1
ATOM 5434 C CA . VAL B 1 141 ? -5.582 -42.312 -19.953 1 92.62 141 VAL B CA 1
ATOM 5435 C C . VAL B 1 141 ? -6.996 -41.75 -19.828 1 92.62 141 VAL B C 1
ATOM 5437 O O . VAL B 1 141 ? -7.297 -40.688 -20.391 1 92.62 141 VAL B O 1
ATOM 5440 N N . VAL B 1 142 ? -7.777 -42.375 -19.031 1 89.44 142 VAL B N 1
ATOM 5441 C CA . VAL B 1 142 ? -9.195 -42.031 -19.047 1 89.44 142 VAL B CA 1
ATOM 5442 C C . VAL B 1 142 ? -9.5 -40.969 -17.984 1 89.44 142 VAL B C 1
ATOM 5444 O O . VAL B 1 142 ? -10.32 -40.094 -18.203 1 89.44 142 VAL B O 1
ATOM 5447 N N . GLU B 1 143 ? -8.781 -41.062 -16.891 1 87 143 GLU B N 1
ATOM 5448 C CA . GLU B 1 143 ? -9.172 -40.219 -15.773 1 87 143 GLU B CA 1
ATOM 5449 C C . GLU B 1 143 ? -8.172 -39.094 -15.562 1 87 143 GLU B C 1
ATOM 5451 O O . GLU B 1 143 ? -8.562 -37.969 -15.234 1 87 143 GLU B O 1
ATOM 5456 N N . ILE B 1 144 ? -6.918 -39.312 -15.719 1 88.94 144 ILE B N 1
ATOM 5457 C CA . ILE B 1 144 ? -5.898 -38.344 -15.344 1 88.94 144 ILE B CA 1
ATOM 5458 C C . ILE B 1 144 ? -5.578 -37.438 -16.531 1 88.94 144 ILE B C 1
ATOM 5460 O O . ILE B 1 144 ? -5.539 -36.219 -16.391 1 88.94 144 ILE B O 1
ATOM 5464 N N . LEU B 1 145 ? -5.391 -38 -17.656 1 89.69 145 LEU B N 1
ATOM 5465 C CA . LEU B 1 145 ? -4.949 -37.312 -18.859 1 89.69 145 LEU B CA 1
ATOM 5466 C C . LEU B 1 145 ? -5.898 -36.156 -19.188 1 89.69 145 LEU B C 1
ATOM 5468 O O . LEU B 1 145 ? -5.457 -35.031 -19.453 1 89.69 145 LEU B O 1
ATOM 5472 N N . PRO B 1 146 ? -7.191 -36.344 -19.125 1 83.69 146 PRO B N 1
ATOM 5473 C CA . PRO B 1 146 ? -8.086 -35.219 -19.453 1 83.69 146 PRO B CA 1
ATOM 5474 C C . PRO B 1 146 ? -8.008 -34.094 -18.453 1 83.69 146 PRO B C 1
ATOM 5476 O O . PRO B 1 146 ? -8.258 -32.938 -18.797 1 83.69 146 PRO B O 1
ATOM 5479 N N . GLU B 1 147 ? -7.594 -34.375 -17.281 1 82.94 147 GLU B N 1
ATOM 5480 C CA . GLU B 1 147 ? -7.527 -33.375 -16.234 1 82.94 147 GLU B CA 1
ATOM 5481 C C . GLU B 1 147 ? -6.242 -32.562 -16.328 1 82.94 147 GLU B C 1
ATOM 5483 O O . GLU B 1 147 ? -6.137 -31.484 -15.75 1 82.94 147 GLU B O 1
ATOM 5488 N N . LEU B 1 148 ? -5.328 -33.094 -17.031 1 87.12 148 LEU B N 1
ATOM 5489 C CA . LEU B 1 148 ? -4.043 -32.406 -17.141 1 87.12 148 LEU B CA 1
ATOM 5490 C C . LEU B 1 148 ? -4.133 -31.25 -18.125 1 87.12 148 LEU B C 1
ATOM 5492 O O . LEU B 1 148 ? -3.311 -30.328 -18.094 1 87.12 148 LEU B O 1
ATOM 5496 N N . SER B 1 149 ? -5.117 -31.266 -18.969 1 83.75 149 SER B N 1
ATOM 5497 C CA . SER B 1 149 ? -5.27 -30.219 -19.969 1 83.75 149 SER B CA 1
ATOM 5498 C C . SER B 1 149 ? -6.488 -29.344 -19.688 1 83.75 149 SER B C 1
ATOM 5500 O O . SER B 1 149 ? -7.582 -29.859 -19.438 1 83.75 149 SER B O 1
ATOM 5502 N N . MET B 1 150 ? -6.258 -28.094 -19.688 1 78.38 150 MET B N 1
ATOM 5503 C CA . MET B 1 150 ? -7.375 -27.156 -19.531 1 78.38 150 MET B CA 1
ATOM 5504 C C . MET B 1 150 ? -8.102 -26.953 -20.859 1 78.38 150 MET B C 1
ATOM 5506 O O . MET B 1 150 ? -9.203 -26.391 -20.891 1 78.38 150 MET B O 1
ATOM 5510 N N . LEU B 1 151 ? -7.406 -27.344 -21.859 1 73.19 151 LEU B N 1
ATOM 5511 C CA . LEU B 1 151 ? -7.98 -27.125 -23.188 1 73.19 151 LEU B CA 1
ATOM 5512 C C . LEU B 1 151 ? -8.984 -28.219 -23.531 1 73.19 151 LEU B C 1
ATOM 5514 O O . LEU B 1 151 ? -8.812 -29.375 -23.141 1 73.19 151 LEU B O 1
ATOM 5518 N N . PRO B 1 152 ? -10.172 -27.531 -24.016 1 62.03 152 PRO B N 1
ATOM 5519 C CA . PRO B 1 152 ? -11.188 -28.531 -24.359 1 62.03 152 PRO B CA 1
ATOM 5520 C C . PRO B 1 152 ? -10.672 -29.594 -25.328 1 62.03 152 PRO B C 1
ATOM 5522 O O . PRO B 1 152 ? -9.648 -29.375 -25.984 1 62.03 152 PRO B O 1
ATOM 5525 N N . SER B 1 153 ? -11.492 -30.594 -25.547 1 55.59 153 SER B N 1
ATOM 5526 C CA . SER B 1 153 ? -11.344 -31.641 -26.547 1 55.59 153 SER B CA 1
ATOM 5527 C C . SER B 1 153 ? -11.445 -31.078 -27.969 1 55.59 153 SER B C 1
ATOM 5529 O O . SER B 1 153 ? -12.148 -30.094 -28.203 1 55.59 153 SER B O 1
ATOM 5531 N N . PRO B 1 154 ? -10.422 -31.312 -29.188 1 55.19 154 PRO B N 1
ATOM 5532 C CA . PRO B 1 154 ? -10.023 -32.719 -29.359 1 55.19 154 PRO B CA 1
ATOM 5533 C C . PRO B 1 154 ? -8.734 -33.062 -28.609 1 55.19 154 PRO B C 1
ATOM 5535 O O . PRO B 1 154 ? -7.941 -32.156 -28.312 1 55.19 154 PRO B O 1
ATOM 5538 N N . THR B 1 155 ? -8.773 -34.281 -28.219 1 54.34 155 THR B N 1
ATOM 5539 C CA . THR B 1 155 ? -7.688 -35.031 -27.594 1 54.34 155 THR B CA 1
ATOM 5540 C C . THR B 1 155 ? -6.352 -34.688 -28.234 1 54.34 155 THR B C 1
ATOM 5542 O O . THR B 1 155 ? -5.309 -34.75 -27.594 1 54.34 155 THR B O 1
ATOM 5545 N N . VAL B 1 156 ? -6.531 -34 -29.422 1 53.03 156 VAL B N 1
ATOM 5546 C CA . VAL B 1 156 ? -5.309 -33.75 -30.188 1 53.03 156 VAL B CA 1
ATOM 5547 C C . VAL B 1 156 ? -4.574 -32.531 -29.625 1 53.03 156 VAL B C 1
ATOM 5549 O O . VAL B 1 156 ? -3.346 -32.469 -29.703 1 53.03 156 VAL B O 1
ATOM 5552 N N . ALA B 1 157 ? -5.27 -31.781 -28.906 1 61.41 157 ALA B N 1
ATOM 5553 C CA . ALA B 1 157 ? -4.668 -30.562 -28.406 1 61.41 157 ALA B CA 1
ATOM 5554 C C . ALA B 1 157 ? -4.027 -30.797 -27.031 1 61.41 157 ALA B C 1
ATOM 5556 O O . ALA B 1 157 ? -3.303 -29.938 -26.531 1 61.41 157 ALA B O 1
ATOM 5557 N N . ASN B 1 158 ? -4.164 -31.984 -26.578 1 74.31 158 ASN B N 1
ATOM 5558 C CA . ASN B 1 158 ? -3.545 -32.344 -25.297 1 74.31 158 ASN B CA 1
ATOM 5559 C C . ASN B 1 158 ? -2.139 -32.906 -25.5 1 74.31 158 ASN B C 1
ATOM 5561 O O . ASN B 1 158 ? -1.971 -34.094 -25.766 1 74.31 158 ASN B O 1
ATOM 5565 N N . TYR B 1 159 ? -1.257 -32.156 -25.375 1 76.12 159 TYR B N 1
ATOM 5566 C CA . TYR B 1 159 ? 0.113 -32.5 -25.703 1 76.12 159 TYR B CA 1
ATOM 5567 C C . TYR B 1 159 ? 0.642 -33.562 -24.734 1 76.12 159 TYR B C 1
ATOM 5569 O O . TYR B 1 159 ? 1.652 -34.219 -25.016 1 76.12 159 TYR B O 1
ATOM 5577 N N . TYR B 1 160 ? -0.055 -33.875 -23.703 1 83.19 160 TYR B N 1
ATOM 5578 C CA . TYR B 1 160 ? 0.362 -34.969 -22.828 1 83.19 160 TYR B CA 1
ATOM 5579 C C . TYR B 1 160 ? 0.066 -36.312 -23.453 1 83.19 160 TYR B C 1
ATOM 5581 O O . TYR B 1 160 ? 0.792 -37.281 -23.234 1 83.19 160 TYR B O 1
ATOM 5589 N N . SER B 1 161 ? -0.935 -36.219 -24.25 1 86.38 161 SER B N 1
ATOM 5590 C CA . SER B 1 161 ? -1.202 -37.438 -25.031 1 86.38 161 SER B CA 1
ATOM 5591 C C . SER B 1 161 ? -0.178 -37.594 -26.141 1 86.38 161 SER B C 1
ATOM 5593 O O . SER B 1 161 ? 0.299 -38.719 -26.391 1 86.38 161 SER B O 1
ATOM 5595 N N . ASN B 1 162 ? 0.181 -36.531 -26.641 1 85.25 162 ASN B N 1
ATOM 5596 C CA . ASN B 1 162 ? 1.055 -36.562 -27.812 1 85.25 162 ASN B CA 1
ATOM 5597 C C . ASN B 1 162 ? 2.51 -36.812 -27.422 1 85.25 162 ASN B C 1
ATOM 5599 O O . ASN B 1 162 ? 3.314 -37.25 -28.25 1 85.25 162 ASN B O 1
ATOM 5603 N N . ILE B 1 163 ? 2.764 -36.531 -26.188 1 91 163 ILE B N 1
ATOM 5604 C CA . ILE B 1 163 ? 4.16 -36.688 -25.781 1 91 163 ILE B CA 1
ATOM 5605 C C . ILE B 1 163 ? 4.297 -37.812 -24.797 1 91 163 ILE B C 1
ATOM 5607 O O . ILE B 1 163 ? 4.922 -38.844 -25.094 1 91 163 ILE B O 1
ATOM 5611 N N . TYR B 1 164 ? 3.578 -37.781 -23.703 1 93.19 164 TYR B N 1
ATOM 5612 C CA . TYR B 1 164 ? 3.773 -38.75 -22.641 1 93.19 164 TYR B CA 1
ATOM 5613 C C . TYR B 1 164 ? 3.227 -40.125 -23.016 1 93.19 164 TYR B C 1
ATOM 5615 O O . TYR B 1 164 ? 3.918 -41.125 -22.891 1 93.19 164 TYR B O 1
ATOM 5623 N N . LEU B 1 165 ? 2.021 -40.062 -23.5 1 92.75 165 LEU B N 1
ATOM 5624 C CA . LEU B 1 165 ? 1.405 -41.344 -23.828 1 92.75 165 LEU B CA 1
ATOM 5625 C C . LEU B 1 165 ? 2.096 -41.969 -25.031 1 92.75 165 LEU B C 1
ATOM 5627 O O . LEU B 1 165 ? 2.369 -43.156 -25.047 1 92.75 165 LEU B O 1
ATOM 5631 N N . ARG B 1 166 ? 2.322 -41.25 -25.984 1 91.81 166 ARG B N 1
ATOM 5632 C CA . ARG B 1 166 ? 3.004 -41.75 -27.172 1 91.81 166 ARG B CA 1
ATOM 5633 C C . ARG B 1 166 ? 4.352 -42.344 -26.812 1 91.81 166 ARG B C 1
ATOM 5635 O O . ARG B 1 166 ? 4.668 -43.469 -27.25 1 91.81 166 ARG B O 1
ATOM 5642 N N . MET B 1 167 ? 5.105 -41.688 -26.078 1 94.81 167 MET B N 1
ATOM 5643 C CA . MET B 1 167 ? 6.43 -42.156 -25.688 1 94.81 167 MET B CA 1
ATOM 5644 C C . MET B 1 167 ? 6.32 -43.375 -24.781 1 94.81 167 MET B C 1
ATOM 5646 O O . MET B 1 167 ? 7.188 -44.25 -24.812 1 94.81 167 MET B O 1
ATOM 5650 N N . ALA B 1 168 ? 5.258 -43.406 -23.969 1 95.81 168 ALA B N 1
ATOM 5651 C CA . ALA B 1 168 ? 5.043 -44.562 -23.078 1 95.81 168 ALA B CA 1
ATOM 5652 C C . ALA B 1 168 ? 4.871 -45.844 -23.875 1 95.81 168 ALA B C 1
ATOM 5654 O O . ALA B 1 168 ? 5.191 -46.938 -23.391 1 95.81 168 ALA B O 1
ATOM 5655 N N . LEU B 1 169 ? 4.426 -45.719 -25.062 1 94.19 169 LEU B N 1
ATOM 5656 C CA . LEU B 1 169 ? 4.152 -46.875 -25.891 1 94.19 169 LEU B CA 1
ATOM 5657 C C . LEU B 1 169 ? 5.422 -47.375 -26.578 1 94.19 169 LEU B C 1
ATOM 5659 O O . LEU B 1 169 ? 5.43 -48.469 -27.172 1 94.19 169 LEU B O 1
ATOM 5663 N N . THR B 1 170 ? 6.527 -46.688 -26.438 1 94.25 170 THR B N 1
ATOM 5664 C CA . THR B 1 170 ? 7.777 -47.062 -27.078 1 94.25 170 THR B CA 1
ATOM 5665 C C . THR B 1 170 ? 8.898 -47.188 -26.047 1 94.25 170 THR B C 1
ATOM 5667 O O . THR B 1 170 ? 9.891 -47.875 -26.281 1 94.25 170 THR B O 1
ATOM 5670 N N . GLU B 1 171 ? 8.75 -46.531 -24.969 1 95 171 GLU B N 1
ATOM 5671 C CA . GLU B 1 171 ? 9.789 -46.5 -23.953 1 95 171 GLU B CA 1
ATOM 5672 C C . GLU B 1 171 ? 9.297 -47.062 -22.625 1 95 171 GLU B C 1
ATOM 5674 O O . GLU B 1 171 ? 8.461 -46.469 -21.953 1 95 171 GLU B O 1
ATOM 5679 N N . PRO B 1 172 ? 9.93 -48.094 -22.141 1 95.12 172 PRO B N 1
ATOM 5680 C CA . PRO B 1 172 ? 9.461 -48.75 -20.922 1 95.12 172 PRO B CA 1
ATOM 5681 C C . PRO B 1 172 ? 9.461 -47.812 -19.719 1 95.12 172 PRO B C 1
ATOM 5683 O O . PRO B 1 172 ? 8.547 -47.875 -18.891 1 95.12 172 PRO B O 1
ATOM 5686 N N . ALA B 1 173 ? 10.453 -47.031 -19.609 1 96 173 ALA B N 1
ATOM 5687 C CA . ALA B 1 173 ? 10.539 -46.156 -18.453 1 96 173 ALA B CA 1
ATOM 5688 C C . ALA B 1 173 ? 9.328 -45.219 -18.375 1 96 173 ALA B C 1
ATOM 5690 O O . ALA B 1 173 ? 8.742 -45.062 -17.297 1 96 173 ALA B O 1
ATOM 5691 N N . VAL B 1 174 ? 8.961 -44.625 -19.484 1 97.5 174 VAL B N 1
ATOM 5692 C CA . VAL B 1 174 ? 7.82 -43.719 -19.516 1 97.5 174 VAL B CA 1
ATOM 5693 C C . VAL B 1 174 ? 6.531 -44.5 -19.266 1 97.5 174 VAL B C 1
ATOM 5695 O O . VAL B 1 174 ? 5.633 -44.031 -18.578 1 97.5 174 VAL B O 1
ATOM 5698 N N . LEU B 1 175 ? 6.484 -45.656 -19.844 1 97.38 175 LEU B N 1
ATOM 5699 C CA . LEU B 1 175 ? 5.324 -46.5 -19.641 1 97.38 175 LEU B CA 1
ATOM 5700 C C . LEU B 1 175 ? 5.102 -46.781 -18.156 1 97.38 175 LEU B C 1
ATOM 5702 O O . LEU B 1 175 ? 3.992 -46.594 -17.641 1 97.38 175 LEU B O 1
ATOM 5706 N N . TYR B 1 176 ? 6.117 -47.125 -17.516 1 97.12 176 TYR B N 1
ATOM 5707 C CA . TYR B 1 176 ? 5.996 -47.469 -16.094 1 97.12 176 TYR B CA 1
ATOM 5708 C C . TYR B 1 176 ? 5.703 -46.219 -15.266 1 97.12 176 TYR B C 1
ATOM 5710 O O . TYR B 1 176 ? 5.043 -46.312 -14.227 1 97.12 176 TYR B O 1
ATOM 5718 N N . CYS B 1 177 ? 6.156 -45.062 -15.672 1 97.38 177 CYS B N 1
ATOM 5719 C CA . CYS B 1 177 ? 5.801 -43.812 -14.984 1 97.38 177 CYS B CA 1
ATOM 5720 C C . CYS B 1 177 ? 4.293 -43.594 -15.023 1 97.38 177 CYS B C 1
ATOM 5722 O O . CYS B 1 177 ? 3.688 -43.25 -14 1 97.38 177 CYS B O 1
ATOM 5724 N N . LEU B 1 178 ? 3.719 -43.781 -16.156 1 97.19 178 LEU B N 1
ATOM 5725 C CA . LEU B 1 178 ? 2.283 -43.562 -16.297 1 97.19 178 LEU B CA 1
ATOM 5726 C C . LEU B 1 178 ? 1.493 -44.594 -15.539 1 97.19 178 LEU B C 1
ATOM 5728 O O . LEU B 1 178 ? 0.462 -44.312 -14.938 1 97.19 178 LEU B O 1
ATOM 5732 N N . ILE B 1 179 ? 2.006 -45.812 -15.594 1 96.44 179 ILE B N 1
ATOM 5733 C CA . ILE B 1 179 ? 1.373 -46.906 -14.844 1 96.44 179 ILE B CA 1
ATOM 5734 C C . ILE B 1 179 ? 1.444 -46.594 -13.344 1 96.44 179 ILE B C 1
ATOM 5736 O O . ILE B 1 179 ? 0.455 -46.75 -12.625 1 96.44 179 ILE B O 1
ATOM 5740 N N . CYS B 1 180 ? 2.576 -46.156 -12.961 1 94.62 180 CYS B N 1
ATOM 5741 C CA . CYS B 1 180 ? 2.77 -45.812 -11.562 1 94.62 180 CYS B CA 1
ATOM 5742 C C . CYS B 1 180 ? 1.819 -44.688 -11.148 1 94.62 180 CYS B C 1
ATOM 5744 O O . CYS B 1 180 ? 1.221 -44.719 -10.07 1 94.62 180 CYS B O 1
ATOM 5746 N N . TRP B 1 181 ? 1.703 -43.719 -11.984 1 93.5 181 TRP B N 1
ATOM 5747 C CA . TRP B 1 181 ? 0.781 -42.594 -11.742 1 93.5 181 TRP B CA 1
ATOM 5748 C C . TRP B 1 181 ? -0.656 -43.125 -11.641 1 93.5 181 TRP B C 1
ATOM 5750 O O . TRP B 1 181 ? -1.39 -42.719 -10.727 1 93.5 181 TRP B O 1
ATOM 5760 N N . GLY B 1 182 ? -1.041 -43.938 -12.508 1 91.88 182 GLY B N 1
ATOM 5761 C CA . GLY B 1 182 ? -2.367 -44.531 -12.461 1 91.88 182 GLY B CA 1
ATOM 5762 C C . GLY B 1 182 ? -2.604 -45.344 -11.203 1 91.88 182 GLY B C 1
ATOM 5763 O O . GLY B 1 182 ? -3.689 -45.312 -10.625 1 91.88 182 GLY B O 1
ATOM 5764 N N . CYS B 1 183 ? -1.591 -46.062 -10.859 1 90.56 183 CYS B N 1
ATOM 5765 C CA . CYS B 1 183 ? -1.663 -46.875 -9.648 1 90.56 183 CYS B CA 1
ATOM 5766 C C . CYS B 1 183 ? -1.888 -46 -8.422 1 90.56 183 CYS B C 1
ATOM 5768 O O . CYS B 1 183 ? -2.793 -46.25 -7.629 1 90.56 183 CYS B O 1
ATOM 5770 N N . ARG B 1 184 ? -1.113 -45.062 -8.359 1 86.44 184 ARG B N 1
ATOM 5771 C CA . ARG B 1 184 ? -1.213 -44.156 -7.211 1 86.44 184 ARG B CA 1
ATOM 5772 C C . ARG B 1 184 ? -2.572 -43.469 -7.176 1 86.44 184 ARG B C 1
ATOM 5774 O O . ARG B 1 184 ? -3.158 -43.281 -6.105 1 86.44 184 ARG B O 1
ATOM 5781 N N . ALA B 1 185 ? -3.031 -43.031 -8.281 1 85.88 185 ALA B N 1
ATOM 5782 C CA . ALA B 1 185 ? -4.309 -42.312 -8.367 1 85.88 185 ALA B CA 1
ATOM 5783 C C . ALA B 1 185 ? -5.469 -43.25 -8.023 1 85.88 185 ALA B C 1
ATOM 5785 O O . ALA B 1 185 ? -6.414 -42.844 -7.344 1 85.88 185 ALA B O 1
ATOM 5786 N N . LYS B 1 186 ? -5.371 -44.312 -8.539 1 81.56 186 LYS B N 1
ATOM 5787 C CA . LYS B 1 186 ? -6.453 -45.25 -8.312 1 81.56 186 LYS B CA 1
ATOM 5788 C C . LYS B 1 186 ? -6.484 -45.719 -6.855 1 81.56 186 LYS B C 1
ATOM 5790 O O . LYS B 1 186 ? -7.559 -45.875 -6.273 1 81.56 186 LYS B O 1
ATOM 5795 N N . ARG B 1 187 ? -5.285 -45.906 -6.359 1 71.38 187 ARG B N 1
ATOM 5796 C CA . ARG B 1 187 ? -5.215 -46.344 -4.977 1 71.38 187 ARG B CA 1
ATOM 5797 C C . ARG B 1 187 ? -5.348 -45.188 -4.004 1 71.38 187 ARG B C 1
ATOM 5799 O O . ARG B 1 187 ? -5.73 -45.375 -2.848 1 71.38 187 ARG B O 1
ATOM 5806 N N . GLY B 1 188 ? -4.52 -44 -4.234 1 61.28 188 GLY B N 1
ATOM 5807 C CA . GLY B 1 188 ? -4.496 -42.844 -3.383 1 61.28 188 GLY B CA 1
ATOM 5808 C C . GLY B 1 188 ? -5.879 -42.375 -2.971 1 61.28 188 GLY B C 1
ATOM 5809 O O . GLY B 1 188 ? -6.016 -41.531 -2.07 1 61.28 188 GLY B O 1
ATOM 5810 N N . HIS B 1 189 ? -6.801 -42.625 -3.854 1 50.47 189 HIS B N 1
ATOM 5811 C CA . HIS B 1 189 ? -8.109 -42.25 -3.334 1 50.47 189 HIS B CA 1
ATOM 5812 C C . HIS B 1 189 ? -8.344 -42.844 -1.945 1 50.47 189 HIS B C 1
ATOM 5814 O O . HIS B 1 189 ? -9.227 -42.375 -1.217 1 50.47 189 HIS B O 1
ATOM 5820 N N . SER B 1 190 ? -7.473 -43.875 -1.651 1 41.88 190 SER B N 1
ATOM 5821 C CA . SER B 1 190 ? -7.672 -44.469 -0.334 1 41.88 190 SER B CA 1
ATOM 5822 C C . SER B 1 190 ? -6.688 -43.906 0.684 1 41.88 190 SER B C 1
ATOM 5824 O O . SER B 1 190 ? -5.578 -43.5 0.326 1 41.88 190 SER B O 1
ATOM 5826 N N . LEU B 1 191 ? -7.035 -43.062 1.64 1 45 191 LEU B N 1
ATOM 5827 C CA . LEU B 1 191 ? -6.379 -42.375 2.742 1 45 191 LEU B CA 1
ATOM 5828 C C . LEU B 1 191 ? -5.059 -43.031 3.104 1 45 191 LEU B C 1
ATOM 5830 O O . LEU B 1 191 ? -4.258 -42.469 3.85 1 45 191 LEU B O 1
ATOM 5834 N N . ASP B 1 192 ? -4.91 -44.312 2.883 1 40.31 192 ASP B N 1
ATOM 5835 C CA . ASP B 1 192 ? -3.826 -45.156 3.367 1 40.31 192 ASP B CA 1
ATOM 5836 C C . ASP B 1 192 ? -2.535 -44.875 2.598 1 40.31 192 ASP B C 1
ATOM 5838 O O . ASP B 1 192 ? -1.554 -45.625 2.748 1 40.31 192 ASP B O 1
ATOM 5842 N N . TYR B 1 193 ? -2.51 -44.125 1.663 1 44.97 193 TYR B N 1
ATOM 5843 C CA . TYR B 1 193 ? -1.434 -44.031 0.685 1 44.97 193 TYR B CA 1
ATOM 5844 C C . TYR B 1 193 ? -0.195 -43.406 1.311 1 44.97 193 TYR B C 1
ATOM 5846 O O . TYR B 1 193 ? 0.842 -43.25 0.657 1 44.97 193 TYR B O 1
ATOM 5854 N N . GLN B 1 194 ? -0.379 -42.625 2.383 1 47.38 194 GLN B N 1
ATOM 5855 C CA . GLN B 1 194 ? 0.942 -42.406 2.963 1 47.38 194 GLN B CA 1
ATOM 5856 C C . GLN B 1 194 ? 1.773 -43.688 2.922 1 47.38 194 GLN B C 1
ATOM 5858 O O . GLN B 1 194 ? 2.998 -43.656 3.062 1 47.38 194 GLN B O 1
ATOM 5863 N N . ILE B 1 195 ? 1.027 -44.875 2.797 1 46.09 195 ILE B N 1
ATOM 5864 C CA . ILE B 1 195 ? 1.778 -46.125 2.908 1 46.09 195 ILE B CA 1
ATOM 5865 C C . ILE B 1 195 ? 2.131 -46.625 1.514 1 46.09 195 ILE B C 1
ATOM 5867 O O . ILE B 1 195 ? 1.249 -47.031 0.751 1 46.09 195 ILE B O 1
ATOM 5871 N N . ARG B 1 196 ? 3.16 -46.125 0.973 1 57.53 196 ARG B N 1
ATOM 5872 C CA . ARG B 1 196 ? 3.736 -46.656 -0.252 1 57.53 196 ARG B CA 1
ATOM 5873 C C . ARG B 1 196 ? 3.484 -48.156 -0.357 1 57.53 196 ARG B C 1
ATOM 5875 O O . ARG B 1 196 ? 3.934 -48.938 0.494 1 57.53 196 ARG B O 1
ATOM 5882 N N . SER B 1 197 ? 2.482 -48.469 -1.188 1 70.25 197 SER B N 1
ATOM 5883 C CA . SER B 1 197 ? 2.156 -49.875 -1.406 1 70.25 197 SER B CA 1
ATOM 5884 C C . SER B 1 197 ? 3.332 -50.625 -2.021 1 70.25 197 SER B C 1
ATOM 5886 O O . SER B 1 197 ? 4.223 -50 -2.615 1 70.25 197 SER B O 1
ATOM 5888 N N . GLU B 1 198 ? 3.404 -51.781 -1.669 1 79 198 GLU B N 1
ATOM 5889 C CA . GLU B 1 198 ? 4.441 -52.625 -2.236 1 79 198 GLU B CA 1
ATOM 5890 C C . GLU B 1 198 ? 4.449 -52.562 -3.76 1 79 198 GLU B C 1
ATOM 5892 O O . GLU B 1 198 ? 5.516 -52.562 -4.383 1 79 198 GLU B O 1
ATOM 5897 N N . GLU B 1 199 ? 3.283 -52.375 -4.258 1 83.38 199 GLU B N 1
ATOM 5898 C CA . GLU B 1 199 ? 3.174 -52.281 -5.711 1 83.38 199 GLU B CA 1
ATOM 5899 C C . GLU B 1 199 ? 3.791 -50.969 -6.234 1 83.38 199 GLU B C 1
ATOM 5901 O O . GLU B 1 199 ? 4.512 -51 -7.234 1 83.38 199 GLU B O 1
ATOM 5906 N N . TYR B 1 200 ? 3.496 -49.969 -5.57 1 86.81 200 TYR B N 1
ATOM 5907 C CA . TYR B 1 200 ? 4.055 -48.688 -5.945 1 86.81 200 TYR B CA 1
ATOM 5908 C C . TYR B 1 200 ? 5.578 -48.719 -5.883 1 86.81 200 TYR B C 1
ATOM 5910 O O . TYR B 1 200 ? 6.254 -48.25 -6.801 1 86.81 200 TYR B O 1
ATOM 5918 N N . GLU B 1 201 ? 6.074 -49.344 -4.852 1 88.06 201 GLU B N 1
ATOM 5919 C CA . GLU B 1 201 ? 7.523 -49.375 -4.68 1 88.06 201 GLU B CA 1
ATOM 5920 C C . GLU B 1 201 ? 8.172 -50.281 -5.742 1 88.06 201 GLU B C 1
ATOM 5922 O O . GLU B 1 201 ? 9.289 -50 -6.184 1 88.06 201 GLU B O 1
ATOM 5927 N N . ALA B 1 202 ? 7.457 -51.219 -6.082 1 89.94 202 ALA B N 1
ATOM 5928 C CA . ALA B 1 202 ? 7.977 -52.094 -7.129 1 89.94 202 ALA B CA 1
ATOM 5929 C C . ALA B 1 202 ? 8.047 -51.375 -8.469 1 89.94 202 ALA B C 1
ATOM 5931 O O . ALA B 1 202 ? 9.031 -51.5 -9.195 1 89.94 202 ALA B O 1
ATOM 5932 N N . LEU B 1 203 ? 7.016 -50.688 -8.734 1 92.88 203 LEU B N 1
ATOM 5933 C CA . LEU B 1 203 ? 6.992 -49.906 -9.977 1 92.88 203 LEU B CA 1
ATOM 5934 C C . LEU B 1 203 ? 8.062 -48.812 -9.961 1 92.88 203 LEU B C 1
ATOM 5936 O O . LEU B 1 203 ? 8.773 -48.656 -10.953 1 92.88 203 LEU B O 1
ATOM 5940 N N . MET B 1 204 ? 8.242 -48.219 -8.852 1 93.25 204 MET B N 1
ATOM 5941 C CA . MET B 1 204 ? 9.227 -47.156 -8.719 1 93.25 204 MET B CA 1
ATOM 5942 C C . MET B 1 204 ? 10.648 -47.688 -8.859 1 93.25 204 MET B C 1
ATOM 5944 O O . MET B 1 204 ? 11.523 -47.031 -9.398 1 93.25 204 MET B O 1
ATOM 5948 N N . SER B 1 205 ? 10.828 -48.844 -8.391 1 94.19 205 SER B N 1
ATOM 5949 C CA . SER B 1 205 ? 12.141 -49.5 -8.523 1 94.19 205 SER B CA 1
ATOM 5950 C C . SER B 1 205 ? 12.492 -49.719 -9.992 1 94.19 205 SER B C 1
ATOM 5952 O O . SER B 1 205 ? 13.625 -49.469 -10.406 1 94.19 205 SER B O 1
ATOM 5954 N N . VAL B 1 206 ? 11.516 -50.156 -10.734 1 94.75 206 VAL B N 1
ATOM 5955 C CA . VAL B 1 206 ? 11.727 -50.375 -12.164 1 94.75 206 VAL B CA 1
ATOM 5956 C C . VAL B 1 206 ? 12.078 -49.031 -12.836 1 94.75 206 VAL B C 1
ATOM 5958 O O . VAL B 1 206 ? 12.992 -48.969 -13.664 1 94.75 206 VAL B O 1
ATOM 5961 N N . ILE B 1 207 ? 11.383 -48 -12.492 1 96.38 207 ILE B N 1
ATOM 5962 C CA . ILE B 1 207 ? 11.602 -46.688 -13.07 1 96.38 207 ILE B CA 1
ATOM 5963 C C . ILE B 1 207 ? 13.016 -46.219 -12.742 1 96.38 207 ILE B C 1
ATOM 5965 O O . ILE B 1 207 ? 13.742 -45.75 -13.617 1 96.38 207 ILE B O 1
ATOM 5969 N N . ARG B 1 208 ? 13.398 -46.406 -11.523 1 95.31 208 ARG B N 1
ATOM 5970 C CA . ARG B 1 208 ? 14.719 -45.969 -11.086 1 95.31 208 ARG B CA 1
ATOM 5971 C C . ARG B 1 208 ? 15.82 -46.719 -11.828 1 95.31 208 ARG B C 1
ATOM 5973 O O . ARG B 1 208 ? 16.828 -46.094 -12.227 1 95.31 208 ARG B O 1
ATOM 5980 N N . ASP B 1 209 ? 15.602 -47.938 -11.992 1 95.62 209 ASP B N 1
ATOM 5981 C CA . ASP B 1 209 ? 16.578 -48.75 -12.703 1 95.62 209 ASP B CA 1
ATOM 5982 C C . ASP B 1 209 ? 16.719 -48.281 -14.156 1 95.62 209 ASP B C 1
ATOM 5984 O O . ASP B 1 209 ? 17.828 -48.156 -14.672 1 95.62 209 ASP B O 1
ATOM 5988 N N . GLU B 1 210 ? 15.602 -48.094 -14.758 1 95.19 210 GLU B N 1
ATOM 5989 C CA . GLU B 1 210 ? 15.609 -47.656 -16.141 1 95.19 210 GLU B CA 1
ATOM 5990 C C . GLU B 1 210 ? 16.25 -46.281 -16.297 1 95.19 210 GLU B C 1
ATOM 5992 O O . GLU B 1 210 ? 17 -46.031 -17.234 1 95.19 210 GLU B O 1
ATOM 5997 N N . LEU B 1 211 ? 15.93 -45.375 -15.414 1 95.88 211 LEU B N 1
ATOM 5998 C CA . LEU B 1 211 ? 16.469 -44.031 -15.445 1 95.88 211 LEU B CA 1
ATOM 5999 C C . LEU B 1 211 ? 17.984 -44.062 -15.266 1 95.88 211 LEU B C 1
ATOM 6001 O O . LEU B 1 211 ? 18.719 -43.312 -15.945 1 95.88 211 LEU B O 1
ATOM 6005 N N . THR B 1 212 ? 18.453 -44.875 -14.398 1 94.75 212 THR B N 1
ATOM 6006 C CA . THR B 1 212 ? 19.875 -45 -14.148 1 94.75 212 THR B CA 1
ATOM 6007 C C . THR B 1 212 ? 20.609 -45.5 -15.398 1 94.75 212 THR B C 1
ATOM 6009 O O . THR B 1 212 ? 21.672 -45 -15.75 1 94.75 212 THR B O 1
ATOM 6012 N N . LYS B 1 213 ? 20.016 -46.406 -16.031 1 94.5 213 LYS B N 1
ATOM 6013 C CA . LYS B 1 213 ? 20.594 -46.969 -17.266 1 94.5 213 LYS B CA 1
ATOM 6014 C C . LYS B 1 213 ? 20.656 -45.906 -18.359 1 94.5 213 LYS B C 1
ATOM 6016 O O . LYS B 1 213 ? 21.672 -45.781 -19.047 1 94.5 213 LYS B O 1
ATOM 6021 N N . MET B 1 214 ? 19.641 -45.156 -18.5 1 94.38 214 MET B N 1
ATOM 6022 C CA . MET B 1 214 ? 19.562 -44.156 -19.547 1 94.38 214 MET B CA 1
ATOM 6023 C C . MET B 1 214 ? 20.484 -43 -19.266 1 94.38 214 MET B C 1
ATOM 6025 O O . MET B 1 214 ? 21.078 -42.406 -20.188 1 94.38 214 MET B O 1
ATOM 6029 N N . GLN B 1 215 ? 20.656 -42.656 -18.062 1 92.75 215 GLN B N 1
ATOM 6030 C CA . GLN B 1 215 ? 21.5 -41.531 -17.672 1 92.75 215 GLN B CA 1
ATOM 6031 C C . GLN B 1 215 ? 22.984 -41.875 -17.875 1 92.75 215 GLN B C 1
ATOM 6033 O O . GLN B 1 215 ? 23.797 -40.969 -18.062 1 92.75 215 GLN B O 1
ATOM 6038 N N . ALA B 1 216 ? 23.281 -43.125 -17.734 1 91.88 216 ALA B N 1
ATOM 6039 C CA . ALA B 1 216 ? 24.656 -43.562 -17.953 1 91.88 216 ALA B CA 1
ATOM 6040 C C . ALA B 1 216 ? 25.094 -43.312 -19.391 1 91.88 216 ALA B C 1
ATOM 6042 O O . ALA B 1 216 ? 26.266 -43.031 -19.656 1 91.88 216 ALA B O 1
ATOM 6043 N N . ASP B 1 217 ? 24.203 -43.438 -20.344 1 92.25 217 ASP B N 1
ATOM 6044 C CA . ASP B 1 217 ? 24.422 -43.125 -21.75 1 92.25 217 ASP B CA 1
ATOM 6045 C C . ASP B 1 217 ? 23.375 -42.156 -22.266 1 92.25 217 ASP B C 1
ATOM 6047 O O . ASP B 1 217 ? 22.359 -42.562 -22.828 1 92.25 217 ASP B O 1
ATOM 6051 N N . LEU B 1 218 ? 23.703 -40.875 -22.281 1 92.94 218 LEU B N 1
ATOM 6052 C CA . LEU B 1 218 ? 22.703 -39.844 -22.578 1 92.94 218 LEU B CA 1
ATOM 6053 C C . LEU B 1 218 ? 22.688 -39.531 -24.062 1 92.94 218 LEU B C 1
ATOM 6055 O O . LEU B 1 218 ? 23.031 -38.406 -24.469 1 92.94 218 LEU B O 1
ATOM 6059 N N . THR B 1 219 ? 22.172 -40.5 -24.797 1 94 219 THR B N 1
ATOM 6060 C CA . THR B 1 219 ? 21.859 -40.219 -26.188 1 94 219 THR B CA 1
ATOM 6061 C C . THR B 1 219 ? 20.656 -39.281 -26.312 1 94 219 THR B C 1
ATOM 6063 O O . THR B 1 219 ? 19.984 -39 -25.312 1 94 219 THR B O 1
ATOM 6066 N N . LYS B 1 220 ? 20.438 -38.812 -27.469 1 93.94 220 LYS B N 1
ATOM 6067 C CA . LYS B 1 220 ? 19.281 -37.938 -27.703 1 93.94 220 LYS B CA 1
ATOM 6068 C C . LYS B 1 220 ? 18 -38.625 -27.234 1 93.94 220 LYS B C 1
ATOM 6070 O O . LYS B 1 220 ? 17.172 -38 -26.547 1 93.94 220 LYS B O 1
ATOM 6075 N N . LYS B 1 221 ? 17.812 -39.812 -27.625 1 94.38 221 LYS B N 1
ATOM 6076 C CA . LYS B 1 221 ? 16.625 -40.594 -27.266 1 94.38 221 LYS B CA 1
ATOM 6077 C C . LYS B 1 221 ? 16.516 -40.75 -25.766 1 94.38 221 LYS B C 1
ATOM 6079 O O . LYS B 1 221 ? 15.445 -40.531 -25.188 1 94.38 221 LYS B O 1
ATOM 6084 N N . ASN B 1 222 ? 17.625 -41.125 -25.141 1 96.12 222 ASN B N 1
ATOM 6085 C CA . ASN B 1 222 ? 17.641 -41.344 -23.703 1 96.12 222 ASN B CA 1
ATOM 6086 C C . ASN B 1 222 ? 17.375 -40.062 -22.938 1 96.12 222 ASN B C 1
ATOM 6088 O O . ASN B 1 222 ? 16.703 -40.062 -21.891 1 96.12 222 ASN B O 1
ATOM 6092 N N . PHE B 1 223 ? 17.859 -38.938 -23.469 1 96.62 223 PHE B N 1
ATOM 6093 C CA . PHE B 1 223 ? 17.641 -37.656 -22.828 1 96.62 223 PHE B CA 1
ATOM 6094 C C . PHE B 1 223 ? 16.156 -37.312 -22.781 1 96.62 223 PHE B C 1
ATOM 6096 O O . PHE B 1 223 ? 15.609 -37 -21.734 1 96.62 223 PHE B O 1
ATOM 6103 N N . PHE B 1 224 ? 15.5 -37.438 -23.922 1 96.56 224 PHE B N 1
ATOM 6104 C CA . PHE B 1 224 ? 14.078 -37.125 -23.984 1 96.56 224 PHE B CA 1
ATOM 6105 C C . PHE B 1 224 ? 13.266 -38.031 -23.094 1 96.56 224 PHE B C 1
ATOM 6107 O O . PHE B 1 224 ? 12.344 -37.594 -22.406 1 96.56 224 PHE B O 1
ATOM 6114 N N . SER B 1 225 ? 13.617 -39.312 -23.094 1 96.5 225 SER B N 1
ATOM 6115 C CA . SER B 1 225 ? 12.914 -40.281 -22.25 1 96.5 225 SER B CA 1
ATOM 6116 C C . SER B 1 225 ? 13.07 -39.938 -20.766 1 96.5 225 SER B C 1
ATOM 6118 O O . SER B 1 225 ? 12.094 -39.938 -20.016 1 96.5 225 SER B O 1
ATOM 6120 N N . CYS B 1 226 ? 14.281 -39.625 -20.438 1 97.5 226 CYS B N 1
ATOM 6121 C CA . CYS B 1 226 ? 14.555 -39.281 -19.047 1 97.5 226 CYS B CA 1
ATOM 6122 C C . CYS B 1 226 ? 13.812 -38 -18.656 1 97.5 226 CYS B C 1
ATOM 6124 O O . CYS B 1 226 ? 13.242 -37.906 -17.578 1 97.5 226 CYS B O 1
ATOM 6126 N N . PHE B 1 227 ? 13.891 -37 -19.531 1 97.69 227 PHE B N 1
ATOM 6127 C CA . PHE B 1 227 ? 13.242 -35.75 -19.266 1 97.69 227 PHE B CA 1
ATOM 6128 C C . PHE B 1 227 ? 11.75 -35.938 -19.016 1 97.69 227 PHE B C 1
ATOM 6130 O O . PHE B 1 227 ? 11.203 -35.406 -18.047 1 97.69 227 PHE B O 1
ATOM 6137 N N . VAL B 1 228 ? 11.117 -36.625 -19.859 1 97.25 228 VAL B N 1
ATOM 6138 C CA . VAL B 1 228 ? 9.68 -36.875 -19.766 1 97.25 228 VAL B CA 1
ATOM 6139 C C . VAL B 1 228 ? 9.359 -37.656 -18.5 1 97.25 228 VAL B C 1
ATOM 6141 O O . VAL B 1 228 ? 8.359 -37.406 -17.828 1 97.25 228 VAL B O 1
ATOM 6144 N N . CYS B 1 229 ? 10.172 -38.625 -18.188 1 97.69 229 CYS B N 1
ATOM 6145 C CA . CYS B 1 229 ? 9.977 -39.406 -16.969 1 97.69 229 CYS B CA 1
ATOM 6146 C C . CYS B 1 229 ? 10.039 -38.5 -15.742 1 97.69 229 CYS B C 1
ATOM 6148 O O . CYS B 1 229 ? 9.156 -38.562 -14.883 1 97.69 229 CYS B O 1
ATOM 6150 N N . TYR B 1 230 ? 11.055 -37.656 -15.695 1 97.94 230 TYR B N 1
ATOM 6151 C CA . TYR B 1 230 ? 11.195 -36.781 -14.555 1 97.94 230 TYR B CA 1
ATOM 6152 C C . TYR B 1 230 ? 10.008 -35.812 -14.453 1 97.94 230 TYR B C 1
ATOM 6154 O O . TYR B 1 230 ? 9.445 -35.625 -13.375 1 97.94 230 TYR B O 1
ATOM 6162 N N . MET B 1 231 ? 9.633 -35.25 -15.531 1 97.06 231 MET B N 1
ATOM 6163 C CA . MET B 1 231 ? 8.523 -34.312 -15.5 1 97.06 231 MET B CA 1
ATOM 6164 C C . MET B 1 231 ? 7.215 -35 -15.133 1 97.06 231 MET B C 1
ATOM 6166 O O . MET B 1 231 ? 6.363 -34.406 -14.461 1 97.06 231 MET B O 1
ATOM 6170 N N . ALA B 1 232 ? 7.023 -36.219 -15.594 1 96.56 232 ALA B N 1
ATOM 6171 C CA . ALA B 1 232 ? 5.852 -37 -15.203 1 96.56 232 ALA B CA 1
ATOM 6172 C C . ALA B 1 232 ? 5.832 -37.219 -13.703 1 96.56 232 ALA B C 1
ATOM 6174 O O . ALA B 1 232 ? 4.789 -37.094 -13.055 1 96.56 232 ALA B O 1
ATOM 6175 N N . LEU B 1 233 ? 6.969 -37.594 -13.188 1 96.38 233 LEU B N 1
ATOM 6176 C CA . LEU B 1 233 ? 7.074 -37.844 -11.758 1 96.38 233 LEU B CA 1
ATOM 6177 C C . LEU B 1 233 ? 6.844 -36.562 -10.961 1 96.38 233 LEU B C 1
ATOM 6179 O O . LEU B 1 233 ? 6.168 -36.594 -9.93 1 96.38 233 LEU B O 1
ATOM 6183 N N . VAL B 1 234 ? 7.422 -35.5 -11.438 1 96.56 234 VAL B N 1
ATOM 6184 C CA . VAL B 1 234 ? 7.23 -34.188 -10.797 1 96.56 234 VAL B CA 1
ATOM 6185 C C . VAL B 1 234 ? 5.746 -33.844 -10.766 1 96.56 234 VAL B C 1
ATOM 6187 O O . VAL B 1 234 ? 5.199 -33.531 -9.711 1 96.56 234 VAL B O 1
ATOM 6190 N N . THR B 1 235 ? 5.098 -33.969 -11.883 1 94.81 235 THR B N 1
ATOM 6191 C CA . THR B 1 235 ? 3.682 -33.625 -11.977 1 94.81 235 THR B CA 1
ATOM 6192 C C . THR B 1 235 ? 2.84 -34.562 -11.094 1 94.81 235 THR B C 1
ATOM 6194 O O . THR B 1 235 ? 1.898 -34.094 -10.438 1 94.81 235 THR B O 1
ATOM 6197 N N . MET B 1 236 ? 3.186 -35.781 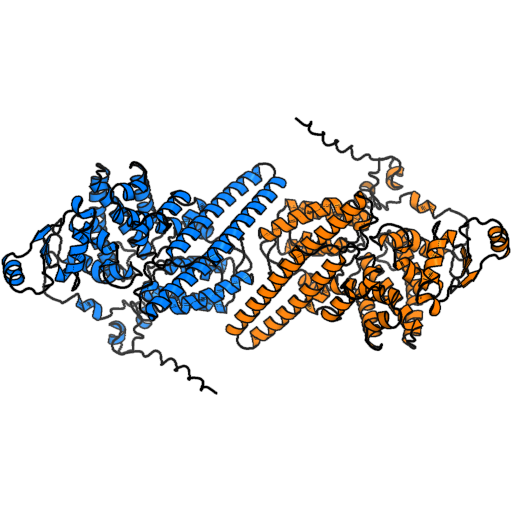-11.125 1 92.81 236 MET B N 1
ATOM 6198 C CA . MET B 1 236 ? 2.463 -36.75 -10.305 1 92.81 236 MET B CA 1
ATOM 6199 C C . MET B 1 236 ? 2.586 -36.406 -8.82 1 92.81 236 MET B C 1
ATOM 6201 O O . MET B 1 236 ? 1.581 -36.312 -8.117 1 92.81 236 MET B O 1
ATOM 6205 N N . GLU B 1 237 ? 3.816 -36.188 -8.375 1 92.56 237 GLU B N 1
ATOM 6206 C CA . GLU B 1 237 ? 4.051 -35.906 -6.965 1 92.56 237 GLU B CA 1
ATOM 6207 C C . GLU B 1 237 ? 3.336 -34.656 -6.535 1 92.56 237 GLU B C 1
ATOM 6209 O O . GLU B 1 237 ? 2.705 -34.594 -5.477 1 92.56 237 GLU B O 1
ATOM 6214 N N . ILE B 1 238 ? 3.375 -33.656 -7.348 1 92.88 238 ILE B N 1
ATOM 6215 C CA . ILE B 1 238 ? 2.742 -32.375 -7.023 1 92.88 238 ILE B CA 1
ATOM 6216 C C . ILE B 1 238 ? 1.227 -32.562 -6.977 1 92.88 238 ILE B C 1
ATOM 6218 O O . ILE B 1 238 ? 0.556 -31.984 -6.117 1 92.88 238 ILE B O 1
ATOM 6222 N N . SER B 1 239 ? 0.692 -33.312 -7.859 1 89.62 239 SER B N 1
ATOM 6223 C CA . SER B 1 239 ? -0.747 -33.562 -7.91 1 89.62 239 SER B CA 1
ATOM 6224 C C . SER B 1 239 ? -1.245 -34.219 -6.625 1 89.62 239 SER B C 1
ATOM 6226 O O . SER B 1 239 ? -2.406 -34.031 -6.242 1 89.62 239 SER B O 1
ATOM 6228 N N . PHE B 1 240 ? -0.313 -34.906 -6.016 1 87.88 240 PHE B N 1
ATOM 6229 C CA . PHE B 1 240 ? -0.71 -35.594 -4.789 1 87.88 240 PHE B CA 1
ATOM 6230 C C . PHE B 1 240 ? -0.218 -34.812 -3.564 1 87.88 240 PHE B C 1
ATOM 6232 O O . PHE B 1 240 ? -0.094 -35.375 -2.48 1 87.88 240 PHE B O 1
ATOM 6239 N N . GLY B 1 241 ? 0.177 -33.625 -3.701 1 88.44 241 GLY B N 1
ATOM 6240 C CA . GLY B 1 241 ? 0.472 -32.719 -2.602 1 88.44 241 GLY B CA 1
ATOM 6241 C C . GLY B 1 241 ? 1.828 -32.969 -1.97 1 88.44 241 GLY B C 1
ATOM 6242 O O . GLY B 1 241 ? 2.061 -32.594 -0.818 1 88.44 241 GLY B O 1
ATOM 6243 N N . ASP B 1 242 ? 2.65 -33.562 -2.658 1 89.56 242 ASP B N 1
ATOM 6244 C CA . ASP B 1 242 ? 3.988 -33.812 -2.133 1 89.56 242 ASP B CA 1
ATOM 6245 C C . ASP B 1 242 ? 4.754 -32.531 -1.929 1 89.56 242 ASP B C 1
ATOM 6247 O O . ASP B 1 242 ? 4.637 -31.594 -2.732 1 89.56 242 ASP B O 1
ATOM 6251 N N . THR B 1 243 ? 5.566 -32.531 -0.868 1 91.62 243 THR B N 1
ATOM 6252 C CA . THR B 1 243 ? 6.316 -31.312 -0.571 1 91.62 243 THR B CA 1
ATOM 6253 C C . THR B 1 243 ? 7.816 -31.594 -0.526 1 91.62 243 THR B C 1
ATOM 6255 O O . THR B 1 243 ? 8.602 -30.766 -0.065 1 91.62 243 THR B O 1
ATOM 6258 N N . ARG B 1 244 ? 8.234 -32.781 -0.958 1 90.44 244 ARG B N 1
ATOM 6259 C CA . ARG B 1 244 ? 9.648 -33.094 -0.838 1 90.44 244 ARG B CA 1
ATOM 6260 C C . ARG B 1 244 ? 10.172 -33.75 -2.109 1 90.44 244 ARG B C 1
ATOM 6262 O O . ARG B 1 244 ? 11.078 -33.25 -2.764 1 90.44 244 ARG B O 1
ATOM 6269 N N . MET B 1 245 ? 9.531 -34.812 -2.516 1 91.38 245 MET B N 1
ATOM 6270 C CA . MET B 1 245 ? 10.062 -35.688 -3.553 1 91.38 245 MET B CA 1
ATOM 6271 C C . MET B 1 245 ? 10.031 -35 -4.914 1 91.38 245 MET B C 1
ATOM 6273 O O . MET B 1 245 ? 10.906 -35.25 -5.75 1 91.38 245 MET B O 1
ATOM 6277 N N . TRP B 1 246 ? 9.023 -34.25 -5.145 1 95.62 246 TRP B N 1
ATOM 6278 C CA . TRP B 1 246 ? 8.93 -33.594 -6.457 1 95.62 246 TRP B CA 1
ATOM 6279 C C . TRP B 1 246 ? 10.172 -32.781 -6.75 1 95.62 246 TRP B C 1
ATOM 6281 O O . TRP B 1 246 ? 10.664 -32.75 -7.879 1 95.62 246 TRP B O 1
ATOM 6291 N N . SER B 1 247 ? 10.68 -32.125 -5.699 1 95.62 247 SER B N 1
ATOM 6292 C CA . SER B 1 247 ? 11.828 -31.234 -5.883 1 95.62 247 SER B CA 1
ATOM 6293 C C . SER B 1 247 ? 13.086 -32.031 -6.215 1 95.62 247 SER B C 1
ATOM 6295 O O . SER B 1 247 ? 13.945 -31.547 -6.965 1 95.62 247 SER B O 1
ATOM 6297 N N . ARG B 1 248 ? 13.188 -33.188 -5.664 1 95.44 248 ARG B N 1
ATOM 6298 C CA . ARG B 1 248 ? 14.328 -34.031 -5.965 1 95.44 248 ARG B CA 1
ATOM 6299 C C . ARG B 1 248 ? 14.336 -34.438 -7.434 1 95.44 248 ARG B C 1
ATOM 6301 O O . ARG B 1 248 ? 15.375 -34.375 -8.094 1 95.44 248 ARG B O 1
ATOM 6308 N N . TYR B 1 249 ? 13.18 -34.844 -7.895 1 97.25 249 TYR B N 1
ATOM 6309 C CA . TYR B 1 249 ? 13.062 -35.219 -9.297 1 97.25 249 TYR B CA 1
ATOM 6310 C C . TYR B 1 249 ? 13.297 -34.031 -10.211 1 97.25 249 TYR B C 1
ATOM 6312 O O . TYR B 1 249 ? 13.93 -34.156 -11.258 1 97.25 249 TYR B O 1
ATOM 6320 N N . PHE B 1 250 ? 12.781 -32.938 -9.789 1 97.94 250 PHE B N 1
ATOM 6321 C CA . PHE B 1 250 ? 12.922 -31.734 -10.586 1 97.94 250 PHE B CA 1
ATOM 6322 C C . PHE B 1 250 ? 14.383 -31.312 -10.68 1 97.94 250 PHE B C 1
ATOM 6324 O O . PHE B 1 250 ? 14.852 -30.922 -11.75 1 97.94 250 PHE B O 1
ATOM 6331 N N . ASN B 1 251 ? 15.039 -31.375 -9.578 1 96.81 251 ASN B N 1
ATOM 6332 C CA . ASN B 1 251 ? 16.469 -31.078 -9.555 1 96.81 251 ASN B CA 1
ATOM 6333 C C . ASN B 1 251 ? 17.266 -32.031 -10.438 1 96.81 251 ASN B C 1
ATOM 6335 O O . ASN B 1 251 ? 18.203 -31.625 -11.133 1 96.81 251 ASN B O 1
ATOM 6339 N N . ALA B 1 252 ? 16.891 -33.25 -10.367 1 96.94 252 ALA B N 1
ATOM 6340 C CA . ALA B 1 252 ? 17.547 -34.25 -11.219 1 96.94 252 ALA B CA 1
ATOM 6341 C C . ALA B 1 252 ? 17.344 -33.906 -12.695 1 96.94 252 ALA B C 1
ATOM 6343 O O . ALA B 1 252 ? 18.281 -34.031 -13.492 1 96.94 252 ALA B O 1
ATOM 6344 N N . CYS B 1 253 ? 16.141 -33.531 -12.984 1 97.81 253 CYS B N 1
ATOM 6345 C CA . CYS B 1 253 ? 15.828 -33.125 -14.352 1 97.81 253 CYS B CA 1
ATOM 6346 C C . CYS B 1 253 ? 16.672 -31.938 -14.781 1 97.81 253 CYS B C 1
ATOM 6348 O O . CYS B 1 253 ? 17.234 -31.922 -15.883 1 97.81 253 CYS B O 1
ATOM 6350 N N . PHE B 1 254 ? 16.797 -30.984 -13.984 1 97.12 254 PHE B N 1
ATOM 6351 C CA . PHE B 1 254 ? 17.562 -29.781 -14.242 1 97.12 254 PHE B CA 1
ATOM 6352 C C . PHE B 1 254 ? 19.031 -30.125 -14.461 1 97.12 254 PHE B C 1
ATOM 6354 O O . PHE B 1 254 ? 19.656 -29.641 -15.422 1 97.12 254 PHE B O 1
ATOM 6361 N N . HIS B 1 255 ? 19.578 -30.906 -13.562 1 96.69 255 HIS B N 1
ATOM 6362 C CA . HIS B 1 255 ? 20.984 -31.281 -13.672 1 96.69 255 HIS B CA 1
ATOM 6363 C C . HIS B 1 255 ? 21.25 -32.062 -14.961 1 96.69 255 HIS B C 1
ATOM 6365 O O . HIS B 1 255 ? 22.281 -31.844 -15.609 1 96.69 255 HIS B O 1
ATOM 6371 N N . MET B 1 256 ? 20.359 -32.844 -15.266 1 96.62 256 MET B N 1
ATOM 6372 C CA . MET B 1 256 ? 20.5 -33.594 -16.5 1 96.62 256 MET B CA 1
ATOM 6373 C C . MET B 1 256 ? 20.453 -32.688 -17.719 1 96.62 256 MET B C 1
ATOM 6375 O O . MET B 1 256 ? 21.266 -32.812 -18.641 1 96.62 256 MET B O 1
ATOM 6379 N N . ALA B 1 257 ? 19.516 -31.797 -17.734 1 96.75 257 ALA B N 1
ATOM 6380 C CA . ALA B 1 257 ? 19.375 -30.844 -18.844 1 96.75 257 ALA B CA 1
ATOM 6381 C C . ALA B 1 257 ? 20.656 -30.016 -19.016 1 96.75 257 ALA B C 1
ATOM 6383 O O . ALA B 1 257 ? 21.047 -29.688 -20.125 1 96.75 257 ALA B O 1
ATOM 6384 N N . ASN B 1 258 ? 21.266 -29.75 -17.969 1 96 258 ASN B N 1
ATOM 6385 C CA . ASN B 1 258 ? 22.453 -28.891 -18 1 96 258 ASN B CA 1
ATOM 6386 C C . ASN B 1 258 ? 23.672 -29.625 -18.531 1 96 258 ASN B C 1
ATOM 6388 O O . ASN B 1 258 ? 24.688 -29 -18.859 1 96 258 ASN B O 1
ATOM 6392 N N . LYS B 1 259 ? 23.656 -30.891 -18.594 1 94.56 259 LYS B N 1
ATOM 6393 C CA . LYS B 1 259 ? 24.75 -31.672 -19.172 1 94.56 259 LYS B CA 1
ATOM 6394 C C . LYS B 1 259 ? 24.719 -31.609 -20.703 1 94.56 259 LYS B C 1
ATOM 6396 O O . LYS B 1 259 ? 25.703 -31.938 -21.359 1 94.56 259 LYS B O 1
ATOM 6401 N N . MET B 1 260 ? 23.625 -31.234 -21.25 1 95.81 260 MET B N 1
ATOM 6402 C CA . MET B 1 260 ? 23.469 -31.203 -22.703 1 95.81 260 MET B CA 1
ATOM 6403 C C . MET B 1 260 ? 23.875 -29.844 -23.266 1 95.81 260 MET B C 1
ATOM 6405 O O . MET B 1 260 ? 23.797 -28.844 -22.578 1 95.81 260 MET B O 1
ATOM 6409 N N . PRO B 1 261 ? 24.25 -29.812 -24.516 1 93.62 261 PRO B N 1
ATOM 6410 C CA . PRO B 1 261 ? 24.578 -28.516 -25.125 1 93.62 261 PRO B CA 1
ATOM 6411 C C . PRO B 1 261 ? 23.391 -27.562 -25.172 1 93.62 261 PRO B C 1
ATOM 6413 O O . PRO B 1 261 ? 22.328 -27.922 -25.672 1 93.62 261 PRO B O 1
ATOM 6416 N N . GLY B 1 262 ? 23.578 -26.359 -24.594 1 92.75 262 GLY B N 1
ATOM 6417 C CA . GLY B 1 262 ? 22.516 -25.359 -24.594 1 92.75 262 GLY B CA 1
ATOM 6418 C C . GLY B 1 262 ? 21.531 -25.516 -23.453 1 92.75 262 GLY B C 1
ATOM 6419 O O . GLY B 1 262 ? 20.531 -24.797 -23.375 1 92.75 262 GLY B O 1
ATOM 6420 N N . CYS B 1 263 ? 21.734 -26.547 -22.656 1 94.5 263 CYS B N 1
ATOM 6421 C CA . CYS B 1 263 ? 20.938 -26.797 -21.453 1 94.5 263 CYS B CA 1
ATOM 6422 C C . CYS B 1 263 ? 19.484 -27.078 -21.812 1 94.5 263 CYS B C 1
ATOM 6424 O O . CYS B 1 263 ? 19.203 -27.953 -22.625 1 94.5 263 CYS B O 1
ATOM 6426 N N . LEU B 1 264 ? 18.562 -26.234 -21.375 1 93.94 264 LEU B N 1
ATOM 6427 C CA . LEU B 1 264 ? 17.141 -26.469 -21.609 1 93.94 264 LEU B CA 1
ATOM 6428 C C . LEU B 1 264 ? 16.797 -26.281 -23.078 1 93.94 264 LEU B C 1
ATOM 6430 O O . LEU B 1 264 ? 15.867 -26.922 -23.594 1 93.94 264 LEU B O 1
ATOM 6434 N N . LYS B 1 265 ? 17.562 -25.531 -23.75 1 91.19 265 LYS B N 1
ATOM 6435 C CA . LYS B 1 265 ? 17.312 -25.25 -25.156 1 91.19 265 LYS B CA 1
ATOM 6436 C C . LYS B 1 265 ? 17.594 -26.469 -26.031 1 91.19 265 LYS B C 1
ATOM 6438 O O . LYS B 1 265 ? 17.203 -26.5 -27.203 1 91.19 265 LYS B O 1
ATOM 6443 N N . TYR B 1 266 ? 18.266 -27.422 -25.453 1 94.5 266 TYR B N 1
ATOM 6444 C CA . TYR B 1 266 ? 18.484 -28.672 -26.172 1 94.5 266 TYR B CA 1
ATOM 6445 C C . TYR B 1 266 ? 17.172 -29.281 -26.625 1 94.5 266 TYR B C 1
ATOM 6447 O O . TYR B 1 266 ? 17.094 -29.875 -27.703 1 94.5 266 TYR B O 1
ATOM 6455 N N . LEU B 1 267 ? 16.141 -29.156 -25.844 1 93.31 267 LEU B N 1
ATOM 6456 C CA . LEU B 1 267 ? 14.828 -29.688 -26.156 1 93.31 267 LEU B CA 1
ATOM 6457 C C . LEU B 1 267 ? 14.289 -29.078 -27.453 1 93.31 267 LEU B C 1
ATOM 6459 O O . LEU B 1 267 ? 13.891 -29.812 -28.375 1 93.31 267 LEU B O 1
ATOM 6463 N N . THR B 1 268 ? 14.383 -27.812 -27.547 1 88.38 268 THR B N 1
ATOM 6464 C CA . THR B 1 268 ? 13.812 -27.109 -28.703 1 88.38 268 THR B CA 1
ATOM 6465 C C . THR B 1 268 ? 14.719 -27.266 -29.922 1 88.38 268 THR B C 1
ATOM 6467 O O . THR B 1 268 ? 14.234 -27.297 -31.062 1 88.38 268 THR B O 1
ATOM 6470 N N . ASN B 1 269 ? 15.938 -27.406 -29.719 1 89.12 269 ASN B N 1
ATOM 6471 C CA . ASN B 1 269 ? 16.875 -27.562 -30.828 1 89.12 269 ASN B CA 1
ATOM 6472 C C . ASN B 1 269 ? 16.75 -28.922 -31.5 1 89.12 269 ASN B C 1
ATOM 6474 O O . ASN B 1 269 ? 16.875 -29.031 -32.719 1 89.12 269 ASN B O 1
ATOM 6478 N N . GLU B 1 270 ? 16.453 -29.938 -30.734 1 89.75 270 GLU B N 1
ATOM 6479 C CA . GLU B 1 270 ? 16.422 -31.312 -31.266 1 89.75 270 GLU B CA 1
ATOM 6480 C C . GLU B 1 270 ? 15.023 -31.672 -31.75 1 89.75 270 GLU B C 1
ATOM 6482 O O . GLU B 1 270 ? 14.883 -32.438 -32.719 1 89.75 270 GLU B O 1
ATOM 6487 N N . CYS B 1 271 ? 14.062 -31.297 -30.969 1 87.69 271 CYS B N 1
ATOM 6488 C CA . CYS B 1 271 ? 12.664 -31.5 -31.312 1 87.69 271 CYS B CA 1
ATOM 6489 C C . CYS B 1 271 ? 11.859 -30.219 -31.125 1 87.69 271 CYS B C 1
ATOM 6491 O O . CYS B 1 271 ? 11.469 -29.89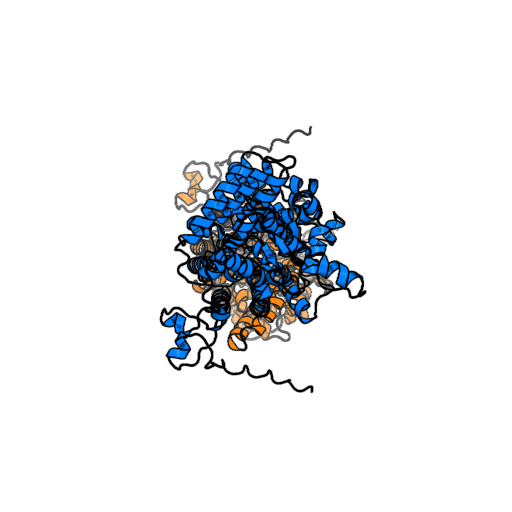1 -30 1 87.69 271 CYS B O 1
ATOM 6493 N N . TYR B 1 272 ? 11.469 -29.766 -32.156 1 81.88 272 TYR B N 1
ATOM 6494 C CA . TYR B 1 272 ? 10.992 -28.391 -32.094 1 81.88 272 TYR B CA 1
ATOM 6495 C C . TYR B 1 272 ? 9.656 -28.312 -31.359 1 81.88 272 TYR B C 1
ATOM 6497 O O . TYR B 1 272 ? 9.578 -27.719 -30.281 1 81.88 272 TYR B O 1
ATOM 6505 N N . THR B 1 273 ? 8.562 -28.922 -31.828 1 81.69 273 THR B N 1
ATOM 6506 C CA . THR B 1 273 ? 7.227 -28.75 -31.266 1 81.69 273 THR B CA 1
ATOM 6507 C C . THR B 1 273 ? 7.148 -29.359 -29.875 1 81.69 273 THR B C 1
ATOM 6509 O O . THR B 1 273 ? 6.754 -28.703 -28.922 1 81.69 273 THR B O 1
ATOM 6512 N N . GLU B 1 274 ? 7.562 -30.547 -29.781 1 87.44 274 GLU B N 1
ATOM 6513 C CA . GLU B 1 274 ? 7.48 -31.234 -28.5 1 87.44 274 GLU B CA 1
ATOM 6514 C C . GLU B 1 274 ? 8.484 -30.672 -27.5 1 87.44 274 GLU B C 1
ATOM 6516 O O . GLU B 1 274 ? 8.211 -30.625 -26.297 1 87.44 274 GLU B O 1
ATOM 6521 N N . GLY B 1 275 ? 9.617 -30.266 -28.062 1 89.31 275 GLY B N 1
ATOM 6522 C CA . GLY B 1 275 ? 10.617 -29.656 -27.203 1 89.31 275 GLY B CA 1
ATOM 6523 C C . GLY B 1 275 ? 10.156 -28.344 -26.594 1 89.31 275 GLY B C 1
ATOM 6524 O O . GLY B 1 275 ? 10.469 -28.062 -25.438 1 89.31 275 GLY B O 1
ATOM 6525 N N . TRP B 1 276 ? 9.445 -27.672 -27.359 1 88.12 276 TRP B N 1
ATOM 6526 C CA . TRP B 1 276 ? 8.906 -26.391 -26.891 1 88.12 276 TRP B CA 1
ATOM 6527 C C . TRP B 1 276 ? 7.891 -26.609 -25.766 1 88.12 276 TRP B C 1
ATOM 6529 O O . TRP B 1 276 ? 7.926 -25.938 -24.75 1 88.12 276 TRP B O 1
ATOM 6539 N N . VAL B 1 277 ? 7.043 -27.531 -25.906 1 88.56 277 VAL B N 1
ATOM 6540 C CA . VAL B 1 277 ? 6.012 -27.828 -24.922 1 88.56 277 VAL B CA 1
ATOM 6541 C C . VAL B 1 277 ? 6.664 -28.312 -23.625 1 88.56 277 VAL B C 1
ATOM 6543 O O . VAL B 1 277 ? 6.262 -27.906 -22.531 1 88.56 277 VAL B O 1
ATOM 6546 N N . LEU B 1 278 ? 7.652 -29.109 -23.797 1 93 278 LEU B N 1
ATOM 6547 C CA . LEU B 1 278 ? 8.352 -29.641 -22.625 1 93 278 LEU B CA 1
ATOM 6548 C C . LEU B 1 278 ? 9.094 -28.531 -21.891 1 93 278 LEU B C 1
ATOM 6550 O O . LEU B 1 278 ? 9.117 -28.5 -20.656 1 93 278 LEU B O 1
ATOM 6554 N N . SER B 1 279 ? 9.672 -27.641 -22.672 1 93.62 279 SER B N 1
ATOM 6555 C CA . SER B 1 279 ? 10.367 -26.516 -22.062 1 93.62 279 SER B CA 1
ATOM 6556 C C . SER B 1 279 ? 9.406 -25.609 -21.312 1 93.62 279 SER B C 1
ATOM 6558 O O . SER B 1 279 ? 9.719 -25.109 -20.234 1 93.62 279 SER B O 1
ATOM 6560 N N . GLN B 1 280 ? 8.25 -25.391 -21.875 1 92.5 280 GLN B N 1
ATOM 6561 C CA . GLN B 1 280 ? 7.23 -24.594 -21.219 1 92.5 280 GLN B CA 1
ATOM 6562 C C . GLN B 1 280 ? 6.746 -25.25 -19.938 1 92.5 280 GLN B C 1
ATOM 6564 O O . GLN B 1 280 ? 6.504 -24.578 -18.938 1 92.5 280 GLN B O 1
ATOM 6569 N N . ASN B 1 281 ? 6.586 -26.5 -20.047 1 93.5 281 ASN B N 1
ATOM 6570 C CA . ASN B 1 281 ? 6.16 -27.25 -18.875 1 93.5 281 ASN B CA 1
ATOM 6571 C C . ASN B 1 281 ? 7.172 -27.125 -17.734 1 93.5 281 ASN B C 1
ATOM 6573 O O . ASN B 1 281 ? 6.793 -26.938 -16.578 1 93.5 281 ASN B O 1
ATOM 6577 N N . PHE B 1 282 ? 8.414 -27.234 -18.094 1 96.31 282 PHE B N 1
ATOM 6578 C CA . PHE B 1 282 ? 9.477 -27.078 -17.094 1 96.31 282 PHE B CA 1
ATOM 6579 C C . PHE B 1 282 ? 9.438 -25.688 -16.469 1 96.31 282 PHE B C 1
ATOM 6581 O O . PHE B 1 282 ? 9.492 -25.562 -15.242 1 96.31 282 PHE B O 1
ATOM 6588 N N . ALA B 1 283 ? 9.32 -24.719 -17.281 1 96.06 283 ALA B N 1
ATOM 6589 C CA . ALA B 1 283 ? 9.281 -23.344 -16.797 1 96.06 283 ALA B CA 1
ATOM 6590 C C . ALA B 1 283 ? 8.086 -23.125 -15.875 1 96.06 283 ALA B C 1
ATOM 6592 O O . ALA B 1 283 ? 8.195 -22.438 -14.852 1 96.06 283 ALA B O 1
ATOM 6593 N N . TYR B 1 284 ? 7 -23.719 -16.234 1 95.56 284 TYR B N 1
ATOM 6594 C CA . TYR B 1 284 ? 5.762 -23.578 -15.484 1 95.56 284 TYR B CA 1
ATOM 6595 C C . TYR B 1 284 ? 5.934 -24.078 -14.055 1 95.56 284 TYR B C 1
ATOM 6597 O O . TYR B 1 284 ? 5.617 -23.359 -13.102 1 95.56 284 TYR B O 1
ATOM 6605 N N . PHE B 1 285 ? 6.5 -25.172 -13.867 1 96.81 285 PHE B N 1
ATOM 6606 C CA . PHE B 1 285 ? 6.676 -25.766 -12.539 1 96.81 285 PHE B CA 1
ATOM 6607 C C . PHE B 1 285 ? 7.789 -25.062 -11.781 1 96.81 285 PHE B C 1
ATOM 6609 O O . PHE B 1 285 ? 7.734 -24.953 -10.555 1 96.81 285 PHE B O 1
ATOM 6616 N N . ASP B 1 286 ? 8.734 -24.547 -12.492 1 97.38 286 ASP B N 1
ATOM 6617 C CA . ASP B 1 286 ? 9.82 -23.828 -11.852 1 97.38 286 ASP B CA 1
ATOM 6618 C C . ASP B 1 286 ? 9.32 -22.5 -11.266 1 97.38 286 ASP B C 1
ATOM 6620 O O . ASP B 1 286 ? 9.555 -22.203 -10.094 1 97.38 286 ASP B O 1
ATOM 6624 N N . ILE B 1 287 ? 8.586 -21.812 -12.031 1 97.56 287 ILE B N 1
ATOM 6625 C CA . ILE B 1 287 ? 8.141 -20.484 -11.648 1 97.56 287 ILE B CA 1
ATOM 6626 C C . ILE B 1 287 ? 7.203 -20.578 -10.445 1 97.56 287 ILE B C 1
ATOM 6628 O O . ILE B 1 287 ? 7.242 -19.719 -9.547 1 97.56 287 ILE B O 1
ATOM 6632 N N . LEU B 1 288 ? 6.414 -21.578 -10.391 1 97.38 288 LEU B N 1
ATOM 6633 C CA . LEU B 1 288 ? 5.371 -21.672 -9.375 1 97.38 288 LEU B CA 1
ATOM 6634 C C . LEU B 1 288 ? 5.863 -22.453 -8.164 1 97.38 288 LEU B C 1
ATOM 6636 O O . LEU B 1 288 ? 5.082 -22.75 -7.254 1 97.38 288 LEU B O 1
ATOM 6640 N N . ALA B 1 289 ? 7.16 -22.734 -8.164 1 96.88 289 ALA B N 1
ATOM 6641 C CA . ALA B 1 289 ? 7.762 -23.391 -7.004 1 96.88 289 ALA B CA 1
ATOM 6642 C C . ALA B 1 289 ? 8.008 -22.375 -5.883 1 96.88 289 ALA B C 1
ATOM 6644 O O . ALA B 1 289 ? 8.453 -21.266 -6.129 1 96.88 289 ALA B O 1
ATOM 6645 N N . SER B 1 290 ? 7.77 -22.781 -4.676 1 94.38 290 SER B N 1
ATOM 6646 C CA . SER B 1 290 ? 7.922 -21.891 -3.529 1 94.38 290 SER B CA 1
ATOM 6647 C C . SER B 1 290 ? 9.375 -21.453 -3.35 1 94.38 290 SER B C 1
ATOM 6649 O O . SER B 1 290 ? 9.648 -20.312 -2.98 1 94.38 290 SER B O 1
ATOM 6651 N N . GLN B 1 291 ? 10.281 -22.281 -3.662 1 92.12 291 GLN B N 1
ATOM 6652 C CA . GLN B 1 291 ? 11.695 -22.031 -3.414 1 92.12 291 GLN B CA 1
ATOM 6653 C C . GLN B 1 291 ? 12.219 -20.891 -4.297 1 92.12 291 GLN B C 1
ATOM 6655 O O . GLN B 1 291 ? 13.281 -20.328 -4.031 1 92.12 291 GLN B O 1
ATOM 6660 N N . THR B 1 292 ? 11.484 -20.625 -5.328 1 93.88 292 THR B N 1
ATOM 6661 C CA . THR B 1 292 ? 11.93 -19.578 -6.238 1 93.88 292 THR B CA 1
ATOM 6662 C C . THR B 1 292 ? 11.906 -18.219 -5.551 1 93.88 292 THR B C 1
ATOM 6664 O O . THR B 1 292 ? 12.602 -17.281 -5.973 1 93.88 292 THR B O 1
ATOM 6667 N N . ASN B 1 293 ? 11.148 -18.109 -4.535 1 92.56 293 ASN B N 1
ATOM 6668 C CA . ASN B 1 293 ? 11.078 -16.859 -3.785 1 92.56 293 ASN B CA 1
ATOM 6669 C C . ASN B 1 293 ? 12.414 -16.5 -3.143 1 92.56 293 ASN B C 1
ATOM 6671 O O . ASN B 1 293 ? 12.688 -15.336 -2.85 1 92.56 293 ASN B O 1
ATOM 6675 N N . GLU B 1 294 ? 13.188 -17.453 -2.918 1 90.56 294 GLU B N 1
ATOM 6676 C CA . GLU B 1 294 ? 14.469 -17.219 -2.252 1 90.56 294 GLU B CA 1
ATOM 6677 C C . GLU B 1 294 ? 15.625 -17.25 -3.25 1 90.56 294 GLU B C 1
ATOM 6679 O O . GLU B 1 294 ? 16.484 -16.375 -3.244 1 90.56 294 GLU B O 1
ATOM 6684 N N . ASN B 1 295 ? 15.555 -18.266 -4.129 1 90.38 295 ASN B N 1
ATOM 6685 C CA . ASN B 1 295 ? 16.719 -18.531 -4.965 1 90.38 295 ASN B CA 1
ATOM 6686 C C . ASN B 1 295 ? 16.484 -18.078 -6.406 1 90.38 295 ASN B C 1
ATOM 6688 O O . ASN B 1 295 ? 17.422 -18.078 -7.219 1 90.38 295 ASN B O 1
ATOM 6692 N N . GLY B 1 296 ? 15.312 -17.703 -6.68 1 94.12 296 GLY B N 1
ATOM 6693 C CA . GLY B 1 296 ? 14.992 -17.438 -8.07 1 94.12 296 GLY B CA 1
ATOM 6694 C C . GLY B 1 296 ? 14.734 -18.703 -8.875 1 94.12 296 GLY B C 1
ATOM 6695 O O . GLY B 1 296 ? 14.734 -19.812 -8.328 1 94.12 296 GLY B O 1
ATOM 6696 N N . THR B 1 297 ? 14.469 -18.5 -10.109 1 96.06 297 THR B N 1
ATOM 6697 C CA . THR B 1 297 ? 14.211 -19.625 -10.992 1 96.06 297 THR B CA 1
ATOM 6698 C C . THR B 1 297 ? 15.516 -20.297 -11.422 1 96.06 297 THR B C 1
ATOM 6700 O O . THR B 1 297 ? 16.594 -19.703 -11.266 1 96.06 297 THR B O 1
ATOM 6703 N N . PHE B 1 298 ? 15.422 -21.484 -11.883 1 96.06 298 PHE B N 1
ATOM 6704 C CA . PHE B 1 298 ? 16.609 -22.25 -12.297 1 96.06 298 PHE B CA 1
ATOM 6705 C C . PHE B 1 298 ? 17.281 -21.578 -13.484 1 96.06 298 PHE B C 1
ATOM 6707 O O . PHE B 1 298 ? 18.516 -21.516 -13.539 1 96.06 298 PHE B O 1
ATOM 6714 N N . TYR B 1 299 ? 16.5 -21.109 -14.398 1 95.88 299 TYR B N 1
ATOM 6715 C CA . TYR B 1 299 ? 17.031 -20.375 -15.547 1 95.88 299 TYR B CA 1
ATOM 6716 C C . TYR B 1 299 ? 16.625 -18.922 -15.492 1 95.88 299 TYR B C 1
ATOM 6718 O O . TYR B 1 299 ? 15.688 -18.547 -14.766 1 95.88 299 TYR B O 1
ATOM 6726 N N . SER B 1 300 ? 17.297 -18.109 -16.25 1 94.31 300 SER B N 1
ATOM 6727 C CA . SER B 1 300 ? 17.062 -16.672 -16.203 1 94.31 300 SER B CA 1
ATOM 6728 C C . SER B 1 300 ? 15.688 -16.328 -16.766 1 94.31 300 SER B C 1
ATOM 6730 O O . SER B 1 300 ? 15.133 -17.078 -17.578 1 94.31 300 SER B O 1
ATOM 6732 N N . ILE B 1 301 ? 15.289 -15.188 -16.328 1 93.25 301 ILE B N 1
ATOM 6733 C CA . ILE B 1 301 ? 13.984 -14.742 -16.797 1 93.25 301 ILE B CA 1
ATOM 6734 C C . ILE B 1 301 ? 14.039 -14.484 -18.297 1 93.25 301 ILE B C 1
ATOM 6736 O O . ILE B 1 301 ? 13.039 -14.664 -19.016 1 93.25 301 ILE B O 1
ATOM 6740 N N . SER B 1 302 ? 15.156 -14.102 -18.797 1 92.06 302 SER B N 1
ATOM 6741 C CA . SER B 1 302 ? 15.32 -13.914 -20.234 1 92.06 302 SER B CA 1
ATOM 6742 C C . SER B 1 302 ? 15.109 -15.219 -20.984 1 92.06 302 SER B C 1
ATOM 6744 O O . SER B 1 302 ? 14.477 -15.242 -22.047 1 92.06 302 SER B O 1
ATOM 6746 N N . ASP B 1 303 ? 15.586 -16.297 -20.438 1 92.69 303 ASP B N 1
ATOM 6747 C CA . ASP B 1 303 ? 15.367 -17.609 -21.031 1 92.69 303 ASP B CA 1
ATOM 6748 C C . ASP B 1 303 ? 13.883 -17.953 -21.047 1 92.69 303 ASP B C 1
ATOM 6750 O O . ASP B 1 303 ? 13.375 -18.469 -22.062 1 92.69 303 ASP B O 1
ATOM 6754 N N . TYR B 1 304 ? 13.266 -17.672 -20.016 1 93.56 304 TYR B N 1
ATOM 6755 C CA . TYR B 1 304 ? 11.859 -18.031 -19.906 1 93.56 304 TYR B CA 1
ATOM 6756 C C . TYR B 1 304 ? 11 -17.125 -20.781 1 93.56 304 TYR B C 1
ATOM 6758 O O . TYR B 1 304 ? 9.961 -17.562 -21.297 1 93.56 304 TYR B O 1
ATOM 6766 N N . ILE B 1 305 ? 11.453 -15.914 -21.016 1 91.5 305 ILE B N 1
ATOM 6767 C CA . ILE B 1 305 ? 10.758 -15.039 -21.953 1 91.5 305 ILE B CA 1
ATOM 6768 C C . ILE B 1 305 ? 10.828 -15.625 -23.359 1 91.5 305 ILE B C 1
ATOM 6770 O O . ILE B 1 305 ? 9.82 -15.648 -24.078 1 91.5 305 ILE B O 1
ATOM 6774 N N . ASP B 1 306 ? 11.883 -16.188 -23.688 1 88.38 306 ASP B N 1
ATOM 6775 C CA . ASP B 1 306 ? 12.055 -16.812 -25 1 88.38 306 ASP B CA 1
ATOM 6776 C C . ASP B 1 306 ? 11.156 -18.031 -25.156 1 88.38 306 ASP B C 1
ATOM 6778 O O . ASP B 1 306 ? 10.633 -18.297 -26.234 1 88.38 306 ASP B O 1
ATOM 6782 N N . ILE B 1 307 ? 10.961 -18.734 -24.062 1 87.31 307 ILE B N 1
ATOM 6783 C CA . ILE B 1 307 ? 10.227 -19.984 -24.078 1 87.31 307 ILE B CA 1
ATOM 6784 C C . ILE B 1 307 ? 8.727 -19.719 -24 1 87.31 307 ILE B C 1
ATOM 6786 O O . ILE B 1 307 ? 7.938 -20.375 -24.688 1 87.31 307 ILE B O 1
ATOM 6790 N N . LEU B 1 308 ? 8.359 -18.672 -23.234 1 85.88 308 LEU B N 1
ATOM 6791 C CA . LEU B 1 308 ? 6.945 -18.484 -22.938 1 85.88 308 LEU B CA 1
ATOM 6792 C C . LEU B 1 308 ? 6.336 -17.391 -23.797 1 85.88 308 LEU B C 1
ATOM 6794 O O . LEU B 1 308 ? 5.113 -17.281 -23.906 1 85.88 308 LEU B O 1
ATOM 6798 N N . SER B 1 309 ? 7.164 -16.547 -24.438 1 79.06 309 SER B N 1
ATOM 6799 C CA . SER B 1 309 ? 6.621 -15.461 -25.25 1 79.06 309 SER B CA 1
ATOM 6800 C C . SER B 1 309 ? 6.105 -15.969 -26.594 1 79.06 309 SER B C 1
ATOM 6802 O O . SER B 1 309 ? 6.676 -16.891 -27.172 1 79.06 309 SER B O 1
ATOM 6804 N N . ALA B 1 310 ? 4.914 -15.555 -26.984 1 61.41 310 ALA B N 1
ATOM 6805 C CA . ALA B 1 310 ? 4.211 -15.945 -28.203 1 61.41 310 ALA B CA 1
ATOM 6806 C C . ALA B 1 310 ? 4.988 -15.523 -29.453 1 61.41 310 ALA B C 1
ATOM 6808 O O . ALA B 1 310 ? 4.824 -16.109 -30.531 1 61.41 310 ALA B O 1
ATOM 6809 N N . ASN B 1 311 ? 5.629 -14.297 -29.391 1 54.69 311 ASN B N 1
ATOM 6810 C CA . ASN B 1 311 ? 6.105 -13.594 -30.578 1 54.69 311 ASN B CA 1
ATOM 6811 C C . ASN B 1 311 ? 7.191 -14.391 -31.312 1 54.69 311 ASN B C 1
ATOM 6813 O O . ASN B 1 311 ? 7.602 -14.023 -32.406 1 54.69 311 ASN B O 1
ATOM 6817 N N . ASN B 1 312 ? 7.781 -15.141 -30.609 1 52.31 312 ASN B N 1
ATOM 6818 C CA . ASN B 1 312 ? 8.961 -15.57 -31.359 1 52.31 312 ASN B CA 1
ATOM 6819 C C . ASN B 1 312 ? 8.609 -16.578 -32.438 1 52.31 312 ASN B C 1
ATOM 6821 O O . ASN B 1 312 ? 9.266 -16.625 -33.5 1 52.31 312 ASN B O 1
ATOM 6825 N N . SER B 1 313 ? 8.047 -17.875 -32.125 1 52.91 313 SER B N 1
ATOM 6826 C CA . SER B 1 313 ? 8.07 -18.875 -33.156 1 52.91 313 SER B CA 1
ATOM 6827 C C . SER B 1 313 ? 6.66 -19.234 -33.625 1 52.91 313 SER B C 1
ATOM 6829 O O . SER B 1 313 ? 5.699 -19.109 -32.875 1 52.91 313 SER B O 1
ATOM 6831 N N . ASP B 1 314 ? 6.461 -19.234 -34.938 1 53.47 314 ASP B N 1
ATOM 6832 C CA . ASP B 1 314 ? 5.301 -19.828 -35.594 1 53.47 314 ASP B CA 1
ATOM 6833 C C . ASP B 1 314 ? 4.746 -21 -34.781 1 53.47 314 ASP B C 1
ATOM 6835 O O . ASP B 1 314 ? 3.529 -21.188 -34.719 1 53.47 314 ASP B O 1
ATOM 6839 N N . VAL B 1 315 ? 5.66 -21.641 -34.188 1 53.06 315 VAL B N 1
ATOM 6840 C CA . VAL B 1 315 ? 5.297 -22.859 -33.469 1 53.06 315 VAL B CA 1
ATOM 6841 C C . VAL B 1 315 ? 4.68 -22.484 -32.125 1 53.06 315 VAL B C 1
ATOM 6843 O O . VAL B 1 315 ? 3.725 -23.125 -31.688 1 53.06 315 VAL B O 1
ATOM 6846 N N . ALA B 1 316 ? 5.266 -21.391 -31.516 1 53.75 316 ALA B N 1
ATOM 6847 C CA . ALA B 1 316 ? 4.754 -21 -30.203 1 53.75 316 ALA B CA 1
ATOM 6848 C C . ALA B 1 316 ? 3.27 -20.656 -30.281 1 53.75 316 ALA B C 1
ATOM 6850 O O . ALA B 1 316 ? 2.514 -20.922 -29.344 1 53.75 316 ALA B O 1
ATOM 6851 N N . GLN B 1 317 ? 2.943 -20.094 -31.375 1 54.31 317 GLN B N 1
ATOM 6852 C CA . GLN B 1 317 ? 1.548 -19.719 -31.594 1 54.31 317 GLN B CA 1
ATOM 6853 C C . GLN B 1 317 ? 0.67 -20.969 -31.734 1 54.31 317 GLN B C 1
ATOM 6855 O O . GLN B 1 317 ? -0.521 -20.938 -31.422 1 54.31 317 GLN B O 1
ATOM 6860 N N . LEU B 1 318 ? 1.365 -22.031 -32.188 1 55.59 318 LEU B N 1
ATOM 6861 C CA . LEU B 1 318 ? 0.535 -23.172 -32.531 1 55.59 318 LEU B CA 1
ATOM 6862 C C . LEU B 1 318 ? 0.493 -24.188 -31.406 1 55.59 318 LEU B C 1
ATOM 6864 O O . LEU B 1 318 ? -0.444 -24.984 -31.312 1 55.59 318 LEU B O 1
ATOM 6868 N N . GLN B 1 319 ? 1.631 -24.094 -30.5 1 63 319 GLN B N 1
ATOM 6869 C CA . GLN B 1 319 ? 1.664 -25.219 -29.562 1 63 319 GLN B CA 1
ATOM 6870 C C . GLN B 1 319 ? 1.98 -24.75 -28.156 1 63 319 GLN B C 1
ATOM 6872 O O . GLN B 1 319 ? 3.033 -24.156 -27.906 1 63 319 GLN B O 1
ATOM 6877 N N . SER B 1 320 ? 0.942 -24.609 -27.328 1 65.62 320 SER B N 1
ATOM 6878 C CA . SER B 1 320 ? 1.129 -24.219 -25.938 1 65.62 320 SER B CA 1
ATOM 6879 C C . SER B 1 320 ? 0.836 -25.391 -25 1 65.62 320 SER B C 1
ATOM 6881 O O . SER B 1 320 ? 0.072 -26.297 -25.344 1 65.62 320 SER B O 1
ATOM 6883 N N . ASP B 1 321 ? 1.669 -25.438 -23.922 1 74.56 321 ASP B N 1
ATOM 6884 C CA . ASP B 1 321 ? 1.388 -26.406 -22.859 1 74.56 321 ASP B CA 1
ATOM 6885 C C . ASP B 1 321 ? -0.06 -26.297 -22.391 1 74.56 321 ASP B C 1
ATOM 6887 O O . ASP B 1 321 ? -0.481 -25.25 -21.891 1 74.56 321 ASP B O 1
ATOM 6891 N N . PRO B 1 322 ? -0.681 -27.344 -22.562 1 80.25 322 PRO B N 1
ATOM 6892 C CA . PRO B 1 322 ? -2.113 -27.297 -22.25 1 80.25 322 PRO B CA 1
ATOM 6893 C C . PRO B 1 322 ? -2.391 -27.031 -20.781 1 80.25 322 PRO B C 1
ATOM 6895 O O . PRO B 1 322 ? -3.521 -26.703 -20.406 1 80.25 322 PRO B O 1
ATOM 6898 N N . MET B 1 323 ? -1.404 -27.141 -19.953 1 82.94 323 MET B N 1
ATOM 6899 C CA . MET B 1 323 ? -1.587 -26.859 -18.531 1 82.94 323 MET B CA 1
ATOM 6900 C C . MET B 1 323 ? -1.72 -25.359 -18.281 1 82.94 323 MET B C 1
ATOM 6902 O O . MET B 1 323 ? -2.346 -24.938 -17.312 1 82.94 323 MET B O 1
ATOM 6906 N N . GLN B 1 324 ? -1.211 -24.625 -19.156 1 85.69 324 GLN B N 1
ATOM 6907 C CA . GLN B 1 324 ? -1.218 -23.188 -18.969 1 85.69 324 GLN B CA 1
ATOM 6908 C C . GLN B 1 324 ? -2.396 -22.547 -19.703 1 85.69 324 GLN B C 1
ATOM 6910 O O . GLN B 1 324 ? -3.059 -21.656 -19.156 1 85.69 324 GLN B O 1
ATOM 6915 N N . GLY B 1 325 ? -2.607 -23 -20.844 1 82.44 325 GLY B N 1
ATOM 6916 C CA . GLY B 1 325 ? -3.705 -22.469 -21.641 1 82.44 325 GLY B CA 1
ATOM 6917 C C . GLY B 1 325 ? -3.623 -20.969 -21.812 1 82.44 325 GLY B C 1
ATOM 6918 O O . GLY B 1 325 ? -2.594 -20.438 -22.25 1 82.44 325 GLY B O 1
ATOM 6919 N N . CYS B 1 326 ? -4.637 -20.312 -21.359 1 87.88 326 CYS B N 1
ATOM 6920 C CA . CYS B 1 326 ? -4.73 -18.875 -21.609 1 87.88 326 CYS B CA 1
ATOM 6921 C C . CYS B 1 326 ? -3.98 -18.078 -20.547 1 87.88 326 CYS B C 1
ATOM 6923 O O . CYS B 1 326 ? -3.756 -16.875 -20.719 1 87.88 326 CYS B O 1
ATOM 6925 N N . ILE B 1 327 ? -3.449 -18.719 -19.531 1 93 327 ILE B N 1
ATOM 6926 C CA . ILE B 1 327 ? -2.848 -17.984 -18.422 1 93 327 ILE B CA 1
ATOM 6927 C C . ILE B 1 327 ? -1.337 -17.891 -18.625 1 93 327 ILE B C 1
ATOM 6929 O O . ILE B 1 327 ? -0.622 -17.359 -17.781 1 93 327 ILE B O 1
ATOM 6933 N N . ARG B 1 328 ? -0.823 -18.328 -19.719 1 91.94 328 ARG B N 1
ATOM 6934 C CA . ARG B 1 328 ? 0.61 -18.375 -20 1 91.94 328 ARG B CA 1
ATOM 6935 C C . ARG B 1 328 ? 1.255 -17.016 -19.797 1 91.94 328 ARG B C 1
ATOM 6937 O O . ARG B 1 328 ? 2.297 -16.906 -19.141 1 91.94 328 ARG B O 1
ATOM 6944 N N . PRO B 1 329 ? 0.677 -15.93 -20.234 1 93 329 PRO B N 1
ATOM 6945 C CA . PRO B 1 329 ? 1.301 -14.625 -20.016 1 93 329 PRO B CA 1
ATOM 6946 C C . PRO B 1 329 ? 1.421 -14.273 -18.531 1 93 329 PRO B C 1
ATOM 6948 O O . PRO B 1 329 ? 2.373 -13.602 -18.125 1 93 329 PRO B O 1
ATOM 6951 N N . MET B 1 330 ? 0.493 -14.734 -17.781 1 95.69 330 MET B N 1
ATOM 6952 C CA . MET B 1 330 ? 0.529 -14.461 -16.359 1 95.69 330 MET B CA 1
ATOM 6953 C C . MET B 1 330 ? 1.669 -15.219 -15.68 1 95.69 330 MET B C 1
ATOM 6955 O O . MET B 1 330 ? 2.289 -14.711 -14.742 1 95.69 330 MET B O 1
ATOM 6959 N N . ILE B 1 331 ? 1.905 -16.406 -16.188 1 96.06 331 ILE B N 1
ATOM 6960 C CA . ILE B 1 331 ? 2.992 -17.203 -15.633 1 96.06 331 ILE B CA 1
ATOM 6961 C C . ILE B 1 331 ? 4.32 -16.484 -15.844 1 96.06 331 ILE B C 1
ATOM 6963 O O . ILE B 1 331 ? 5.164 -16.438 -14.945 1 96.06 331 ILE B O 1
ATOM 6967 N N . LEU B 1 332 ? 4.426 -15.93 -16.938 1 95.44 332 LEU B N 1
ATOM 6968 C CA . LEU B 1 332 ? 5.637 -15.172 -17.234 1 95.44 332 LEU B CA 1
ATOM 6969 C C . LEU B 1 332 ? 5.77 -13.977 -16.297 1 95.44 332 LEU B C 1
ATOM 6971 O O . LEU B 1 332 ? 6.859 -13.695 -15.797 1 95.44 332 LEU B O 1
ATOM 6975 N N . LEU B 1 333 ? 4.676 -13.359 -16.078 1 97.81 333 LEU B N 1
ATOM 6976 C CA . LEU B 1 333 ? 4.699 -12.188 -15.203 1 97.81 333 LEU B CA 1
ATOM 6977 C C . LEU B 1 333 ? 5.008 -12.586 -13.766 1 97.81 333 LEU B C 1
ATOM 6979 O O . LEU B 1 333 ? 5.688 -11.852 -13.047 1 97.81 333 LEU B O 1
ATOM 6983 N N . ILE B 1 334 ? 4.574 -13.688 -13.344 1 98.12 334 ILE B N 1
ATOM 6984 C CA . ILE B 1 334 ? 4.949 -14.203 -12.031 1 98.12 334 ILE B CA 1
ATOM 6985 C C . ILE B 1 334 ? 6.461 -14.43 -11.984 1 98.12 334 ILE B C 1
ATOM 6987 O O . ILE B 1 334 ? 7.109 -14.094 -10.992 1 98.12 334 ILE B O 1
ATOM 6991 N N . GLY B 1 335 ? 6.953 -14.977 -13.086 1 97.62 335 GLY B N 1
ATOM 6992 C CA . GLY B 1 335 ? 8.398 -15.141 -13.172 1 97.62 335 GLY B CA 1
ATOM 6993 C C . GLY B 1 335 ? 9.156 -13.828 -13.047 1 97.62 335 GLY B C 1
ATOM 6994 O O . GLY B 1 335 ? 10.203 -13.773 -12.398 1 97.62 335 GLY B O 1
ATOM 6995 N N . LYS B 1 336 ? 8.641 -12.812 -13.625 1 97.69 336 LYS B N 1
ATOM 6996 C CA . LYS B 1 336 ? 9.266 -11.5 -13.531 1 97.69 336 LYS B CA 1
ATOM 6997 C C . LYS B 1 336 ? 9.242 -10.977 -12.102 1 97.69 336 LYS B C 1
ATOM 6999 O O . LYS B 1 336 ? 10.195 -10.328 -11.656 1 97.69 336 LYS B O 1
ATOM 7004 N N . ILE B 1 337 ? 8.156 -11.188 -11.398 1 98.25 337 ILE B N 1
ATOM 7005 C CA . ILE B 1 337 ? 8.062 -10.766 -10 1 98.25 337 ILE B CA 1
ATOM 7006 C C . ILE B 1 337 ? 9.109 -11.492 -9.172 1 98.25 337 ILE B C 1
ATOM 7008 O O . ILE B 1 337 ? 9.789 -10.875 -8.344 1 98.25 337 ILE B O 1
ATOM 7012 N N . VAL B 1 338 ? 9.258 -12.758 -9.445 1 97.5 338 VAL B N 1
ATOM 7013 C CA . VAL B 1 338 ? 10.234 -13.562 -8.727 1 97.5 338 VAL B CA 1
ATOM 7014 C C . VAL B 1 338 ? 11.641 -13.008 -8.961 1 97.5 338 VAL B C 1
ATOM 7016 O O . VAL B 1 338 ? 12.422 -12.867 -8.023 1 97.5 338 VAL B O 1
ATOM 7019 N N . SER B 1 339 ? 11.883 -12.742 -10.156 1 96.75 339 SER B N 1
ATOM 7020 C CA . SER B 1 339 ? 13.188 -12.18 -10.5 1 96.75 339 SER B CA 1
ATOM 7021 C C . SER B 1 339 ? 13.422 -10.852 -9.789 1 96.75 339 SER B C 1
ATOM 7023 O O . SER B 1 339 ? 14.508 -10.602 -9.273 1 96.75 339 SER B O 1
ATOM 7025 N N . LEU B 1 340 ? 12.461 -10.047 -9.789 1 97 340 LEU B N 1
ATOM 7026 C CA . LEU B 1 340 ? 12.555 -8.758 -9.109 1 97 340 LEU B CA 1
ATOM 7027 C C . LEU B 1 340 ? 12.758 -8.945 -7.609 1 97 340 LEU B C 1
ATOM 7029 O O . LEU B 1 340 ? 13.539 -8.219 -6.992 1 97 340 LEU B O 1
ATOM 7033 N N . LEU B 1 341 ? 12.109 -9.852 -7.027 1 96.5 341 LEU B N 1
ATOM 7034 C CA . LEU B 1 341 ? 12.203 -10.141 -5.598 1 96.5 341 LEU B CA 1
ATOM 7035 C C . LEU B 1 341 ? 13.625 -10.547 -5.223 1 96.5 341 LEU B C 1
ATOM 7037 O O . LEU B 1 341 ? 14.18 -10.055 -4.234 1 96.5 341 LEU B O 1
ATOM 7041 N N . VAL B 1 342 ? 14.141 -11.383 -5.969 1 94.75 342 VAL B N 1
ATOM 7042 C CA . VAL B 1 342 ? 15.484 -11.875 -5.691 1 94.75 342 VAL B CA 1
ATOM 7043 C C . VAL B 1 342 ? 16.5 -10.742 -5.844 1 94.75 342 VAL B C 1
ATOM 7045 O O . VAL B 1 342 ? 17.406 -10.602 -5.027 1 94.75 342 VAL B O 1
ATOM 7048 N N . GLU B 1 343 ? 16.344 -9.984 -6.875 1 93 343 GLU B N 1
ATOM 7049 C CA . GLU B 1 343 ? 17.203 -8.812 -7.07 1 93 343 GLU B CA 1
ATOM 7050 C C . GLU B 1 343 ? 17.094 -7.855 -5.887 1 93 343 GLU B C 1
ATOM 7052 O O . GLU B 1 343 ? 18.109 -7.375 -5.383 1 93 343 GLU B O 1
ATOM 7057 N N . TYR B 1 344 ? 15.953 -7.578 -5.445 1 92.31 344 TYR B N 1
ATOM 7058 C CA . TYR B 1 344 ? 15.703 -6.672 -4.332 1 92.31 344 TYR B CA 1
ATOM 7059 C C . TYR B 1 344 ? 16.359 -7.176 -3.055 1 92.31 344 TYR B C 1
ATOM 7061 O O . TYR B 1 344 ? 17 -6.406 -2.334 1 92.31 344 TYR B O 1
ATOM 7069 N N . ASN B 1 345 ? 16.172 -8.414 -2.801 1 89.44 345 ASN B N 1
ATOM 7070 C CA . ASN B 1 345 ? 16.75 -9.016 -1.603 1 89.44 345 ASN B CA 1
ATOM 7071 C C . ASN B 1 345 ? 18.266 -8.969 -1.633 1 89.44 345 ASN B C 1
ATOM 7073 O O . ASN B 1 345 ? 18.906 -8.711 -0.609 1 89.44 345 ASN B O 1
ATOM 7077 N N . ALA B 1 346 ? 18.797 -9.203 -2.754 1 88.38 346 ALA B N 1
ATOM 7078 C CA . ALA B 1 346 ? 20.25 -9.148 -2.898 1 88.38 346 ALA B CA 1
ATOM 7079 C C . ALA B 1 346 ? 20.781 -7.738 -2.658 1 88.38 346 ALA B C 1
ATOM 7081 O O . ALA B 1 346 ? 21.797 -7.555 -1.983 1 88.38 346 ALA B O 1
ATOM 7082 N N . LEU B 1 347 ? 20.078 -6.797 -3.166 1 86.81 347 LEU B N 1
ATOM 7083 C CA . LEU B 1 347 ? 20.5 -5.402 -3.016 1 86.81 347 LEU B CA 1
ATOM 7084 C C . LEU B 1 347 ? 20.344 -4.941 -1.571 1 86.81 347 LEU B C 1
ATOM 7086 O O . LEU B 1 347 ? 21.156 -4.176 -1.066 1 86.81 347 LEU B O 1
ATOM 7090 N N . LYS B 1 348 ? 19.328 -5.328 -0.935 1 82.88 348 LYS B N 1
ATOM 7091 C CA . LYS B 1 348 ? 19.109 -4.961 0.459 1 82.88 348 LYS B CA 1
ATOM 7092 C C . LYS B 1 348 ? 20.219 -5.496 1.358 1 82.88 348 LYS B C 1
ATOM 7094 O O . LYS B 1 348 ? 20.688 -4.797 2.264 1 82.88 348 LYS B O 1
ATOM 7099 N N . VAL B 1 349 ? 20.578 -6.664 1.145 1 79.38 349 VAL B N 1
ATOM 7100 C CA . VAL B 1 349 ? 21.641 -7.285 1.938 1 79.38 349 VAL B CA 1
ATOM 7101 C C . VAL B 1 349 ? 22.953 -6.555 1.699 1 79.38 349 VAL B C 1
ATOM 7103 O O . VAL B 1 349 ? 23.719 -6.316 2.639 1 79.38 349 VAL B O 1
ATOM 7106 N N . SER B 1 350 ? 23.203 -6.172 0.569 1 76.31 350 SER B N 1
ATOM 7107 C CA . SER B 1 350 ? 24.438 -5.473 0.226 1 76.31 350 SER B CA 1
ATOM 7108 C C . SER B 1 350 ? 24.469 -4.074 0.83 1 76.31 350 SER B C 1
ATOM 7110 O O . SER B 1 350 ? 25.516 -3.598 1.262 1 76.31 350 SER B O 1
ATOM 7112 N N . SER B 1 351 ? 23.359 -3.365 0.743 1 70.88 351 SER B N 1
ATOM 7113 C CA . SER B 1 351 ? 23.266 -2.008 1.271 1 70.88 351 SER B CA 1
ATOM 7114 C C . SER B 1 351 ? 23.484 -1.988 2.781 1 70.88 351 SER B C 1
ATOM 7116 O O . SER B 1 351 ? 24.094 -1.055 3.312 1 70.88 351 SER B O 1
ATOM 7118 N N . ASP B 1 352 ? 22.953 -2.906 3.436 1 62.62 352 ASP B N 1
ATOM 7119 C CA . ASP B 1 352 ? 23.141 -2.982 4.883 1 62.62 352 ASP B CA 1
ATOM 7120 C C . ASP B 1 352 ? 24.609 -3.061 5.246 1 62.62 352 ASP B C 1
ATOM 7122 O O . ASP B 1 352 ? 25.016 -2.594 6.312 1 62.62 352 ASP B O 1
ATOM 7126 N N . TYR B 1 353 ? 25.344 -3.549 4.352 1 54.88 353 TYR B N 1
ATOM 7127 C CA . TYR B 1 353 ? 26.766 -3.727 4.605 1 54.88 353 TYR B CA 1
ATOM 7128 C C . TYR B 1 353 ? 27.562 -2.484 4.207 1 54.88 353 TYR B C 1
ATOM 7130 O O . TYR B 1 353 ? 28.625 -2.207 4.766 1 54.88 353 TYR B O 1
ATOM 7138 N N . LEU B 1 354 ? 27.203 -1.916 3.189 1 55.75 354 LEU B N 1
ATOM 7139 C CA . LEU B 1 354 ? 28.094 -0.864 2.709 1 55.75 354 LEU B CA 1
ATOM 7140 C C . LEU B 1 354 ? 27.734 0.482 3.324 1 55.75 354 LEU B C 1
ATOM 7142 O O . LEU B 1 354 ? 27.922 0.693 4.523 1 55.75 354 LEU B O 1
ATOM 7146 N N . ASN B 1 355 ? 27.094 1.524 2.514 1 53.5 355 ASN B N 1
ATOM 7147 C CA . ASN B 1 355 ? 26.75 2.885 2.92 1 53.5 355 ASN B CA 1
ATOM 7148 C C . ASN B 1 355 ? 25.25 3.068 3.09 1 53.5 355 ASN B C 1
ATOM 7150 O O . ASN B 1 355 ? 24.516 3.158 2.104 1 53.5 355 ASN B O 1
ATOM 7154 N N . PRO B 1 356 ? 24.766 3.021 4.293 1 57.38 356 PRO B N 1
ATOM 7155 C CA . PRO B 1 356 ? 23.406 2.723 4.711 1 57.38 356 PRO B CA 1
ATOM 7156 C C . PRO B 1 356 ? 22.375 3.631 4.039 1 57.38 356 PRO B C 1
ATOM 7158 O O . PRO B 1 356 ? 21.344 3.152 3.564 1 57.38 356 PRO B O 1
ATOM 7161 N N . ASN B 1 357 ? 22.516 5.055 4.043 1 56.78 357 ASN B N 1
ATOM 7162 C CA . ASN B 1 357 ? 21.344 5.879 3.77 1 56.78 357 ASN B CA 1
ATOM 7163 C C . ASN B 1 357 ? 21.141 6.082 2.271 1 56.78 357 ASN B C 1
ATOM 7165 O O . ASN B 1 357 ? 20.016 5.973 1.776 1 56.78 357 ASN B O 1
ATOM 7169 N N . CYS B 1 358 ? 22.172 6.641 1.554 1 55 358 CYS B N 1
ATOM 7170 C CA . CYS B 1 358 ? 22 7.023 0.155 1 55 358 CYS B CA 1
ATOM 7171 C C . CYS B 1 358 ? 21.688 5.805 -0.706 1 55 358 CYS B C 1
ATOM 7173 O O . CYS B 1 358 ? 20.828 5.875 -1.586 1 55 358 CYS B O 1
ATOM 7175 N N . ASP B 1 359 ? 22.266 4.801 -0.312 1 77.25 359 ASP B N 1
ATOM 7176 C CA . ASP B 1 359 ? 22.125 3.592 -1.122 1 77.25 359 ASP B CA 1
ATOM 7177 C C . ASP B 1 359 ? 20.766 2.947 -0.921 1 77.25 359 ASP B C 1
ATOM 7179 O O . ASP B 1 359 ? 20.141 2.477 -1.88 1 77.25 359 ASP B O 1
ATOM 7183 N N . ARG B 1 360 ? 20.25 3.326 0.092 1 83.31 360 ARG B N 1
ATOM 7184 C CA . ARG B 1 360 ? 18.953 2.717 0.401 1 83.31 360 ARG B CA 1
ATOM 7185 C C . ARG B 1 360 ? 17.828 3.383 -0.386 1 83.31 360 ARG B C 1
ATOM 7187 O O . ARG B 1 360 ? 16.953 2.703 -0.922 1 83.31 360 ARG B O 1
ATOM 7194 N N . TYR B 1 361 ? 17.953 4.684 -0.457 1 85.44 361 TYR B N 1
ATOM 7195 C CA . TYR B 1 361 ? 16.938 5.422 -1.204 1 85.44 361 TYR B CA 1
ATOM 7196 C C . TYR B 1 361 ? 16.906 4.977 -2.66 1 85.44 361 TYR B C 1
ATOM 7198 O O . TYR B 1 361 ? 15.828 4.691 -3.199 1 85.44 361 TYR B O 1
ATOM 7206 N N . SER B 1 362 ? 18.031 4.957 -3.201 1 87.94 362 SER B N 1
ATOM 7207 C CA . SER B 1 362 ? 18.094 4.617 -4.617 1 87.94 362 SER B CA 1
ATOM 7208 C C . SER B 1 362 ? 17.594 3.201 -4.875 1 87.94 362 SER B C 1
ATOM 7210 O O . SER B 1 362 ? 16.891 2.957 -5.855 1 87.94 362 SER B O 1
ATOM 7212 N N . ILE B 1 363 ? 17.922 2.346 -4.004 1 89.88 363 ILE B N 1
ATOM 7213 C CA . ILE B 1 363 ? 17.516 0.95 -4.148 1 89.88 363 ILE B CA 1
ATOM 7214 C C . ILE B 1 363 ? 16 0.836 -4.047 1 89.88 363 ILE B C 1
ATOM 7216 O O . ILE B 1 363 ? 15.352 0.228 -4.906 1 89.88 363 ILE B O 1
ATOM 7220 N N . VAL B 1 364 ? 15.453 1.448 -3.033 1 91.56 364 VAL B N 1
ATOM 7221 C CA . VAL B 1 364 ? 14.016 1.36 -2.805 1 91.56 364 VAL B CA 1
ATOM 7222 C C . VAL B 1 364 ? 13.266 2.078 -3.926 1 91.56 364 VAL B C 1
ATOM 7224 O O . VAL B 1 364 ? 12.25 1.582 -4.418 1 91.56 364 VAL B O 1
ATOM 7227 N N . ALA B 1 365 ? 13.797 3.186 -4.301 1 91.88 365 ALA B N 1
ATOM 7228 C CA . ALA B 1 365 ? 13.164 3.953 -5.371 1 91.88 365 ALA B CA 1
ATOM 7229 C C . ALA B 1 365 ? 13.156 3.17 -6.68 1 91.88 365 ALA B C 1
ATOM 7231 O O . ALA B 1 365 ? 12.141 3.117 -7.375 1 91.88 365 ALA B O 1
ATOM 7232 N N . GLU B 1 366 ? 14.219 2.58 -6.969 1 92.38 366 GLU B N 1
ATOM 7233 C CA . GLU B 1 366 ? 14.32 1.791 -8.188 1 92.38 366 GLU B CA 1
ATOM 7234 C C . GLU B 1 366 ? 13.383 0.583 -8.148 1 92.38 366 GLU B C 1
ATOM 7236 O O . GLU B 1 366 ? 12.719 0.271 -9.133 1 92.38 366 GLU B O 1
ATOM 7241 N N . MET B 1 367 ? 13.414 -0.083 -7.082 1 93.88 367 MET B N 1
ATOM 7242 C CA . MET B 1 367 ? 12.57 -1.269 -6.934 1 93.88 367 MET B CA 1
ATOM 7243 C C . MET B 1 367 ? 11.094 -0.907 -7.055 1 93.88 367 MET B C 1
ATOM 7245 O O . MET B 1 367 ? 10.32 -1.639 -7.672 1 93.88 367 MET B O 1
ATOM 7249 N N . LEU B 1 368 ? 10.711 0.2 -6.457 1 94.94 368 LEU B N 1
ATOM 7250 C CA . LEU B 1 368 ? 9.312 0.625 -6.52 1 94.94 368 LEU B CA 1
ATOM 7251 C C . LEU B 1 368 ? 8.93 1.012 -7.945 1 94.94 368 LEU B C 1
ATOM 7253 O O . LEU B 1 368 ? 7.801 0.754 -8.375 1 94.94 368 LEU B O 1
ATOM 7257 N N . GLU B 1 369 ? 9.836 1.611 -8.594 1 95.12 369 GLU B N 1
ATOM 7258 C CA . GLU B 1 369 ? 9.578 1.952 -9.992 1 95.12 369 GLU B CA 1
ATOM 7259 C C . GLU B 1 369 ? 9.367 0.699 -10.836 1 95.12 369 GLU B C 1
ATOM 7261 O O . GLU B 1 369 ? 8.414 0.62 -11.617 1 95.12 369 GLU B O 1
ATOM 7266 N N . LYS B 1 370 ? 10.227 -0.241 -10.672 1 96.56 370 LYS B N 1
ATOM 7267 C CA . LYS B 1 370 ? 10.102 -1.505 -11.391 1 96.56 370 LYS B CA 1
ATOM 7268 C C . LYS B 1 370 ? 8.805 -2.223 -11.008 1 96.56 370 LYS B C 1
ATOM 7270 O O . LYS B 1 370 ? 8.133 -2.793 -11.867 1 96.56 370 LYS B O 1
ATOM 7275 N N . ALA B 1 371 ? 8.516 -2.219 -9.758 1 97.25 371 ALA B N 1
ATOM 7276 C CA . ALA B 1 371 ? 7.301 -2.863 -9.266 1 97.25 371 ALA B CA 1
ATOM 7277 C C . ALA B 1 371 ? 6.059 -2.217 -9.867 1 97.25 371 ALA B C 1
ATOM 7279 O O . ALA B 1 371 ? 5.121 -2.912 -10.266 1 97.25 371 ALA B O 1
ATOM 7280 N N . ASN B 1 372 ? 6.039 -0.896 -9.914 1 95.25 372 ASN B N 1
ATOM 7281 C CA . ASN B 1 372 ? 4.906 -0.184 -10.492 1 95.25 372 ASN B CA 1
ATOM 7282 C C . ASN B 1 372 ? 4.758 -0.481 -11.984 1 95.25 372 ASN B C 1
ATOM 7284 O O . ASN B 1 372 ? 3.643 -0.623 -12.484 1 95.25 372 ASN B O 1
ATOM 7288 N N . ASN B 1 373 ? 5.824 -0.567 -12.648 1 96.81 373 ASN B N 1
ATOM 7289 C CA . ASN B 1 373 ? 5.785 -0.937 -14.055 1 96.81 373 ASN B CA 1
ATOM 7290 C C . ASN B 1 373 ? 5.234 -2.348 -14.25 1 96.81 373 ASN B C 1
ATOM 7292 O O . ASN B 1 373 ? 4.422 -2.584 -15.148 1 96.81 373 ASN B O 1
ATOM 7296 N N . LEU B 1 374 ? 5.684 -3.244 -13.445 1 97.81 374 LEU B N 1
ATOM 7297 C CA . LEU B 1 374 ? 5.207 -4.621 -13.508 1 97.81 374 LEU B CA 1
ATOM 7298 C C . LEU B 1 374 ? 3.717 -4.695 -13.188 1 97.81 374 LEU B C 1
ATOM 7300 O O . LEU B 1 374 ? 2.98 -5.461 -13.812 1 97.81 374 LEU B O 1
ATOM 7304 N N . ASP B 1 375 ? 3.32 -3.885 -12.242 1 96.69 375 ASP B N 1
ATOM 7305 C CA . ASP B 1 375 ? 1.903 -3.832 -11.891 1 96.69 375 ASP B CA 1
ATOM 7306 C C . ASP B 1 375 ? 1.06 -3.389 -13.086 1 96.69 375 ASP B C 1
ATOM 7308 O O . ASP B 1 375 ? -0.017 -3.938 -13.328 1 96.69 375 ASP B O 1
ATOM 7312 N N . ASN B 1 376 ? 1.542 -2.451 -13.773 1 95.75 376 ASN B N 1
ATOM 7313 C CA . ASN B 1 376 ? 0.854 -1.991 -14.977 1 95.75 376 ASN B CA 1
ATOM 7314 C C . ASN B 1 376 ? 0.799 -3.082 -16.047 1 95.75 376 ASN B C 1
ATOM 7316 O O . ASN B 1 376 ? -0.233 -3.271 -16.688 1 95.75 376 ASN B O 1
ATOM 7320 N N . GLU B 1 377 ? 1.863 -3.793 -16.219 1 97.06 377 GLU B N 1
ATOM 7321 C CA . GLU B 1 377 ? 1.894 -4.898 -17.172 1 97.06 377 GLU B CA 1
ATOM 7322 C C . GLU B 1 377 ? 0.875 -5.973 -16.797 1 97.06 377 GLU B C 1
ATOM 7324 O O . GLU B 1 377 ? 0.208 -6.531 -17.672 1 97.06 377 GLU B O 1
ATOM 7329 N N . ILE B 1 378 ? 0.752 -6.262 -15.547 1 98.12 378 ILE B N 1
ATOM 7330 C CA . ILE B 1 378 ? -0.172 -7.285 -15.07 1 98.12 378 ILE B CA 1
ATOM 7331 C C . ILE B 1 378 ? -1.61 -6.84 -15.328 1 98.12 378 ILE B C 1
ATOM 7333 O O . ILE B 1 378 ? -2.42 -7.605 -15.852 1 98.12 378 ILE B O 1
ATOM 7337 N N . CYS B 1 379 ? -1.886 -5.625 -15.016 1 94.88 379 CYS B N 1
ATOM 7338 C CA . CYS B 1 379 ? -3.24 -5.09 -15.109 1 94.88 379 CYS B CA 1
ATOM 7339 C C . CYS B 1 379 ? -3.725 -5.09 -16.562 1 94.88 379 CYS B C 1
ATOM 7341 O O . CYS B 1 379 ? -4.902 -5.348 -16.828 1 94.88 379 CYS B O 1
ATOM 7343 N N . PHE B 1 380 ? -2.83 -4.926 -17.469 1 93.81 380 PHE B N 1
ATOM 7344 C CA . PHE B 1 380 ? -3.25 -4.777 -18.859 1 93.81 380 PHE B CA 1
ATOM 7345 C C . PHE B 1 380 ? -2.895 -6.016 -19.672 1 93.81 380 PHE B C 1
ATOM 7347 O O . PHE B 1 380 ? -3.041 -6.027 -20.891 1 93.81 380 PHE B O 1
ATOM 7354 N N . CYS B 1 381 ? -2.51 -6.984 -18.984 1 94.75 381 CYS B N 1
ATOM 7355 C CA . CYS B 1 381 ? -2.164 -8.227 -19.656 1 94.75 381 CYS B CA 1
ATOM 7356 C C . CYS B 1 381 ? -3.4 -8.883 -20.266 1 94.75 381 CYS B C 1
ATOM 7358 O O . CYS B 1 381 ? -4.469 -8.883 -19.641 1 94.75 381 CYS B O 1
ATOM 7360 N N . LYS B 1 382 ? -3.242 -9.43 -21.469 1 92.06 382 LYS B N 1
ATOM 7361 C CA . LYS B 1 382 ? -4.332 -10.125 -22.156 1 92.06 382 LYS B CA 1
ATOM 7362 C C . LYS B 1 382 ? -4.09 -11.633 -22.172 1 92.06 382 LYS B C 1
ATOM 7364 O O . LYS B 1 382 ? -2.941 -12.078 -22.156 1 92.06 382 LYS B O 1
ATOM 7369 N N . PRO B 1 383 ? -5.176 -12.375 -22.141 1 90.69 383 PRO B N 1
ATOM 7370 C CA . PRO B 1 383 ? -5 -13.828 -22.219 1 90.69 383 PRO B CA 1
ATOM 7371 C C . PRO B 1 383 ? -4.453 -14.281 -23.562 1 90.69 383 PRO B C 1
ATOM 7373 O O . PRO B 1 383 ? -4.516 -13.531 -24.547 1 90.69 383 PRO B O 1
ATOM 7376 N N . ASP B 1 384 ? -3.816 -15.406 -23.5 1 84.88 384 ASP B N 1
ATOM 7377 C CA . ASP B 1 384 ? -3.432 -16.031 -24.766 1 84.88 384 ASP B CA 1
ATOM 7378 C C . ASP B 1 384 ? -4.66 -16.516 -25.531 1 84.88 384 ASP B C 1
ATOM 7380 O O . ASP B 1 384 ? -5.336 -17.453 -25.109 1 84.88 384 ASP B O 1
ATOM 7384 N N . PHE B 1 385 ? -4.898 -16.016 -26.672 1 80.56 385 PHE B N 1
ATOM 7385 C CA . PHE B 1 385 ? -6.141 -16.234 -27.406 1 80.56 385 PHE B CA 1
ATOM 7386 C C . PHE B 1 385 ? -6.012 -17.438 -28.328 1 80.56 385 PHE B C 1
ATOM 7388 O O . PHE B 1 385 ? -6.992 -17.875 -28.938 1 80.56 385 PHE B O 1
ATOM 7395 N N . THR B 1 386 ? -4.91 -18.031 -28.438 1 73.88 386 THR B N 1
ATOM 7396 C CA . THR B 1 386 ? -4.637 -19.094 -29.406 1 73.88 386 THR B CA 1
ATOM 7397 C C . THR B 1 386 ? -5.652 -20.219 -29.266 1 73.88 386 THR B C 1
ATOM 7399 O O . THR B 1 386 ? -6.098 -20.781 -30.266 1 73.88 386 THR B O 1
ATOM 7402 N N . PHE B 1 387 ? -6.109 -20.5 -28.109 1 70.25 387 PHE B N 1
ATOM 7403 C CA . PHE B 1 387 ? -6.957 -21.672 -27.953 1 70.25 387 PHE B CA 1
ATOM 7404 C C . PHE B 1 387 ? -8.359 -21.281 -27.516 1 70.25 387 PHE B C 1
ATOM 7406 O O . PHE B 1 387 ? -9.195 -22.141 -27.234 1 70.25 387 PHE B O 1
ATOM 7413 N N . LEU B 1 388 ? -8.633 -20.031 -27.547 1 78.19 388 LEU B N 1
ATOM 7414 C CA . LEU B 1 388 ? -9.922 -19.594 -27 1 78.19 388 LEU B CA 1
ATOM 7415 C C . LEU B 1 388 ? -10.969 -19.5 -28.109 1 78.19 388 LEU B C 1
ATOM 7417 O O . LEU B 1 388 ? -12.172 -19.484 -27.828 1 78.19 388 LEU B O 1
ATOM 7421 N N . ASN B 1 389 ? -10.57 -19.516 -29.328 1 74.69 389 ASN B N 1
ATOM 7422 C CA . ASN B 1 389 ? -11.492 -19.266 -30.438 1 74.69 389 ASN B CA 1
ATOM 7423 C C . ASN B 1 389 ? -12.445 -20.438 -30.641 1 74.69 389 ASN B C 1
ATOM 7425 O O . ASN B 1 389 ? -13.578 -20.25 -31.094 1 74.69 389 ASN B O 1
ATOM 7429 N N . ASN B 1 390 ? -12.133 -21.656 -30.312 1 74 390 ASN B N 1
ATOM 7430 C CA . ASN B 1 390 ? -12.977 -22.797 -30.625 1 74 390 ASN B CA 1
ATOM 7431 C C . ASN B 1 390 ? -13.719 -23.312 -29.391 1 74 390 ASN B C 1
ATOM 7433 O O . ASN B 1 390 ? -14.25 -24.422 -29.391 1 74 390 ASN B O 1
ATOM 7437 N N . LEU B 1 391 ? -13.938 -22.422 -28.469 1 80.62 391 LEU B N 1
ATOM 7438 C CA . LEU B 1 391 ? -14.578 -22.844 -27.219 1 80.62 391 LEU B CA 1
ATOM 7439 C C . LEU B 1 391 ? -16.031 -22.406 -27.188 1 80.62 391 LEU B C 1
ATOM 7441 O O . LEU B 1 391 ? -16.406 -21.438 -27.844 1 80.62 391 LEU B O 1
ATOM 7445 N N . THR B 1 392 ? -16.812 -23.219 -26.5 1 83.19 392 THR B N 1
ATOM 7446 C CA . THR B 1 392 ? -18.188 -22.812 -26.234 1 83.19 392 THR B CA 1
ATOM 7447 C C . THR B 1 392 ? -18.219 -21.578 -25.344 1 83.19 392 THR B C 1
ATOM 7449 O O . THR B 1 392 ? -17.219 -21.234 -24.719 1 83.19 392 THR B O 1
ATOM 7452 N N . LYS B 1 393 ? -19.359 -20.969 -25.312 1 85.25 393 LYS B N 1
ATOM 7453 C CA . LYS B 1 393 ? -19.516 -19.781 -24.484 1 85.25 393 LYS B CA 1
ATOM 7454 C C . LYS B 1 393 ? -19.234 -20.078 -23.016 1 85.25 393 LYS B C 1
ATOM 7456 O O . LYS B 1 393 ? -18.578 -19.297 -22.328 1 85.25 393 LYS B O 1
ATOM 7461 N N . GLU B 1 394 ? -19.75 -21.156 -22.594 1 85.69 394 GLU B N 1
ATOM 7462 C CA . GLU B 1 394 ? -19.562 -21.562 -21.203 1 85.69 394 GLU B CA 1
ATOM 7463 C C . GLU B 1 394 ? -18.094 -21.844 -20.906 1 85.69 394 GLU B C 1
ATOM 7465 O O . GLU B 1 394 ? -17.562 -21.422 -19.875 1 85.69 394 GLU B O 1
ATOM 7470 N N . GLU B 1 395 ? -17.469 -22.531 -21.812 1 85.44 395 GLU B N 1
ATOM 7471 C CA . GLU B 1 395 ? -16.062 -22.828 -21.641 1 85.44 395 GLU B CA 1
ATOM 7472 C C . GLU B 1 395 ? -15.211 -21.562 -21.672 1 85.44 395 GLU B C 1
ATOM 7474 O O . GLU B 1 395 ? -14.258 -21.422 -20.906 1 85.44 395 GLU B O 1
ATOM 7479 N N . LEU B 1 396 ? -15.625 -20.734 -22.562 1 87.19 396 LEU B N 1
ATOM 7480 C CA . LEU B 1 396 ? -14.906 -19.469 -22.688 1 87.19 396 LEU B CA 1
ATOM 7481 C C . LEU B 1 396 ? -14.992 -18.672 -21.391 1 87.19 396 LEU B C 1
ATOM 7483 O O . LEU B 1 396 ? -14.016 -18.062 -20.969 1 87.19 396 LEU B O 1
ATOM 7487 N N . GLU B 1 397 ? -16.094 -18.688 -20.781 1 90.31 397 GLU B N 1
ATOM 7488 C CA . GLU B 1 397 ? -16.281 -17.969 -19.531 1 90.31 397 GLU B CA 1
ATOM 7489 C C . GLU B 1 397 ? -15.367 -18.5 -18.438 1 90.31 397 GLU B C 1
ATOM 7491 O O . GLU B 1 397 ? -14.773 -17.734 -17.672 1 90.31 397 GLU B O 1
ATOM 7496 N N . TYR B 1 398 ? -15.219 -19.781 -18.375 1 91 398 TYR B N 1
ATOM 7497 C CA . TYR B 1 398 ? -14.352 -20.391 -17.375 1 91 398 TYR B CA 1
ATOM 7498 C C . TYR B 1 398 ? -12.891 -20.016 -17.625 1 91 398 TYR B C 1
ATOM 7500 O O . TYR B 1 398 ? -12.156 -19.703 -16.688 1 91 398 TYR B O 1
ATOM 7508 N N . HIS B 1 399 ? -12.539 -20.062 -18.875 1 91.56 399 HIS B N 1
ATOM 7509 C CA . HIS B 1 399 ? -11.156 -19.719 -19.219 1 91.56 399 HIS B CA 1
ATOM 7510 C C . HIS B 1 399 ? -10.852 -18.266 -18.906 1 91.56 399 HIS B C 1
ATOM 7512 O O . HIS B 1 399 ? -9.797 -17.953 -18.344 1 91.56 399 HIS B O 1
ATOM 7518 N N . LEU B 1 400 ? -11.734 -17.453 -19.219 1 93.88 400 LEU B N 1
ATOM 7519 C CA . LEU B 1 400 ? -11.523 -16.031 -18.969 1 93.88 400 LEU B CA 1
ATOM 7520 C C . LEU B 1 400 ? -11.562 -15.734 -17.469 1 93.88 400 LEU B C 1
ATOM 7522 O O . LEU B 1 400 ? -10.812 -14.875 -17 1 93.88 400 LEU B O 1
ATOM 7526 N N . THR B 1 401 ? -12.398 -16.406 -16.719 1 96.62 401 THR B N 1
ATOM 7527 C CA . THR B 1 401 ? -12.445 -16.234 -15.273 1 96.62 401 THR B CA 1
ATOM 7528 C C . THR B 1 401 ? -11.148 -16.719 -14.633 1 96.62 401 THR B C 1
ATOM 7530 O O . THR B 1 401 ? -10.648 -16.109 -13.688 1 96.62 401 THR B O 1
ATOM 7533 N N . LEU B 1 402 ? -10.672 -17.781 -15.195 1 96.12 402 LEU B N 1
ATOM 7534 C CA . LEU B 1 402 ? -9.391 -18.266 -14.695 1 96.12 402 LEU B CA 1
ATOM 7535 C C . LEU B 1 402 ? -8.289 -17.25 -14.953 1 96.12 402 LEU B C 1
ATOM 7537 O O . LEU B 1 402 ? -7.445 -17.016 -14.086 1 96.12 402 LEU B O 1
ATOM 7541 N N . PHE B 1 403 ? -8.289 -16.719 -16.125 1 95.38 403 PHE B N 1
ATOM 7542 C CA . PHE B 1 403 ? -7.289 -15.703 -16.438 1 95.38 403 PHE B CA 1
ATOM 7543 C C . PHE B 1 403 ? -7.395 -14.516 -15.477 1 95.38 403 PHE B C 1
ATOM 7545 O O . PHE B 1 403 ? -6.383 -14.031 -14.969 1 95.38 403 PHE B O 1
ATOM 7552 N N . GLU B 1 404 ? -8.531 -14.086 -15.258 1 97.62 404 GLU B N 1
ATOM 7553 C CA . GLU B 1 404 ? -8.75 -12.977 -14.336 1 97.62 404 GLU B CA 1
ATOM 7554 C C . GLU B 1 404 ? -8.273 -13.328 -12.922 1 97.62 404 GLU B C 1
ATOM 7556 O O . GLU B 1 404 ? -7.633 -12.516 -12.258 1 97.62 404 GLU B O 1
ATOM 7561 N N . ALA B 1 405 ? -8.617 -14.484 -12.5 1 98.12 405 ALA B N 1
ATOM 7562 C CA . ALA B 1 405 ? -8.188 -14.938 -11.18 1 98.12 405 ALA B CA 1
ATOM 7563 C C . ALA B 1 405 ? -6.664 -14.938 -11.062 1 98.12 405 ALA B C 1
ATOM 7565 O O . ALA B 1 405 ? -6.109 -14.516 -10.047 1 98.12 405 ALA B O 1
ATOM 7566 N N . MET B 1 406 ? -6.051 -15.398 -12.102 1 98.12 406 MET B N 1
ATOM 7567 C CA . MET B 1 406 ? -4.59 -15.414 -12.109 1 98.12 406 MET B CA 1
ATOM 7568 C C . MET B 1 406 ? -4.023 -14 -12.125 1 98.12 406 MET B C 1
ATOM 7570 O O . MET B 1 406 ? -3 -13.727 -11.5 1 98.12 406 MET B O 1
ATOM 7574 N N . GLN B 1 407 ? -4.664 -13.211 -12.844 1 98.31 407 GLN B N 1
ATOM 7575 C CA . GLN B 1 407 ? -4.242 -11.82 -12.914 1 98.31 407 GLN B CA 1
ATOM 7576 C C . GLN B 1 407 ? -4.328 -11.141 -11.547 1 98.31 407 GLN B C 1
ATOM 7578 O O . GLN B 1 407 ? -3.363 -10.523 -11.094 1 98.31 407 GLN B O 1
ATOM 7583 N N . ILE B 1 408 ? -5.43 -11.297 -10.875 1 98.5 408 ILE B N 1
ATOM 7584 C CA . ILE B 1 408 ? -5.633 -10.711 -9.555 1 98.5 408 ILE B CA 1
ATOM 7585 C C . ILE B 1 408 ? -4.656 -11.336 -8.555 1 98.5 408 ILE B C 1
ATOM 7587 O O . ILE B 1 408 ? -4.055 -10.633 -7.742 1 98.5 408 ILE B O 1
ATOM 7591 N N . SER B 1 409 ? -4.508 -12.617 -8.664 1 98.75 409 SER B N 1
ATOM 7592 C CA . SER B 1 409 ? -3.58 -13.305 -7.77 1 98.75 409 SER B CA 1
ATOM 7593 C C . SER B 1 409 ? -2.15 -12.805 -7.969 1 98.75 409 SER B C 1
ATOM 7595 O O . SER B 1 409 ? -1.395 -12.68 -7.004 1 98.75 409 SER B O 1
ATOM 7597 N N . THR B 1 410 ? -1.79 -12.586 -9.195 1 98.75 410 THR B N 1
ATOM 7598 C CA . THR B 1 410 ? -0.456 -12.078 -9.492 1 98.75 410 THR B CA 1
ATOM 7599 C C . THR B 1 410 ? -0.28 -10.664 -8.938 1 98.75 410 THR B C 1
ATOM 7601 O O . THR B 1 410 ? 0.79 -10.32 -8.438 1 98.75 410 THR B O 1
ATOM 7604 N N . GLN B 1 411 ? -1.31 -9.906 -9.008 1 98.5 411 GLN B N 1
ATOM 7605 C CA . GLN B 1 411 ? -1.284 -8.578 -8.398 1 98.5 411 GLN B CA 1
ATOM 7606 C C . GLN B 1 411 ? -1.084 -8.664 -6.891 1 98.5 411 GLN B C 1
ATOM 7608 O O . GLN B 1 411 ? -0.293 -7.91 -6.32 1 98.5 411 GLN B O 1
ATOM 7613 N N . LEU B 1 412 ? -1.81 -9.531 -6.316 1 98.5 412 LEU B N 1
ATOM 7614 C CA . LEU B 1 412 ? -1.691 -9.727 -4.875 1 98.5 412 LEU B CA 1
ATOM 7615 C C . LEU B 1 412 ? -0.288 -10.195 -4.504 1 98.5 412 LEU B C 1
ATOM 7617 O O . LEU B 1 412 ? 0.289 -9.719 -3.521 1 98.5 412 LEU B O 1
ATOM 7621 N N . TYR B 1 413 ? 0.209 -11.062 -5.316 1 98.44 413 TYR B N 1
ATOM 7622 C CA . TYR B 1 413 ? 1.555 -11.578 -5.09 1 98.44 413 TYR B CA 1
ATOM 7623 C C . TYR B 1 413 ? 2.58 -10.453 -5.117 1 98.44 413 TYR B C 1
ATOM 7625 O O . TYR B 1 413 ? 3.434 -10.359 -4.23 1 98.44 413 TYR B O 1
ATOM 7633 N N . LEU B 1 414 ? 2.477 -9.625 -6.062 1 98.31 414 LEU B N 1
ATOM 7634 C CA . LEU B 1 414 ? 3.371 -8.477 -6.168 1 98.31 414 LEU B CA 1
ATOM 7635 C C . LEU B 1 414 ? 3.258 -7.586 -4.938 1 98.31 414 LEU B C 1
ATOM 7637 O O . LEU B 1 414 ? 4.27 -7.137 -4.395 1 98.31 414 LEU B O 1
ATOM 7641 N N . ARG B 1 415 ? 2.037 -7.359 -4.488 1 97.25 415 ARG B N 1
ATOM 7642 C CA . ARG B 1 415 ? 1.786 -6.508 -3.332 1 97.25 415 ARG B CA 1
ATOM 7643 C C . ARG B 1 415 ? 2.346 -7.133 -2.059 1 97.25 415 ARG B C 1
ATOM 7645 O O . ARG B 1 415 ? 2.793 -6.426 -1.156 1 97.25 415 ARG B O 1
ATOM 7652 N N . GLN B 1 416 ? 2.354 -8.391 -2.018 1 95.38 416 GLN B N 1
ATOM 7653 C CA . GLN B 1 416 ? 2.84 -9.086 -0.83 1 95.38 416 GLN B CA 1
ATOM 7654 C C . GLN B 1 416 ? 4.363 -9.156 -0.82 1 95.38 416 GLN B C 1
ATOM 7656 O O . GLN B 1 416 ? 5.008 -8.648 0.102 1 95.38 416 GLN B O 1
ATOM 7661 N N . VAL B 1 417 ? 4.926 -9.578 -1.856 1 95.06 417 VAL B N 1
ATOM 7662 C CA . VAL B 1 417 ? 6.328 -9.984 -1.776 1 95.06 417 VAL B CA 1
ATOM 7663 C C . VAL B 1 417 ? 7.23 -8.781 -2.035 1 95.06 417 VAL B C 1
ATOM 7665 O O . VAL B 1 417 ? 8.352 -8.719 -1.524 1 95.06 417 VAL B O 1
ATOM 7668 N N . ILE B 1 418 ? 6.742 -7.82 -2.787 1 95.81 418 ILE B N 1
ATOM 7669 C CA . ILE B 1 418 ? 7.586 -6.676 -3.107 1 95.81 418 ILE B CA 1
ATOM 7670 C C . ILE B 1 418 ? 7.176 -5.477 -2.256 1 95.81 418 ILE B C 1
ATOM 7672 O O . ILE B 1 418 ? 8.023 -4.844 -1.613 1 95.81 418 ILE B O 1
ATOM 7676 N N . LYS B 1 419 ? 5.891 -5.23 -2.186 1 94.44 419 LYS B N 1
ATOM 7677 C CA . LYS B 1 419 ? 5.418 -4.023 -1.513 1 94.44 419 LYS B CA 1
ATOM 7678 C C . LYS B 1 419 ? 5.141 -4.293 -0.036 1 94.44 419 LYS B C 1
ATOM 7680 O O . LYS B 1 419 ? 4.957 -3.355 0.746 1 94.44 419 LYS B O 1
ATOM 7685 N N . ASN B 1 420 ? 5.07 -5.527 0.4 1 93.5 420 ASN B N 1
ATOM 7686 C CA . ASN B 1 420 ? 4.883 -5.949 1.784 1 93.5 420 ASN B CA 1
ATOM 7687 C C . ASN B 1 420 ? 3.588 -5.391 2.369 1 93.5 420 ASN B C 1
ATOM 7689 O O . ASN B 1 420 ? 3.576 -4.887 3.494 1 93.5 420 ASN B O 1
ATOM 7693 N N . LEU B 1 421 ? 2.527 -5.453 1.6 1 96.06 421 LEU B N 1
ATOM 7694 C CA . LEU B 1 421 ? 1.248 -4.93 2.062 1 96.06 421 LEU B CA 1
ATOM 7695 C C . LEU B 1 421 ? 0.486 -5.98 2.861 1 96.06 421 LEU B C 1
ATOM 7697 O O . LEU B 1 421 ? 0.325 -7.117 2.404 1 96.06 421 LEU B O 1
ATOM 7701 N N . PRO B 1 422 ? -0.027 -5.598 4.012 1 95 422 PRO B N 1
ATOM 7702 C CA . PRO B 1 422 ? -0.845 -6.535 4.785 1 95 422 PRO B CA 1
ATOM 7703 C C . PRO B 1 422 ? -2.244 -6.719 4.203 1 95 422 PRO B C 1
ATOM 7705 O O . PRO B 1 422 ? -2.648 -5.969 3.312 1 95 422 PRO B O 1
ATOM 7708 N N . ALA B 1 423 ? -2.924 -7.66 4.742 1 95.12 423 ALA B N 1
ATOM 7709 C CA . ALA B 1 423 ? -4.227 -8.055 4.207 1 95.12 423 ALA B CA 1
ATOM 7710 C C . ALA B 1 423 ? -5.277 -6.988 4.477 1 95.12 423 ALA B C 1
ATOM 7712 O O . ALA B 1 423 ? -6.242 -6.852 3.719 1 95.12 423 ALA B O 1
ATOM 7713 N N . VAL B 1 424 ? -5.074 -6.18 5.477 1 93.06 424 VAL B N 1
ATOM 7714 C CA . VAL B 1 424 ? -6.105 -5.246 5.93 1 93.06 424 VAL B CA 1
ATOM 7715 C C . VAL B 1 424 ? -6.125 -4.02 5.023 1 93.06 424 VAL B C 1
ATOM 7717 O O . VAL B 1 424 ? -7.086 -3.246 5.031 1 93.06 424 VAL B O 1
ATOM 7720 N N . VAL B 1 425 ? -5.094 -3.766 4.285 1 94.62 425 VAL B N 1
ATOM 7721 C CA . VAL B 1 425 ? -4.992 -2.604 3.406 1 94.62 425 VAL B CA 1
ATOM 7722 C C . VAL B 1 425 ? -6.121 -2.635 2.375 1 94.62 425 VAL B C 1
ATOM 7724 O O . VAL B 1 425 ? -6.355 -3.662 1.734 1 94.62 425 VAL B O 1
ATOM 7727 N N . PRO B 1 426 ? -6.773 -1.575 2.123 1 93.12 426 PRO B N 1
ATOM 7728 C CA . PRO B 1 426 ? -7.957 -1.54 1.267 1 93.12 426 PRO B CA 1
ATOM 7729 C C . PRO B 1 426 ? -7.68 -2.045 -0.147 1 93.12 426 PRO B C 1
ATOM 7731 O O . PRO B 1 426 ? -8.516 -2.732 -0.736 1 93.12 426 PRO B O 1
ATOM 7734 N N . GLU B 1 427 ? -6.582 -1.721 -0.656 1 94.81 427 GLU B N 1
ATOM 7735 C CA . GLU B 1 427 ? -6.238 -2.186 -1.997 1 94.81 427 GLU B CA 1
ATOM 7736 C C . GLU B 1 427 ? -6.184 -3.709 -2.057 1 94.81 427 GLU B C 1
ATOM 7738 O O . GLU B 1 427 ? -6.652 -4.316 -3.021 1 94.81 427 GLU B O 1
ATOM 7743 N N . VAL B 1 428 ? -5.625 -4.328 -1.089 1 97.06 428 VAL B N 1
ATOM 7744 C CA . VAL B 1 428 ? -5.531 -5.781 -1.004 1 97.06 428 VAL B CA 1
ATOM 7745 C C . VAL B 1 428 ? -6.918 -6.379 -0.773 1 97.06 428 VAL B C 1
ATOM 7747 O O . VAL B 1 428 ? -7.27 -7.395 -1.378 1 97.06 428 VAL B O 1
ATOM 7750 N N . GLU B 1 429 ? -7.664 -5.691 0.021 1 94.38 429 GLU B N 1
ATOM 7751 C CA . GLU B 1 429 ? -9.023 -6.148 0.31 1 94.38 429 GLU B CA 1
ATOM 7752 C C . GLU B 1 429 ? -9.875 -6.168 -0.954 1 94.38 429 GLU B C 1
ATOM 7754 O O . GLU B 1 429 ? -10.617 -7.125 -1.196 1 94.38 429 GLU B O 1
ATOM 7759 N N . LEU B 1 430 ? -9.773 -5.164 -1.694 1 94.31 430 LEU B N 1
ATOM 7760 C CA . LEU B 1 430 ? -10.555 -5.074 -2.924 1 94.31 430 LEU B CA 1
ATOM 7761 C C . LEU B 1 430 ? -10.195 -6.203 -3.883 1 94.31 430 LEU B C 1
ATOM 7763 O O . LEU B 1 430 ? -11.086 -6.844 -4.453 1 94.31 430 LEU B O 1
ATOM 7767 N N . LEU B 1 431 ? -8.938 -6.43 -4.051 1 97.19 431 LEU B N 1
ATOM 7768 C CA . LEU B 1 431 ? -8.477 -7.496 -4.93 1 97.19 431 LEU B CA 1
ATOM 7769 C C . LEU B 1 431 ? -8.93 -8.859 -4.422 1 97.19 431 LEU B C 1
ATOM 7771 O O . LEU B 1 431 ? -9.367 -9.703 -5.207 1 97.19 431 LEU B O 1
ATOM 7775 N N . SER B 1 432 ? -8.836 -9.055 -3.131 1 97.31 432 SER B N 1
ATOM 7776 C CA . SER B 1 432 ? -9.234 -10.336 -2.551 1 97.31 432 SER B CA 1
ATOM 7777 C C . SER B 1 432 ? -10.727 -10.578 -2.723 1 97.31 432 SER B C 1
ATOM 7779 O O . SER B 1 432 ? -11.156 -11.719 -2.924 1 97.31 432 SER B O 1
ATOM 7781 N N . MET B 1 433 ? -11.508 -9.555 -2.654 1 94.69 433 MET B N 1
ATOM 7782 C CA . MET B 1 433 ? -12.953 -9.695 -2.852 1 94.69 433 MET B CA 1
ATOM 7783 C C . MET B 1 433 ? -13.266 -10.117 -4.281 1 94.69 433 MET B C 1
ATOM 7785 O O . MET B 1 433 ? -14.109 -10.984 -4.508 1 94.69 433 MET B O 1
ATOM 7789 N N . ASN B 1 434 ? -12.57 -9.5 -5.191 1 96 434 ASN B N 1
ATOM 7790 C CA . ASN B 1 434 ? -12.758 -9.875 -6.59 1 96 434 ASN B CA 1
ATOM 7791 C C . ASN B 1 434 ? -12.312 -11.312 -6.848 1 96 434 ASN B C 1
ATOM 7793 O O . ASN B 1 434 ? -12.984 -12.055 -7.566 1 96 434 ASN B O 1
ATOM 7797 N N . LEU B 1 435 ? -11.234 -11.68 -6.266 1 98.12 435 LEU B N 1
ATOM 7798 C CA . LEU B 1 435 ? -10.727 -13.039 -6.434 1 98.12 435 LEU B CA 1
ATOM 7799 C C . LEU B 1 435 ? -11.695 -14.055 -5.844 1 98.12 435 LEU B C 1
ATOM 7801 O O . LEU B 1 435 ? -11.898 -15.133 -6.414 1 98.12 435 LEU B O 1
ATOM 7805 N N . LYS B 1 436 ? -12.266 -13.711 -4.738 1 96.69 436 LYS B N 1
ATOM 7806 C CA . LYS B 1 436 ? -13.25 -14.586 -4.113 1 96.69 436 LYS B CA 1
ATOM 7807 C C . LYS B 1 436 ? -14.422 -14.852 -5.051 1 96.69 436 LYS B C 1
ATOM 7809 O O . LYS B 1 436 ? -14.906 -15.984 -5.145 1 96.69 436 LYS B O 1
ATOM 7814 N N . GLU B 1 437 ? -14.844 -13.844 -5.727 1 94.25 437 GLU B N 1
ATOM 7815 C CA . GLU B 1 437 ? -15.938 -14.008 -6.68 1 94.25 437 GLU B CA 1
ATOM 7816 C C . GLU B 1 437 ? -15.555 -14.953 -7.809 1 94.25 437 GLU B C 1
ATOM 7818 O O . GLU B 1 437 ? -16.359 -15.789 -8.227 1 94.25 437 GLU B O 1
ATOM 7823 N N . ASP B 1 438 ? -14.367 -14.773 -8.281 1 97.31 438 ASP B N 1
ATOM 7824 C CA . ASP B 1 438 ? -13.883 -15.68 -9.32 1 97.31 438 ASP B CA 1
ATOM 7825 C C . ASP B 1 438 ? -13.805 -17.109 -8.805 1 97.31 438 ASP B C 1
ATOM 7827 O O . ASP B 1 438 ? -14.109 -18.062 -9.539 1 97.31 438 ASP B O 1
ATOM 7831 N N . MET B 1 439 ? -13.375 -17.297 -7.566 1 97.62 439 MET B N 1
ATOM 7832 C CA . MET B 1 439 ? -13.227 -18.625 -6.996 1 97.62 439 MET B CA 1
ATOM 7833 C C . MET B 1 439 ? -14.578 -19.328 -6.879 1 97.62 439 MET B C 1
ATOM 7835 O O . MET B 1 439 ? -14.68 -20.531 -7.043 1 97.62 439 MET B O 1
ATOM 7839 N N . HIS B 1 440 ? -15.609 -18.547 -6.645 1 95.12 440 HIS B N 1
ATOM 7840 C CA . HIS B 1 440 ? -16.953 -19.125 -6.594 1 95.12 440 HIS B CA 1
ATOM 7841 C C . HIS B 1 440 ? -17.297 -19.812 -7.91 1 95.12 440 HIS B C 1
ATOM 7843 O O . HIS B 1 440 ? -17.938 -20.875 -7.914 1 95.12 440 HIS B O 1
ATOM 7849 N N . VAL B 1 441 ? -16.828 -19.25 -8.938 1 94.56 441 VAL B N 1
ATOM 7850 C CA . VAL B 1 441 ? -17.125 -19.766 -10.266 1 94.56 441 VAL B CA 1
ATOM 7851 C C . VAL B 1 441 ? -16.188 -20.922 -10.602 1 94.56 441 VAL B C 1
ATOM 7853 O O . VAL B 1 441 ? -16.641 -21.984 -11.047 1 94.56 441 VAL B O 1
ATOM 7856 N N . LEU B 1 442 ? -15 -20.812 -10.289 1 96.44 442 LEU B N 1
ATOM 7857 C CA . LEU B 1 442 ? -13.977 -21.734 -10.766 1 96.44 442 LEU B CA 1
ATOM 7858 C C . LEU B 1 442 ? -14.008 -23.031 -9.969 1 96.44 442 LEU B C 1
ATOM 7860 O O . LEU B 1 442 ? -13.719 -24.109 -10.508 1 96.44 442 LEU B O 1
ATOM 7864 N N . ILE B 1 443 ? -14.367 -23 -8.773 1 95.31 443 ILE B N 1
ATOM 7865 C CA . ILE B 1 443 ? -14.383 -24.188 -7.93 1 95.31 443 ILE B CA 1
ATOM 7866 C C . ILE B 1 443 ? -15.484 -25.141 -8.398 1 95.31 443 ILE B C 1
ATOM 7868 O O . ILE B 1 443 ? -15.375 -26.344 -8.227 1 95.31 443 ILE B O 1
ATOM 7872 N N . GLU B 1 444 ? -16.391 -24.609 -9.109 1 89.56 444 GLU B N 1
ATOM 7873 C CA . GLU B 1 444 ? -17.5 -25.422 -9.602 1 89.56 444 GLU B CA 1
ATOM 7874 C C . GLU B 1 444 ? -17.109 -26.172 -10.859 1 89.56 444 GLU B C 1
ATOM 7876 O O . GLU B 1 444 ? -17.75 -27.172 -11.219 1 89.56 444 GLU B O 1
ATOM 7881 N N . SER B 1 445 ? -16.031 -25.734 -11.414 1 88.38 445 SER B N 1
ATOM 7882 C CA . SER B 1 445 ? -15.602 -26.375 -12.656 1 88.38 445 SER B CA 1
ATOM 7883 C C . SER B 1 445 ? -14.602 -27.484 -12.375 1 88.38 445 SER B C 1
ATOM 7885 O O . SER B 1 445 ? -13.516 -27.234 -11.852 1 88.38 445 SER B O 1
ATOM 7887 N N . GLN B 1 446 ? -14.938 -28.625 -12.789 1 84.81 446 GLN B N 1
ATOM 7888 C CA . GLN B 1 446 ? -14.07 -29.781 -12.578 1 84.81 446 GLN B CA 1
ATOM 7889 C C . GLN B 1 446 ? -12.75 -29.625 -13.328 1 84.81 446 GLN B C 1
ATOM 7891 O O . GLN B 1 446 ? -11.688 -30 -12.82 1 84.81 446 GLN B O 1
ATOM 7896 N N . ARG B 1 447 ? -12.773 -29.062 -14.375 1 84 447 ARG B N 1
ATOM 7897 C CA . ARG B 1 447 ? -11.617 -28.938 -15.258 1 84 447 ARG B CA 1
ATOM 7898 C C . ARG B 1 447 ? -10.578 -28 -14.656 1 84 447 ARG B C 1
ATOM 7900 O O . ARG B 1 447 ? -9.375 -28.188 -14.836 1 84 447 ARG B O 1
ATOM 7907 N N . PHE B 1 448 ? -11.039 -27.094 -13.945 1 90.62 448 PHE B N 1
ATOM 7908 C CA . PHE B 1 448 ? -10.125 -26.031 -13.555 1 90.62 448 PHE B CA 1
ATOM 7909 C C . PHE B 1 448 ? -9.766 -26.125 -12.078 1 90.62 448 PHE B C 1
ATOM 7911 O O . PHE B 1 448 ? -8.883 -25.422 -11.602 1 90.62 448 PHE B O 1
ATOM 7918 N N . ARG B 1 449 ? -10.266 -27.047 -11.375 1 90.81 449 ARG B N 1
ATOM 7919 C CA . ARG B 1 449 ? -10.086 -27.156 -9.938 1 90.81 449 ARG B CA 1
ATOM 7920 C C . ARG B 1 449 ? -8.625 -27.406 -9.578 1 90.81 449 ARG B C 1
ATOM 7922 O O . ARG B 1 449 ? -8.133 -26.922 -8.562 1 90.81 449 ARG B O 1
ATOM 7929 N N . LYS B 1 450 ? -7.969 -28.078 -10.367 1 89.38 450 LYS B N 1
ATOM 7930 C CA . LYS B 1 450 ? -6.609 -28.484 -10.023 1 89.38 450 LYS B CA 1
ATOM 7931 C C . LYS B 1 450 ? -5.598 -27.406 -10.406 1 89.38 450 LYS B C 1
ATOM 7933 O O . LYS B 1 450 ? -4.406 -27.547 -10.133 1 89.38 450 LYS B O 1
ATOM 7938 N N . SER B 1 451 ? -6.047 -26.312 -10.984 1 91.38 451 SER B N 1
ATOM 7939 C CA . SER B 1 451 ? -5.156 -25.234 -11.398 1 91.38 451 SER B CA 1
ATOM 7940 C C . SER B 1 451 ? -5.316 -24.016 -10.508 1 91.38 451 SER B C 1
ATOM 7942 O O . SER B 1 451 ? -4.859 -22.922 -10.859 1 91.38 451 SER B O 1
ATOM 7944 N N . LEU B 1 452 ? -5.855 -24.188 -9.312 1 96.12 452 LEU B N 1
ATOM 7945 C CA . LEU B 1 452 ? -6.211 -23.016 -8.508 1 96.12 452 LEU B CA 1
ATOM 7946 C C . LEU B 1 452 ? -5.285 -22.891 -7.305 1 96.12 452 LEU B C 1
ATOM 7948 O O . LEU B 1 452 ? -5.535 -22.078 -6.406 1 96.12 452 LEU B O 1
ATOM 7952 N N . ALA B 1 453 ? -4.23 -23.641 -7.301 1 96.75 453 ALA B N 1
ATOM 7953 C CA . ALA B 1 453 ? -3.367 -23.656 -6.121 1 96.75 453 ALA B CA 1
ATOM 7954 C C . ALA B 1 453 ? -2.805 -22.266 -5.84 1 96.75 453 ALA B C 1
ATOM 7956 O O . ALA B 1 453 ? -2.883 -21.766 -4.711 1 96.75 453 ALA B O 1
ATOM 7957 N N . PHE B 1 454 ? -2.301 -21.609 -6.848 1 97.56 454 PHE B N 1
ATOM 7958 C CA . PHE B 1 454 ? -1.688 -20.297 -6.688 1 97.56 454 PHE B CA 1
ATOM 7959 C C . PHE B 1 454 ? -2.734 -19.25 -6.312 1 97.56 454 PHE B C 1
ATOM 7961 O O . PHE B 1 454 ? -2.572 -18.531 -5.332 1 97.56 454 PHE B O 1
ATOM 7968 N N . PRO B 1 455 ? -3.816 -19.172 -7.039 1 98.38 455 PRO B N 1
ATOM 7969 C CA . PRO B 1 455 ? -4.855 -18.203 -6.648 1 98.38 455 PRO B CA 1
ATOM 7970 C C . PRO B 1 455 ? -5.395 -18.469 -5.242 1 98.38 455 PRO B C 1
ATOM 7972 O O . PRO B 1 455 ? -5.641 -17.516 -4.488 1 98.38 455 PRO B O 1
ATOM 7975 N N . MET B 1 456 ? -5.496 -19.672 -4.887 1 98.31 456 MET B N 1
ATOM 7976 C CA . MET B 1 456 ? -6.039 -20.016 -3.574 1 98.31 456 MET B CA 1
ATOM 7977 C C . MET B 1 456 ? -5.066 -19.641 -2.465 1 98.31 456 MET B C 1
ATOM 7979 O O . MET B 1 456 ? -5.484 -19.172 -1.401 1 98.31 456 MET B O 1
ATOM 7983 N N . LEU B 1 457 ? -3.855 -19.875 -2.709 1 98.44 457 LEU B N 1
ATOM 7984 C CA . LEU B 1 457 ? -2.865 -19.438 -1.727 1 98.44 457 LEU B CA 1
ATOM 7985 C C . LEU B 1 457 ? -2.918 -17.938 -1.52 1 98.44 457 LEU B C 1
ATOM 7987 O O . LEU B 1 457 ? -2.971 -17.469 -0.382 1 98.44 457 LEU B O 1
ATOM 7991 N N . GLN B 1 458 ? -2.93 -17.266 -2.641 1 98.44 458 GLN B N 1
ATOM 7992 C CA . GLN B 1 458 ? -2.951 -15.805 -2.547 1 98.44 458 GLN B CA 1
ATOM 7993 C C . GLN B 1 458 ? -4.219 -15.312 -1.854 1 98.44 458 GLN B C 1
ATOM 7995 O O . GLN B 1 458 ? -4.172 -14.391 -1.037 1 98.44 458 GLN B O 1
ATOM 8000 N N . LEU B 1 459 ? -5.289 -15.945 -2.207 1 98.56 459 LEU B N 1
ATOM 8001 C CA . LEU B 1 459 ? -6.555 -15.57 -1.581 1 98.56 459 LEU B CA 1
ATOM 8002 C C . LEU B 1 459 ? -6.504 -15.812 -0.076 1 98.56 459 LEU B C 1
ATOM 8004 O O . LEU B 1 459 ? -6.871 -14.93 0.707 1 98.56 459 LEU B O 1
ATOM 8008 N N . GLY B 1 460 ? -6.039 -16.906 0.312 1 98.25 460 GLY B N 1
ATOM 8009 C CA . GLY B 1 460 ? -5.949 -17.234 1.728 1 98.25 460 GLY B CA 1
ATOM 8010 C C . GLY B 1 460 ? -5.059 -16.281 2.504 1 98.25 460 GLY B C 1
ATOM 8011 O O . GLY B 1 460 ? -5.359 -15.938 3.648 1 98.25 460 GLY B O 1
ATOM 8012 N N . LEU B 1 461 ? -4.027 -15.82 1.905 1 97.69 461 LEU B N 1
ATOM 8013 C CA . LEU B 1 461 ? -3.055 -14.961 2.568 1 97.69 461 LEU B CA 1
ATOM 8014 C C . LEU B 1 461 ? -3.59 -13.539 2.689 1 97.69 461 LEU B C 1
ATOM 8016 O O . LEU B 1 461 ? -3.148 -12.773 3.553 1 97.69 461 LEU B O 1
ATOM 8020 N N . CYS B 1 462 ? -4.551 -13.156 1.832 1 97.38 462 CYS B N 1
ATOM 8021 C CA . CYS B 1 462 ? -4.875 -11.742 1.672 1 97.38 462 CYS B CA 1
ATOM 8022 C C . CYS B 1 462 ? -6.266 -11.438 2.215 1 97.38 462 CYS B C 1
ATOM 8024 O O . CYS B 1 462 ? -6.84 -10.391 1.906 1 97.38 462 CYS B O 1
ATOM 8026 N N . VAL B 1 463 ? -6.84 -12.359 2.969 1 95.81 463 VAL B N 1
ATOM 8027 C CA . VAL B 1 463 ? -8.117 -12.078 3.625 1 95.81 463 VAL B CA 1
ATOM 8028 C C . VAL B 1 463 ? -7.887 -11.828 5.113 1 95.81 463 VAL B C 1
ATOM 8030 O O . VAL B 1 463 ? -7.012 -12.453 5.727 1 95.81 463 VAL B O 1
ATOM 8033 N N . SER B 1 464 ? -8.68 -10.914 5.629 1 90.88 464 SER B N 1
ATOM 8034 C CA . SER B 1 464 ? -8.445 -10.547 7.023 1 90.88 464 SER B CA 1
ATOM 8035 C C . SER B 1 464 ? -9.734 -10.633 7.836 1 90.88 464 SER B C 1
ATOM 8037 O O . SER B 1 464 ? -9.695 -10.938 9.031 1 90.88 464 SER B O 1
ATOM 8039 N N . SER B 1 465 ? -10.859 -10.375 7.293 1 89.38 465 SER B N 1
ATOM 8040 C CA . SER B 1 465 ? -12.109 -10.398 8.039 1 89.38 465 SER B CA 1
ATOM 8041 C C . SER B 1 465 ? -12.516 -11.828 8.398 1 89.38 465 SER B C 1
ATOM 8043 O O . SER B 1 465 ? -12.211 -12.766 7.66 1 89.38 465 SER B O 1
ATOM 8045 N N . ALA B 1 466 ? -13.234 -11.945 9.469 1 90 466 ALA B N 1
ATOM 8046 C CA . ALA B 1 466 ? -13.695 -13.258 9.914 1 90 466 ALA B CA 1
ATOM 8047 C C . ALA B 1 466 ? -14.625 -13.891 8.883 1 90 466 ALA B C 1
ATOM 8049 O O . ALA B 1 466 ? -14.562 -15.094 8.633 1 90 466 ALA B O 1
ATOM 8050 N N . GLN B 1 467 ? -15.398 -13.086 8.32 1 89.06 467 GLN B N 1
ATOM 8051 C CA . GLN B 1 467 ? -16.328 -13.586 7.32 1 89.06 467 GLN B CA 1
ATOM 8052 C C . GLN B 1 467 ? -15.602 -14.102 6.086 1 89.06 467 GLN B C 1
ATOM 8054 O O . GLN B 1 467 ? -15.93 -15.164 5.562 1 89.06 467 GLN B O 1
ATOM 8059 N N . ASP B 1 468 ? -14.688 -13.328 5.688 1 93.19 468 ASP B N 1
ATOM 8060 C CA . ASP B 1 468 ? -13.922 -13.742 4.512 1 93.19 468 ASP B CA 1
ATOM 8061 C C . ASP B 1 468 ? -13.125 -15.008 4.797 1 93.19 468 ASP B C 1
ATOM 8063 O O . ASP B 1 468 ? -13.023 -15.891 3.941 1 93.19 468 ASP B O 1
ATOM 8067 N N . ARG B 1 469 ? -12.555 -15.125 5.918 1 96 469 ARG B N 1
ATOM 8068 C CA . ARG B 1 469 ? -11.773 -16.297 6.289 1 96 469 ARG B CA 1
ATOM 8069 C C . ARG B 1 469 ? -12.656 -17.547 6.367 1 96 469 ARG B C 1
ATOM 8071 O O . ARG B 1 469 ? -12.227 -18.641 5.992 1 96 469 ARG B O 1
ATOM 8078 N N . LYS B 1 470 ? -13.875 -17.328 6.832 1 96.38 470 LYS B N 1
ATOM 8079 C CA . LYS B 1 470 ? -14.812 -18.438 6.848 1 96.38 470 LYS B CA 1
ATOM 8080 C C . LYS B 1 470 ? -15.117 -18.922 5.434 1 96.38 470 LYS B C 1
ATOM 8082 O O . LYS B 1 470 ? -15.172 -20.125 5.184 1 96.38 470 LYS B O 1
ATOM 8087 N N . GLU B 1 471 ? -15.273 -18.016 4.602 1 96.12 471 GLU B N 1
ATOM 8088 C CA . GLU B 1 471 ? -15.555 -18.375 3.215 1 96.12 471 GLU B CA 1
ATOM 8089 C C . GLU B 1 471 ? -14.367 -19.094 2.58 1 96.12 471 GLU B C 1
ATOM 8091 O O . GLU B 1 471 ? -14.539 -20.078 1.854 1 96.12 471 GLU B O 1
ATOM 8096 N N . VAL B 1 472 ? -13.211 -18.609 2.812 1 97.88 472 VAL B N 1
ATOM 8097 C CA . VAL B 1 472 ? -12.016 -19.234 2.268 1 97.88 472 VAL B CA 1
ATOM 8098 C C . VAL B 1 472 ? -11.859 -20.641 2.828 1 97.88 472 VAL B C 1
ATOM 8100 O O . VAL B 1 472 ? -11.492 -21.562 2.102 1 97.88 472 VAL B O 1
ATOM 8103 N N . LYS B 1 473 ? -12.172 -20.75 4.059 1 97.75 473 LYS B N 1
ATOM 8104 C CA . LYS B 1 473 ? -12.172 -22.094 4.66 1 97.75 473 LYS B CA 1
ATOM 8105 C C . LYS B 1 473 ? -13.117 -23.031 3.918 1 97.75 473 LYS B C 1
ATOM 8107 O O . LYS B 1 473 ? -12.766 -24.172 3.619 1 97.75 473 LYS B O 1
ATOM 8112 N N . GLU B 1 474 ? -14.195 -22.547 3.6 1 97.25 474 GLU B N 1
ATOM 8113 C CA . GLU B 1 474 ? -15.18 -23.344 2.873 1 97.25 474 GLU B CA 1
ATOM 8114 C C . GLU B 1 474 ? -14.672 -23.719 1.479 1 97.25 474 GLU B C 1
ATOM 8116 O O . GLU B 1 474 ? -14.914 -24.828 0.996 1 97.25 474 GLU B O 1
ATOM 8121 N N . PHE B 1 475 ? -14.031 -22.766 0.846 1 97.69 475 PHE B N 1
ATOM 8122 C CA . PHE B 1 475 ? -13.445 -23.047 -0.459 1 97.69 475 PHE B CA 1
ATOM 8123 C C . PHE B 1 475 ? -12.469 -24.219 -0.373 1 97.69 475 PHE B C 1
ATOM 8125 O O . PHE B 1 475 ? -12.531 -25.141 -1.178 1 97.69 475 PHE B O 1
ATOM 8132 N N . PHE B 1 476 ? -11.586 -24.203 0.621 1 96.94 476 PHE B N 1
ATOM 8133 C CA . PHE B 1 476 ? -10.578 -25.25 0.774 1 96.94 476 PHE B CA 1
ATOM 8134 C C . PHE B 1 476 ? -11.234 -26.578 1.118 1 96.94 476 PHE B C 1
ATOM 8136 O O . PHE B 1 476 ? -10.836 -27.625 0.593 1 96.94 476 PHE B O 1
ATOM 8143 N N . GLU B 1 477 ? -12.227 -26.516 1.921 1 94.75 477 GLU B N 1
ATOM 8144 C CA . GLU B 1 477 ? -12.93 -27.75 2.271 1 94.75 477 GLU B CA 1
ATOM 8145 C C . GLU B 1 477 ? -13.578 -28.391 1.045 1 94.75 477 GLU B C 1
ATOM 8147 O O . GLU B 1 477 ? -13.492 -29.609 0.852 1 94.75 477 GLU B O 1
ATOM 8152 N N . ARG B 1 478 ? -14.094 -27.594 0.239 1 93.38 478 ARG B N 1
ATOM 8153 C CA . ARG B 1 478 ? -14.719 -28.078 -0.987 1 93.38 478 ARG B CA 1
ATOM 8154 C C . ARG B 1 478 ? -13.672 -28.641 -1.946 1 93.38 478 ARG B C 1
ATOM 8156 O O . ARG B 1 478 ? -13.852 -29.719 -2.518 1 93.38 478 ARG B O 1
ATOM 8163 N N . LEU B 1 479 ? -12.609 -27.953 -2.092 1 94.19 479 LEU B N 1
ATOM 8164 C CA . LEU B 1 479 ? -11.547 -28.375 -3 1 94.19 479 LEU B CA 1
ATOM 8165 C C . LEU B 1 479 ? -10.906 -29.672 -2.508 1 94.19 479 LEU B C 1
ATOM 8167 O O . LEU B 1 479 ? -10.625 -30.578 -3.303 1 94.19 479 LEU B O 1
ATOM 8171 N N . ILE B 1 480 ? -10.656 -29.734 -1.246 1 89.69 480 ILE B N 1
ATOM 8172 C CA . ILE B 1 480 ? -10.047 -30.922 -0.669 1 89.69 480 ILE B CA 1
ATOM 8173 C C . ILE B 1 480 ? -10.992 -32.125 -0.827 1 89.69 480 ILE B C 1
ATOM 8175 O O . ILE B 1 480 ? -10.555 -33.219 -1.149 1 89.69 480 ILE B O 1
ATOM 8179 N N . LYS B 1 481 ? -12.195 -31.797 -0.73 1 85.12 481 LYS B N 1
ATOM 8180 C CA . LYS B 1 481 ? -13.195 -32.844 -0.89 1 85.12 481 LYS B CA 1
ATOM 8181 C C . LYS B 1 481 ? -13.273 -33.312 -2.34 1 85.12 481 LYS B C 1
ATOM 8183 O O . LYS B 1 481 ? -13.359 -34.531 -2.604 1 85.12 481 LYS B O 1
ATOM 8188 N N . MET B 1 482 ? -13.156 -32.438 -3.172 1 85.19 482 MET B N 1
ATOM 8189 C CA . MET B 1 482 ? -13.359 -32.719 -4.586 1 85.19 482 MET B CA 1
ATOM 8190 C C . MET B 1 482 ? -12.086 -33.281 -5.215 1 85.19 482 MET B C 1
ATOM 8192 O O . MET B 1 482 ? -12.141 -34.125 -6.121 1 85.19 482 MET B O 1
ATOM 8196 N N . CYS B 1 483 ? -10.945 -32.844 -4.797 1 85.06 483 CYS B N 1
ATOM 8197 C CA . CYS B 1 483 ? -9.68 -33.219 -5.422 1 85.06 483 CYS B CA 1
ATOM 8198 C C . CYS B 1 483 ? -8.969 -34.281 -4.605 1 85.06 483 CYS B C 1
ATOM 8200 O O . CYS B 1 483 ? -8.023 -34.906 -5.086 1 85.06 483 CYS B O 1
ATOM 8202 N N . GLY B 1 484 ? -9.398 -34.5 -3.471 1 77.62 484 GLY B N 1
ATOM 8203 C CA . GLY B 1 484 ? -8.805 -35.531 -2.631 1 77.62 484 GLY B CA 1
ATOM 8204 C C . GLY B 1 484 ? -8 -34.969 -1.473 1 77.62 484 GLY B C 1
ATOM 8205 O O . GLY B 1 484 ? -7.422 -33.906 -1.583 1 77.62 484 GLY B O 1
ATOM 8206 N N . TYR B 1 485 ? -7.797 -35.75 -0.475 1 69.75 485 TYR B N 1
ATOM 8207 C CA . TYR B 1 485 ? -7.16 -35.281 0.756 1 69.75 485 TYR B CA 1
ATOM 8208 C C . TYR B 1 485 ? -5.648 -35.188 0.585 1 69.75 485 TYR B C 1
ATOM 8210 O O . TYR B 1 485 ? -4.973 -34.5 1.349 1 69.75 485 TYR B O 1
ATOM 8218 N N . LEU B 1 486 ? -5.25 -35.875 -0.417 1 70 486 LEU B N 1
ATOM 8219 C CA . LEU B 1 486 ? -3.807 -35.844 -0.625 1 70 486 LEU B CA 1
ATOM 8220 C C . LEU B 1 486 ? -3.434 -34.781 -1.65 1 70 486 LEU B C 1
ATOM 8222 O O . LEU B 1 486 ? -2.271 -34.688 -2.051 1 70 486 LEU B O 1
ATOM 8226 N N . SER B 1 487 ? -4.312 -33.938 -1.854 1 81.44 487 SER B N 1
ATOM 8227 C CA . SER B 1 487 ? -4.047 -32.906 -2.852 1 81.44 487 SER B CA 1
ATOM 8228 C C . SER B 1 487 ? -3.219 -31.766 -2.262 1 81.44 487 SER B C 1
ATOM 8230 O O . SER B 1 487 ? -3.02 -31.688 -1.048 1 81.44 487 SER B O 1
ATOM 8232 N N . SER B 1 488 ? -2.701 -30.953 -3.072 1 89.25 488 SER B N 1
ATOM 8233 C CA . SER B 1 488 ? -1.88 -29.812 -2.686 1 89.25 488 SER B CA 1
ATOM 8234 C C . SER B 1 488 ? -2.676 -28.812 -1.854 1 89.25 488 SER B C 1
ATOM 8236 O O . SER B 1 488 ? -2.107 -28.078 -1.046 1 89.25 488 SER B O 1
ATOM 8238 N N . TYR B 1 489 ? -3.982 -28.891 -1.961 1 94 489 TYR B N 1
ATOM 8239 C CA . TYR B 1 489 ? -4.832 -27.922 -1.262 1 94 489 TYR B CA 1
ATOM 8240 C C . TYR B 1 489 ? -4.766 -28.141 0.246 1 94 489 TYR B C 1
ATOM 8242 O O . TYR B 1 489 ? -4.879 -27.188 1.018 1 94 489 TYR B O 1
ATOM 8250 N N . GLN B 1 490 ? -4.52 -29.344 0.625 1 91.94 490 GLN B N 1
ATOM 8251 C CA . GLN B 1 490 ? -4.402 -29.609 2.055 1 91.94 490 GLN B CA 1
ATOM 8252 C C . GLN B 1 490 ? -3.162 -28.938 2.641 1 91.94 490 GLN B C 1
ATOM 8254 O O . GLN B 1 490 ? -3.232 -28.297 3.695 1 91.94 490 GLN B O 1
ATOM 8259 N N . SER B 1 491 ? -2.057 -29.141 1.996 1 92.94 491 SER B N 1
ATOM 8260 C CA . SER B 1 491 ? -0.821 -28.516 2.457 1 92.94 491 SER B CA 1
ATOM 8261 C C . SER B 1 491 ? -0.931 -26.984 2.441 1 92.94 491 SER B C 1
ATOM 8263 O O . SER B 1 491 ? -0.478 -26.312 3.373 1 92.94 491 SER B O 1
ATOM 8265 N N . ILE B 1 492 ? -1.562 -26.438 1.4 1 96.5 492 ILE B N 1
ATOM 8266 C CA . ILE B 1 492 ? -1.731 -25 1.288 1 96.5 492 ILE B CA 1
ATOM 8267 C C . ILE B 1 492 ? -2.619 -24.5 2.424 1 96.5 492 ILE B C 1
ATOM 8269 O O . ILE B 1 492 ? -2.338 -23.453 3.023 1 96.5 492 ILE B O 1
ATOM 8273 N N . TRP B 1 493 ? -3.604 -25.297 2.678 1 96.62 493 TRP B N 1
ATOM 8274 C CA . TRP B 1 493 ? -4.535 -24.922 3.734 1 96.62 493 TRP B CA 1
ATOM 8275 C C . TRP B 1 493 ? -3.842 -24.906 5.094 1 96.62 493 TRP B C 1
ATOM 8277 O O . TRP B 1 493 ? -4.043 -23.984 5.891 1 96.62 493 TRP B O 1
ATOM 8287 N N . ILE B 1 494 ? -3.041 -25.844 5.352 1 95.56 494 ILE B N 1
ATOM 8288 C CA . ILE B 1 494 ? -2.291 -25.891 6.602 1 95.56 494 ILE B CA 1
ATOM 8289 C C . ILE B 1 494 ? -1.381 -24.672 6.715 1 95.56 494 ILE B C 1
ATOM 8291 O O . ILE B 1 494 ? -1.292 -24.062 7.781 1 95.56 494 ILE B O 1
ATOM 8295 N N . LEU B 1 495 ? -0.769 -24.344 5.664 1 96.94 495 LEU B N 1
ATOM 8296 C CA . LEU B 1 495 ? 0.118 -23.188 5.637 1 96.94 495 LEU B CA 1
ATOM 8297 C C . LEU B 1 495 ? -0.655 -21.906 5.93 1 96.94 495 LEU B C 1
ATOM 8299 O O . LEU B 1 495 ? -0.216 -21.078 6.734 1 96.94 495 LEU B O 1
ATOM 8303 N N . ILE B 1 496 ? -1.793 -21.766 5.332 1 97.75 496 ILE B N 1
ATOM 8304 C CA . ILE B 1 496 ? -2.615 -20.562 5.504 1 97.75 496 ILE B CA 1
ATOM 8305 C C . ILE B 1 496 ? -3.076 -20.469 6.957 1 97.75 496 ILE B C 1
ATOM 8307 O O . ILE B 1 496 ? -3.09 -19.375 7.531 1 97.75 496 ILE B O 1
ATOM 8311 N N . GLN B 1 497 ? -3.395 -21.578 7.508 1 96.94 497 GLN B N 1
ATOM 8312 C CA . GLN B 1 497 ? -3.812 -21.578 8.906 1 96.94 497 GLN B CA 1
ATOM 8313 C C . GLN B 1 497 ? -2.686 -21.094 9.82 1 96.94 497 GLN B C 1
ATOM 8315 O O . GLN B 1 497 ? -2.924 -20.359 10.773 1 96.94 497 GLN B O 1
ATOM 8320 N N . LYS B 1 498 ? -1.52 -21.484 9.523 1 96.75 498 LYS B N 1
ATOM 8321 C CA . LYS B 1 498 ? -0.373 -21.031 10.297 1 96.75 498 LYS B CA 1
ATOM 8322 C C . LYS B 1 498 ? -0.165 -19.516 10.141 1 96.75 498 LYS B C 1
ATOM 8324 O O . LYS B 1 498 ? 0.16 -18.828 11.102 1 96.75 498 LYS B O 1
ATOM 8329 N N . VAL B 1 499 ? -0.382 -19.031 8.961 1 96.94 499 VAL B N 1
ATOM 8330 C CA . VAL B 1 499 ? -0.256 -17.609 8.703 1 96.94 499 VAL B CA 1
ATOM 8331 C C . VAL B 1 499 ? -1.338 -16.844 9.469 1 96.94 499 VAL B C 1
ATOM 8333 O O . VAL B 1 499 ? -1.07 -15.789 10.055 1 96.94 499 VAL B O 1
ATOM 8336 N N . TRP B 1 500 ? -2.549 -17.438 9.445 1 96.56 500 TRP B N 1
ATOM 8337 C CA . TRP B 1 500 ? -3.662 -16.812 10.148 1 96.56 500 TRP B CA 1
ATOM 8338 C C . TRP B 1 500 ? -3.391 -16.75 11.648 1 96.56 500 TRP B C 1
ATOM 8340 O O . TRP B 1 500 ? -3.773 -15.797 12.32 1 96.56 500 TRP B O 1
ATOM 8350 N N . ASP B 1 501 ? -2.684 -17.703 12.172 1 95.12 501 ASP B N 1
ATOM 8351 C CA . ASP B 1 501 ? -2.338 -17.734 13.594 1 95.12 501 ASP B CA 1
ATOM 8352 C C . ASP B 1 501 ? -1.346 -16.625 13.938 1 95.12 501 ASP B C 1
ATOM 8354 O O . ASP B 1 501 ? -1.44 -16.016 15 1 95.12 501 ASP B O 1
ATOM 8358 N N . LEU B 1 502 ? -0.444 -16.375 13.07 1 92.81 502 LEU B N 1
ATOM 8359 C CA . LEU B 1 502 ? 0.583 -15.352 13.289 1 92.81 502 LEU B CA 1
ATOM 8360 C C . LEU B 1 502 ? 0.042 -13.961 12.992 1 92.81 502 LEU B C 1
ATOM 8362 O O . LEU B 1 502 ? 0.599 -12.961 13.453 1 92.81 502 LEU B O 1
ATOM 8366 N N . ASN B 1 503 ? -0.978 -13.922 12.203 1 91.56 503 ASN B N 1
ATOM 8367 C CA . ASN B 1 503 ? -1.605 -12.664 11.789 1 91.56 503 ASN B CA 1
ATOM 8368 C C . ASN B 1 503 ? -3.121 -12.719 11.961 1 91.56 503 ASN B C 1
ATOM 8370 O O . ASN B 1 503 ? -3.861 -12.711 10.977 1 91.56 503 ASN B O 1
ATOM 8374 N N . SER B 1 504 ? -3.527 -12.578 13.125 1 86.81 504 SER B N 1
ATOM 8375 C CA . SER B 1 504 ? -4.93 -12.82 13.453 1 86.81 504 SER B CA 1
ATOM 8376 C C . SER B 1 504 ? -5.816 -11.688 12.938 1 86.81 504 SER B C 1
ATOM 8378 O O . SER B 1 504 ? -6.961 -11.922 12.547 1 86.81 504 SER B O 1
ATOM 8380 N N . ASN B 1 505 ? -5.227 -10.539 12.836 1 87.56 505 ASN B N 1
ATOM 8381 C CA . ASN B 1 505 ? -6.086 -9.422 12.453 1 87.56 505 ASN B CA 1
ATOM 8382 C C . ASN B 1 505 ? -5.727 -8.891 11.07 1 87.56 505 ASN B C 1
ATOM 8384 O O . ASN B 1 505 ? -6.285 -7.891 10.617 1 87.56 505 ASN B O 1
ATOM 8388 N N . GLY B 1 506 ? -4.805 -9.531 10.398 1 90.88 506 GLY B N 1
ATOM 8389 C CA . GLY B 1 506 ? -4.449 -9.172 9.039 1 90.88 506 GLY B CA 1
ATOM 8390 C C . GLY B 1 506 ? -3.623 -7.906 8.945 1 90.88 506 GLY B C 1
ATOM 8391 O O . GLY B 1 506 ? -3.416 -7.367 7.859 1 90.88 506 GLY B O 1
ATOM 8392 N N . GLN B 1 507 ? -3.053 -7.422 10.062 1 90.88 507 GLN B N 1
ATOM 8393 C CA . GLN B 1 507 ? -2.396 -6.121 10.109 1 90.88 507 GLN B CA 1
ATOM 8394 C C . GLN B 1 507 ? -0.916 -6.238 9.75 1 90.88 507 GLN B C 1
ATOM 8396 O O . GLN B 1 507 ? -0.255 -5.23 9.484 1 90.88 507 GLN B O 1
ATOM 8401 N N . VAL B 1 508 ? -0.49 -7.43 9.805 1 91.81 508 VAL B N 1
ATOM 8402 C CA . VAL B 1 508 ? 0.935 -7.625 9.555 1 91.81 508 VAL B CA 1
ATOM 8403 C C . VAL B 1 508 ? 1.133 -8.469 8.297 1 91.81 508 VAL B C 1
ATOM 8405 O O . VAL B 1 508 ? 0.321 -9.344 8 1 91.81 508 VAL B O 1
ATOM 8408 N N . TYR B 1 509 ? 2.15 -8.094 7.621 1 91.44 509 TYR B N 1
ATOM 8409 C CA . TYR B 1 509 ? 2.549 -8.961 6.52 1 91.44 509 TYR B CA 1
ATOM 8410 C C . TYR B 1 509 ? 3.375 -10.141 7.023 1 91.44 509 TYR B C 1
ATOM 8412 O O . TYR B 1 509 ? 4.402 -9.945 7.684 1 91.44 509 TYR B O 1
ATOM 8420 N N . VAL B 1 510 ? 2.908 -11.305 6.684 1 92.88 510 VAL B N 1
ATOM 8421 C CA . VAL B 1 510 ? 3.623 -12.516 7.066 1 92.88 510 VAL B CA 1
ATOM 8422 C C . VAL B 1 510 ? 4.199 -13.188 5.824 1 92.88 510 VAL B C 1
ATOM 8424 O O . VAL B 1 510 ? 3.477 -13.461 4.867 1 92.88 510 VAL B O 1
ATOM 8427 N N . ASP B 1 511 ? 5.465 -13.43 5.855 1 92.81 511 ASP B N 1
ATOM 8428 C CA . ASP B 1 511 ? 6.129 -14.141 4.77 1 92.81 511 ASP B CA 1
ATOM 8429 C C . ASP B 1 511 ? 5.812 -15.641 4.82 1 92.81 511 ASP B C 1
ATOM 8431 O O . ASP B 1 511 ? 6.43 -16.375 5.586 1 92.81 511 ASP B O 1
ATOM 8435 N N . TRP B 1 512 ? 5.008 -16.016 3.955 1 95.44 512 TRP B N 1
ATOM 8436 C CA . TRP B 1 512 ? 4.551 -17.406 3.965 1 95.44 512 TRP B CA 1
ATOM 8437 C C . TRP B 1 512 ? 5.684 -18.359 3.592 1 95.44 512 TRP B C 1
ATOM 8439 O O . TRP B 1 512 ? 5.707 -19.5 4.031 1 95.44 512 TRP B O 1
ATOM 8449 N N . PHE B 1 513 ? 6.617 -17.938 2.775 1 94.5 513 PHE B N 1
ATOM 8450 C CA . PHE B 1 513 ? 7.715 -18.812 2.373 1 94.5 513 PHE B CA 1
ATOM 8451 C C . PHE B 1 513 ? 8.594 -19.156 3.568 1 94.5 513 PHE B C 1
ATOM 8453 O O . PHE B 1 513 ? 9.07 -20.297 3.68 1 94.5 513 PHE B O 1
ATOM 8460 N N . ARG B 1 514 ? 8.789 -18.234 4.391 1 92.75 514 ARG B N 1
ATOM 8461 C CA . ARG B 1 514 ? 9.57 -18.516 5.594 1 92.75 514 ARG B CA 1
ATOM 8462 C C . ARG B 1 514 ? 8.906 -19.578 6.449 1 92.75 514 ARG B C 1
ATOM 8464 O O . ARG B 1 514 ? 9.586 -20.438 7.02 1 92.75 514 ARG B O 1
ATOM 8471 N N . ILE B 1 515 ? 7.672 -19.547 6.512 1 94.62 515 ILE B N 1
ATOM 8472 C CA . ILE B 1 515 ? 6.922 -20.531 7.281 1 94.62 515 ILE B CA 1
ATOM 8473 C C . ILE B 1 515 ? 7.047 -21.906 6.625 1 94.62 515 ILE B C 1
ATOM 8475 O O . ILE B 1 515 ? 7.281 -22.906 7.309 1 94.62 515 ILE B O 1
ATOM 8479 N N . SER B 1 516 ? 6.887 -21.922 5.34 1 95.44 516 SER B N 1
ATOM 8480 C CA . SER B 1 516 ? 7.027 -23.188 4.617 1 95.44 516 SER B CA 1
ATOM 8481 C C . SER B 1 516 ? 8.422 -23.781 4.801 1 95.44 516 SER B C 1
ATOM 8483 O O . SER B 1 516 ? 8.57 -25 4.945 1 95.44 516 SER B O 1
ATOM 8485 N N . LYS B 1 517 ? 9.359 -22.953 4.844 1 93.38 517 LYS B N 1
ATOM 8486 C CA . LYS B 1 517 ? 10.742 -23.391 5.047 1 93.38 517 LYS B CA 1
ATOM 8487 C C . LYS B 1 517 ? 10.93 -23.969 6.449 1 93.38 517 LYS B C 1
ATOM 8489 O O . LYS B 1 517 ? 11.617 -24.969 6.625 1 93.38 517 LYS B O 1
ATOM 8494 N N . GLN B 1 518 ? 10.375 -23.328 7.355 1 93.62 518 GLN B N 1
ATOM 8495 C CA . GLN B 1 518 ? 10.461 -23.812 8.734 1 93.62 518 GLN B CA 1
ATOM 8496 C C . GLN B 1 518 ? 9.82 -25.188 8.875 1 93.62 518 GLN B C 1
ATOM 8498 O O . GLN B 1 518 ? 10.273 -26 9.68 1 93.62 518 GLN B O 1
ATOM 8503 N N . MET B 1 519 ? 8.859 -25.422 8.062 1 93.94 519 MET B N 1
ATOM 8504 C CA . MET B 1 519 ? 8.195 -26.719 8.062 1 93.94 519 MET B CA 1
ATOM 8505 C C . MET B 1 519 ? 8.945 -27.703 7.168 1 93.94 519 MET B C 1
ATOM 8507 O O . MET B 1 519 ? 8.539 -28.859 7.039 1 93.94 519 MET B O 1
ATOM 8511 N N . GLU B 1 520 ? 9.945 -27.25 6.484 1 93.31 520 GLU B N 1
ATOM 8512 C CA . GLU B 1 520 ? 10.758 -28.016 5.543 1 93.31 520 GLU B CA 1
ATOM 8513 C C . GLU B 1 520 ? 9.93 -28.469 4.34 1 93.31 520 GLU B C 1
ATOM 8515 O O . GLU B 1 520 ? 10.094 -29.594 3.854 1 93.31 520 GLU B O 1
ATOM 8520 N N . TRP B 1 521 ? 8.961 -27.625 4.008 1 94.56 521 TRP B N 1
ATOM 8521 C CA . TRP B 1 521 ? 8.102 -27.922 2.867 1 94.56 521 TRP B CA 1
ATOM 8522 C C . TRP B 1 521 ? 8.57 -27.172 1.625 1 94.56 521 TRP B C 1
ATOM 8524 O O . TRP B 1 521 ? 8.898 -25.984 1.694 1 94.56 521 TRP B O 1
ATOM 8534 N N . LYS B 1 522 ? 8.641 -27.859 0.591 1 94.56 522 LYS B N 1
ATOM 8535 C CA . LYS B 1 522 ? 8.766 -27.25 -0.732 1 94.56 522 LYS B CA 1
ATOM 8536 C C . LYS B 1 522 ? 7.457 -27.375 -1.513 1 94.56 522 LYS B C 1
ATOM 8538 O O . LYS B 1 522 ? 7.188 -28.406 -2.121 1 94.56 522 LYS B O 1
ATOM 8543 N N . LEU B 1 523 ? 6.758 -26.297 -1.544 1 95.25 523 LEU B N 1
ATOM 8544 C CA . LEU B 1 523 ? 5.457 -26.312 -2.209 1 95.25 523 LEU B CA 1
ATOM 8545 C C . LEU B 1 523 ? 5.598 -25.969 -3.688 1 95.25 523 LEU B C 1
ATOM 8547 O O . LEU B 1 523 ? 6.484 -25.203 -4.066 1 95.25 523 LEU B O 1
ATOM 8551 N N . ASN B 1 524 ? 4.836 -26.609 -4.441 1 96.62 524 ASN B N 1
ATOM 8552 C CA . ASN B 1 524 ? 4.68 -26.234 -5.84 1 96.62 524 ASN B CA 1
ATOM 8553 C C . ASN B 1 524 ? 3.229 -25.891 -6.172 1 96.62 524 ASN B C 1
ATOM 8555 O O . ASN B 1 524 ? 2.34 -26.734 -6.004 1 96.62 524 ASN B O 1
ATOM 8559 N N . LEU B 1 525 ? 2.982 -24.719 -6.625 1 96.31 525 LEU B N 1
ATOM 8560 C CA . LEU B 1 525 ? 1.633 -24.188 -6.758 1 96.31 525 LEU B CA 1
ATOM 8561 C C . LEU B 1 525 ? 1.109 -24.375 -8.18 1 96.31 525 LEU B C 1
ATOM 8563 O O . LEU B 1 525 ? 0.112 -23.75 -8.562 1 96.31 525 LEU B O 1
ATOM 8567 N N . ALA B 1 526 ? 1.757 -25.203 -8.969 1 94.25 526 ALA B N 1
ATOM 8568 C CA . ALA B 1 526 ? 1.36 -25.406 -10.359 1 94.25 526 ALA B CA 1
ATOM 8569 C C . ALA B 1 526 ? 0.115 -26.297 -10.445 1 94.25 526 ALA B C 1
ATOM 8571 O O . ALA B 1 526 ? -0.556 -26.328 -11.484 1 94.25 526 ALA B O 1
ATOM 8572 N N . ARG B 1 527 ? -0.143 -27.109 -9.32 1 89.56 527 ARG B N 1
ATOM 8573 C CA . ARG B 1 527 ? -1.313 -27.984 -9.312 1 89.56 527 ARG B CA 1
ATOM 8574 C C . ARG B 1 527 ? -1.902 -28.094 -7.914 1 89.56 527 ARG B C 1
ATOM 8576 O O . ARG B 1 527 ? -1.18 -27.984 -6.922 1 89.56 527 ARG B O 1
#